Protein AF-0000000078865588 (afdb_homodimer)

Nearest PDB structures (foldseek):
  8ds6-assembly1_A  TM=9.724E-01  e=1.138E-53  Homo sapiens
  8ds6-assembly1_B  TM=9.670E-01  e=1.893E-51  Homo sapiens
  6yky-assembly2_B  TM=4.328E-01  e=1.311E-06  Homo sapiens
  5ax9-assembly2_B  TM=5.031E-01  e=2.613E-05  Homo sapiens
  5d7a-assembly2_B  TM=5.331E-01  e=5.804E-04  Homo sapiens

Radius of gyration: 38.64 Å; Cα contacts (8 Å, |Δi|>4): 1216; chains: 2; bounding box: 150×103×139 Å

pLDDT: mean 72.41, std 30.17, range [15.09, 98.25]

Organism: Pongo abelii (NCBI:txid9601)

Structure (mmCIF, N/CA/C/O backbone):
data_AF-0000000078865588-model_v1
#
loop_
_entity.id
_entity.type
_entity.pdbx_description
1 polymer 'C19orf35 isoform 1'
#
loop_
_atom_site.group_PDB
_atom_site.id
_atom_site.type_symbol
_atom_site.label_atom_id
_atom_site.label_alt_id
_atom_site.label_comp_id
_atom_site.label_asym_id
_atom_site.label_entity_id
_atom_site.label_seq_id
_atom_site.pdbx_PDB_ins_code
_atom_site.Cartn_x
_atom_site.Cartn_y
_atom_site.Cartn_z
_atom_site.occupancy
_atom_site.B_iso_or_equiv
_atom_site.auth_seq_id
_atom_site.auth_comp_id
_atom_site.auth_asym_id
_atom_site.auth_atom_id
_atom_site.pdbx_PDB_model_num
ATOM 1 N N . MET A 1 1 ? -64.5 -9.82 -84.812 1 24.53 1 MET A N 1
ATOM 2 C CA . MET A 1 1 ? -64.75 -11.031 -84 1 24.53 1 MET A CA 1
ATOM 3 C C . MET A 1 1 ? -64.125 -10.898 -82.625 1 24.53 1 MET A C 1
ATOM 5 O O . MET A 1 1 ? -62.906 -10.609 -82.5 1 24.53 1 MET A O 1
ATOM 9 N N . SER A 1 2 ? -64.875 -10.578 -81.5 1 27.16 2 SER A N 1
ATOM 10 C CA . SER A 1 2 ? -64.875 -10.07 -80.125 1 27.16 2 SER A CA 1
ATOM 11 C C . SER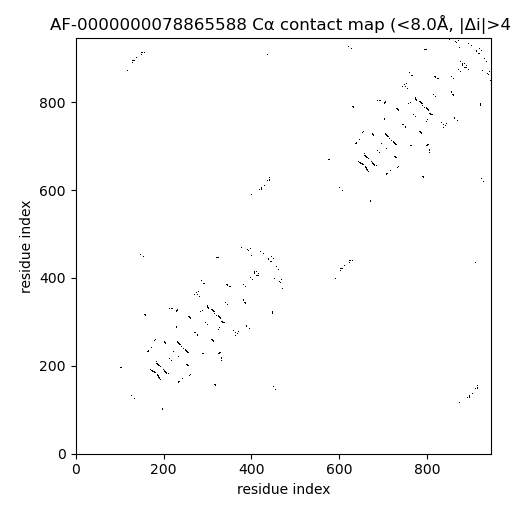 A 1 2 ? -64.312 -11.125 -79.188 1 27.16 2 SER A C 1
ATOM 13 O O . SER A 1 2 ? -65.062 -11.945 -78.688 1 27.16 2 SER A O 1
ATOM 15 N N . SER A 1 3 ? -63.094 -11.734 -79.5 1 28.11 3 SER A N 1
ATOM 16 C CA . SER A 1 3 ? -62.75 -12.992 -78.812 1 28.11 3 SER A CA 1
ATOM 17 C C . SER A 1 3 ? -62.656 -12.844 -77.312 1 28.11 3 SER A C 1
ATOM 19 O O . SER A 1 3 ? -62.219 -11.812 -76.812 1 28.11 3 SER A O 1
ATOM 21 N N . PRO A 1 4 ? -63.312 -13.711 -76.5 1 28.81 4 PRO A N 1
ATOM 22 C CA . PRO A 1 4 ? -63.719 -13.789 -75.125 1 28.81 4 PRO A CA 1
ATOM 23 C C . PRO A 1 4 ? -62.531 -13.898 -74.125 1 28.81 4 PRO A C 1
ATOM 25 O O . PRO A 1 4 ? -61.594 -14.664 -74.438 1 28.81 4 PRO A O 1
ATOM 28 N N . GLU A 1 5 ? -62.062 -12.836 -73.5 1 29.88 5 GLU A N 1
ATOM 29 C CA . GLU A 1 5 ? -60.844 -12.625 -72.75 1 29.88 5 GLU A CA 1
ATOM 30 C C . GLU A 1 5 ? -60.812 -13.523 -71.5 1 29.88 5 GLU A C 1
ATOM 32 O O . GLU A 1 5 ? -61.75 -13.531 -70.688 1 29.88 5 GLU A O 1
ATOM 37 N N . PRO A 1 6 ? -60.156 -14.758 -71.5 1 30.89 6 PRO A N 1
ATOM 38 C CA . PRO A 1 6 ? -60.312 -15.828 -70.562 1 30.89 6 PRO A CA 1
ATOM 39 C C . PRO A 1 6 ? -60.031 -15.359 -69.125 1 30.89 6 PRO A C 1
ATOM 41 O O . PRO A 1 6 ? -59.375 -14.352 -68.938 1 30.89 6 PRO A O 1
ATOM 44 N N . PRO A 1 7 ? -60.656 -15.953 -68.062 1 25.03 7 PRO A N 1
ATOM 45 C CA . PRO A 1 7 ? -60.938 -15.633 -66.688 1 25.03 7 PRO A CA 1
ATOM 46 C C . PRO A 1 7 ? -59.688 -15.648 -65.812 1 25.03 7 PRO A C 1
ATOM 48 O O . PRO A 1 7 ? -58.719 -16.375 -66.125 1 25.03 7 PRO A O 1
ATOM 51 N N . ARG A 1 8 ? -59.312 -14.578 -65.125 1 27.91 8 ARG A N 1
ATOM 52 C CA . ARG A 1 8 ? -58.156 -14.156 -64.312 1 27.91 8 ARG A CA 1
ATOM 53 C C . ARG A 1 8 ? -57.938 -15.102 -63.156 1 27.91 8 ARG A C 1
ATOM 55 O O . ARG A 1 8 ? -58.844 -15.258 -62.312 1 27.91 8 ARG A O 1
ATOM 62 N N . GLU A 1 9 ? -57.344 -16.359 -63.375 1 24.67 9 GLU A N 1
ATOM 63 C CA . GLU A 1 9 ? -57.25 -17.391 -62.344 1 24.67 9 GLU A CA 1
ATOM 64 C C . GLU A 1 9 ? -56.688 -16.844 -61.031 1 24.67 9 GLU A C 1
ATOM 66 O O . GLU A 1 9 ? -55.812 -15.984 -61.031 1 24.67 9 GLU A O 1
ATOM 71 N N . PRO A 1 10 ? -57.344 -17.031 -59.844 1 29.02 10 PRO A N 1
ATOM 72 C CA . PRO A 1 10 ? -57.219 -16.469 -58.469 1 29.02 10 PRO A CA 1
ATOM 73 C C . PRO A 1 10 ? -55.875 -16.766 -57.844 1 29.02 10 PRO A C 1
ATOM 75 O O . PRO A 1 10 ? -55.25 -17.766 -58.156 1 29.02 10 PRO A O 1
ATOM 78 N N . PRO A 1 11 ? -55.031 -15.781 -57.406 1 27.67 11 PRO A N 1
ATOM 79 C CA . PRO A 1 11 ? -53.656 -15.836 -56.938 1 27.67 11 PRO A CA 1
ATOM 80 C C . PRO A 1 11 ? -53.469 -16.781 -55.75 1 27.67 11 PRO A C 1
ATOM 82 O O . PRO A 1 11 ? -54.344 -16.828 -54.844 1 27.67 11 PRO A O 1
ATOM 85 N N . GLU A 1 12 ? -52.969 -18.047 -55.906 1 25 12 GLU A N 1
ATOM 86 C CA . GLU A 1 12 ? -52.812 -19.094 -54.906 1 25 12 GLU A CA 1
ATOM 87 C C . GLU A 1 12 ? -52.125 -18.562 -53.656 1 25 12 GLU A C 1
ATOM 89 O O . GLU A 1 12 ? -51.25 -17.688 -53.75 1 25 12 GLU A O 1
ATOM 94 N N . PRO A 1 13 ? -52.625 -18.797 -52.406 1 26.55 13 PRO A N 1
ATOM 95 C CA . PRO A 1 13 ? -52.281 -18.328 -51.062 1 26.55 13 PRO A CA 1
ATOM 96 C C . PRO A 1 13 ? -50.906 -18.75 -50.625 1 26.55 13 PRO A C 1
ATOM 98 O O . PRO A 1 13 ? -50.469 -19.891 -50.875 1 26.55 13 PRO A O 1
ATOM 101 N N . ASP A 1 14 ? -49.844 -17.938 -50.688 1 24.58 14 ASP A N 1
ATOM 102 C CA . ASP A 1 14 ? -48.438 -18.188 -50.344 1 24.58 14 ASP A CA 1
ATOM 103 C C . ASP A 1 14 ? -48.312 -18.781 -48.938 1 24.58 14 ASP A C 1
ATOM 105 O O . ASP A 1 14 ? -48.781 -18.203 -47.969 1 24.58 14 ASP A O 1
ATOM 109 N N . ASP A 1 15 ? -48.25 -20.141 -48.75 1 22.5 15 ASP A N 1
ATOM 110 C CA . ASP A 1 15 ? -48.125 -20.891 -47.5 1 22.5 15 ASP A CA 1
ATOM 111 C C . ASP A 1 15 ? -46.906 -20.391 -46.688 1 22.5 15 ASP A C 1
ATOM 113 O O . ASP A 1 15 ? -45.844 -20.125 -47.25 1 22.5 15 ASP A O 1
ATOM 117 N N . PRO A 1 16 ? -47.031 -19.906 -45.406 1 25.98 16 PRO A N 1
ATOM 118 C CA . PRO A 1 16 ? -46.125 -19.297 -44.438 1 25.98 16 PRO A CA 1
ATOM 119 C C . PRO A 1 16 ? -45 -20.234 -44 1 25.98 16 PRO A C 1
ATOM 121 O O . PRO A 1 16 ? -45.281 -21.328 -43.5 1 25.98 16 PRO A O 1
ATOM 124 N N . THR A 1 17 ? -43.906 -20.516 -44.75 1 22.86 17 THR A N 1
ATOM 125 C CA . THR A 1 17 ? -42.844 -21.469 -44.438 1 22.86 17 THR A CA 1
ATOM 126 C C . THR A 1 17 ? -42.219 -21.172 -43.062 1 22.86 17 THR A C 1
ATOM 128 O O . THR A 1 17 ? -41.75 -20.062 -42.812 1 22.86 17 THR A O 1
ATOM 131 N N . TRP A 1 18 ? -42.625 -21.875 -41.938 1 21.92 18 TRP A N 1
ATOM 132 C CA . TRP A 1 18 ? -42.219 -21.844 -40.531 1 21.92 18 TRP A CA 1
ATOM 133 C C . TRP A 1 18 ? -40.719 -22.125 -40.406 1 21.92 18 TRP A C 1
ATOM 135 O O . TRP A 1 18 ? -40.219 -23.141 -40.906 1 21.92 18 TRP A O 1
ATOM 145 N N . SER A 1 19 ? -39.812 -21.188 -40.469 1 21.75 19 SER A N 1
ATOM 146 C CA . SER A 1 19 ? -38.375 -21.312 -40.281 1 21.75 19 SER A CA 1
ATOM 147 C C . SER A 1 19 ? -38.031 -21.906 -38.906 1 21.75 19 SER A C 1
ATOM 149 O O . SER A 1 19 ? -38.406 -21.359 -37.875 1 21.75 19 SER A O 1
ATOM 151 N N . THR A 1 20 ? -37.844 -23.266 -38.719 1 21.89 20 THR A N 1
ATOM 152 C CA . THR A 1 20 ? -37.531 -24.078 -37.562 1 21.89 20 THR A CA 1
ATOM 153 C C . THR A 1 20 ? -36.188 -23.641 -36.938 1 21.89 20 THR A C 1
ATOM 155 O O . THR A 1 20 ? -35.125 -23.781 -37.562 1 21.89 20 THR A O 1
ATOM 158 N N . GLN A 1 21 ? -36.125 -22.578 -36.188 1 21.97 21 GLN A N 1
ATOM 159 C CA . GLN A 1 21 ? -34.938 -22.125 -35.469 1 21.97 21 GLN A CA 1
ATOM 160 C C . GLN A 1 21 ? -34.469 -23.172 -34.469 1 21.97 21 GLN A C 1
ATOM 162 O O . GLN A 1 21 ? -35.25 -23.625 -33.625 1 21.97 21 GLN A O 1
ATOM 167 N N . PRO A 1 22 ? -33.406 -24.031 -34.719 1 21.28 22 PRO A N 1
ATOM 168 C CA . PRO A 1 22 ? -32.938 -25.141 -33.875 1 21.28 22 PRO A CA 1
ATOM 169 C C . PRO A 1 22 ? -32.531 -24.703 -32.469 1 21.28 22 PRO A C 1
ATOM 171 O O . PRO A 1 22 ? -31.906 -23.656 -32.312 1 21.28 22 PRO A O 1
ATOM 174 N N . THR A 1 23 ? -33.312 -25.016 -31.406 1 21.92 23 THR A N 1
ATOM 175 C CA . THR A 1 23 ? -33.219 -24.797 -29.969 1 21.92 23 THR A CA 1
ATOM 176 C C . THR A 1 23 ? -32 -25.516 -29.391 1 21.92 23 THR A C 1
ATOM 178 O O . THR A 1 23 ? -31.812 -26.703 -29.609 1 21.92 23 THR A O 1
ATOM 181 N N . TYR A 1 24 ? -30.828 -24.844 -29.109 1 20.05 24 TYR A N 1
ATOM 182 C CA . TYR A 1 24 ? -29.625 -25.328 -28.469 1 20.05 24 TYR A CA 1
ATOM 183 C C . TYR A 1 24 ? -29.922 -25.875 -27.078 1 20.05 24 TYR A C 1
ATOM 185 O O . TYR A 1 24 ? -30.562 -25.219 -26.25 1 20.05 24 TYR A O 1
ATOM 193 N N . SER A 1 25 ? -30.172 -27.219 -26.859 1 19.28 25 SER A N 1
ATOM 194 C CA . SER A 1 25 ? -30.531 -28 -25.672 1 19.28 25 SER A CA 1
ATOM 195 C C . SER A 1 25 ? -29.438 -27.922 -24.625 1 19.28 25 SER A C 1
ATOM 197 O O . SER A 1 25 ? -28.266 -28.188 -24.906 1 19.28 25 SER A O 1
ATOM 199 N N . ASN A 1 26 ? -29.547 -27.109 -23.578 1 20.31 26 ASN A N 1
ATOM 200 C CA . ASN A 1 26 ? -28.781 -26.969 -22.328 1 20.31 26 ASN A CA 1
ATOM 201 C C . ASN A 1 26 ? -28.891 -28.234 -21.469 1 20.31 26 ASN A C 1
ATOM 203 O O . ASN A 1 26 ? -29.969 -28.594 -21.016 1 20.31 26 ASN A O 1
ATOM 207 N N . LEU A 1 27 ? -28.125 -29.328 -21.641 1 18.42 27 LEU A N 1
ATOM 208 C CA . LEU A 1 27 ? -28.141 -30.625 -20.969 1 18.42 27 LEU A CA 1
ATOM 209 C C . LEU A 1 27 ? -27.75 -30.484 -19.5 1 18.42 27 LEU A C 1
ATOM 211 O O . LEU A 1 27 ? -26.578 -30.297 -19.172 1 18.42 27 LEU A O 1
ATOM 215 N N . GLY A 1 28 ? -28.25 -29.656 -18.594 1 19.42 28 GLY A N 1
ATOM 216 C CA . GLY A 1 28 ? -27.766 -29.625 -17.234 1 19.42 28 GLY A CA 1
ATOM 217 C C . GLY A 1 28 ? -28.141 -30.844 -16.422 1 19.42 28 GLY A C 1
ATOM 218 O O . GLY A 1 28 ? -29.312 -31 -16.031 1 19.42 28 GLY A O 1
ATOM 219 N N . GLU A 1 29 ? -27.75 -32.094 -16.672 1 18.59 29 GLU A N 1
ATOM 220 C CA . GLU A 1 29 ? -28.234 -33.188 -15.852 1 18.59 29 GLU A CA 1
ATOM 221 C C . GLU A 1 29 ? -27.641 -33.156 -14.453 1 18.59 29 GLU A C 1
ATOM 223 O O . GLU A 1 29 ? -26.406 -33.125 -14.297 1 18.59 29 GLU A O 1
ATOM 228 N N . ILE A 1 30 ? -28.344 -32.719 -13.398 1 19.94 30 ILE A N 1
ATOM 229 C CA . ILE A 1 30 ? -28.094 -32.594 -11.969 1 19.94 30 ILE A CA 1
ATOM 230 C C . ILE A 1 30 ? -28.125 -33.969 -11.312 1 19.94 30 ILE A C 1
ATOM 232 O O . ILE A 1 30 ? -29.172 -34.594 -11.242 1 19.94 30 ILE A O 1
ATOM 236 N N . ARG A 1 31 ? -27.109 -34.875 -11.375 1 18.95 31 ARG A N 1
ATOM 237 C CA . ARG A 1 31 ? -27.234 -36.188 -10.766 1 18.95 31 ARG A CA 1
ATOM 238 C C . ARG A 1 31 ? -27.094 -36.125 -9.25 1 18.95 31 ARG A C 1
ATOM 240 O O . ARG A 1 31 ? -26.094 -35.594 -8.742 1 18.95 31 ARG A O 1
ATOM 247 N N . VAL A 1 32 ? -28.094 -36.406 -8.328 1 19.47 32 VAL A N 1
ATOM 248 C CA . VAL A 1 32 ? -28.391 -36.281 -6.906 1 19.47 32 VAL A CA 1
ATOM 249 C C . VAL A 1 32 ? -27.797 -37.469 -6.141 1 19.47 32 VAL A C 1
ATOM 251 O O . VAL A 1 32 ? -27.672 -37.406 -4.914 1 19.47 32 VAL A O 1
ATOM 254 N N . HIS A 1 33 ? -27.047 -38.562 -6.539 1 18.48 33 HIS A N 1
ATOM 255 C CA . HIS A 1 33 ? -27.438 -39.719 -5.738 1 18.48 33 HIS A CA 1
ATOM 256 C C . HIS A 1 33 ? -26.859 -39.625 -4.332 1 18.48 33 HIS A C 1
ATOM 258 O O . HIS A 1 33 ? -25.859 -38.938 -4.105 1 18.48 33 HIS A O 1
ATOM 264 N N . LEU A 1 34 ? -27.25 -40.594 -3.326 1 18.41 34 LEU A N 1
ATOM 265 C CA . LEU A 1 34 ? -27.688 -40.906 -1.968 1 18.41 34 LEU A CA 1
ATOM 266 C C . LEU A 1 34 ? -26.547 -41.531 -1.163 1 18.41 34 LEU A C 1
ATOM 268 O O . LEU A 1 34 ? -26.734 -41.938 -0.011 1 18.41 34 LEU A O 1
ATOM 272 N N . LEU A 1 35 ? -25.266 -41.219 -1.326 1 17.47 35 LEU A N 1
ATOM 273 C CA . LEU A 1 35 ? -24.547 -42.344 -0.748 1 17.47 35 LEU A CA 1
ATOM 274 C C . LEU A 1 35 ? -24.766 -42.406 0.762 1 17.47 35 LEU A C 1
ATOM 276 O O . LEU A 1 35 ? -25 -41.406 1.401 1 17.47 35 LEU A O 1
ATOM 280 N N . PRO A 1 36 ? -24.406 -43.75 1.47 1 17.92 36 PRO A N 1
ATOM 281 C CA . PRO A 1 36 ? -24.781 -44.5 2.682 1 17.92 36 PRO A CA 1
ATOM 282 C C . PRO A 1 36 ? -23.984 -44.062 3.904 1 17.92 36 PRO A C 1
ATOM 284 O O . PRO A 1 36 ? -22.922 -43.438 3.764 1 17.92 36 PRO A O 1
ATOM 287 N N . SER A 1 37 ? -24.328 -44.656 5.098 1 17.47 37 SER A N 1
ATOM 288 C CA . SER A 1 37 ? -24.359 -44.531 6.551 1 17.47 37 SER A CA 1
ATOM 289 C C . SER A 1 37 ? -23.031 -44.969 7.168 1 17.47 37 SER A C 1
ATOM 291 O O . SER A 1 37 ? -22.328 -45.812 6.637 1 17.47 37 SER A O 1
ATOM 293 N N . LYS A 1 38 ? -22.547 -44.062 8.078 1 17.78 38 LYS A N 1
ATOM 294 C CA . LYS A 1 38 ? -21.359 -43.938 8.906 1 17.78 38 LYS A CA 1
ATOM 295 C C . LYS A 1 38 ? -21.266 -45.094 9.906 1 17.78 38 LYS A C 1
ATOM 297 O O . LYS A 1 38 ? -22.078 -45.188 10.82 1 17.78 38 LYS A O 1
ATOM 302 N N . ALA A 1 39 ? -20.516 -46.281 9.555 1 16.45 39 ALA A N 1
ATOM 303 C CA . ALA A 1 39 ? -20.391 -47.344 10.523 1 16.45 39 ALA A CA 1
ATOM 304 C C . ALA A 1 39 ? -19.375 -47 11.609 1 16.45 39 ALA A C 1
ATOM 306 O O . ALA A 1 39 ? -18.266 -46.562 11.312 1 16.45 39 ALA A O 1
ATOM 307 N N . CYS A 1 40 ? -19.641 -46.938 12.914 1 18.28 40 CYS A N 1
ATOM 308 C CA . CYS A 1 40 ? -19.031 -46.531 14.172 1 18.28 40 CYS A CA 1
ATOM 309 C C . CYS A 1 40 ? -18.062 -47.594 14.664 1 18.28 40 CYS A C 1
ATOM 311 O O . CYS A 1 40 ? -17.609 -47.562 15.812 1 18.28 40 CYS A O 1
ATOM 313 N N . ARG A 1 41 ? -16.984 -48.062 13.93 1 16.12 41 ARG A N 1
ATOM 314 C CA . ARG A 1 41 ? -16.438 -49.25 14.617 1 16.12 41 ARG A CA 1
ATOM 315 C C . ARG A 1 41 ? -15.602 -48.812 15.82 1 16.12 41 ARG A C 1
ATOM 317 O O . ARG A 1 41 ? -14.898 -47.812 15.781 1 16.12 41 ARG A O 1
ATOM 324 N N . PRO A 1 42 ? -15.43 -49.688 16.969 1 17.67 42 PRO A N 1
ATOM 325 C CA . PRO A 1 42 ? -15.055 -49.594 18.375 1 17.67 42 PRO A CA 1
ATOM 326 C C . PRO A 1 42 ? -13.57 -49.906 18.609 1 17.67 42 PRO A C 1
ATOM 328 O O . PRO A 1 42 ? -13.047 -49.594 19.688 1 17.67 42 PRO A O 1
ATOM 331 N N . ARG A 1 43 ? -12.594 -50.188 17.625 1 15.3 43 ARG A N 1
ATOM 332 C CA . ARG A 1 43 ? -11.719 -51.25 18.125 1 15.3 43 ARG A CA 1
ATOM 333 C C . ARG A 1 43 ? -10.859 -50.75 19.281 1 15.3 43 ARG A C 1
ATOM 335 O O . ARG A 1 43 ? -10.625 -49.562 19.406 1 15.3 43 ARG A O 1
ATOM 342 N N . THR A 1 44 ? -9.836 -51.75 19.656 1 16.22 44 THR A N 1
ATOM 343 C CA . THR A 1 44 ? -9.344 -52.438 20.859 1 16.22 44 THR A CA 1
ATOM 344 C C . THR A 1 44 ? -8.031 -51.812 21.328 1 16.22 44 THR A C 1
ATOM 346 O O . THR A 1 44 ? -7.355 -51.125 20.562 1 16.22 44 THR A O 1
ATOM 349 N N . PRO A 1 45 ? -6.91 -52.688 21.828 1 17.42 45 PRO A N 1
ATOM 350 C CA . PRO A 1 45 ? -6.312 -52.844 23.156 1 17.42 45 PRO A CA 1
ATOM 351 C C . PRO A 1 45 ? -4.867 -52.344 23.203 1 17.42 45 PRO A C 1
ATOM 353 O O . PRO A 1 45 ? -4.5 -51.594 24.125 1 17.42 45 PRO A O 1
ATOM 356 N N . GLY A 1 46 ? -3.68 -52.875 22.438 1 16.16 46 GLY A N 1
ATOM 357 C CA . GLY A 1 46 ? -2.697 -53.625 23.219 1 16.16 46 GLY A CA 1
ATOM 358 C C . GLY A 1 46 ? -1.54 -52.75 23.688 1 16.16 46 GLY A C 1
ATOM 359 O O . GLY A 1 46 ? -1.399 -51.594 23.234 1 16.16 46 GLY A O 1
ATOM 360 N N . SER A 1 47 ? -0.183 -53.438 23.922 1 16.97 47 SER A N 1
ATOM 361 C CA . SER A 1 47 ? 0.722 -53.656 25.047 1 16.97 47 SER A CA 1
ATOM 362 C C . SER A 1 47 ? 1.968 -52.781 24.922 1 16.97 47 SER A C 1
ATOM 364 O O . SER A 1 47 ? 2.17 -52.125 23.906 1 16.97 47 SER A O 1
ATOM 366 N N . LEU A 1 48 ? 3.35 -53.406 24.844 1 17.17 48 LEU A N 1
ATOM 367 C CA . LEU A 1 48 ? 4.348 -53.531 25.891 1 17.17 48 LEU A CA 1
ATOM 368 C C . LEU A 1 48 ? 5.551 -52.625 25.609 1 17.17 48 LEU A C 1
ATOM 370 O O . LEU A 1 48 ? 5.984 -51.875 26.484 1 17.17 48 LEU A O 1
ATOM 374 N N . SER A 1 49 ? 6.668 -52.938 24.75 1 17.62 49 SER A N 1
ATOM 375 C CA . SER A 1 49 ? 7.938 -53.312 25.359 1 17.62 49 SER A CA 1
ATOM 376 C C . SER A 1 49 ? 8.906 -52.125 25.375 1 17.62 49 SER A C 1
ATOM 378 O O . SER A 1 49 ? 8.773 -51.219 24.578 1 17.62 49 SER A O 1
ATOM 380 N N . THR A 1 50 ? 10.219 -52.281 26.125 1 18.8 50 THR A N 1
ATOM 381 C CA . THR A 1 50 ? 11.125 -51.656 27.094 1 18.8 50 THR A CA 1
ATOM 382 C C . THR A 1 50 ? 12.352 -51.094 26.391 1 18.8 50 THR A C 1
ATOM 384 O O . THR A 1 50 ? 12.992 -50.156 26.891 1 18.8 50 THR A O 1
ATOM 387 N N . ASP A 1 51 ? 13.117 -51.562 25.344 1 19.59 51 ASP A N 1
ATOM 388 C CA . ASP A 1 51 ? 14.523 -51.781 25.656 1 19.59 51 ASP A CA 1
ATOM 389 C C . ASP A 1 51 ? 15.352 -50.531 25.422 1 19.59 51 ASP A C 1
ATOM 391 O O . ASP A 1 51 ? 15.008 -49.719 24.547 1 19.59 51 ASP A O 1
ATOM 395 N N . PRO A 1 52 ? 16.703 -50.5 25.969 1 20.25 52 PRO A N 1
ATOM 396 C CA . PRO A 1 52 ? 17.594 -49.5 26.562 1 20.25 52 PRO A CA 1
ATOM 397 C C . PRO A 1 52 ? 18.406 -48.75 25.531 1 20.25 52 PRO A C 1
ATOM 399 O O . PRO A 1 52 ? 18.375 -49.062 24.344 1 20.25 52 PRO A O 1
ATOM 402 N N . GLN A 1 53 ? 19.797 -48.594 25.719 1 20.89 53 GLN A N 1
ATOM 403 C CA . GLN A 1 53 ? 20.672 -47.5 26.141 1 20.89 53 GLN A CA 1
ATOM 404 C C . GLN A 1 53 ? 21.641 -47.094 25.016 1 20.89 53 GLN A C 1
ATOM 406 O O . GLN A 1 53 ? 21.891 -45.906 24.812 1 20.89 53 GLN A O 1
ATOM 411 N N . PRO A 1 54 ? 22.484 -47.938 24.281 1 21.83 54 PRO A N 1
ATOM 412 C CA . PRO A 1 54 ? 23.906 -47.656 24.453 1 21.83 54 PRO A CA 1
ATOM 413 C C . PRO A 1 54 ? 24.406 -46.562 23.531 1 21.83 54 PRO A C 1
ATOM 415 O O . PRO A 1 54 ? 23.812 -46.312 22.484 1 21.83 54 PRO A O 1
ATOM 418 N N . LEU A 1 55 ? 25.438 -45.781 23.891 1 25.88 55 LEU A N 1
ATOM 419 C CA . LEU A 1 55 ? 26.141 -44.5 23.672 1 25.88 55 LEU A CA 1
ATOM 420 C C . LEU A 1 55 ? 27.109 -44.625 22.5 1 25.88 55 LEU A C 1
ATOM 422 O O . LEU A 1 55 ? 28.047 -45.406 22.547 1 25.88 55 LEU A O 1
ATOM 426 N N . PRO A 1 56 ? 26.672 -44.594 21.25 1 18.98 56 PRO A N 1
ATOM 427 C CA . PRO A 1 56 ? 27.672 -45.031 20.266 1 18.98 56 PRO A CA 1
ATOM 428 C C . PRO A 1 56 ? 28.906 -44.125 20.25 1 18.98 56 PRO A C 1
ATOM 430 O O . PRO A 1 56 ? 28.828 -42.969 20.625 1 18.98 56 PRO A O 1
ATOM 433 N N . PRO A 1 57 ? 30.062 -44.719 19.766 1 20.61 57 PRO A N 1
ATOM 434 C CA . PRO A 1 57 ? 31.516 -44.531 19.844 1 20.61 57 PRO A CA 1
ATOM 435 C C . PRO A 1 57 ? 32 -43.375 19 1 20.61 57 PRO A C 1
ATOM 437 O O . PRO A 1 57 ? 31.234 -42.812 18.203 1 20.61 57 PRO A O 1
ATOM 440 N N . PRO A 1 58 ? 33.188 -43.469 18.281 1 21.97 58 PRO A N 1
ATOM 441 C CA . PRO A 1 58 ? 34.531 -42.875 18.281 1 21.97 58 PRO A CA 1
ATOM 442 C C . PRO A 1 58 ? 34.781 -42.031 17.031 1 21.97 58 PRO A C 1
ATOM 444 O O . PRO A 1 58 ? 35.75 -41.25 16.984 1 21.97 58 PRO A O 1
ATOM 447 N N . LEU A 1 59 ? 33.969 -41.594 16.047 1 18.98 59 LEU A N 1
ATOM 448 C CA . LEU A 1 59 ? 34.625 -41.781 14.758 1 18.98 59 LEU A CA 1
ATOM 449 C C . LEU A 1 59 ? 35.719 -40.75 14.555 1 18.98 59 LEU A C 1
ATOM 451 O O . LEU A 1 59 ? 35.594 -39.594 14.992 1 18.98 59 LEU A O 1
ATOM 455 N N . PRO A 1 60 ? 36.969 -41.094 13.922 1 20.31 60 PRO A N 1
ATOM 456 C CA . PRO A 1 60 ? 38.344 -40.688 13.711 1 20.31 60 PRO A CA 1
ATOM 457 C C . PRO A 1 60 ? 38.469 -39.625 12.641 1 20.31 60 PRO A C 1
ATOM 459 O O . PRO A 1 60 ? 39.344 -38.75 12.742 1 20.31 60 PRO A O 1
ATOM 462 N N . LYS A 1 61 ? 37.812 -39.281 11.531 1 18.42 61 LYS A N 1
ATOM 463 C CA . LYS A 1 61 ? 38.469 -39.438 10.234 1 18.42 61 LYS A CA 1
ATOM 464 C C . LYS A 1 61 ? 39.125 -38.156 9.758 1 18.42 61 LYS A C 1
ATOM 466 O O . LYS A 1 61 ? 39.625 -38.094 8.641 1 18.42 61 LYS A O 1
ATOM 471 N N . LYS A 1 62 ? 39.562 -37.094 10.328 1 19.27 62 LYS A N 1
ATOM 472 C CA . LYS A 1 62 ? 39.562 -35.969 9.414 1 19.27 62 LYS A CA 1
ATOM 473 C C . LYS A 1 62 ? 40.656 -36.125 8.359 1 19.27 62 LYS A C 1
ATOM 475 O O . LYS A 1 62 ? 41.844 -36.188 8.688 1 19.27 62 LYS A O 1
ATOM 480 N N . VAL A 1 63 ? 40.25 -36.656 7.219 1 17.3 63 VAL A N 1
ATOM 481 C CA . VAL A 1 63 ? 41.062 -36.969 6.035 1 17.3 63 VAL A CA 1
ATOM 482 C C . VAL A 1 63 ? 41.781 -35.75 5.555 1 17.3 63 VAL A C 1
ATOM 484 O O . VAL A 1 63 ? 41.406 -34.625 5.883 1 17.3 63 VAL A O 1
ATOM 487 N N . LEU A 1 64 ? 42.25 -35.812 4.25 1 17.05 64 LEU A N 1
ATOM 488 C CA . LEU A 1 64 ? 43.375 -35.906 3.324 1 17.05 64 LEU A CA 1
ATOM 489 C C . LEU A 1 64 ? 43.594 -34.594 2.594 1 17.05 64 LEU A C 1
ATOM 491 O O . LEU A 1 64 ? 42.75 -33.688 2.664 1 17.05 64 LEU A O 1
ATOM 495 N N . THR A 1 65 ? 43.5 -34.562 1.238 1 15.64 65 THR A N 1
ATOM 496 C CA . THR A 1 65 ? 44.469 -34.531 0.142 1 15.64 65 THR A CA 1
ATOM 497 C C . THR A 1 65 ? 44.375 -33.219 -0.643 1 15.64 65 THR A C 1
ATOM 499 O O . THR A 1 65 ? 43.344 -32.969 -1.28 1 15.64 65 THR A O 1
ATOM 502 N N . ARG A 1 66 ? 44.656 -32.062 -0.093 1 19.14 66 ARG A N 1
ATOM 503 C CA . ARG A 1 66 ? 44.5 -30.859 -0.923 1 19.14 66 ARG A CA 1
ATOM 504 C C . ARG A 1 66 ? 45.25 -31 -2.234 1 19.14 66 ARG A C 1
ATOM 506 O O . ARG A 1 66 ? 46.469 -31.188 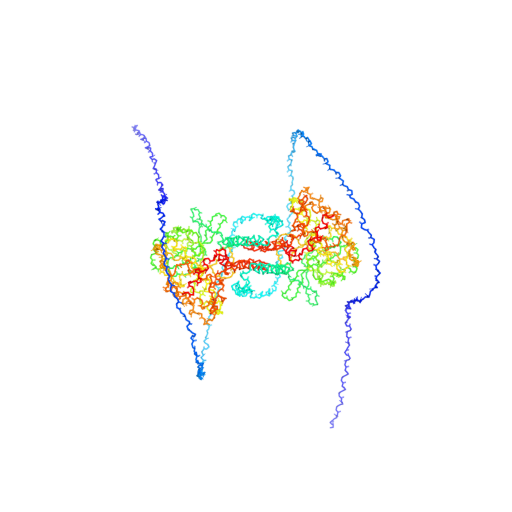-2.229 1 19.14 66 ARG A O 1
ATOM 513 N N . THR A 1 67 ? 44.562 -31.344 -3.346 1 16.16 67 THR A N 1
ATOM 514 C CA . THR A 1 67 ? 44.938 -31.641 -4.727 1 16.16 67 THR A CA 1
ATOM 515 C C . THR A 1 67 ? 45.562 -30.406 -5.375 1 16.16 67 THR A C 1
ATOM 517 O O . THR A 1 67 ? 45.125 -29.281 -5.141 1 16.16 67 THR A O 1
ATOM 520 N N . GLN A 1 68 ? 46.688 -30.594 -6.188 1 17.56 68 GLN A N 1
ATOM 521 C CA . GLN A 1 68 ? 47.844 -30.016 -6.898 1 17.56 68 GLN A CA 1
ATOM 522 C C . GLN A 1 68 ? 47.375 -29.312 -8.18 1 17.56 68 GLN A C 1
ATOM 524 O O . GLN A 1 68 ? 48.031 -28.375 -8.641 1 17.56 68 GLN A O 1
ATOM 529 N N . SER A 1 69 ? 46.25 -29.703 -8.977 1 16.17 69 SER A N 1
ATOM 530 C CA . SER A 1 69 ? 46.656 -29.953 -10.359 1 16.17 69 SER A CA 1
ATOM 531 C C . SER A 1 69 ? 46.938 -28.656 -11.102 1 16.17 69 SER A C 1
ATOM 533 O O . SER A 1 69 ? 46.688 -27.562 -10.586 1 16.17 69 SER A O 1
ATOM 535 N N . LEU A 1 70 ? 46.281 -28.438 -12.391 1 16.64 70 LEU A N 1
ATOM 536 C CA . LEU A 1 70 ? 46.781 -28.516 -13.766 1 16.64 70 LEU A CA 1
ATOM 537 C C . LEU A 1 70 ? 47.031 -27.125 -14.328 1 16.64 70 LEU A C 1
ATOM 539 O O . LEU A 1 70 ? 46.375 -26.156 -13.93 1 16.64 70 LEU A O 1
ATOM 543 N N . PRO A 1 71 ? 48.031 -26.953 -15.336 1 19.73 71 PRO A N 1
ATOM 544 C CA . PRO A 1 71 ? 48.906 -25.953 -15.977 1 19.73 71 PRO A CA 1
ATOM 545 C C . PRO A 1 71 ? 48.188 -25.188 -17.094 1 19.73 71 PRO A C 1
ATOM 547 O O . PRO A 1 71 ? 48.719 -24.219 -17.609 1 19.73 71 PRO A O 1
ATOM 550 N N . THR A 1 72 ? 46.906 -25.453 -17.5 1 16.59 72 THR A N 1
ATOM 551 C CA . THR A 1 72 ? 46.812 -25.469 -18.953 1 16.59 72 THR A CA 1
ATOM 552 C C . THR A 1 72 ? 47.125 -24.094 -19.531 1 16.59 72 THR A C 1
ATOM 554 O O . THR A 1 72 ? 46.875 -23.078 -18.891 1 16.59 72 THR A O 1
ATOM 557 N N . ARG A 1 73 ? 47.531 -24.141 -20.969 1 16.58 73 ARG A N 1
ATOM 558 C CA . ARG A 1 73 ? 48.25 -23.531 -22.078 1 16.58 73 ARG A CA 1
ATOM 559 C C . ARG A 1 73 ? 47.469 -22.359 -22.656 1 16.58 73 ARG A C 1
ATOM 561 O O . ARG A 1 73 ? 46.219 -22.422 -22.734 1 16.58 73 ARG A O 1
ATOM 568 N N . ARG A 1 74 ? 48.156 -21.422 -23.266 1 19.2 74 ARG A N 1
ATOM 569 C CA . ARG A 1 74 ? 48.219 -20.047 -23.734 1 19.2 74 ARG A CA 1
ATOM 570 C C . ARG A 1 74 ? 47.531 -19.891 -25.094 1 19.2 74 ARG A C 1
ATOM 572 O O . ARG A 1 74 ? 47.625 -18.828 -25.719 1 19.2 74 ARG A O 1
ATOM 579 N N . THR A 1 75 ? 46.531 -20.812 -25.484 1 16.7 75 THR A N 1
ATOM 580 C CA . THR A 1 75 ? 46.438 -20.797 -26.938 1 16.7 75 THR A CA 1
ATOM 581 C C . THR A 1 75 ? 46.125 -19.406 -27.438 1 16.7 75 THR A C 1
ATOM 583 O O . THR A 1 75 ? 45.469 -18.625 -26.75 1 16.7 75 THR A O 1
ATOM 586 N N . LEU A 1 76 ? 46.594 -19.125 -28.766 1 18.94 76 LEU A N 1
ATOM 587 C CA . LEU A 1 76 ? 47.031 -18.109 -29.719 1 18.94 76 LEU A CA 1
ATOM 588 C C . LEU A 1 76 ? 45.844 -17.531 -30.484 1 18.94 76 LEU A C 1
ATOM 590 O O . LEU A 1 76 ? 46 -16.562 -31.234 1 18.94 76 LEU A O 1
ATOM 594 N N . HIS A 1 77 ? 44.562 -17.859 -30.266 1 16.56 77 HIS A N 1
ATOM 595 C CA . HIS A 1 77 ? 43.875 -17.844 -31.562 1 16.56 77 HIS A CA 1
ATOM 596 C C . HIS A 1 77 ? 43.844 -16.422 -32.125 1 16.56 77 HIS A C 1
ATOM 598 O O . HIS A 1 77 ? 43.719 -15.453 -31.391 1 16.56 77 HIS A O 1
ATOM 604 N N . PRO A 1 78 ? 44.062 -16.391 -33.5 1 18.73 78 PRO A N 1
ATOM 605 C CA . PRO A 1 78 ? 44.375 -15.352 -34.5 1 18.73 78 PRO A CA 1
ATOM 606 C C . PRO A 1 78 ? 43.25 -14.367 -34.719 1 18.73 78 PRO A C 1
ATOM 608 O O . PRO A 1 78 ? 43.438 -13.156 -34.656 1 18.73 78 PRO A O 1
ATOM 611 N N . SER A 1 79 ? 42.25 -14.836 -35.562 1 16.88 79 SER A N 1
ATOM 612 C CA . SER A 1 79 ? 42.094 -14.32 -36.906 1 16.88 79 SER A CA 1
ATOM 613 C C . SER A 1 79 ? 41.281 -13.047 -36.938 1 16.88 79 SER A C 1
ATOM 615 O O . SER A 1 79 ? 40.719 -12.648 -35.906 1 16.88 79 SER A O 1
ATOM 617 N N . SER A 1 80 ? 40.156 -13.078 -37.875 1 18.02 80 SER A N 1
ATOM 618 C CA . SER A 1 80 ? 39.781 -12.438 -39.094 1 18.02 80 SER A CA 1
ATOM 619 C C . SER A 1 80 ? 38.719 -11.367 -38.875 1 18.02 80 SER A C 1
ATOM 621 O O . SER A 1 80 ? 37.688 -11.633 -38.25 1 18.02 80 SER A O 1
ATOM 623 N N . ILE A 1 81 ? 39.062 -10.172 -38.938 1 20.69 81 ILE A N 1
ATOM 624 C CA . ILE A 1 81 ? 38.312 -8.945 -38.719 1 20.69 81 ILE A CA 1
ATOM 625 C C . ILE A 1 81 ? 37.25 -8.797 -39.812 1 20.69 81 ILE A C 1
ATOM 627 O O . ILE A 1 81 ? 37.562 -8.438 -40.938 1 20.69 81 ILE A O 1
ATOM 631 N N . GLN A 1 82 ? 36.406 -9.922 -40.031 1 17.11 82 GLN A N 1
ATOM 632 C CA . GLN A 1 82 ? 35.562 -9.781 -41.219 1 17.11 82 GLN A CA 1
ATOM 633 C C . GLN A 1 82 ? 34.812 -8.445 -41.188 1 17.11 82 GLN A C 1
ATOM 635 O O . GLN A 1 82 ? 34.594 -7.883 -40.125 1 17.11 82 GLN A O 1
ATOM 640 N N . VAL A 1 83 ? 34.281 -8.18 -42.438 1 18.98 83 VAL A N 1
ATOM 641 C CA . VAL A 1 83 ? 33.875 -7.172 -43.406 1 18.98 83 VAL A CA 1
ATOM 642 C C . VAL A 1 83 ? 32.531 -6.551 -42.969 1 18.98 83 VAL A C 1
ATOM 644 O O . VAL A 1 83 ? 31.828 -7.105 -42.125 1 18.98 83 VAL A O 1
ATOM 647 N N . HIS A 1 84 ? 31.578 -6.32 -43.969 1 17.97 84 HIS A N 1
ATOM 648 C CA . HIS A 1 84 ? 31.062 -5.086 -44.562 1 17.97 84 HIS A CA 1
ATOM 649 C C . HIS A 1 84 ? 29.656 -4.785 -44.062 1 17.97 84 HIS A C 1
ATOM 651 O O . HIS A 1 84 ? 29.281 -3.617 -43.906 1 17.97 84 HIS A O 1
ATOM 657 N N . PRO A 1 85 ? 28.672 -5.863 -43.906 1 20.2 85 PRO A N 1
ATOM 658 C CA . PRO A 1 85 ? 27.547 -5.555 -44.781 1 20.2 85 PRO A CA 1
ATOM 659 C 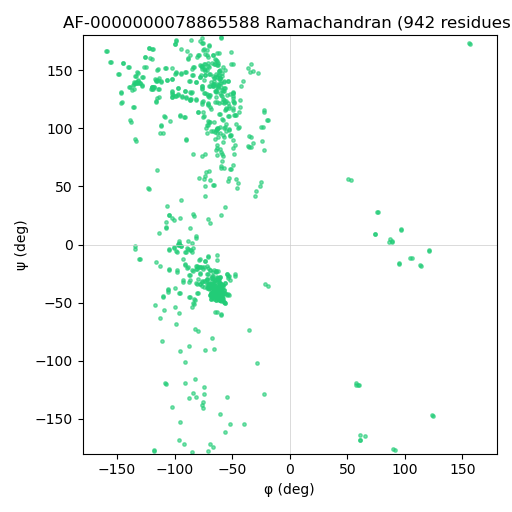C . PRO A 1 85 ? 26.703 -4.383 -44.281 1 20.2 85 PRO A C 1
ATOM 661 O O . PRO A 1 85 ? 26.734 -4.066 -43.094 1 20.2 85 PRO A O 1
ATOM 664 N N . PRO A 1 86 ? 25.781 -3.879 -45.219 1 20.25 86 PRO A N 1
ATOM 665 C CA . PRO A 1 86 ? 25.047 -2.646 -45.469 1 20.25 86 PRO A CA 1
ATOM 666 C C . PRO A 1 86 ? 23.859 -2.451 -44.531 1 20.25 86 PRO A C 1
ATOM 668 O O . PRO A 1 86 ? 23.359 -3.42 -43.938 1 20.25 86 PRO A O 1
ATOM 671 N N . ARG A 1 87 ? 23.531 -1.288 -44.281 1 19.61 87 ARG A N 1
ATOM 672 C CA . ARG A 1 87 ? 22.688 -0.52 -43.375 1 19.61 87 ARG A CA 1
ATOM 673 C C . ARG A 1 87 ? 21.203 -0.753 -43.656 1 19.61 87 ARG A C 1
ATOM 675 O O . ARG A 1 87 ? 20.703 -0.319 -44.688 1 19.61 87 ARG A O 1
ATOM 682 N N . ARG A 1 88 ? 20.656 -2.029 -43.656 1 19.23 88 ARG A N 1
ATOM 683 C CA . ARG A 1 88 ? 19.266 -2.025 -44.094 1 19.23 88 ARG A CA 1
ATOM 684 C C . ARG A 1 88 ? 18.438 -1.016 -43.312 1 19.23 88 ARG A C 1
ATOM 686 O O . ARG A 1 88 ? 18.609 -0.875 -42.094 1 19.23 88 ARG A O 1
ATOM 693 N N . PRO A 1 89 ? 17.656 -0.138 -44.062 1 20.78 89 PRO A N 1
ATOM 694 C CA . PRO A 1 89 ? 16.812 0.986 -43.656 1 20.78 89 PRO A CA 1
ATOM 695 C C . PRO A 1 89 ? 15.617 0.552 -42.812 1 20.78 89 PRO A C 1
ATOM 697 O O . PRO A 1 89 ? 14.953 -0.438 -43.125 1 20.78 89 PRO A O 1
ATOM 700 N N . PHE A 1 90 ? 15.734 0.512 -41.5 1 19.53 90 PHE A N 1
ATOM 701 C CA . PHE A 1 90 ? 14.672 0.097 -40.594 1 19.53 90 PHE A CA 1
ATOM 702 C C . PHE A 1 90 ? 13.359 0.786 -40.938 1 19.53 90 PHE A C 1
ATOM 704 O O . PHE A 1 90 ? 13.344 1.979 -41.25 1 19.53 90 PHE A O 1
ATOM 711 N N . LEU A 1 91 ? 12.438 -0.11 -41.438 1 20.25 91 LEU A N 1
ATOM 712 C CA . LEU A 1 91 ? 11.023 0.084 -41.75 1 20.25 91 LEU A CA 1
ATOM 713 C C . LEU A 1 91 ? 10.336 0.932 -40.688 1 20.25 91 LEU A C 1
ATOM 715 O O . LEU A 1 91 ? 10.75 0.929 -39.531 1 20.25 91 LEU A O 1
ATOM 719 N N . GLY A 1 92 ? 9.422 1.828 -41.156 1 20.56 92 GLY A N 1
ATOM 720 C CA . GLY A 1 92 ? 8.539 2.902 -40.75 1 20.56 92 GLY A CA 1
ATOM 721 C C . GLY A 1 92 ? 7.512 2.465 -39.719 1 20.56 92 GLY A C 1
ATOM 722 O O . GLY A 1 92 ? 6.668 1.615 -40 1 20.56 92 GLY A O 1
ATOM 723 N N . SER A 1 93 ? 7.922 2.125 -38.469 1 22.05 93 SER A N 1
ATOM 724 C CA . SER A 1 93 ? 6.949 1.683 -37.469 1 22.05 93 SER A CA 1
ATOM 725 C C . SER A 1 93 ? 5.797 2.672 -37.344 1 22.05 93 SER A C 1
ATOM 727 O O . SER A 1 93 ? 6.02 3.873 -37.188 1 22.05 93 SER A O 1
ATOM 729 N N . HIS A 1 94 ? 4.703 2.375 -38.125 1 21.5 94 HIS A N 1
ATOM 730 C CA . HIS A 1 94 ? 3.416 3.051 -38 1 21.5 94 HIS A CA 1
ATOM 731 C C . HIS A 1 94 ? 2.984 3.158 -36.531 1 21.5 94 HIS A C 1
ATOM 733 O O . HIS A 1 94 ? 3.137 2.205 -35.781 1 21.5 94 HIS A O 1
ATOM 739 N N . SER A 1 95 ? 2.992 4.336 -36.094 1 25.12 95 SER A N 1
ATOM 740 C CA . SER A 1 95 ? 2.611 4.832 -34.781 1 25.12 95 SER A CA 1
ATOM 741 C C . SER A 1 95 ? 1.214 4.359 -34.375 1 25.12 95 SER A C 1
ATOM 743 O O . SER A 1 95 ? 0.231 4.719 -35.031 1 25.12 95 SER A O 1
ATOM 745 N N . VAL A 1 96 ? 1.057 2.992 -34.188 1 26.86 96 VAL A N 1
ATOM 746 C CA . VAL A 1 96 ? -0.237 2.566 -33.656 1 26.86 96 VAL A CA 1
ATOM 747 C C . VAL A 1 96 ? -0.661 3.482 -32.5 1 26.86 96 VAL A C 1
ATOM 749 O O . VAL A 1 96 ? 0.097 3.688 -31.562 1 26.86 96 VAL A O 1
ATOM 752 N N . ASP A 1 97 ? -1.55 4.371 -32.844 1 24.73 97 ASP A N 1
ATOM 753 C CA . ASP A 1 97 ? -2.283 5.215 -31.891 1 24.73 97 ASP A CA 1
ATOM 754 C C . ASP A 1 97 ? -2.879 4.379 -30.766 1 24.73 97 ASP A C 1
ATOM 756 O O . ASP A 1 97 ? -3.656 3.453 -31 1 24.73 97 ASP A O 1
ATOM 760 N N . GLU A 1 98 ? -2.123 4.066 -29.781 1 25.38 98 GLU A N 1
ATOM 761 C CA . GLU A 1 98 ? -2.484 3.318 -28.578 1 25.38 98 GLU A CA 1
ATOM 762 C C . GLU A 1 98 ? -3.801 3.82 -27.984 1 25.38 98 GLU A C 1
ATOM 764 O O . GLU A 1 98 ? -3.811 4.742 -27.172 1 25.38 98 GLU A O 1
ATOM 769 N N . SER A 1 99 ? -4.828 3.951 -28.906 1 27.56 99 SER A N 1
ATOM 770 C CA . SER A 1 99 ? -6.102 4.336 -28.297 1 27.56 99 SER A CA 1
ATOM 771 C C . SER A 1 99 ? -6.566 3.305 -27.281 1 27.56 99 SER A C 1
ATOM 773 O O . SER A 1 99 ? -7.398 2.449 -27.578 1 27.56 99 SER A O 1
ATOM 775 N N . GLN A 1 100 ? -5.66 2.566 -26.719 1 20.64 100 GLN A N 1
ATOM 776 C CA . GLN A 1 100 ? -6.188 1.448 -25.938 1 20.64 100 GLN A CA 1
ATOM 777 C C . GLN A 1 100 ? -7.441 1.857 -25.156 1 20.64 100 GLN A C 1
ATOM 779 O O . GLN A 1 100 ? -7.742 3.047 -25.047 1 20.64 100 GLN A O 1
ATOM 784 N N . ALA A 1 101 ? -7.68 1.017 -23.922 1 25.53 101 ALA A N 1
ATOM 785 C CA . ALA A 1 101 ? -8.75 0.41 -23.141 1 25.53 101 ALA A CA 1
ATOM 786 C C . ALA A 1 101 ? -9.594 1.478 -22.438 1 25.53 101 ALA A C 1
ATOM 788 O O . ALA A 1 101 ? -9.055 2.346 -21.75 1 25.53 101 ALA A O 1
ATOM 789 N N . ALA A 1 102 ? -10.711 1.689 -22.922 1 26.39 102 ALA A N 1
ATOM 790 C CA . ALA A 1 102 ? -11.797 2.268 -22.141 1 26.39 102 ALA A CA 1
ATOM 791 C C . ALA A 1 102 ? -11.922 1.584 -20.781 1 26.39 102 ALA A C 1
ATOM 793 O O . ALA A 1 102 ? -12.344 0.429 -20.703 1 26.39 102 ALA A O 1
ATOM 794 N N . VAL A 1 103 ? -10.953 1.502 -19.922 1 29.53 103 VAL A N 1
ATOM 795 C CA . VAL A 1 103 ? -11.211 1.016 -18.562 1 29.53 103 VAL A CA 1
ATOM 796 C C . VAL A 1 103 ? -12.625 1.417 -18.141 1 29.53 103 VAL A C 1
ATOM 798 O O . VAL A 1 103 ? -12.961 2.602 -18.125 1 29.53 103 VAL A O 1
ATOM 801 N N . GLY A 1 104 ? -13.633 0.561 -18.484 1 27.55 104 GLY A N 1
ATOM 802 C CA . GLY A 1 104 ? -14.953 0.763 -17.906 1 27.55 104 GLY A CA 1
ATOM 803 C C . GLY A 1 104 ? -14.898 1.344 -16.5 1 27.55 104 GLY A C 1
ATOM 804 O O . GLY A 1 104 ? -13.852 1.334 -15.859 1 27.55 104 GLY A O 1
ATOM 805 N N . PRO A 1 105 ? -15.969 2.115 -16.234 1 27.77 105 PRO A N 1
ATOM 806 C CA . PRO A 1 105 ? -15.93 2.852 -14.977 1 27.77 105 PRO A CA 1
ATOM 807 C C . PRO A 1 105 ? -15.547 1.971 -13.789 1 27.77 105 PRO A C 1
ATOM 809 O O . PRO A 1 105 ? -16.016 0.834 -13.68 1 27.77 105 PRO A O 1
ATOM 812 N N . ALA A 1 106 ? -14.352 1.818 -13.453 1 29.5 106 ALA A N 1
ATOM 813 C CA . ALA A 1 106 ? -13.969 1.387 -12.109 1 29.5 106 ALA A CA 1
ATOM 814 C C . ALA A 1 106 ? -15.07 1.683 -11.102 1 29.5 106 ALA A C 1
ATOM 816 O O . ALA A 1 106 ? -15.531 2.822 -10.992 1 29.5 106 ALA A O 1
ATOM 817 N N . CYS A 1 107 ? -16.109 0.752 -11.055 1 27.78 107 CYS A N 1
ATOM 818 C CA . CYS A 1 107 ? -16.953 0.965 -9.891 1 27.78 107 CYS A CA 1
ATOM 819 C C . CYS A 1 107 ? -16.188 1.66 -8.773 1 27.78 107 CYS A C 1
ATOM 821 O O . CYS A 1 107 ? -15.078 1.251 -8.43 1 27.78 107 CYS A O 1
ATOM 823 N N . LEU A 1 108 ? -16.453 2.914 -8.719 1 29.38 108 LEU A N 1
ATOM 824 C CA . LEU A 1 108 ? -15.898 3.68 -7.613 1 29.38 108 LEU A CA 1
ATOM 825 C C . LEU A 1 108 ? -15.883 2.854 -6.332 1 29.38 108 LEU A C 1
ATOM 827 O O . LEU A 1 108 ? -16.891 2.258 -5.957 1 29.38 108 LEU A O 1
ATOM 831 N N . PRO A 1 109 ? -14.82 2.023 -6.121 1 29.59 109 PRO A N 1
ATOM 832 C CA . PRO A 1 109 ? -14.867 1.481 -4.762 1 29.59 109 PRO A CA 1
ATOM 833 C C . PRO A 1 109 ? -15.688 2.344 -3.809 1 29.59 109 PRO A C 1
ATOM 835 O O . PRO A 1 109 ? -15.836 3.547 -4.031 1 29.59 109 PRO A O 1
ATOM 838 N N . ALA A 1 110 ? -16.844 1.759 -3.324 1 30.97 110 ALA A N 1
ATOM 839 C CA . ALA A 1 110 ? -17.547 2.402 -2.211 1 30.97 110 ALA A CA 1
ATOM 840 C C . ALA A 1 110 ? -16.609 3.359 -1.466 1 30.97 110 ALA A C 1
ATOM 842 O O . ALA A 1 110 ? -15.438 3.051 -1.25 1 30.97 110 ALA A O 1
ATOM 843 N N . GLU A 1 111 ? -16.812 4.562 -1.637 1 32.94 111 GLU A N 1
ATOM 844 C CA . GLU A 1 111 ? -16.266 5.621 -0.8 1 32.94 111 GLU A CA 1
ATOM 845 C C . GLU A 1 111 ? -15.977 5.113 0.611 1 32.94 111 GLU A C 1
ATOM 847 O O . GLU A 1 111 ? -16.891 4.906 1.401 1 32.94 111 GLU A O 1
ATOM 852 N N . LEU A 1 112 ? -15.289 4.02 0.726 1 33.94 112 LEU A N 1
ATOM 853 C CA . LEU A 1 112 ? -14.797 3.844 2.088 1 33.94 112 LEU A CA 1
ATOM 854 C C . LEU A 1 112 ? -14.547 5.195 2.752 1 33.94 112 LEU A C 1
ATOM 856 O O . LEU A 1 112 ? -13.453 5.758 2.633 1 33.94 112 LEU A O 1
ATOM 860 N N . THR A 1 113 ? -15.398 6.059 2.549 1 35.94 113 THR A N 1
ATOM 861 C CA . THR A 1 113 ? -15.227 7.363 3.178 1 35.94 113 THR A CA 1
ATOM 862 C C . THR A 1 113 ? -14.438 7.234 4.48 1 35.94 113 THR A C 1
ATOM 864 O O . THR A 1 113 ? -13.422 7.898 4.664 1 35.94 113 THR A O 1
ATOM 867 N N . PHE A 1 114 ? -15.305 7.289 5.695 1 37.53 114 PHE A N 1
ATOM 868 C CA . PHE A 1 114 ? -14.836 7.812 6.973 1 37.53 114 PHE A CA 1
ATOM 869 C C . PHE A 1 114 ? -13.805 6.887 7.594 1 37.53 114 PHE A C 1
ATOM 871 O O . PHE A 1 114 ? -13.883 5.664 7.438 1 37.53 114 PHE A O 1
ATOM 878 N N . GLY A 1 115 ? -12.539 7.398 8.039 1 45.5 115 GLY A N 1
ATOM 879 C CA . GLY A 1 115 ? -11.234 7.113 8.609 1 45.5 115 GLY A CA 1
ATOM 880 C C . GLY A 1 115 ? -11.258 5.965 9.602 1 45.5 115 GLY A C 1
ATOM 881 O O . GLY A 1 115 ? -12.328 5.48 9.977 1 45.5 115 GLY A O 1
ATOM 882 N N . LEU A 1 116 ? -10.094 5.297 9.789 1 50.91 116 LEU A N 1
ATOM 883 C CA . LEU A 1 116 ? -9.664 4.496 10.93 1 50.91 116 LEU A CA 1
ATOM 884 C C . LEU A 1 116 ? -10.453 4.875 12.18 1 50.91 116 LEU A C 1
ATOM 886 O O . LEU A 1 116 ? -10.75 4.02 13.016 1 50.91 116 LEU A O 1
ATOM 890 N N . ALA A 1 117 ? -10.797 6.258 12.25 1 49.09 117 ALA A N 1
ATOM 891 C CA . ALA A 1 117 ? -11.328 6.828 13.484 1 49.09 117 ALA A CA 1
ATOM 892 C C . ALA A 1 117 ? -12.711 6.262 13.797 1 49.09 117 ALA A C 1
ATOM 894 O O . ALA A 1 117 ? -13.062 6.078 14.969 1 49.09 117 ALA A O 1
ATOM 895 N N . ASP A 1 118 ? -13.422 5.875 12.609 1 52.28 118 ASP A N 1
ATOM 896 C CA . ASP A 1 118 ? -14.805 5.598 12.984 1 52.28 118 ASP A CA 1
ATOM 897 C C . ASP A 1 118 ? -15.039 4.094 13.148 1 52.28 118 ASP A C 1
ATOM 899 O O . ASP A 1 118 ? -16.141 3.67 13.523 1 52.28 118 ASP A O 1
ATOM 903 N N . ALA A 1 119 ? -13.984 3.355 12.805 1 60.62 119 ALA A N 1
ATOM 904 C CA . ALA A 1 119 ? -14.305 1.935 12.914 1 60.62 119 ALA A CA 1
ATOM 905 C C . ALA A 1 119 ? -14.227 1.465 14.367 1 60.62 119 ALA A C 1
ATOM 907 O O . ALA A 1 119 ? -13.219 1.675 15.039 1 60.62 119 ALA A O 1
ATOM 908 N N . PRO A 1 120 ? -15.375 1.101 14.875 1 69.44 120 PRO A N 1
ATOM 909 C CA . PRO A 1 120 ? -15.344 0.572 16.234 1 69.44 120 PRO A CA 1
ATOM 910 C C . PRO A 1 120 ? -14.289 -0.512 16.438 1 69.44 120 PRO A C 1
ATOM 912 O O . PRO A 1 120 ? -13.992 -1.261 15.5 1 69.44 120 PRO A O 1
ATOM 915 N N . LEU A 1 121 ? -13.547 -0.313 17.484 1 77.12 121 LEU A N 1
ATOM 916 C CA . LEU A 1 121 ? -12.531 -1.317 17.797 1 77.12 121 LEU A CA 1
ATOM 917 C C . LEU A 1 121 ? -13.156 -2.709 17.875 1 77.12 121 LEU A C 1
ATOM 919 O O . LEU A 1 121 ? -12.5 -3.703 17.562 1 77.12 121 LEU A O 1
ATOM 923 N N . GLY A 1 122 ? -14.43 -2.818 18.203 1 74.88 122 GLY A N 1
ATOM 924 C CA . GLY A 1 122 ? -15.109 -4.086 18.391 1 74.88 122 GLY A CA 1
ATOM 925 C C . GLY A 1 122 ? -14.727 -4.785 19.688 1 74.88 122 GLY A C 1
ATOM 926 O O . GLY A 1 122 ? -14.914 -5.996 19.812 1 74.88 122 GLY A O 1
ATOM 927 N N . LEU A 1 123 ? -13.984 -4.125 20.578 1 85.25 123 LEU A N 1
ATOM 928 C CA . LEU A 1 123 ? -13.586 -4.688 21.875 1 85.25 123 LEU A CA 1
ATOM 929 C C . LEU A 1 123 ? -14.219 -3.916 23.016 1 85.25 123 LEU A C 1
ATOM 931 O O . LEU A 1 123 ? -14.273 -2.684 23 1 85.25 123 LEU A O 1
ATOM 935 N N . SER A 1 124 ? -14.742 -4.645 23.938 1 84.06 124 SER A N 1
ATOM 936 C CA . SER A 1 124 ? -15.273 -4.047 25.156 1 84.06 124 SER A CA 1
ATOM 937 C C . SER A 1 124 ? -14.148 -3.609 26.094 1 84.06 124 SER A C 1
ATOM 939 O O . SER A 1 124 ? -12.984 -3.949 25.875 1 84.06 124 SER A O 1
ATOM 941 N N . LEU A 1 125 ? -14.508 -2.834 27.109 1 83.62 125 LEU A N 1
ATOM 942 C CA . LEU A 1 125 ? -13.531 -2.424 28.109 1 83.62 125 LEU A CA 1
ATOM 943 C C . LEU A 1 125 ? -12.953 -3.637 28.828 1 83.62 125 LEU A C 1
ATOM 945 O O . LEU A 1 125 ? -11.758 -3.664 29.141 1 83.62 125 LEU A O 1
ATOM 949 N N . ARG A 1 126 ? -13.789 -4.574 29.031 1 85.81 126 ARG A N 1
ATOM 950 C CA . ARG A 1 126 ? -13.336 -5.809 29.672 1 85.81 126 ARG A CA 1
ATOM 951 C C . ARG A 1 126 ? -12.297 -6.52 28.812 1 85.81 126 ARG A C 1
ATOM 953 O O . ARG A 1 126 ? -11.305 -7.031 29.312 1 85.81 126 ARG A O 1
ATOM 960 N N . ASP A 1 127 ? -12.555 -6.52 27.547 1 89.12 127 ASP A N 1
ATOM 961 C CA . ASP A 1 127 ? -11.609 -7.137 26.625 1 89.12 127 ASP A CA 1
ATOM 962 C C . ASP A 1 127 ? -10.266 -6.426 26.656 1 89.12 127 ASP A C 1
ATOM 964 O O . ASP A 1 127 ? -9.211 -7.07 26.625 1 89.12 127 ASP A O 1
ATOM 968 N N . LEU A 1 128 ? -10.32 -5.129 26.812 1 89.62 128 LEU A N 1
ATOM 969 C CA . LEU A 1 128 ? -9.102 -4.336 26.781 1 89.62 128 LEU A CA 1
ATOM 970 C C . LEU A 1 128 ? -8.258 -4.566 28.031 1 89.62 128 LEU A C 1
ATOM 972 O O . LEU A 1 128 ? -7.043 -4.375 28.016 1 89.62 128 LEU A O 1
ATOM 976 N N . HIS A 1 129 ? -8.914 -5.059 29.047 1 90.88 129 HIS A N 1
ATOM 977 C CA . HIS A 1 129 ? -8.195 -5.309 30.281 1 90.88 129 HIS A CA 1
ATOM 978 C C . HIS A 1 129 ? -7.613 -6.719 30.312 1 90.88 129 HIS A C 1
ATOM 980 O O . HIS A 1 129 ? -6.855 -7.07 31.219 1 90.88 129 HIS A O 1
ATOM 986 N N . SER A 1 130 ? -7.973 -7.496 29.297 1 92.25 130 SER A N 1
ATOM 987 C CA . SER A 1 130 ? -7.445 -8.852 29.172 1 92.25 130 SER A CA 1
ATOM 988 C C . SER A 1 130 ? -6.465 -8.945 28 1 92.25 130 SER A C 1
ATOM 990 O O . SER A 1 130 ? -6.867 -8.961 26.844 1 92.25 130 SER A O 1
ATOM 992 N N . PRO A 1 131 ? -5.238 -9.117 28.391 1 90.38 131 PRO A N 1
ATOM 993 C CA . PRO A 1 131 ? -4.25 -9.203 27.312 1 90.38 131 PRO A CA 1
ATOM 994 C C . PRO A 1 131 ? -4.535 -10.344 26.344 1 90.38 131 PRO A C 1
ATOM 996 O O . PRO A 1 131 ? -4.293 -10.211 25.141 1 90.38 131 PRO A O 1
ATOM 999 N N . GLU A 1 132 ? -5.051 -11.438 26.859 1 90.5 132 GLU A N 1
ATOM 1000 C CA . GLU A 1 132 ? -5.375 -12.578 26.016 1 90.5 132 GLU A CA 1
ATOM 1001 C C . GLU A 1 132 ? -6.477 -12.234 25.016 1 90.5 132 GLU A C 1
ATOM 1003 O O . GLU A 1 132 ? -6.41 -12.617 23.844 1 90.5 132 GLU A O 1
ATOM 1008 N N . ALA A 1 133 ? -7.414 -11.531 25.547 1 92.69 133 ALA A N 1
ATOM 1009 C CA . ALA A 1 133 ? -8.523 -11.141 24.672 1 92.69 133 ALA A CA 1
ATOM 1010 C C . ALA A 1 133 ? -8.062 -10.172 23.594 1 92.69 133 ALA A C 1
ATOM 1012 O O . ALA A 1 133 ? -8.484 -10.273 22.438 1 92.69 133 ALA A O 1
ATOM 1013 N N . VAL A 1 134 ? -7.238 -9.266 23.938 1 92.25 134 VAL A N 1
ATOM 1014 C CA . VAL A 1 134 ? -6.715 -8.281 23 1 92.25 134 VAL A CA 1
ATOM 1015 C C . VAL A 1 134 ? -5.895 -8.992 21.922 1 92.25 134 VAL A C 1
ATOM 1017 O O . VAL A 1 134 ? -6.055 -8.719 20.734 1 92.25 134 VAL A O 1
ATOM 1020 N N . HIS A 1 135 ? -5.145 -9.922 22.344 1 90.75 135 HIS A N 1
ATOM 1021 C CA . HIS A 1 135 ? -4.289 -10.648 21.422 1 90.75 135 HIS A CA 1
ATOM 1022 C C . HIS A 1 135 ? -5.117 -11.5 20.453 1 90.75 135 HIS A C 1
ATOM 1024 O O . HIS A 1 135 ? -4.824 -11.547 19.25 1 90.75 135 HIS A O 1
ATOM 1030 N N . ALA A 1 136 ? -6.02 -12.125 21 1 91.81 136 ALA A N 1
ATOM 1031 C CA . ALA A 1 136 ? -6.883 -12.969 20.172 1 91.81 136 ALA A CA 1
ATOM 1032 C C . ALA A 1 136 ? -7.637 -12.141 19.141 1 91.81 136 ALA A C 1
ATOM 1034 O O . ALA A 1 136 ? -7.789 -12.555 17.984 1 91.81 136 ALA A O 1
ATOM 1035 N N . ALA A 1 137 ? -8.07 -11.016 19.594 1 91.5 137 ALA A N 1
ATOM 1036 C CA . ALA A 1 137 ? -8.805 -10.141 18.688 1 91.5 137 ALA A CA 1
ATOM 1037 C C . ALA A 1 137 ? -7.914 -9.633 17.562 1 91.5 137 ALA A C 1
ATOM 1039 O O . ALA A 1 137 ? -8.32 -9.609 16.406 1 91.5 137 ALA A O 1
ATOM 1040 N N . LEU A 1 138 ? -6.746 -9.266 17.906 1 91.69 138 LEU A N 1
ATOM 1041 C CA . LEU A 1 138 ? -5.812 -8.758 16.906 1 91.69 138 LEU A CA 1
ATOM 1042 C C . LEU A 1 138 ? -5.438 -9.859 15.914 1 91.69 138 LEU A C 1
ATOM 1044 O O . LEU A 1 138 ? -5.367 -9.609 14.711 1 91.69 138 LEU A O 1
ATOM 1048 N N . ALA A 1 139 ? -5.223 -11.047 16.406 1 93.06 139 ALA A N 1
ATOM 1049 C CA . ALA A 1 139 ? -4.879 -12.172 15.539 1 93.06 139 ALA A CA 1
ATOM 1050 C C . ALA A 1 139 ? -6.016 -12.484 14.562 1 93.06 139 ALA A C 1
ATOM 1052 O O . ALA A 1 139 ? -5.777 -12.742 13.383 1 93.06 139 ALA A O 1
ATOM 1053 N N . ALA A 1 140 ? -7.172 -12.438 15.109 1 93.81 140 ALA A N 1
ATOM 1054 C CA . ALA A 1 140 ? -8.336 -12.711 14.266 1 93.81 140 ALA A CA 1
ATOM 1055 C C . ALA A 1 140 ? -8.484 -11.648 13.18 1 93.81 140 ALA A C 1
ATOM 1057 O O . ALA A 1 140 ? -8.781 -11.969 12.031 1 93.81 140 ALA A O 1
ATOM 1058 N N . ARG A 1 141 ? -8.273 -10.43 13.531 1 93.38 141 ARG A N 1
ATOM 1059 C CA . ARG A 1 141 ? -8.383 -9.336 12.57 1 93.38 141 ARG A CA 1
ATOM 1060 C C . ARG A 1 141 ? -7.289 -9.43 11.508 1 93.38 141 ARG A C 1
ATOM 1062 O O . ARG A 1 141 ? -7.52 -9.117 10.336 1 93.38 141 ARG A O 1
ATOM 1069 N N . GLN A 1 142 ? -6.172 -9.82 11.953 1 94.12 142 GLN A N 1
ATOM 1070 C CA . GLN A 1 142 ? -5.066 -9.961 11.016 1 94.12 142 GLN A CA 1
ATOM 1071 C C . GLN A 1 142 ? -5.344 -11.062 10 1 94.12 142 GLN A C 1
ATOM 1073 O O . GLN A 1 142 ? -5.086 -10.891 8.805 1 94.12 142 GLN A O 1
ATOM 1078 N N . LEU A 1 143 ? -5.82 -12.148 10.469 1 96.31 143 LEU A N 1
ATOM 1079 C CA . LEU A 1 143 ? -6.152 -13.242 9.555 1 96.31 143 LEU A CA 1
ATOM 1080 C C . LEU A 1 143 ? -7.238 -12.82 8.578 1 96.31 143 LEU A C 1
ATOM 1082 O O . LEU A 1 143 ? -7.129 -13.07 7.375 1 96.31 143 LEU A O 1
ATOM 1086 N N . GLN A 1 144 ? -8.234 -12.164 9.094 1 96.19 144 GLN A N 1
ATOM 1087 C CA . GLN A 1 144 ? -9.289 -11.672 8.219 1 96.19 144 GLN A CA 1
ATOM 1088 C C . GLN A 1 144 ? -8.75 -10.648 7.23 1 96.19 144 GLN A C 1
ATOM 1090 O O . GLN A 1 144 ? -9.156 -10.625 6.066 1 96.19 144 GLN A O 1
ATOM 1095 N N . GLY A 1 145 ? -7.867 -9.828 7.742 1 96.75 145 GLY A N 1
ATOM 1096 C CA . GLY A 1 145 ? -7.234 -8.852 6.871 1 96.75 145 GLY A CA 1
ATOM 1097 C C . GLY A 1 145 ? -6.438 -9.477 5.746 1 96.75 145 GLY A C 1
ATOM 1098 O O . GLY A 1 145 ? -6.492 -9.016 4.602 1 96.75 145 GLY A O 1
ATOM 1099 N N . LEU A 1 146 ? -5.73 -10.508 6.055 1 97.56 146 LEU A N 1
ATOM 1100 C CA . LEU A 1 146 ? -4.961 -11.203 5.035 1 97.56 146 LEU A CA 1
ATOM 1101 C C . LEU A 1 146 ? -5.879 -11.797 3.971 1 97.56 146 LEU A C 1
ATOM 1103 O O . LEU A 1 146 ? -5.551 -11.781 2.781 1 97.56 146 LEU A O 1
ATOM 1107 N N . ARG A 1 147 ? -6.961 -12.297 4.352 1 98.06 147 ARG A N 1
ATOM 1108 C CA . ARG A 1 147 ? -7.93 -12.836 3.398 1 98.06 147 ARG A CA 1
ATOM 1109 C C . ARG A 1 147 ? -8.469 -11.734 2.492 1 98.06 147 ARG A C 1
ATOM 1111 O O . ARG A 1 147 ? -8.633 -11.938 1.288 1 98.06 147 ARG A O 1
ATOM 1118 N N . THR A 1 148 ? -8.703 -10.594 3.096 1 97.81 148 THR A N 1
ATOM 1119 C CA . THR A 1 148 ? -9.164 -9.445 2.318 1 97.81 148 THR A CA 1
ATOM 1120 C C . THR A 1 148 ? -8.086 -9 1.33 1 97.81 148 THR A C 1
ATOM 1122 O O . THR A 1 148 ? -8.383 -8.734 0.163 1 97.81 148 THR A O 1
ATOM 1125 N N . ILE A 1 149 ? -6.902 -8.969 1.819 1 98.12 149 ILE A N 1
ATOM 1126 C CA . ILE A 1 149 ? -5.777 -8.578 0.978 1 98.12 149 ILE A CA 1
ATOM 1127 C C . ILE A 1 149 ? -5.637 -9.555 -0.183 1 98.12 149 ILE A C 1
ATOM 1129 O O . ILE A 1 149 ? -5.457 -9.148 -1.332 1 98.12 149 ILE A O 1
ATOM 1133 N N . TYR A 1 150 ? -5.781 -10.828 0.119 1 97.75 150 TYR A N 1
ATOM 1134 C CA . TYR A 1 150 ? -5.691 -11.859 -0.906 1 97.75 150 TYR A CA 1
ATOM 1135 C C . TYR A 1 150 ? -6.75 -11.656 -1.98 1 97.75 150 TYR A C 1
ATOM 1137 O O . TYR A 1 150 ? -6.449 -11.695 -3.176 1 97.75 150 TYR A O 1
ATOM 1145 N N . ALA A 1 151 ? -7.887 -11.398 -1.595 1 97.56 151 ALA A N 1
ATOM 1146 C CA . ALA A 1 151 ? -9 -11.227 -2.525 1 97.56 151 ALA A CA 1
ATOM 1147 C C . ALA A 1 151 ? -8.812 -9.977 -3.379 1 97.56 151 ALA A C 1
ATOM 1149 O O . ALA A 1 151 ? -9.055 -10 -4.59 1 97.56 151 ALA A O 1
ATOM 1150 N N . ARG A 1 152 ? -8.406 -8.93 -2.785 1 96.44 152 ARG A N 1
ATOM 1151 C CA . ARG A 1 152 ? -8.211 -7.672 -3.502 1 96.44 152 ARG A CA 1
ATOM 1152 C C . ARG A 1 152 ? -7.07 -7.785 -4.508 1 96.44 152 ARG A C 1
ATOM 1154 O O . ARG A 1 152 ? -7.18 -7.289 -5.633 1 96.44 152 ARG A O 1
ATOM 1161 N N . LEU A 1 153 ? -6.035 -8.422 -4.105 1 95 153 LEU A N 1
ATOM 1162 C CA . LEU A 1 153 ? -4.91 -8.609 -5.012 1 95 153 LEU A CA 1
ATOM 1163 C C . LEU A 1 153 ? -5.305 -9.5 -6.184 1 95 153 LEU A C 1
ATOM 1165 O O . LEU A 1 153 ? -4.898 -9.258 -7.324 1 95 153 LEU A O 1
ATOM 1169 N N . ARG A 1 154 ? -6.062 -10.508 -5.867 1 94.88 154 ARG A N 1
ATOM 1170 C CA . ARG A 1 154 ? -6.539 -11.383 -6.934 1 94.88 154 ARG A CA 1
ATOM 1171 C C . ARG A 1 154 ? -7.34 -10.594 -7.969 1 94.88 154 ARG A C 1
ATOM 1173 O O . ARG A 1 154 ? -7.129 -10.75 -9.172 1 94.88 154 ARG A O 1
ATOM 1180 N N . ALA A 1 155 ? -8.172 -9.82 -7.484 1 93.94 155 ALA A N 1
ATOM 1181 C CA . ALA A 1 155 ? -9.008 -9.023 -8.375 1 93.94 155 ALA A CA 1
ATOM 1182 C C . ALA A 1 155 ? -8.156 -8.086 -9.234 1 93.94 155 ALA A C 1
ATOM 1184 O O . ALA A 1 155 ? -8.398 -7.941 -10.43 1 93.94 155 ALA A O 1
ATOM 1185 N N . ARG A 1 156 ? -7.188 -7.527 -8.656 1 92.19 156 ARG A N 1
ATOM 1186 C CA . ARG A 1 156 ? -6.32 -6.598 -9.367 1 92.19 156 ARG A CA 1
ATOM 1187 C C . ARG A 1 156 ? -5.473 -7.32 -10.414 1 92.19 156 ARG A C 1
ATOM 1189 O O . ARG A 1 156 ? -5.293 -6.824 -11.523 1 92.19 156 ARG A O 1
ATOM 1196 N N . LEU A 1 157 ? -4.945 -8.438 -10.047 1 92 157 LEU A N 1
ATOM 1197 C CA . LEU A 1 157 ? -4.078 -9.195 -10.945 1 92 157 LEU A CA 1
ATOM 1198 C C . LEU A 1 157 ? -4.879 -9.797 -12.094 1 92 157 LEU A C 1
ATOM 1200 O O . LEU A 1 157 ? -4.406 -9.836 -13.234 1 92 157 LEU A O 1
ATOM 1204 N N . MET A 1 158 ? -6.047 -10.227 -11.766 1 91.38 158 MET A N 1
ATOM 1205 C CA . MET A 1 158 ? -6.898 -10.82 -12.789 1 91.38 158 MET A CA 1
ATOM 1206 C C . MET A 1 158 ? -7.418 -9.758 -13.75 1 91.38 158 MET A C 1
ATOM 1208 O O . MET A 1 158 ? -7.574 -10.016 -14.945 1 91.38 158 MET A O 1
ATOM 1212 N N . GLY A 1 159 ? -7.656 -8.523 -13.156 1 88.19 159 GLY A N 1
ATOM 1213 C CA . GLY A 1 159 ? -8.203 -7.449 -13.977 1 88.19 159 GLY A CA 1
ATOM 1214 C C . GLY A 1 159 ? -9.562 -7.773 -14.555 1 88.19 159 GLY A C 1
ATOM 1215 O O . GLY A 1 159 ? -10.227 -8.711 -14.109 1 88.19 159 GLY A O 1
ATOM 1216 N N . GLY A 1 160 ? -10.008 -6.926 -15.508 1 84.38 160 GLY A N 1
ATOM 1217 C CA . GLY A 1 160 ? -11.273 -7.152 -16.188 1 84.38 160 GLY A CA 1
ATOM 1218 C C . GLY A 1 160 ? -11.242 -8.344 -17.125 1 84.38 160 GLY A C 1
ATOM 1219 O O . GLY A 1 160 ? -10.633 -8.281 -18.203 1 84.38 160 GLY A O 1
ATOM 1220 N N . HIS A 1 161 ? -11.828 -9.367 -16.734 1 84.62 161 HIS A N 1
ATOM 1221 C CA . HIS A 1 161 ? -11.891 -10.555 -17.578 1 84.62 161 HIS A CA 1
ATOM 1222 C C . HIS A 1 161 ? -12.914 -10.375 -18.703 1 84.62 161 HIS A C 1
ATOM 1224 O O . HIS A 1 161 ? -14.055 -9.977 -18.453 1 84.62 161 HIS A O 1
ATOM 1230 N N . PRO A 1 162 ? -12.562 -10.5 -19.984 1 88.44 162 PRO A N 1
ATOM 1231 C CA . PRO A 1 162 ? -13.422 -10.188 -21.141 1 88.44 162 PRO A CA 1
ATOM 1232 C C . PRO A 1 162 ? -14.656 -11.086 -21.203 1 88.44 162 PRO A C 1
ATOM 1234 O O . PRO A 1 162 ? -15.664 -10.703 -21.797 1 88.44 162 PRO A O 1
ATOM 1237 N N . GLY A 1 163 ? -14.938 -12.062 -20.562 1 86.19 163 GLY A N 1
ATOM 1238 C CA . GLY A 1 163 ? -16.062 -12.977 -20.672 1 86.19 163 GLY A CA 1
ATOM 1239 C C . GLY A 1 163 ? -16.125 -13.68 -22.016 1 86.19 163 GLY A C 1
ATOM 1240 O O . GLY A 1 163 ? -15.203 -13.578 -22.828 1 86.19 163 GLY A O 1
ATOM 1241 N N . PRO A 1 164 ? -17.281 -14.297 -22.391 1 91.44 164 PRO A N 1
ATOM 1242 C CA . PRO A 1 164 ? -17.422 -15.055 -23.641 1 91.44 164 PRO A CA 1
ATOM 1243 C C . PRO A 1 164 ? -17.719 -14.164 -24.844 1 91.44 164 PRO A C 1
ATOM 1245 O O . PRO A 1 164 ? -18.266 -13.07 -24.688 1 91.44 164 PRO A O 1
ATOM 1248 N N . CYS A 1 165 ? -17.312 -14.672 -25.953 1 92.12 165 CYS A N 1
ATOM 1249 C CA . CYS A 1 165 ? -17.656 -13.992 -27.188 1 92.12 165 CYS A CA 1
ATOM 1250 C C . CYS A 1 165 ? -19.141 -14.117 -27.5 1 92.12 165 CYS A C 1
ATOM 1252 O O . CYS A 1 165 ? -19.734 -15.172 -27.281 1 92.12 165 CYS A O 1
ATOM 1254 N N . ARG A 1 166 ? -19.719 -13.047 -27.906 1 90.81 166 ARG A N 1
ATOM 1255 C CA . ARG A 1 166 ? -21.141 -12.984 -28.234 1 90.81 166 ARG A CA 1
ATOM 1256 C C . ARG A 1 166 ? -21.344 -12.445 -29.656 1 90.81 166 ARG A C 1
ATOM 1258 O O . ARG A 1 166 ? -20.469 -11.797 -30.203 1 90.81 166 ARG A O 1
ATOM 1265 N N . PRO A 1 167 ? -22.656 -12.836 -29.984 1 87.44 167 PRO A N 1
ATOM 1266 C CA . PRO A 1 167 ? -22.969 -12.227 -31.266 1 87.44 167 PRO A CA 1
ATOM 1267 C C . PRO A 1 167 ? -23 -10.703 -31.219 1 87.44 167 PRO A C 1
ATOM 1269 O O . PRO A 1 167 ? -23.453 -10.125 -30.219 1 87.44 167 PRO A O 1
ATOM 1272 N N . GLY A 1 168 ? -22.406 -10.031 -32.062 1 88.5 168 GLY A N 1
ATOM 1273 C CA . GLY A 1 168 ? -22.344 -8.578 -32.094 1 88.5 168 GLY A CA 1
ATOM 1274 C C . GLY A 1 168 ? -20.953 -8.023 -31.828 1 88.5 168 GLY A C 1
ATOM 1275 O O . GLY A 1 168 ? -20.703 -6.844 -32.094 1 88.5 168 GLY A O 1
ATOM 1276 N N . HIS A 1 169 ? -20.203 -8.922 -31.266 1 93.44 169 HIS A N 1
ATOM 1277 C CA . HIS A 1 169 ? -18.828 -8.477 -31.062 1 93.44 169 HIS A CA 1
ATOM 1278 C C . HIS A 1 169 ? -18.125 -8.281 -32.406 1 93.44 169 HIS A C 1
ATOM 1280 O O . HIS A 1 169 ? -18.328 -9.047 -33.344 1 93.44 169 HIS A O 1
ATOM 1286 N N . GLY A 1 170 ? -17.406 -7.16 -32.406 1 94 170 GLY A N 1
ATOM 1287 C CA . GLY A 1 170 ? -16.469 -6.98 -33.531 1 94 170 GLY A CA 1
ATOM 1288 C C . GLY A 1 170 ? -15.07 -7.465 -33.188 1 94 170 GLY A C 1
ATOM 1289 O O . GLY A 1 170 ? -14.625 -7.383 -32.062 1 94 170 GLY A O 1
ATOM 1290 N N . PHE A 1 171 ? -14.375 -7.992 -34.281 1 95 171 PHE A N 1
ATOM 1291 C CA . PHE A 1 171 ? -13.031 -8.516 -34.094 1 95 171 PHE A CA 1
ATOM 1292 C C . PHE A 1 171 ? -12.07 -7.949 -35.125 1 95 171 PHE A C 1
ATOM 1294 O O . PHE A 1 171 ? -12.43 -7.773 -36.281 1 95 171 PHE A O 1
ATOM 1301 N N . ARG A 1 172 ? -10.883 -7.625 -34.625 1 94.5 172 ARG A N 1
ATOM 1302 C CA . ARG A 1 172 ? -9.828 -7.156 -35.5 1 94.5 172 ARG A CA 1
ATOM 1303 C C . ARG A 1 172 ? -8.477 -7.742 -35.125 1 94.5 172 ARG A C 1
ATOM 1305 O O . ARG A 1 172 ? -8.172 -7.848 -33.938 1 94.5 172 ARG A O 1
ATOM 1312 N N . LEU A 1 173 ? -7.75 -8.172 -36.094 1 95.06 173 LEU A N 1
ATOM 1313 C CA . LEU A 1 173 ? -6.391 -8.641 -35.844 1 95.06 173 LEU A CA 1
ATOM 1314 C C . LEU A 1 173 ? -5.453 -7.469 -35.594 1 95.06 173 LEU A C 1
ATOM 1316 O O . LEU A 1 173 ? -5.469 -6.469 -36.312 1 95.06 173 LEU A O 1
ATOM 1320 N N . LEU A 1 174 ? -4.684 -7.551 -34.531 1 94.06 174 LEU A N 1
ATOM 1321 C CA . LEU A 1 174 ? -3.793 -6.453 -34.156 1 94.06 174 LEU A CA 1
ATOM 1322 C C . LEU A 1 174 ? -2.451 -6.578 -34.875 1 94.06 174 LEU A C 1
ATOM 1324 O O . LEU A 1 174 ? -1.864 -5.574 -35.281 1 94.06 174 LEU A O 1
ATOM 1328 N N . ASP A 1 175 ? -1.898 -7.723 -34.906 1 90.62 175 ASP A N 1
ATOM 1329 C CA . ASP A 1 175 ? -0.611 -7.977 -35.562 1 90.62 175 ASP A CA 1
ATOM 1330 C C . ASP A 1 175 ? -0.709 -9.141 -36.531 1 90.62 175 ASP A C 1
ATOM 1332 O O . ASP A 1 175 ? -1.417 -10.117 -36.281 1 90.62 175 ASP A O 1
ATOM 1336 N N . SER A 1 176 ? 0.038 -9.031 -37.656 1 89.06 176 SER A N 1
ATOM 1337 C CA . SER A 1 176 ? 0.045 -10.102 -38.625 1 89.06 176 SER A CA 1
ATOM 1338 C C . SER A 1 176 ? 0.988 -11.227 -38.219 1 89.06 176 SER A C 1
ATOM 1340 O O . SER A 1 176 ? 0.884 -12.352 -38.719 1 89.06 176 SER A O 1
ATOM 1342 N N . SER A 1 177 ? 1.918 -10.93 -37.375 1 94.5 177 SER A N 1
ATOM 1343 C CA . SER A 1 177 ? 2.826 -11.945 -36.875 1 94.5 177 SER A CA 1
ATOM 1344 C C . SER A 1 177 ? 2.387 -12.445 -35.5 1 94.5 177 SER A C 1
ATOM 1346 O O . SER A 1 177 ? 1.771 -11.695 -34.719 1 94.5 177 SER A O 1
ATOM 1348 N N . PRO A 1 178 ? 2.672 -13.688 -35.281 1 96 178 PRO A N 1
ATOM 1349 C CA . PRO A 1 178 ? 2.293 -14.211 -33.969 1 96 178 PRO A CA 1
ATOM 1350 C C . PRO A 1 178 ? 3.07 -13.555 -32.844 1 96 178 PRO A C 1
ATOM 1352 O O . PRO A 1 178 ? 4.246 -13.219 -33 1 96 178 PRO A O 1
ATOM 1355 N N . CYS A 1 179 ? 2.398 -13.352 -31.75 1 95.62 179 CYS A N 1
ATOM 1356 C CA . CYS A 1 179 ? 3.031 -12.742 -30.594 1 95.62 179 CYS A CA 1
ATOM 1357 C C . CYS A 1 179 ? 3.768 -13.781 -29.75 1 95.62 179 CYS A C 1
ATOM 1359 O O . CYS A 1 179 ? 4.637 -13.438 -28.953 1 95.62 179 CYS A O 1
ATOM 1361 N N . ALA A 1 180 ? 3.375 -15.016 -29.891 1 95.75 180 ALA A N 1
ATOM 1362 C CA . ALA A 1 180 ? 4.027 -16.109 -29.172 1 95.75 180 ALA A CA 1
ATOM 1363 C C . ALA A 1 180 ? 3.82 -17.438 -29.906 1 95.75 180 ALA A C 1
ATOM 1365 O O . ALA A 1 180 ? 2.912 -17.562 -30.734 1 95.75 180 ALA A O 1
ATOM 1366 N N . GLU A 1 181 ? 4.715 -18.344 -29.625 1 93.31 181 GLU A N 1
ATOM 1367 C CA . GLU A 1 181 ? 4.633 -19.703 -30.172 1 93.31 181 GLU A CA 1
ATOM 1368 C C . GLU A 1 181 ? 4.945 -20.75 -29.109 1 93.31 181 GLU A C 1
ATOM 1370 O O . GLU A 1 181 ? 5.871 -20.562 -28.312 1 93.31 181 GLU A O 1
ATOM 1375 N N . SER A 1 182 ? 4.152 -21.719 -29.031 1 91.31 182 SER A N 1
ATOM 1376 C CA . SER A 1 182 ? 4.348 -22.797 -28.062 1 91.31 182 SER A CA 1
ATOM 1377 C C . SER A 1 182 ? 3.889 -24.141 -28.641 1 91.31 182 SER A C 1
ATOM 1379 O O . SER A 1 182 ? 2.73 -24.281 -29.031 1 91.31 182 SER A O 1
ATOM 1381 N N . GLY A 1 183 ? 4.828 -25.047 -28.656 1 84.31 183 GLY A N 1
ATOM 1382 C CA . GLY A 1 183 ? 4.484 -26.328 -29.25 1 84.31 183 GLY A CA 1
ATOM 1383 C C . GLY A 1 183 ? 4.016 -26.203 -30.688 1 84.31 183 GLY A C 1
ATOM 1384 O O . GLY A 1 183 ? 4.723 -25.656 -31.531 1 84.31 183 GLY A O 1
ATOM 1385 N N . ASP A 1 184 ? 2.707 -26.703 -30.828 1 85.25 184 ASP A N 1
ATOM 1386 C CA . ASP A 1 184 ? 2.135 -26.719 -32.188 1 85.25 184 ASP A CA 1
ATOM 1387 C C . ASP A 1 184 ? 1.116 -25.594 -32.344 1 85.25 184 ASP A C 1
ATOM 1389 O O . ASP A 1 184 ? 0.231 -25.672 -33.219 1 85.25 184 ASP A O 1
ATOM 1393 N N . THR A 1 185 ? 1.311 -24.594 -31.547 1 91.5 185 THR A N 1
ATOM 1394 C CA . THR A 1 185 ? 0.311 -23.531 -31.578 1 91.5 185 THR A CA 1
ATOM 1395 C C . THR A 1 185 ? 0.974 -22.172 -31.766 1 91.5 185 THR A C 1
ATOM 1397 O O . THR A 1 185 ? 2.02 -21.891 -31.172 1 91.5 185 THR A O 1
ATOM 1400 N N . LEU A 1 186 ? 0.384 -21.359 -32.625 1 94.38 186 LEU A N 1
ATOM 1401 C CA . LEU A 1 186 ? 0.74 -19.953 -32.781 1 94.38 186 LEU A CA 1
ATOM 1402 C C . LEU A 1 186 ? -0.319 -19.047 -32.188 1 94.38 186 LEU A C 1
ATOM 1404 O O . LEU A 1 186 ? -1.517 -19.328 -32.281 1 94.38 186 LEU A O 1
ATOM 1408 N N . TYR A 1 187 ? 0.133 -17.984 -31.562 1 96.25 187 TYR A N 1
ATOM 1409 C CA . TYR A 1 187 ? -0.792 -17.062 -30.906 1 96.25 187 TYR A CA 1
ATOM 1410 C C . TYR A 1 187 ? -0.786 -15.703 -31.594 1 96.25 187 TYR A C 1
ATOM 1412 O O . TYR A 1 187 ? 0.27 -15.086 -31.734 1 96.25 187 TYR A O 1
ATOM 1420 N N . TYR A 1 188 ? -2.002 -15.227 -31.984 1 96.94 188 TYR A N 1
ATOM 1421 C CA . TYR A 1 188 ? -2.158 -13.93 -32.625 1 96.94 188 TYR A CA 1
ATOM 1422 C C . TYR A 1 188 ? -3.031 -13.008 -31.781 1 96.94 188 TYR A C 1
ATOM 1424 O O . TYR A 1 188 ? -4.109 -13.398 -31.344 1 96.94 188 TYR A O 1
ATOM 1432 N N . ARG A 1 189 ? -2.594 -11.758 -31.641 1 96.69 189 ARG A N 1
ATOM 1433 C CA . ARG A 1 189 ? -3.367 -10.797 -30.859 1 96.69 189 ARG A CA 1
ATOM 1434 C C . ARG A 1 189 ? -4.586 -10.312 -31.641 1 96.69 189 ARG A C 1
ATOM 1436 O O . ARG A 1 189 ? -4.48 -9.977 -32.812 1 96.69 189 ARG A O 1
ATOM 1443 N N . VAL A 1 190 ? -5.688 -10.297 -30.938 1 96.19 190 VAL A N 1
ATOM 1444 C CA . VAL A 1 190 ? -6.965 -9.883 -31.516 1 96.19 190 VAL A CA 1
ATOM 1445 C C . VAL A 1 190 ? -7.664 -8.906 -30.578 1 96.19 190 VAL A C 1
ATOM 1447 O O . VAL A 1 190 ? -7.625 -9.07 -29.359 1 96.19 190 VAL A O 1
ATOM 1450 N N . VAL A 1 191 ? -8.266 -7.883 -31.141 1 95.81 191 VAL A N 1
ATOM 1451 C CA . VAL A 1 191 ? -9.078 -6.969 -30.328 1 95.81 191 VAL A CA 1
ATOM 1452 C C . VAL A 1 191 ? -10.562 -7.27 -30.531 1 95.81 191 VAL A C 1
ATOM 1454 O O . VAL A 1 191 ? -11.016 -7.41 -31.672 1 95.81 191 VAL A O 1
ATOM 1457 N N . ARG A 1 192 ? -11.242 -7.469 -29.516 1 95.44 192 ARG A N 1
ATOM 1458 C CA . ARG A 1 192 ? -12.695 -7.578 -29.516 1 95.44 192 ARG A CA 1
ATOM 1459 C C . ARG A 1 192 ? -13.344 -6.266 -29.094 1 95.44 192 ARG A C 1
ATOM 1461 O O . ARG A 1 192 ? -13.023 -5.727 -28.031 1 95.44 192 ARG A O 1
ATOM 1468 N N . VAL A 1 193 ? -14.234 -5.84 -29.891 1 94.31 193 VAL A N 1
ATOM 1469 C CA . VAL A 1 193 ? -14.859 -4.543 -29.641 1 94.31 193 VAL A CA 1
ATOM 1470 C C . VAL A 1 193 ? -16.359 -4.727 -29.438 1 94.31 193 VAL A C 1
ATOM 1472 O O . VAL A 1 193 ? -17 -5.504 -30.156 1 94.31 193 VAL A O 1
ATOM 1475 N N . HIS A 1 194 ? -16.922 -4.129 -28.469 1 92.12 194 HIS A N 1
ATOM 1476 C CA . HIS A 1 194 ? -18.359 -4.023 -28.234 1 92.12 194 HIS A CA 1
ATOM 1477 C C . HIS A 1 194 ? -18.734 -2.623 -27.766 1 92.12 194 HIS A C 1
ATOM 1479 O O . HIS A 1 194 ? -18.578 -2.291 -26.594 1 92.12 194 HIS A O 1
ATOM 1485 N N . GLY A 1 195 ? -19.344 -1.868 -28.609 1 90.75 195 GLY A N 1
ATOM 1486 C CA . GLY A 1 195 ? -19.578 -0.474 -28.266 1 90.75 195 GLY A CA 1
ATOM 1487 C C . GLY A 1 195 ? -18.312 0.298 -28 1 90.75 195 GLY A C 1
ATOM 1488 O O . GLY A 1 195 ? -17.406 0.332 -28.844 1 90.75 195 GLY A O 1
ATOM 1489 N N . ASP A 1 196 ? -18.25 0.853 -26.734 1 89.12 196 ASP A N 1
ATOM 1490 C CA . ASP A 1 196 ? -17.062 1.642 -26.375 1 89.12 196 ASP A CA 1
ATOM 1491 C C . ASP A 1 196 ? -16.047 0.8 -25.609 1 89.12 196 ASP A C 1
ATOM 1493 O O . ASP A 1 196 ? -14.953 1.271 -25.297 1 89.12 196 ASP A O 1
ATOM 1497 N N . ALA A 1 197 ? -16.391 -0.42 -25.422 1 90.12 197 ALA A N 1
ATOM 1498 C CA . ALA A 1 197 ? -15.492 -1.286 -24.656 1 90.12 197 ALA A CA 1
ATOM 1499 C C . ALA A 1 197 ? -14.695 -2.197 -25.594 1 90.12 197 ALA A C 1
ATOM 1501 O O . ALA A 1 197 ? -15.18 -2.574 -26.656 1 90.12 197 ALA A O 1
ATOM 1502 N N . TRP A 1 198 ? -13.492 -2.41 -25.25 1 92.25 198 TRP A N 1
ATOM 1503 C CA . TRP A 1 198 ? -12.672 -3.336 -26.031 1 92.25 198 TRP A CA 1
ATOM 1504 C C . TRP A 1 198 ? -11.789 -4.18 -25.125 1 92.25 198 TRP A C 1
ATOM 1506 O O . TRP A 1 198 ? -11.477 -3.771 -24 1 92.25 198 TRP A O 1
ATOM 1516 N N . HIS A 1 199 ? -11.445 -5.355 -25.578 1 93.94 199 HIS A N 1
ATOM 1517 C CA . HIS A 1 199 ? -10.539 -6.277 -24.906 1 93.94 199 HIS A CA 1
ATOM 1518 C C . HIS A 1 199 ? -9.531 -6.867 -25.891 1 93.94 199 HIS A C 1
ATOM 1520 O O . HIS A 1 199 ? -9.867 -7.152 -27.047 1 93.94 199 HIS A O 1
ATOM 1526 N N . ILE A 1 200 ? -8.352 -6.973 -25.453 1 94.5 200 ILE A N 1
ATOM 1527 C CA . ILE A 1 200 ? -7.355 -7.699 -26.234 1 94.5 200 ILE A CA 1
ATOM 1528 C C . ILE A 1 200 ? -7.422 -9.188 -25.891 1 94.5 200 ILE A C 1
ATOM 1530 O O . ILE A 1 200 ? -7.352 -9.57 -24.734 1 94.5 200 ILE A O 1
ATOM 1534 N N . LEU A 1 201 ? -7.605 -9.961 -26.859 1 95.94 201 LEU A N 1
ATOM 1535 C CA . LEU A 1 201 ? -7.625 -11.414 -26.781 1 95.94 201 LEU A CA 1
ATOM 1536 C C . LEU A 1 201 ? -6.508 -12.023 -27.625 1 95.94 201 LEU A C 1
ATOM 1538 O O . LEU A 1 201 ? -5.676 -11.297 -28.172 1 95.94 201 LEU A O 1
ATOM 1542 N N . VAL A 1 202 ? -6.48 -13.367 -27.656 1 96.56 202 VAL A N 1
ATOM 1543 C CA . VAL A 1 202 ? -5.488 -14.031 -28.5 1 96.56 202 VAL A CA 1
ATOM 1544 C C . VAL A 1 202 ? -6.145 -15.18 -29.266 1 96.56 202 VAL A C 1
ATOM 1546 O O . VAL A 1 202 ? -6.988 -15.898 -28.719 1 96.56 202 VAL A O 1
ATOM 1549 N N . ALA A 1 203 ? -5.809 -15.297 -30.469 1 96 203 ALA A N 1
ATOM 1550 C CA . ALA A 1 203 ? -6.246 -16.422 -31.297 1 96 203 ALA A CA 1
ATOM 1551 C C . ALA A 1 203 ? -5.246 -17.578 -31.219 1 96 203 ALA A C 1
ATOM 1553 O O . ALA A 1 203 ? -4.047 -17.375 -31.438 1 96 203 ALA A O 1
ATOM 1554 N N . LYS A 1 204 ? -5.715 -18.734 -30.906 1 93.19 204 LYS A N 1
ATOM 1555 C CA . LYS A 1 204 ? -4.898 -19.938 -30.891 1 93.19 204 LYS A CA 1
ATOM 1556 C C . LYS A 1 204 ? -4.957 -20.656 -32.219 1 93.19 204 LYS A C 1
ATOM 1558 O O . LYS A 1 204 ? -5.953 -21.312 -32.562 1 93.19 204 LYS A O 1
ATOM 1563 N N . VAL A 1 205 ? -3.857 -20.594 -32.906 1 92.88 205 VAL A N 1
ATOM 1564 C CA . VAL A 1 205 ? -3.83 -21.141 -34.281 1 92.88 205 VAL A CA 1
ATOM 1565 C C . VAL A 1 205 ? -2.865 -22.312 -34.344 1 92.88 205 VAL A C 1
ATOM 1567 O O . VAL A 1 205 ? -1.677 -22.172 -34.031 1 92.88 205 VAL A O 1
ATOM 1570 N N . PRO A 1 206 ? -3.352 -23.453 -34.75 1 89.56 206 PRO A N 1
ATOM 1571 C CA . PRO A 1 206 ? -2.447 -24.594 -34.906 1 89.56 206 PRO A CA 1
ATOM 1572 C C . PRO A 1 206 ? -1.437 -24.406 -36.031 1 89.56 206 PRO A C 1
ATOM 1574 O O . PRO A 1 206 ? -1.773 -23.828 -37.062 1 89.56 206 PRO A O 1
ATOM 1577 N N . LYS A 1 207 ? -0.243 -24.812 -35.719 1 89.75 207 LYS A N 1
ATOM 1578 C CA . LYS A 1 207 ? 0.765 -24.797 -36.781 1 89.75 207 LYS A CA 1
ATOM 1579 C C . LYS A 1 207 ? 0.38 -25.734 -37.938 1 89.75 207 LYS A C 1
ATOM 1581 O O . LYS A 1 207 ? -0.379 -26.672 -37.719 1 89.75 207 LYS A O 1
ATOM 1586 N N . PRO A 1 208 ? 0.94 -25.359 -39.094 1 85.06 208 PRO A N 1
ATOM 1587 C CA . PRO A 1 208 ? 0.661 -26.266 -40.188 1 85.06 208 PRO A CA 1
ATOM 1588 C C . PRO A 1 208 ? 1.153 -27.688 -39.938 1 85.06 208 PRO A C 1
ATOM 1590 O O . PRO A 1 208 ? 2.293 -27.891 -39.5 1 85.06 208 PRO A O 1
ATOM 1593 N N . GLY A 1 209 ? 0.344 -28.703 -40.094 1 81.81 209 GLY A N 1
ATOM 1594 C CA . GLY A 1 209 ? 0.722 -30.094 -39.906 1 81.81 209 GLY A CA 1
ATOM 1595 C C . GLY A 1 209 ? 0.538 -30.578 -38.469 1 81.81 209 GLY A C 1
ATOM 1596 O O . GLY A 1 209 ? 0.874 -31.719 -38.125 1 81.81 209 GLY A O 1
ATOM 1597 N N . ALA A 1 210 ? 0.049 -29.672 -37.719 1 81.12 210 ALA A N 1
ATOM 1598 C CA . ALA A 1 210 ? -0.128 -30.031 -36.312 1 81.12 210 ALA A CA 1
ATOM 1599 C C . ALA A 1 210 ? -1.245 -31.062 -36.156 1 81.12 210 ALA A C 1
ATOM 1601 O O . ALA A 1 210 ? -2.176 -31.109 -36.969 1 81.12 210 ALA A O 1
ATOM 1602 N N . ASP A 1 211 ? -1.062 -31.922 -35.188 1 73.25 211 ASP A N 1
ATOM 1603 C CA . ASP A 1 211 ? -2.092 -32.906 -34.875 1 73.25 211 ASP A CA 1
ATOM 1604 C C . ASP A 1 211 ? -3.379 -32.25 -34.406 1 73.25 211 ASP A C 1
ATOM 1606 O O . ASP A 1 211 ? -3.338 -31.156 -33.844 1 73.25 211 ASP A O 1
ATOM 1610 N N . VAL A 1 212 ? -4.453 -32.844 -34.781 1 67.56 212 VAL A N 1
ATOM 1611 C CA . VAL A 1 212 ? -5.75 -32.344 -34.312 1 67.56 212 VAL A CA 1
ATOM 1612 C C . VAL A 1 212 ? -5.848 -32.469 -32.812 1 67.56 212 VAL A C 1
ATOM 1614 O O . VAL A 1 212 ? -5.598 -33.531 -32.219 1 67.56 212 VAL A O 1
ATOM 1617 N N . PRO A 1 213 ? -6.086 -31.312 -32.219 1 69.44 213 PRO A N 1
ATOM 1618 C CA . PRO A 1 213 ? -6.211 -31.375 -30.75 1 69.44 213 PRO A CA 1
ATOM 1619 C C . PRO A 1 213 ? -7.324 -32.312 -30.297 1 69.44 213 PRO A C 1
ATOM 1621 O O . PRO A 1 213 ? -8.281 -32.562 -31.047 1 69.44 213 PRO A O 1
ATOM 1624 N N . HIS A 1 214 ? -7.062 -32.969 -29.156 1 70.69 214 HIS A N 1
ATOM 1625 C CA . HIS A 1 214 ? -8.109 -33.812 -28.609 1 70.69 214 HIS A CA 1
ATOM 1626 C C . HIS A 1 214 ? -9.391 -33.031 -28.359 1 70.69 214 HIS A C 1
ATOM 1628 O O . HIS A 1 214 ? -9.359 -31.984 -27.703 1 70.69 214 HIS A O 1
ATOM 1634 N N . PRO A 1 215 ? -10.43 -33.406 -28.922 1 73.75 215 PRO A N 1
ATOM 1635 C CA . PRO A 1 215 ? -11.695 -32.688 -28.766 1 73.75 215 PRO A CA 1
ATOM 1636 C C . PRO A 1 215 ? -12.07 -32.438 -27.312 1 73.75 215 PRO A C 1
ATOM 1638 O O . PRO A 1 215 ? -12.602 -31.391 -26.969 1 73.75 215 PRO A O 1
ATOM 1641 N N . TRP A 1 216 ? -11.641 -33.344 -26.5 1 81.81 216 TRP A N 1
ATOM 1642 C CA . TRP A 1 216 ? -12 -33.219 -25.094 1 81.81 216 TRP A CA 1
ATOM 1643 C C . TRP A 1 216 ? -11.258 -32.094 -24.422 1 81.81 216 TRP A C 1
ATOM 1645 O O . TRP A 1 216 ? -11.789 -31.438 -23.5 1 81.81 216 TRP A O 1
ATOM 1655 N N . GLY A 1 217 ? -10.133 -31.828 -24.859 1 82.81 217 GLY A N 1
ATOM 1656 C CA . GLY A 1 217 ? -9.328 -30.766 -24.281 1 82.81 217 GLY A CA 1
ATOM 1657 C C . GLY A 1 217 ? -9.961 -29.391 -24.422 1 82.81 217 GLY A C 1
ATOM 1658 O O . GLY A 1 217 ? -9.984 -28.609 -23.469 1 82.81 217 GLY A O 1
ATOM 1659 N N . LEU A 1 218 ? -10.469 -29.125 -25.562 1 80.25 218 LEU A N 1
ATOM 1660 C CA . LEU A 1 218 ? -11.117 -27.844 -25.797 1 80.25 218 LEU A CA 1
ATOM 1661 C C . LEU A 1 218 ? -12.406 -27.719 -25 1 80.25 218 LEU A C 1
ATOM 1663 O O . LEU A 1 218 ? -12.727 -26.641 -24.484 1 80.25 218 LEU A O 1
ATOM 1667 N N . GLU A 1 219 ? -13.094 -28.859 -24.938 1 86.25 219 GLU A N 1
ATOM 1668 C CA . GLU A 1 219 ? -14.328 -28.891 -24.156 1 86.25 219 GLU A CA 1
ATOM 1669 C C . GLU A 1 219 ? -14.039 -28.641 -22.672 1 86.25 219 GLU A C 1
ATOM 1671 O O . GLU A 1 219 ? -14.781 -27.922 -22 1 86.25 219 GLU A O 1
ATOM 1676 N N . LEU A 1 220 ? -13.016 -29.266 -22.25 1 88.81 220 LEU A N 1
ATOM 1677 C CA . LEU A 1 220 ? -12.609 -29.078 -20.859 1 88.81 220 LEU A CA 1
ATOM 1678 C C . LEU A 1 220 ? -12.273 -27.609 -20.594 1 88.81 220 LEU A C 1
ATOM 1680 O O . LEU A 1 220 ? -12.758 -27.016 -19.625 1 88.81 220 LEU A O 1
ATOM 1684 N N . GLN A 1 221 ? -11.508 -27.047 -21.453 1 89.62 221 GLN A N 1
ATOM 1685 C CA . GLN A 1 221 ? -11.086 -25.656 -21.297 1 89.62 221 GLN A CA 1
ATOM 1686 C C . GLN A 1 221 ? -12.297 -24.719 -21.25 1 89.62 221 GLN A C 1
ATOM 1688 O O . GLN A 1 221 ? -12.312 -23.766 -20.469 1 89.62 221 GLN A O 1
ATOM 1693 N N . ALA A 1 222 ? -13.25 -25.016 -22.016 1 87.69 222 ALA A N 1
ATOM 1694 C CA . ALA A 1 222 ? -14.453 -24.188 -22.094 1 87.69 222 ALA A CA 1
ATOM 1695 C C . ALA A 1 222 ? -15.297 -24.328 -20.828 1 87.69 222 ALA A C 1
ATOM 1697 O O . ALA A 1 222 ? -16.047 -23.422 -20.469 1 87.69 222 ALA A O 1
ATOM 1698 N N . SER A 1 223 ? -15.164 -25.422 -20.156 1 89.38 223 SER A N 1
ATOM 1699 C CA . SER A 1 223 ? -16 -25.719 -19 1 89.38 223 SER A CA 1
ATOM 1700 C C . SER A 1 223 ? -15.367 -25.219 -17.719 1 89.38 223 SER A C 1
ATOM 1702 O O . SER A 1 223 ? -16.047 -25.109 -16.688 1 89.38 223 SER A O 1
ATOM 1704 N N . LEU A 1 224 ? -14.172 -24.969 -17.766 1 90.31 224 LEU A N 1
ATOM 1705 C CA . LEU A 1 224 ? -13.453 -24.594 -16.547 1 90.31 224 LEU A CA 1
ATOM 1706 C C . LEU A 1 224 ? -13.773 -23.156 -16.156 1 90.31 224 LEU A C 1
ATOM 1708 O O . LEU A 1 224 ? -13.898 -22.281 -17.016 1 90.31 224 LEU A O 1
ATOM 1712 N N . SER A 1 225 ? -14 -22.969 -14.859 1 90.56 225 SER A N 1
ATOM 1713 C CA . SER A 1 225 ? -14.07 -21.609 -14.344 1 90.56 225 SER A CA 1
ATOM 1714 C C . SER A 1 225 ? -12.727 -20.906 -14.469 1 90.56 225 SER A C 1
ATOM 1716 O O . SER A 1 225 ? -11.68 -21.547 -14.539 1 90.56 225 SER A O 1
ATOM 1718 N N . PRO A 1 226 ? -12.789 -19.578 -14.516 1 91.75 226 PRO A N 1
ATOM 1719 C CA . PRO A 1 226 ? -11.539 -18.828 -14.648 1 91.75 226 PRO A CA 1
ATOM 1720 C C . PRO A 1 226 ? -10.555 -19.125 -13.516 1 91.75 226 PRO A C 1
ATOM 1722 O O . PRO A 1 226 ? -10.953 -19.219 -12.352 1 91.75 226 PRO A O 1
ATOM 1725 N N . HIS A 1 227 ? -9.359 -19.375 -13.828 1 94.56 227 HIS A N 1
ATOM 1726 C CA . HIS A 1 227 ? -8.242 -19.609 -12.922 1 94.56 227 HIS A CA 1
ATOM 1727 C C . HIS A 1 227 ? -7.023 -18.781 -13.32 1 94.56 227 HIS A C 1
ATOM 1729 O O . HIS A 1 227 ? -6.719 -18.656 -14.508 1 94.56 227 HIS A O 1
ATOM 1735 N N . PHE A 1 228 ? -6.324 -18.266 -12.383 1 95.69 228 PHE A N 1
ATOM 1736 C CA . PHE A 1 228 ? -5.266 -17.297 -12.641 1 95.69 228 PHE A CA 1
ATOM 1737 C C . PHE A 1 228 ? -4.184 -17.891 -13.531 1 95.69 228 PHE A C 1
ATOM 1739 O O . PHE A 1 228 ? -3.59 -17.188 -14.352 1 95.69 228 PHE A O 1
ATOM 1746 N N . ASN A 1 229 ? -3.924 -19.219 -13.391 1 97.19 229 ASN A N 1
ATOM 1747 C CA . ASN A 1 229 ? -2.805 -19.828 -14.094 1 97.19 229 ASN A CA 1
ATOM 1748 C C . ASN A 1 229 ? -3.281 -20.719 -15.242 1 97.19 229 ASN A C 1
ATOM 1750 O O . ASN A 1 229 ? -2.525 -21.547 -15.742 1 97.19 229 ASN A O 1
ATOM 1754 N N . LEU A 1 230 ? -4.5 -20.609 -15.641 1 95.31 230 LEU A N 1
ATOM 1755 C CA . LEU A 1 230 ? -5.055 -21.281 -16.797 1 95.31 230 LEU A CA 1
ATOM 1756 C C . LEU A 1 230 ? -5.574 -20.281 -17.828 1 95.31 230 LEU A C 1
ATOM 1758 O O . LEU A 1 230 ? -6.223 -19.297 -17.469 1 95.31 230 LEU A O 1
ATOM 1762 N N . GLN A 1 231 ? -5.242 -20.562 -19 1 94.62 231 GLN A N 1
ATOM 1763 C CA . GLN A 1 231 ? -5.754 -19.688 -20.047 1 94.62 231 GLN A CA 1
ATOM 1764 C C . GLN A 1 231 ? -7.254 -19.875 -20.25 1 94.62 231 GLN A C 1
ATOM 1766 O O . GLN A 1 231 ? -7.723 -21 -20.391 1 94.62 231 GLN A O 1
ATOM 1771 N N . GLY A 1 232 ? -7.941 -18.797 -20.203 1 93.06 232 GLY A N 1
ATOM 1772 C CA . GLY A 1 232 ? -9.383 -18.859 -20.375 1 93.06 232 GLY A CA 1
ATOM 1773 C C . GLY A 1 232 ? -9.812 -18.797 -21.828 1 93.06 232 GLY A C 1
ATOM 1774 O O . GLY A 1 232 ? -9.234 -18.047 -22.625 1 93.06 232 GLY A O 1
ATOM 1775 N N . LEU A 1 233 ? -10.805 -19.578 -22.125 1 93.19 233 LEU A N 1
ATOM 1776 C CA . LEU A 1 233 ? -11.367 -19.578 -23.469 1 93.19 233 LEU A CA 1
ATOM 1777 C C . LEU A 1 233 ? -12.555 -18.625 -23.562 1 93.19 233 LEU A C 1
ATOM 1779 O O . LEU A 1 233 ? -13.469 -18.688 -22.75 1 93.19 233 LEU A O 1
ATOM 1783 N N . CYS A 1 234 ? -12.461 -17.781 -24.516 1 93.62 234 CYS A N 1
ATOM 1784 C CA . CYS A 1 234 ? -13.547 -16.828 -24.703 1 93.62 234 CYS A CA 1
ATOM 1785 C C . CYS A 1 234 ? -14.57 -17.359 -25.688 1 93.62 234 CYS A C 1
ATOM 1787 O O . CYS A 1 234 ? -15.742 -16.984 -25.641 1 93.62 234 CYS A O 1
ATOM 1789 N N . GLY A 1 235 ? -14.078 -18.141 -26.656 1 91.5 235 GLY A N 1
ATOM 1790 C CA . GLY A 1 235 ? -14.992 -18.719 -27.641 1 91.5 235 GLY A CA 1
ATOM 1791 C C . GLY A 1 235 ? -14.32 -19.078 -28.953 1 91.5 235 GLY A C 1
ATOM 1792 O O . GLY A 1 235 ? -13.125 -18.844 -29.125 1 91.5 235 GLY A O 1
ATOM 1793 N N . LEU A 1 236 ? -15.148 -19.75 -29.75 1 90.56 236 LEU A N 1
ATOM 1794 C CA . LEU A 1 236 ? -14.742 -20.078 -31.109 1 90.56 236 LEU A CA 1
ATOM 1795 C C . LEU A 1 236 ? -15.375 -19.141 -32.125 1 90.56 236 LEU A C 1
ATOM 1797 O O . LEU A 1 236 ? -16.594 -18.891 -32.062 1 90.56 236 LEU A O 1
ATOM 1801 N N . VAL A 1 237 ? -14.539 -18.641 -32.906 1 92.25 237 VAL A N 1
ATOM 1802 C CA . VAL A 1 237 ? -15.07 -17.75 -33.938 1 92.25 237 VAL A CA 1
ATOM 1803 C C . VAL A 1 237 ? -14.914 -18.406 -35.312 1 92.25 237 VAL A C 1
ATOM 1805 O O . VAL A 1 237 ? -13.883 -19.016 -35.594 1 92.25 237 VAL A O 1
ATOM 1808 N N . PRO A 1 238 ? -15.93 -18.234 -36.125 1 91.62 238 PRO A N 1
ATOM 1809 C CA . PRO A 1 238 ? -15.891 -18.875 -37.438 1 91.62 238 PRO A CA 1
ATOM 1810 C C . PRO A 1 238 ? -14.875 -18.203 -38.375 1 91.62 238 PRO A C 1
ATOM 1812 O O . PRO A 1 238 ? -14.383 -17.109 -38.094 1 91.62 238 PRO A O 1
ATOM 1815 N N . GLU A 1 239 ? -14.609 -19.016 -39.375 1 90.88 239 GLU A N 1
ATOM 1816 C CA . GLU A 1 239 ? -13.727 -18.5 -40.406 1 90.88 239 GLU A CA 1
ATOM 1817 C C . GLU A 1 239 ? -14.281 -17.219 -41 1 90.88 239 GLU A C 1
ATOM 1819 O O . GLU A 1 239 ? -15.484 -17.094 -41.219 1 90.88 239 GLU A O 1
ATOM 1824 N N . GLY A 1 240 ? -13.438 -16.266 -41.281 1 87.25 240 GLY A N 1
ATOM 1825 C CA . GLY A 1 240 ? -13.859 -15.039 -41.938 1 87.25 240 GLY A CA 1
ATOM 1826 C C . GLY A 1 240 ? -14.164 -13.914 -40.969 1 87.25 240 GLY A C 1
ATOM 1827 O O . GLY A 1 240 ? -14.32 -12.758 -41.344 1 87.25 240 GLY A O 1
ATOM 1828 N N . THR A 1 241 ? -14.328 -14.297 -39.719 1 89.5 241 THR A N 1
ATOM 1829 C CA . THR A 1 241 ? -14.633 -13.305 -38.688 1 89.5 241 THR A CA 1
ATOM 1830 C C . THR A 1 241 ? -13.492 -12.312 -38.562 1 89.5 241 THR A C 1
ATOM 1832 O O . THR A 1 241 ? -13.711 -11.156 -38.188 1 89.5 241 THR A O 1
ATOM 1835 N N . LEU A 1 242 ? -12.273 -12.703 -38.812 1 92.12 242 LEU A N 1
ATOM 1836 C CA . LEU A 1 242 ? -11.086 -11.859 -38.688 1 92.12 242 LEU A CA 1
ATOM 1837 C C . LEU A 1 242 ? -10.484 -11.594 -40.062 1 92.12 242 LEU A C 1
ATOM 1839 O O . LEU A 1 242 ? -9.664 -12.375 -40.562 1 92.12 242 LEU A O 1
ATOM 1843 N N . PRO A 1 243 ? -10.898 -10.484 -40.531 1 88.38 243 PRO A N 1
ATOM 1844 C CA . PRO A 1 243 ? -10.328 -10.164 -41.844 1 88.38 243 PRO A CA 1
ATOM 1845 C C . PRO A 1 243 ? -8.805 -10.078 -41.812 1 88.38 243 PRO A C 1
ATOM 1847 O O . PRO A 1 243 ? -8.234 -9.5 -40.875 1 88.38 243 PRO A O 1
ATOM 1850 N N . GLY A 1 244 ? -8.156 -10.688 -42.812 1 88.12 244 GLY A N 1
ATOM 1851 C CA . GLY A 1 244 ? -6.711 -10.594 -42.906 1 88.12 244 GLY A CA 1
ATOM 1852 C C . GLY A 1 244 ? -5.984 -11.648 -42.094 1 88.12 244 GLY A C 1
ATOM 1853 O O . GLY A 1 244 ? -4.754 -11.633 -42 1 88.12 244 GLY A O 1
ATOM 1854 N N . ALA A 1 245 ? -6.738 -12.477 -41.5 1 92.12 245 ALA A N 1
ATOM 1855 C CA . ALA A 1 245 ? -6.125 -13.539 -40.688 1 92.12 245 ALA A CA 1
ATOM 1856 C C . ALA A 1 245 ? -5.262 -14.445 -41.562 1 92.12 245 ALA A C 1
ATOM 1858 O O . ALA A 1 245 ? -5.656 -14.82 -42.656 1 92.12 245 ALA A O 1
ATOM 1859 N N . PRO A 1 246 ? -4.086 -14.789 -41.156 1 91.5 246 PRO A N 1
ATOM 1860 C CA . PRO A 1 246 ? -3.188 -15.641 -41.938 1 91.5 246 PRO A CA 1
ATOM 1861 C C . PRO A 1 246 ? -3.52 -17.125 -41.781 1 91.5 246 PRO A C 1
ATOM 1863 O O . PRO A 1 246 ? -2.715 -17.984 -42.156 1 91.5 246 PRO A O 1
ATOM 1866 N N . TRP A 1 247 ? -4.562 -17.516 -41.156 1 90.06 247 TRP A N 1
ATOM 1867 C CA . TRP A 1 247 ? -4.961 -18.906 -41 1 90.06 247 TRP A CA 1
ATOM 1868 C C . TRP A 1 247 ? -6.32 -19.156 -41.625 1 90.06 247 TRP A C 1
ATOM 1870 O O . TRP A 1 247 ? -7.023 -18.203 -42 1 90.06 247 TRP A O 1
ATOM 1880 N N . ARG A 1 248 ? -6.641 -20.469 -41.75 1 88.06 248 ARG A N 1
ATOM 1881 C CA . ARG A 1 248 ? -7.93 -20.875 -42.281 1 88.06 248 ARG A CA 1
ATOM 1882 C C . ARG A 1 248 ? -8.766 -21.594 -41.25 1 88.06 248 ARG A C 1
ATOM 1884 O O . ARG A 1 248 ? -8.219 -22.172 -40.281 1 88.06 248 ARG A O 1
ATOM 1891 N N . GLY A 1 249 ? -10.023 -21.438 -41.406 1 88.12 249 GLY A N 1
ATOM 1892 C CA . GLY A 1 249 ? -10.922 -22.172 -40.531 1 88.12 249 GLY A CA 1
ATOM 1893 C C . GLY A 1 249 ? -11.289 -21.391 -39.281 1 88.12 249 GLY A C 1
ATOM 1894 O O . GLY A 1 249 ? -10.922 -20.234 -39.125 1 88.12 249 GLY A O 1
ATOM 1895 N N . ALA A 1 250 ? -12.055 -22.062 -38.438 1 90.56 250 ALA A N 1
ATOM 1896 C CA . ALA A 1 250 ? -12.461 -21.469 -37.156 1 90.56 250 ALA A CA 1
ATOM 1897 C C . ALA A 1 250 ? -11.289 -21.391 -36.188 1 90.56 250 ALA A C 1
ATOM 1899 O O . ALA A 1 250 ? -10.352 -22.188 -36.25 1 90.56 250 ALA A O 1
ATOM 1900 N N . VAL A 1 251 ? -11.328 -20.453 -35.375 1 92.38 251 VAL A N 1
ATOM 1901 C CA . VAL A 1 251 ? -10.203 -20.281 -34.469 1 92.38 251 VAL A CA 1
ATOM 1902 C C . VAL A 1 2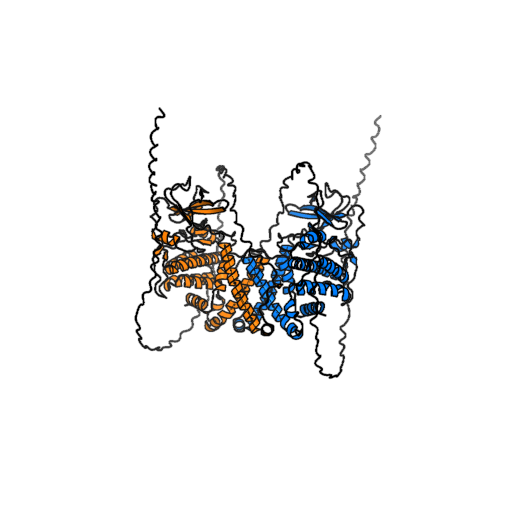51 ? -10.727 -20.047 -33.062 1 92.38 251 VAL A C 1
ATOM 1904 O O . VAL A 1 251 ? -11.766 -19.406 -32.875 1 92.38 251 VAL A O 1
ATOM 1907 N N . ALA A 1 252 ? -9.992 -20.578 -32.062 1 92.38 252 ALA A N 1
ATOM 1908 C CA . ALA A 1 252 ? -10.328 -20.359 -30.656 1 92.38 252 ALA A CA 1
ATOM 1909 C C . ALA A 1 252 ? -9.711 -19.062 -30.141 1 92.38 252 ALA A C 1
ATOM 1911 O O . ALA A 1 252 ? -8.523 -18.812 -30.344 1 92.38 252 ALA A O 1
ATOM 1912 N N . LEU A 1 253 ? -10.562 -18.25 -29.484 1 95 253 LEU A N 1
ATOM 1913 C CA . LEU A 1 253 ? -10.086 -17.031 -28.859 1 95 253 LEU A CA 1
ATOM 1914 C C . LEU A 1 253 ? -9.945 -17.219 -27.344 1 95 253 LEU A C 1
ATOM 1916 O O . LEU A 1 253 ? -10.844 -17.766 -26.703 1 95 253 LEU A O 1
ATOM 1920 N N . ALA A 1 254 ? -8.805 -16.812 -26.828 1 95.31 254 ALA A N 1
ATOM 1921 C CA . ALA A 1 254 ? -8.516 -16.953 -25.406 1 95.31 254 ALA A CA 1
ATOM 1922 C C . ALA A 1 254 ? -8.266 -15.602 -24.75 1 95.31 254 ALA A C 1
ATOM 1924 O O . ALA A 1 254 ? -7.941 -14.633 -25.438 1 95.31 254 ALA A O 1
ATOM 1925 N N . ALA A 1 255 ? -8.391 -15.555 -23.516 1 94.75 255 ALA A N 1
ATOM 1926 C CA . ALA A 1 255 ? -8.422 -14.305 -22.75 1 94.75 255 ALA A CA 1
ATOM 1927 C C . ALA A 1 255 ? -7.016 -13.789 -22.484 1 94.75 255 ALA A C 1
ATOM 1929 O O . ALA A 1 255 ? -6.746 -12.594 -22.641 1 94.75 255 ALA A O 1
ATOM 1930 N N . GLU A 1 256 ? -6.105 -14.625 -22.031 1 95.06 256 GLU A N 1
ATOM 1931 C CA . GLU A 1 256 ? -4.77 -14.188 -21.625 1 95.06 256 GLU A CA 1
ATOM 1932 C C . GLU A 1 256 ? -3.797 -14.25 -22.812 1 95.06 256 GLU A C 1
ATOM 1934 O O . GLU A 1 256 ? -3.709 -15.273 -23.484 1 95.06 256 GLU A O 1
ATOM 1939 N N . VAL A 1 257 ? -3.098 -13.203 -22.953 1 94.38 257 VAL A N 1
ATOM 1940 C CA . VAL A 1 257 ? -2.16 -13.086 -24.062 1 94.38 257 VAL A CA 1
ATOM 1941 C C . VAL A 1 257 ? -0.764 -13.508 -23.609 1 94.38 257 VAL A C 1
ATOM 1943 O O . VAL A 1 257 ? -0.127 -12.82 -22.812 1 94.38 257 VAL A O 1
ATOM 1946 N N . PRO A 1 258 ? -0.316 -14.633 -24.125 1 95.81 258 PRO A N 1
ATOM 1947 C CA . PRO A 1 258 ? 1.026 -15.055 -23.734 1 95.81 258 PRO A CA 1
ATOM 1948 C C . PRO A 1 258 ? 2.125 -14.164 -24.312 1 95.81 258 PRO A C 1
ATOM 1950 O O . PRO A 1 258 ? 1.947 -13.57 -25.375 1 95.81 258 PRO A O 1
ATOM 1953 N N . GLU A 1 259 ? 3.266 -14.094 -23.609 1 94.12 259 GLU A N 1
ATOM 1954 C CA . GLU A 1 259 ? 4.402 -13.289 -24.031 1 94.12 259 GLU A CA 1
ATOM 1955 C C . GLU A 1 259 ? 5.57 -14.164 -24.469 1 94.12 259 GLU A C 1
ATOM 1957 O O . GLU A 1 259 ? 6.223 -13.883 -25.469 1 94.12 259 GLU A O 1
ATOM 1962 N N . ARG A 1 260 ? 5.855 -15.172 -23.734 1 95.25 260 ARG A N 1
ATOM 1963 C CA . ARG A 1 260 ? 6.957 -16.078 -24.016 1 95.25 260 ARG A CA 1
ATOM 1964 C C . ARG A 1 260 ? 6.758 -17.422 -23.312 1 95.25 260 ARG A C 1
ATOM 1966 O O . ARG A 1 260 ? 5.879 -17.547 -22.453 1 95.25 260 ARG A O 1
ATOM 1973 N N . THR A 1 261 ? 7.516 -18.375 -23.703 1 95.94 261 THR A N 1
ATOM 1974 C CA . THR A 1 261 ? 7.496 -19.672 -23.031 1 95.94 261 THR A CA 1
ATOM 1975 C C . THR A 1 261 ? 8.484 -19.688 -21.859 1 95.94 261 THR A C 1
ATOM 1977 O O . THR A 1 261 ? 9.383 -18.844 -21.797 1 95.94 261 THR A O 1
ATOM 1980 N N . VAL A 1 262 ? 8.281 -20.594 -20.953 1 96.19 262 VAL A N 1
ATOM 1981 C CA . VAL A 1 262 ? 9.227 -20.781 -19.859 1 96.19 262 VAL A CA 1
ATOM 1982 C C . VAL A 1 262 ? 10.602 -21.141 -20.406 1 96.19 262 VAL A C 1
ATOM 1984 O O . VAL A 1 262 ? 11.625 -20.719 -19.875 1 96.19 262 VAL A O 1
ATOM 1987 N N . ALA A 1 263 ? 10.648 -21.875 -21.516 1 95 263 ALA A N 1
ATOM 1988 C CA . ALA A 1 263 ? 11.922 -22.219 -22.141 1 95 263 ALA A CA 1
ATOM 1989 C C . ALA A 1 263 ? 12.688 -20.969 -22.562 1 95 263 ALA A C 1
ATOM 1991 O O . ALA A 1 263 ? 13.898 -20.859 -22.328 1 95 263 ALA A O 1
ATOM 1992 N N . GLN A 1 264 ? 12.016 -20.078 -23.125 1 94.81 264 GLN A N 1
ATOM 1993 C CA . GLN A 1 264 ? 12.625 -18.812 -23.547 1 94.81 264 GLN A CA 1
ATOM 1994 C C . GLN A 1 264 ? 13.055 -17.984 -22.328 1 94.81 264 GLN A C 1
ATOM 1996 O O . GLN A 1 264 ? 14.109 -17.359 -22.359 1 94.81 264 GLN A O 1
ATOM 2001 N N . TRP A 1 265 ? 12.227 -17.969 -21.359 1 94.56 265 TRP A N 1
ATOM 2002 C CA . TRP A 1 265 ? 12.508 -17.219 -20.141 1 94.56 265 TRP A CA 1
ATOM 2003 C C . TRP A 1 265 ? 13.734 -17.781 -19.438 1 94.56 265 TRP A C 1
ATOM 2005 O O . TRP A 1 265 ? 14.555 -17.031 -18.906 1 94.56 265 TRP A O 1
ATOM 2015 N N . LEU A 1 266 ? 13.875 -19.078 -19.422 1 93.31 266 LEU A N 1
ATOM 2016 C CA . LEU A 1 266 ? 14.992 -19.75 -18.766 1 93.31 266 LEU A CA 1
ATOM 2017 C C . LEU A 1 266 ? 16.312 -19.344 -19.391 1 93.31 266 LEU A C 1
ATOM 2019 O O . LEU A 1 266 ? 17.344 -19.266 -18.703 1 93.31 266 LEU A O 1
ATOM 2023 N N . ALA A 1 267 ? 16.297 -19.047 -20.641 1 89.94 267 ALA A N 1
ATOM 2024 C CA . ALA A 1 267 ? 17.516 -18.641 -21.344 1 89.94 267 ALA A CA 1
ATOM 2025 C C . ALA A 1 267 ? 18.062 -17.344 -20.75 1 89.94 267 ALA A C 1
ATOM 2027 O O . ALA A 1 267 ? 19.281 -17.172 -20.672 1 89.94 267 ALA A O 1
ATOM 2028 N N . GLU A 1 268 ? 17.234 -16.547 -20.266 1 88.62 268 GLU A N 1
ATOM 2029 C CA . GLU A 1 268 ? 17.641 -15.281 -19.656 1 88.62 268 GLU A CA 1
ATOM 2030 C C . GLU A 1 268 ? 17.797 -15.406 -18.141 1 88.62 268 GLU A C 1
ATOM 2032 O O . GLU A 1 268 ? 18.734 -14.883 -17.562 1 88.62 268 GLU A O 1
ATOM 2037 N N . ALA A 1 269 ? 16.922 -16.062 -17.562 1 87.06 269 ALA A N 1
ATOM 2038 C CA . ALA A 1 269 ? 16.844 -16.156 -16.109 1 87.06 269 ALA A CA 1
ATOM 2039 C C . ALA A 1 269 ? 18.062 -16.875 -15.531 1 87.06 269 ALA A C 1
ATOM 2041 O O . ALA A 1 269 ? 18.5 -16.578 -14.422 1 87.06 269 ALA A O 1
ATOM 2042 N N . CYS A 1 270 ? 18.578 -17.75 -16.281 1 84.94 270 CYS A N 1
ATOM 2043 C CA . CYS A 1 270 ? 19.672 -18.562 -15.789 1 84.94 270 CYS A CA 1
ATOM 2044 C C . CYS A 1 270 ? 20.953 -17.75 -15.641 1 84.94 270 CYS A C 1
ATOM 2046 O O . CYS A 1 270 ? 21.906 -18.188 -15 1 84.94 270 CYS A O 1
ATOM 2048 N N . THR A 1 271 ? 20.938 -16.531 -16.172 1 84.75 271 THR A N 1
ATOM 2049 C CA . THR A 1 271 ? 22.109 -15.656 -16.078 1 84.75 271 THR A CA 1
ATOM 2050 C C . THR A 1 271 ? 22.047 -14.828 -14.797 1 84.75 271 THR A C 1
ATOM 2052 O O . THR A 1 271 ? 23.031 -14.188 -14.422 1 84.75 271 THR A O 1
ATOM 2055 N N . GLN A 1 272 ? 21.047 -14.977 -14.117 1 86.12 272 GLN A N 1
ATOM 2056 C CA . GLN A 1 272 ? 20.906 -14.266 -12.852 1 86.12 272 GLN A CA 1
ATOM 2057 C C . GLN A 1 272 ? 21.703 -14.953 -11.742 1 86.12 272 GLN A C 1
ATOM 2059 O O . GLN A 1 272 ? 22.109 -16.109 -11.891 1 86.12 272 GLN A O 1
ATOM 2064 N N . PRO A 1 273 ? 21.922 -14.203 -10.648 1 88.12 273 PRO A N 1
ATOM 2065 C CA . PRO A 1 273 ? 22.531 -14.883 -9.508 1 88.12 273 PRO A CA 1
ATOM 2066 C C . PRO A 1 273 ? 21.766 -16.141 -9.086 1 88.12 273 PRO A C 1
ATOM 2068 O O . PRO A 1 273 ? 20.547 -16.156 -9.133 1 88.12 273 PRO A O 1
ATOM 2071 N N . PRO A 1 274 ? 22.484 -17.156 -8.734 1 87.75 274 PRO A N 1
ATOM 2072 C CA . PRO A 1 274 ? 21.875 -18.453 -8.469 1 87.75 274 PRO A CA 1
ATOM 2073 C C . PRO A 1 274 ? 20.734 -18.375 -7.461 1 87.75 274 PRO A C 1
ATOM 2075 O O . PRO A 1 274 ? 19.719 -19.047 -7.633 1 87.75 274 PRO A O 1
ATOM 2078 N N . GLU A 1 275 ? 20.953 -17.641 -6.449 1 87.88 275 GLU A N 1
ATOM 2079 C CA . GLU A 1 275 ? 19.922 -17.547 -5.422 1 87.88 275 GLU A CA 1
ATOM 2080 C C . GLU A 1 275 ? 18.625 -16.969 -5.988 1 87.88 275 GLU A C 1
ATOM 2082 O O . GLU A 1 275 ? 17.531 -17.422 -5.664 1 87.88 275 GLU A O 1
ATOM 2087 N N . GLU A 1 276 ? 18.781 -16.016 -6.82 1 89.88 276 GLU A N 1
ATOM 2088 C CA . GLU A 1 276 ? 17.625 -15.383 -7.445 1 89.88 276 GLU A CA 1
ATOM 2089 C C . GLU A 1 276 ? 16.953 -16.328 -8.445 1 89.88 276 GLU A C 1
ATOM 2091 O O . GLU A 1 276 ? 15.734 -16.359 -8.547 1 89.88 276 GLU A O 1
ATOM 2096 N N . PHE A 1 277 ? 17.797 -17.078 -9.086 1 92.75 277 PHE A N 1
ATOM 2097 C CA . PHE A 1 277 ? 17.281 -18.016 -10.07 1 92.75 277 PHE A CA 1
ATOM 2098 C C . PHE A 1 277 ? 16.469 -19.109 -9.398 1 92.75 277 PHE A C 1
ATOM 2100 O O . PHE A 1 277 ? 15.344 -19.406 -9.82 1 92.75 277 PHE A O 1
ATOM 2107 N N . VAL A 1 278 ? 16.984 -19.656 -8.352 1 93.44 278 VAL A N 1
ATOM 2108 C CA . VAL A 1 278 ? 16.328 -20.734 -7.637 1 93.44 278 VAL A CA 1
ATOM 2109 C C . VAL A 1 278 ? 15 -20.25 -7.066 1 93.44 278 VAL A C 1
ATOM 2111 O O . VAL A 1 278 ? 14.008 -20.984 -7.09 1 93.44 278 VAL A O 1
ATOM 2114 N N . TRP A 1 279 ? 15.016 -19.094 -6.605 1 93.62 279 TRP A N 1
ATOM 2115 C CA . TRP A 1 279 ? 13.789 -18.516 -6.078 1 93.62 279 TRP A CA 1
ATOM 2116 C C . TRP A 1 279 ? 12.742 -18.359 -7.176 1 93.62 279 TRP A C 1
ATOM 2118 O O . TRP A 1 279 ? 11.578 -18.719 -6.984 1 93.62 279 TRP A O 1
ATOM 2128 N N . ALA A 1 280 ? 13.172 -17.859 -8.281 1 93.94 280 ALA A N 1
ATOM 2129 C CA . ALA A 1 280 ? 12.273 -17.672 -9.414 1 93.94 280 ALA A CA 1
ATOM 2130 C C . ALA A 1 280 ? 11.688 -19.016 -9.867 1 93.94 280 ALA A C 1
ATOM 2132 O O . ALA A 1 280 ? 10.508 -19.094 -10.219 1 93.94 280 ALA A O 1
ATOM 2133 N N . VAL A 1 281 ? 12.484 -20 -9.852 1 95.06 281 VAL A N 1
ATOM 2134 C CA . VAL A 1 281 ? 12.055 -21.328 -10.242 1 95.06 281 VAL A CA 1
ATOM 2135 C C . VAL A 1 281 ? 11 -21.844 -9.273 1 95.06 281 VAL A C 1
ATOM 2137 O O . VAL A 1 281 ? 9.977 -22.406 -9.688 1 95.06 281 VAL A O 1
ATOM 2140 N N . ALA A 1 282 ? 11.258 -21.641 -8.008 1 96.31 282 ALA A N 1
ATOM 2141 C CA . ALA A 1 282 ? 10.305 -22.078 -6.984 1 96.31 282 ALA A CA 1
ATOM 2142 C C . ALA A 1 282 ? 8.953 -21.391 -7.172 1 96.31 282 ALA A C 1
ATOM 2144 O O . ALA A 1 282 ? 7.902 -22.031 -7.066 1 96.31 282 ALA A O 1
ATOM 2145 N N . LEU A 1 283 ? 8.969 -20.109 -7.453 1 96.81 283 LEU A N 1
ATOM 2146 C CA . LEU A 1 283 ? 7.73 -19.359 -7.648 1 96.81 283 LEU A CA 1
ATOM 2147 C C . LEU A 1 283 ? 6.992 -19.844 -8.891 1 96.81 283 LEU A C 1
ATOM 2149 O O . LEU A 1 283 ? 5.762 -19.922 -8.898 1 96.81 283 LEU A O 1
ATOM 2153 N N . LEU A 1 284 ? 7.754 -20.156 -9.898 1 96.81 284 LEU A N 1
ATOM 2154 C CA . LEU A 1 284 ? 7.172 -20.688 -11.117 1 96.81 284 LEU A CA 1
ATOM 2155 C C . LEU A 1 284 ? 6.473 -22.016 -10.852 1 96.81 284 LEU A C 1
ATOM 2157 O O . LEU A 1 284 ? 5.328 -22.219 -11.266 1 96.81 284 LEU A O 1
ATOM 2161 N N . LEU A 1 285 ? 7.148 -22.859 -10.141 1 97.69 285 LEU A N 1
ATOM 2162 C CA . LEU A 1 285 ? 6.598 -24.188 -9.844 1 97.69 285 LEU A CA 1
ATOM 2163 C C . LEU A 1 285 ? 5.379 -24.062 -8.93 1 97.69 285 LEU A C 1
ATOM 2165 O O . LEU A 1 285 ? 4.449 -24.875 -9.023 1 97.69 285 LEU A O 1
ATOM 2169 N N . LEU A 1 286 ? 5.445 -23.109 -8.062 1 98.25 286 LEU A N 1
ATOM 2170 C CA . LEU A 1 286 ? 4.301 -22.875 -7.188 1 98.25 286 LEU A CA 1
ATOM 2171 C C . LEU A 1 286 ? 3.055 -22.531 -8 1 98.25 286 LEU A C 1
ATOM 2173 O O . LEU A 1 286 ? 1.979 -23.078 -7.754 1 98.25 286 LEU A O 1
ATOM 2177 N N . GLN A 1 287 ? 3.18 -21.688 -8.961 1 98.12 287 GLN A N 1
ATOM 2178 C CA . GLN A 1 287 ? 2.064 -21.344 -9.836 1 98.12 287 GLN A CA 1
ATOM 2179 C C . GLN A 1 287 ? 1.604 -22.547 -10.641 1 98.12 287 GLN A C 1
ATOM 2181 O O . GLN A 1 287 ? 0.403 -22.781 -10.789 1 98.12 287 GLN A O 1
ATOM 2186 N N . LEU A 1 288 ? 2.559 -23.281 -11.133 1 97.94 288 LEU A N 1
ATOM 2187 C CA . LEU A 1 288 ? 2.234 -24.484 -11.891 1 97.94 288 LEU A CA 1
ATOM 2188 C C . LEU A 1 288 ? 1.444 -25.469 -11.031 1 97.94 288 LEU A C 1
ATOM 2190 O O . LEU A 1 288 ? 0.443 -26.031 -11.484 1 97.94 288 LEU A O 1
ATOM 2194 N N . SER A 1 289 ? 1.914 -25.672 -9.828 1 97.81 289 SER A N 1
ATOM 2195 C CA . SER A 1 289 ? 1.242 -26.609 -8.938 1 97.81 289 SER A CA 1
ATOM 2196 C C . SER A 1 289 ? -0.192 -26.172 -8.656 1 97.81 289 SER A C 1
ATOM 2198 O O . SER A 1 289 ? -1.077 -27.016 -8.477 1 97.81 289 SER A O 1
ATOM 2200 N N . ALA A 1 290 ? -0.438 -24.891 -8.602 1 97.81 290 ALA A N 1
ATOM 2201 C CA . ALA A 1 290 ? -1.796 -24.391 -8.398 1 97.81 290 ALA A CA 1
ATOM 2202 C C . ALA A 1 290 ? -2.693 -24.766 -9.578 1 97.81 290 ALA A C 1
ATOM 2204 O O . ALA A 1 290 ? -3.84 -25.172 -9.383 1 97.81 290 ALA A O 1
ATOM 2205 N N . ALA A 1 291 ? -2.215 -24.578 -10.742 1 97 291 ALA A N 1
ATOM 2206 C CA . ALA A 1 291 ? -2.967 -24.953 -11.938 1 97 291 ALA A CA 1
ATOM 2207 C C . ALA A 1 291 ? -3.24 -26.453 -11.977 1 97 291 ALA A C 1
ATOM 2209 O O . ALA A 1 291 ? -4.359 -26.875 -12.273 1 97 291 ALA A O 1
ATOM 2210 N N . LEU A 1 292 ? -2.227 -27.219 -11.664 1 96.06 292 LEU A N 1
ATOM 2211 C CA . LEU A 1 292 ? -2.357 -28.672 -11.695 1 96.06 292 LEU A CA 1
ATOM 2212 C C . LEU A 1 292 ? -3.328 -29.156 -10.625 1 96.06 292 LEU A C 1
ATOM 2214 O O . LEU A 1 292 ? -4.078 -30.109 -10.844 1 96.06 292 LEU A O 1
ATOM 2218 N N . GLU A 1 293 ? -3.219 -28.516 -9.445 1 95.5 293 GLU A N 1
ATOM 2219 C CA . GLU A 1 293 ? -4.176 -28.844 -8.391 1 95.5 293 GLU A CA 1
ATOM 2220 C C . GLU A 1 293 ? -5.613 -28.656 -8.875 1 95.5 293 GLU A C 1
ATOM 2222 O O . GLU A 1 293 ? -6.473 -29.5 -8.625 1 95.5 293 GLU A O 1
ATOM 2227 N N . PHE A 1 294 ? -5.844 -27.641 -9.539 1 94.94 294 PHE A N 1
ATOM 2228 C CA . PHE A 1 294 ? -7.164 -27.344 -10.078 1 94.94 294 PHE A CA 1
ATOM 2229 C C . PHE A 1 294 ? -7.578 -28.391 -11.102 1 94.94 294 PHE A C 1
ATOM 2231 O O . PHE A 1 294 ? -8.703 -28.906 -11.062 1 94.94 294 PHE A O 1
ATOM 2238 N N . LEU A 1 295 ? -6.742 -28.75 -12.055 1 93.62 295 LEU A N 1
ATOM 2239 C CA . LEU A 1 295 ? -7.027 -29.75 -13.086 1 93.62 295 LEU A CA 1
ATOM 2240 C C . LEU A 1 295 ? -7.281 -31.125 -12.461 1 93.62 295 LEU A C 1
ATOM 2242 O O . LEU A 1 295 ? -8.203 -31.828 -12.867 1 93.62 295 LEU A O 1
ATOM 2246 N N . GLU A 1 296 ? -6.441 -31.484 -11.5 1 92.88 296 GLU A N 1
ATOM 2247 C CA . GLU A 1 296 ? -6.625 -32.75 -10.82 1 92.88 296 GLU A CA 1
ATOM 2248 C C . GLU A 1 296 ? -7.992 -32.844 -10.156 1 92.88 296 GLU A C 1
ATOM 2250 O O . GLU A 1 296 ? -8.625 -33.906 -10.141 1 92.88 296 GLU A O 1
ATOM 2255 N N . ALA A 1 297 ? -8.422 -31.703 -9.594 1 91.12 297 ALA A N 1
ATOM 2256 C CA . ALA A 1 297 ? -9.734 -31.656 -8.953 1 91.12 297 ALA A CA 1
ATOM 2257 C C . ALA A 1 297 ? -10.852 -31.891 -9.969 1 91.12 297 ALA A C 1
ATOM 2259 O O . ALA A 1 297 ? -11.93 -32.375 -9.617 1 91.12 297 ALA A O 1
ATOM 2260 N N . TRP A 1 298 ? -10.555 -31.625 -11.219 1 89.56 298 TRP A N 1
ATOM 2261 C CA . TRP A 1 298 ? -11.516 -31.828 -12.297 1 89.56 298 TRP A CA 1
ATOM 2262 C C . TRP A 1 298 ? -11.297 -33.188 -12.977 1 89.56 298 TRP A C 1
ATOM 2264 O O . TRP A 1 298 ? -11.938 -33.469 -13.992 1 89.56 298 TRP A O 1
ATOM 2274 N N . GLY A 1 299 ? -10.328 -33.906 -12.5 1 89.25 299 GLY A N 1
ATOM 2275 C CA . GLY A 1 299 ? -10.039 -35.219 -13.07 1 89.25 299 GLY A CA 1
ATOM 2276 C C . GLY A 1 299 ? -9.305 -35.125 -14.391 1 89.25 299 GLY A C 1
ATOM 2277 O O . GLY A 1 299 ? -9.531 -35.938 -15.289 1 89.25 299 GLY A O 1
ATOM 2278 N N . ALA A 1 300 ? -8.586 -34.125 -14.594 1 91.06 300 ALA A N 1
ATOM 2279 C CA . ALA A 1 300 ? -7.824 -33.906 -15.82 1 91.06 300 ALA A CA 1
ATOM 2280 C C . ALA A 1 300 ? -6.324 -33.906 -15.539 1 91.06 300 ALA A C 1
ATOM 2282 O O . ALA A 1 300 ? -5.879 -33.438 -14.492 1 91.06 300 ALA A O 1
ATOM 2283 N N . ALA A 1 301 ? -5.551 -34.5 -16.438 1 90.56 301 ALA A N 1
ATOM 2284 C CA . ALA A 1 301 ? -4.098 -34.5 -16.312 1 90.56 301 ALA A CA 1
ATOM 2285 C C . ALA A 1 301 ? -3.439 -34.125 -17.641 1 90.56 301 ALA A C 1
ATOM 2287 O O . ALA A 1 301 ? -3.902 -34.531 -18.719 1 90.56 301 ALA A O 1
ATOM 2288 N N . LEU A 1 302 ? -2.447 -33.375 -17.5 1 88.62 302 LEU A N 1
ATOM 2289 C CA . LEU A 1 302 ? -1.652 -33.031 -18.672 1 88.62 302 LEU A CA 1
ATOM 2290 C C . LEU A 1 302 ? -0.803 -34.219 -19.109 1 88.62 302 LEU A C 1
ATOM 2292 O O . LEU A 1 302 ? -0.255 -34.938 -18.266 1 88.62 302 LEU A O 1
ATOM 2296 N N . VAL A 1 303 ? -0.615 -34.344 -20.391 1 83.62 303 VAL A N 1
ATOM 2297 C CA . VAL A 1 303 ? 0.142 -35.469 -20.938 1 83.62 303 VAL A CA 1
ATOM 2298 C C . VAL A 1 303 ? 1.639 -35.188 -20.844 1 83.62 303 VAL A C 1
ATOM 2300 O O . VAL A 1 303 ? 2.438 -36.094 -20.609 1 83.62 303 VAL A O 1
ATOM 2303 N N . GLU A 1 304 ? 1.915 -33.938 -20.984 1 84.38 304 GLU A N 1
ATOM 2304 C CA . GLU A 1 304 ? 3.332 -33.562 -20.953 1 84.38 304 GLU A CA 1
ATOM 2305 C C . GLU A 1 304 ? 3.547 -32.188 -20.328 1 84.38 304 GLU A C 1
ATOM 2307 O O . GLU A 1 304 ? 2.828 -31.25 -20.641 1 84.38 304 GLU A O 1
ATOM 2312 N N . LEU A 1 305 ? 4.516 -32.219 -19.375 1 89.75 305 LEU A N 1
ATOM 2313 C CA . LEU A 1 305 ? 4.953 -30.984 -18.766 1 89.75 305 LEU A CA 1
ATOM 2314 C C . LEU A 1 305 ? 6.379 -30.641 -19.172 1 89.75 305 LEU A C 1
ATOM 2316 O O . LEU A 1 305 ? 7.332 -31.266 -18.719 1 89.75 305 LEU A O 1
ATOM 2320 N N . ARG A 1 306 ? 6.504 -29.672 -20.125 1 90.88 306 ARG A N 1
ATOM 2321 C CA . ARG A 1 306 ? 7.805 -29.203 -20.594 1 90.88 306 ARG A CA 1
ATOM 2322 C C . ARG A 1 306 ? 7.867 -27.688 -20.625 1 90.88 306 ARG A C 1
ATOM 2324 O O . ARG A 1 306 ? 6.848 -27.016 -20.828 1 90.88 306 ARG A O 1
ATOM 2331 N N . PRO A 1 307 ? 9.062 -27.141 -20.391 1 93.69 307 PRO A N 1
ATOM 2332 C CA . PRO A 1 307 ? 9.203 -25.688 -20.375 1 93.69 307 PRO A CA 1
ATOM 2333 C C . PRO A 1 307 ? 8.695 -25.031 -21.656 1 93.69 307 PRO A C 1
ATOM 2335 O O . PRO A 1 307 ? 8.227 -23.891 -21.625 1 93.69 307 PRO A O 1
ATOM 2338 N N . GLU A 1 308 ? 8.672 -25.734 -22.781 1 91.44 308 GLU A N 1
ATOM 2339 C CA . GLU A 1 308 ? 8.258 -25.203 -24.078 1 91.44 308 GLU A CA 1
ATOM 2340 C C . GLU A 1 308 ? 6.742 -25.062 -24.156 1 91.44 308 GLU A C 1
ATOM 2342 O O . GLU A 1 308 ? 6.227 -24.312 -24.984 1 91.44 308 GLU A O 1
ATOM 2347 N N . ASN A 1 309 ? 6.09 -25.812 -23.281 1 90.38 309 ASN A N 1
ATOM 2348 C CA . ASN A 1 309 ? 4.633 -25.797 -23.312 1 90.38 309 ASN A CA 1
ATOM 2349 C C . ASN A 1 309 ? 4.055 -24.906 -22.219 1 90.38 309 ASN A C 1
ATOM 2351 O O . ASN A 1 309 ? 2.836 -24.797 -22.078 1 90.38 309 ASN A O 1
ATOM 2355 N N . LEU A 1 310 ? 4.879 -24.375 -21.422 1 95.12 310 LEU A N 1
ATOM 2356 C CA . LEU A 1 310 ? 4.473 -23.453 -20.359 1 95.12 310 LEU A CA 1
ATOM 2357 C C . LEU A 1 310 ? 4.641 -22 -20.812 1 95.12 310 LEU A C 1
ATOM 2359 O O . LEU A 1 310 ? 5.719 -21.609 -21.266 1 95.12 310 LEU A O 1
ATOM 2363 N N . LEU A 1 311 ? 3.557 -21.25 -20.625 1 96.56 311 LEU A N 1
ATOM 2364 C CA . LEU A 1 311 ? 3.584 -19.891 -21.125 1 96.56 311 LEU A CA 1
ATOM 2365 C C . LEU A 1 311 ? 3.67 -18.891 -19.969 1 96.56 311 LEU A C 1
ATOM 2367 O O . LEU A 1 311 ? 3.285 -19.219 -18.844 1 96.56 311 LEU A O 1
ATOM 2371 N N . LEU A 1 312 ? 4.246 -17.781 -20.266 1 96.5 312 LEU A N 1
ATOM 2372 C CA . LEU A 1 312 ? 4.293 -16.656 -19.344 1 96.5 312 LEU A CA 1
ATOM 2373 C C . LEU A 1 312 ? 3.535 -15.453 -19.922 1 96.5 312 LEU A C 1
ATOM 2375 O O . LEU A 1 312 ? 3.545 -15.227 -21.125 1 96.5 312 LEU A O 1
ATOM 2379 N N . ALA A 1 313 ? 2.869 -14.781 -19.016 1 94.31 313 ALA A N 1
ATOM 2380 C CA . ALA A 1 313 ? 2.084 -13.617 -19.406 1 94.31 313 ALA A CA 1
ATOM 2381 C C . ALA A 1 313 ? 2.109 -12.547 -18.328 1 94.31 313 ALA A C 1
ATOM 2383 O O . ALA A 1 313 ? 2.455 -12.828 -17.172 1 94.31 313 ALA A O 1
ATOM 2384 N N . ALA A 1 314 ? 1.869 -11.336 -18.75 1 90.5 314 ALA A N 1
ATOM 2385 C CA . ALA A 1 314 ? 1.637 -10.281 -17.766 1 90.5 314 ALA A CA 1
ATOM 2386 C C . ALA A 1 314 ? 0.224 -10.367 -17.203 1 90.5 314 ALA A C 1
ATOM 2388 O O . ALA A 1 314 ? -0.719 -10.719 -17.906 1 90.5 314 ALA A O 1
ATOM 2389 N N . PRO A 1 315 ? 0.102 -10.039 -15.898 1 89.44 315 PRO A N 1
ATOM 2390 C CA . PRO A 1 315 ? -1.267 -9.945 -15.383 1 89.44 315 PRO A CA 1
ATOM 2391 C C . PRO A 1 315 ? -2.096 -8.883 -16.109 1 89.44 315 PRO A C 1
ATOM 2393 O O . PRO A 1 315 ? -1.566 -7.84 -16.5 1 89.44 315 PRO A O 1
ATOM 2396 N N . ARG A 1 316 ? -3.316 -9.094 -16.328 1 82.38 316 ARG A N 1
ATOM 2397 C CA . ARG A 1 316 ? -4.184 -8.203 -17.094 1 82.38 316 ARG A CA 1
ATOM 2398 C C . ARG A 1 316 ? -4.441 -6.906 -16.344 1 82.38 316 ARG A C 1
ATOM 2400 O O . ARG A 1 316 ? -4.59 -5.848 -16.953 1 82.38 316 ARG A O 1
ATOM 2407 N N . GLY A 1 317 ? -4.516 -6.941 -15.117 1 75.38 317 GLY A N 1
ATOM 2408 C CA . GLY A 1 317 ? -4.984 -5.812 -14.336 1 75.38 317 GLY A CA 1
ATOM 2409 C C . GLY A 1 317 ? -3.885 -4.832 -13.984 1 75.38 317 GLY A C 1
ATOM 2410 O O . GLY A 1 317 ? -4.16 -3.684 -13.625 1 75.38 317 GLY A O 1
ATOM 2411 N N . CYS A 1 318 ? -2.77 -5.211 -13.828 1 70.69 318 CYS A N 1
ATOM 2412 C CA . CYS A 1 318 ? -1.74 -4.266 -13.414 1 70.69 318 CYS A CA 1
ATOM 2413 C C . CYS A 1 318 ? -0.378 -4.668 -13.969 1 70.69 318 CYS A C 1
ATOM 2415 O O . CYS A 1 318 ? -0.171 -5.82 -14.344 1 70.69 318 CYS A O 1
ATOM 2417 N N . ALA A 1 319 ? 0.323 -3.492 -14.219 1 64.12 319 ALA A N 1
ATOM 2418 C CA . ALA A 1 319 ? 1.702 -3.736 -14.633 1 64.12 319 ALA A CA 1
ATOM 2419 C C . ALA A 1 319 ? 2.496 -4.422 -13.523 1 64.12 319 ALA A C 1
ATOM 2421 O O . ALA A 1 319 ? 2.477 -3.982 -12.375 1 64.12 319 ALA A O 1
ATOM 2422 N N . ALA A 1 320 ? 2.568 -5.691 -13.734 1 61.78 320 ALA A N 1
ATOM 2423 C CA . ALA A 1 320 ? 3.096 -6.434 -12.594 1 61.78 320 ALA A CA 1
ATOM 2424 C C . ALA A 1 320 ? 4.605 -6.242 -12.461 1 61.78 320 ALA A C 1
ATOM 2426 O O . ALA A 1 320 ? 5.332 -6.289 -13.461 1 61.78 320 ALA A O 1
ATOM 2427 N N . THR A 1 321 ? 4.938 -5.523 -11.406 1 70.56 321 THR A N 1
ATOM 2428 C CA . THR A 1 321 ? 6.305 -5.633 -10.906 1 70.56 321 THR A CA 1
ATOM 2429 C C . THR A 1 321 ? 6.523 -6.98 -10.219 1 70.56 321 THR A C 1
ATOM 2431 O O . THR A 1 321 ? 5.578 -7.582 -9.711 1 70.56 321 THR A O 1
ATOM 2434 N N . GLY A 1 322 ? 7.637 -7.695 -10.625 1 78.81 322 GLY A N 1
ATOM 2435 C CA . GLY A 1 322 ? 7.945 -8.945 -9.945 1 78.81 322 GLY A CA 1
ATOM 2436 C C . GLY A 1 322 ? 8.031 -10.133 -10.883 1 78.81 322 GLY A C 1
ATOM 2437 O O . GLY A 1 322 ? 8.469 -9.992 -12.031 1 78.81 322 GLY A O 1
ATOM 2438 N N . PRO A 1 323 ? 7.617 -11.289 -10.32 1 88.56 323 PRO A N 1
ATOM 2439 C CA . PRO A 1 323 ? 7.707 -12.5 -11.133 1 88.56 323 PRO A CA 1
ATOM 2440 C C . PRO A 1 323 ? 6.605 -12.586 -12.188 1 88.56 323 PRO A C 1
ATOM 2442 O O . PRO A 1 323 ? 5.512 -12.047 -11.992 1 88.56 323 PRO A O 1
ATOM 2445 N N . PRO A 1 324 ? 6.93 -13.289 -13.227 1 91 324 PRO A N 1
ATOM 2446 C CA . PRO A 1 324 ? 5.926 -13.422 -14.281 1 91 324 PRO A CA 1
ATOM 2447 C C . PRO A 1 324 ? 4.797 -14.375 -13.898 1 91 324 PRO A C 1
ATOM 2449 O O . PRO A 1 324 ? 4.984 -15.258 -13.062 1 91 324 PRO A O 1
ATOM 2452 N N . ARG A 1 325 ? 3.672 -14.18 -14.516 1 95.62 325 ARG A N 1
ATOM 2453 C CA . ARG A 1 325 ? 2.523 -15.062 -14.367 1 95.62 325 ARG A CA 1
ATOM 2454 C C . ARG A 1 325 ? 2.668 -16.297 -15.25 1 95.62 325 ARG A C 1
ATOM 2456 O O . ARG A 1 325 ? 2.914 -16.188 -16.453 1 95.62 325 ARG A O 1
ATOM 2463 N N . LEU A 1 326 ? 2.598 -17.453 -14.688 1 97.31 326 LEU A N 1
ATOM 2464 C CA . LEU A 1 326 ? 2.586 -18.703 -15.445 1 97.31 326 LEU A CA 1
ATOM 2465 C C . LEU A 1 326 ? 1.187 -19 -15.977 1 97.31 326 LEU A C 1
ATOM 2467 O O . LEU A 1 326 ? 0.199 -18.844 -15.258 1 97.31 326 LEU A O 1
ATOM 2471 N N . LEU A 1 327 ? 1.137 -19.484 -17.188 1 95.81 327 LEU A N 1
ATOM 2472 C CA . LEU A 1 327 ? -0.135 -19.75 -17.844 1 95.81 327 LEU A CA 1
ATOM 2473 C C . LEU A 1 327 ? -0.104 -21.109 -18.547 1 95.81 327 LEU A C 1
ATOM 2475 O O . LEU A 1 327 ? 0.747 -21.344 -19.406 1 95.81 327 LEU A O 1
ATOM 2479 N N . LEU A 1 328 ? -0.963 -21.969 -18.125 1 94.31 328 LEU A N 1
ATOM 2480 C CA . LEU A 1 328 ? -1.182 -23.203 -18.875 1 94.31 328 LEU A CA 1
ATOM 2481 C C . LEU A 1 328 ? -2.217 -23 -19.969 1 94.31 328 LEU A C 1
ATOM 2483 O O . LEU A 1 328 ? -3.332 -22.562 -19.703 1 94.31 328 LEU A O 1
ATOM 2487 N N . ALA A 1 329 ? -1.767 -23.344 -21.141 1 91.12 329 ALA A N 1
ATOM 2488 C CA . ALA A 1 329 ? -2.65 -23.031 -22.266 1 91.12 329 ALA A CA 1
ATOM 2489 C C . ALA A 1 329 ? -2.846 -24.25 -23.172 1 91.12 329 ALA A C 1
ATOM 2491 O O . ALA A 1 329 ? -3.697 -24.234 -24.062 1 91.12 329 ALA A O 1
ATOM 2492 N N . ASP A 1 330 ? -2.072 -25.312 -23.031 1 84.06 330 ASP A N 1
ATOM 2493 C CA . ASP A 1 330 ? -2.148 -26.453 -23.953 1 84.06 330 ASP A CA 1
ATOM 2494 C C . ASP A 1 330 ? -3.146 -27.484 -23.469 1 84.06 330 ASP A C 1
ATOM 2496 O O . ASP A 1 330 ? -2.762 -28.484 -22.828 1 84.06 330 ASP A O 1
ATOM 2500 N N . PHE A 1 331 ? -4.34 -27.375 -23.844 1 84.25 331 PHE A N 1
ATOM 2501 C CA . PHE A 1 331 ? -5.387 -28.312 -23.438 1 84.25 331 PHE A CA 1
ATOM 2502 C C . PHE A 1 331 ? -5.602 -29.391 -24.5 1 84.25 331 PHE A C 1
ATOM 2504 O O . PHE A 1 331 ? -6.465 -30.25 -24.344 1 84.25 331 PHE A O 1
ATOM 2511 N N . GLY A 1 332 ? -4.812 -29.234 -25.484 1 78.25 332 GLY A N 1
ATOM 2512 C CA . GLY A 1 332 ? -4.855 -30.281 -26.5 1 78.25 332 GLY A CA 1
ATOM 2513 C C . GLY A 1 332 ? -4.191 -31.578 -26.047 1 78.25 332 GLY A C 1
ATOM 2514 O O . GLY A 1 332 ? -4.406 -32.625 -26.641 1 78.25 332 GLY A O 1
ATOM 2515 N N . ARG A 1 333 ? -3.48 -31.484 -25.031 1 81 333 ARG A N 1
ATOM 2516 C CA . ARG A 1 333 ? -2.738 -32.625 -24.531 1 81 333 ARG A CA 1
ATOM 2517 C C . ARG A 1 333 ? -3.127 -32.938 -23.094 1 81 333 ARG A C 1
ATOM 2519 O O . ARG A 1 333 ? -2.26 -33.094 -22.234 1 81 333 ARG A O 1
ATOM 2526 N N . VAL A 1 334 ? -4.422 -32.969 -22.891 1 85.19 334 VAL A N 1
ATOM 2527 C CA . VAL A 1 334 ? -4.973 -33.281 -21.578 1 85.19 334 VAL A CA 1
ATOM 2528 C C . VAL A 1 334 ? -5.73 -34.625 -21.672 1 85.19 334 VAL A C 1
ATOM 2530 O O . VAL A 1 334 ? -6.332 -34.938 -22.703 1 85.19 334 VAL A O 1
ATOM 2533 N N . CYS A 1 335 ? -5.656 -35.438 -20.719 1 83.5 335 CYS A N 1
ATOM 2534 C CA . CYS A 1 335 ? -6.395 -36.688 -20.656 1 83.5 335 CYS A CA 1
ATOM 2535 C C . CYS A 1 335 ? -7.223 -36.781 -19.375 1 83.5 335 CYS A C 1
ATOM 2537 O O . CYS A 1 335 ? -6.938 -36.094 -18.406 1 83.5 335 CYS A O 1
ATOM 2539 N N . LEU A 1 336 ? -8.234 -37.531 -19.562 1 81.31 336 LEU A N 1
ATOM 2540 C CA . LEU A 1 336 ? -9.078 -37.781 -18.391 1 81.31 336 LEU A CA 1
ATOM 2541 C C . LEU A 1 336 ? -8.367 -38.688 -17.391 1 81.31 336 LEU A C 1
ATOM 2543 O O . LEU A 1 336 ? -7.828 -39.75 -17.781 1 81.31 336 LEU A O 1
ATOM 2547 N N . GLN A 1 337 ? -8.195 -38.25 -16.297 1 80.5 337 GLN A N 1
ATOM 2548 C CA . GLN A 1 337 ? -7.645 -39 -15.195 1 80.5 337 GLN A CA 1
ATOM 2549 C C . GLN A 1 337 ? -8.461 -38.812 -13.914 1 80.5 337 GLN A C 1
ATOM 2551 O O . GLN A 1 337 ? -8.148 -37.938 -13.117 1 80.5 337 GLN A O 1
ATOM 2556 N N . PRO A 1 338 ? -9.453 -39.656 -13.75 1 70.88 338 PRO A N 1
ATOM 2557 C CA . PRO A 1 338 ? -10.297 -39.469 -12.562 1 70.88 338 PRO A CA 1
ATOM 2558 C C . PRO A 1 338 ? -9.508 -39.562 -11.258 1 70.88 338 PRO A C 1
ATOM 2560 O O . PRO A 1 338 ? -8.531 -40.312 -11.18 1 70.88 338 PRO A O 1
ATOM 2563 N N . PRO A 1 339 ? -9.891 -38.656 -10.383 1 67.62 339 PRO A N 1
ATOM 2564 C CA . PRO A 1 339 ? -9.188 -38.688 -9.102 1 67.62 339 PRO A CA 1
ATOM 2565 C C . PRO A 1 339 ? -9.25 -40.062 -8.414 1 67.62 339 PRO A C 1
ATOM 2567 O O . PRO A 1 339 ? -10.297 -40.719 -8.43 1 67.62 339 PRO A O 1
ATOM 2570 N N . GLY A 1 340 ? -8.125 -40.562 -8.289 1 65.88 340 GLY A N 1
ATOM 2571 C CA . GLY A 1 340 ? -8.094 -41.812 -7.551 1 65.88 340 GLY A CA 1
ATOM 2572 C C . GLY A 1 340 ? -8.375 -41.656 -6.07 1 65.88 340 GLY A C 1
ATOM 2573 O O . GLY A 1 340 ? -8.672 -40.531 -5.617 1 65.88 340 GLY A O 1
ATOM 2574 N N . PRO A 1 341 ? -8.547 -42.781 -5.363 1 65.62 341 PRO A N 1
ATOM 2575 C CA . PRO A 1 341 ? -8.727 -42.719 -3.914 1 65.62 341 PRO A CA 1
ATOM 2576 C C . PRO A 1 341 ? -7.652 -41.844 -3.232 1 65.62 341 PRO A C 1
ATOM 2578 O O . PRO A 1 341 ? -6.609 -41.562 -3.828 1 65.62 341 PRO A O 1
ATOM 2581 N N . LEU A 1 342 ? -8.008 -41.344 -2.082 1 64.81 342 LEU A N 1
ATOM 2582 C CA . LEU A 1 342 ? -7.055 -40.594 -1.29 1 64.81 342 LEU A CA 1
ATOM 2583 C C . LEU A 1 342 ? -5.738 -41.344 -1.137 1 64.81 342 LEU A C 1
ATOM 2585 O O . LEU A 1 342 ? -5.738 -42.531 -0.857 1 64.81 342 LEU A O 1
ATOM 2589 N N . GLY A 1 343 ? -4.699 -40.75 -1.521 1 66.25 343 GLY A N 1
ATOM 2590 C CA . GLY A 1 343 ? -3.393 -41.375 -1.425 1 66.25 343 GLY A CA 1
ATOM 2591 C C . GLY A 1 343 ? -2.863 -41.875 -2.762 1 66.25 343 GLY A C 1
ATOM 2592 O O . GLY A 1 343 ? -1.705 -42.281 -2.865 1 66.25 343 GLY A O 1
ATOM 2593 N N . SER A 1 344 ? -3.729 -41.875 -3.705 1 75.88 344 SER A N 1
ATOM 2594 C CA . SER A 1 344 ? -3.275 -42.281 -5.031 1 75.88 344 SER A CA 1
ATOM 2595 C C . SER A 1 344 ? -2.197 -41.344 -5.562 1 75.88 344 SER A C 1
ATOM 2597 O O . SER A 1 344 ? -2.162 -40.156 -5.199 1 75.88 344 SER A O 1
ATOM 2599 N N . PRO A 1 345 ? -1.364 -41.938 -6.258 1 84.06 345 PRO A N 1
ATOM 2600 C CA . PRO A 1 345 ? -0.285 -41.125 -6.809 1 84.06 345 PRO A CA 1
ATOM 2601 C C . PRO A 1 345 ? -0.801 -39.969 -7.652 1 84.06 345 PRO A C 1
ATOM 2603 O O . PRO A 1 345 ? -1.794 -40.125 -8.367 1 84.06 345 PRO A O 1
ATOM 2606 N N . GLY A 1 346 ? -0.234 -38.875 -7.406 1 87.12 346 GLY A N 1
ATOM 2607 C CA . GLY A 1 346 ? -0.576 -37.719 -8.219 1 87.12 346 GLY A CA 1
ATOM 2608 C C . GLY A 1 346 ? -0.188 -37.906 -9.672 1 87.12 346 GLY A C 1
ATOM 2609 O O . GLY A 1 346 ? 0.95 -38.25 -9.984 1 87.12 346 GLY A O 1
ATOM 2610 N N . PRO A 1 347 ? -1.062 -37.625 -10.547 1 89 347 PRO A N 1
ATOM 2611 C CA . PRO A 1 347 ? -0.797 -37.875 -11.969 1 89 347 PRO A CA 1
ATOM 2612 C C . PRO A 1 347 ? 0.349 -37.031 -12.523 1 89 347 PRO A C 1
ATOM 2614 O O . PRO A 1 347 ? 0.993 -37.438 -13.5 1 89 347 PRO A O 1
ATOM 2617 N N . HIS A 1 348 ? 0.594 -35.938 -11.875 1 93.69 348 HIS A N 1
ATOM 2618 C CA . HIS A 1 348 ? 1.588 -35.031 -12.438 1 93.69 348 HIS A CA 1
ATOM 2619 C C . HIS A 1 348 ? 2.904 -35.094 -11.672 1 93.69 348 HIS A C 1
ATOM 2621 O O . HIS A 1 348 ? 3.891 -34.469 -12.062 1 93.69 348 HIS A O 1
ATOM 2627 N N . ALA A 1 349 ? 3.027 -35.812 -10.625 1 94.62 349 ALA A N 1
ATOM 2628 C CA . ALA A 1 349 ? 4.145 -35.781 -9.68 1 94.62 349 ALA A CA 1
ATOM 2629 C C . ALA A 1 349 ? 5.457 -36.125 -10.367 1 94.62 349 ALA A C 1
ATOM 2631 O O . ALA A 1 349 ? 6.457 -35.438 -10.219 1 94.62 349 ALA A O 1
ATOM 2632 N N . SER A 1 350 ? 5.48 -37.188 -11.133 1 93.62 350 SER A N 1
ATOM 2633 C CA . SER A 1 350 ? 6.699 -37.656 -11.797 1 93.62 350 SER A CA 1
ATOM 2634 C C . SER A 1 350 ? 7.195 -36.625 -12.797 1 93.62 350 SER A C 1
ATOM 2636 O O . SER A 1 350 ? 8.391 -36.312 -12.859 1 93.62 350 SER A O 1
ATOM 2638 N N . GLN A 1 351 ? 6.285 -36.094 -13.555 1 93.5 351 GLN A N 1
ATOM 2639 C CA . GLN A 1 351 ? 6.652 -35.062 -14.539 1 93.5 351 GLN A CA 1
ATOM 2640 C C . GLN A 1 351 ? 7.176 -33.812 -13.852 1 93.5 351 GLN A C 1
ATOM 2642 O O . GLN A 1 351 ? 8.141 -33.219 -14.32 1 93.5 351 GLN A O 1
ATOM 2647 N N . LEU A 1 352 ? 6.496 -33.469 -12.758 1 95.94 352 LEU A N 1
ATOM 2648 C CA . LEU A 1 352 ? 6.93 -32.312 -12.008 1 95.94 352 LEU A CA 1
ATOM 2649 C C . LEU A 1 352 ? 8.336 -32.5 -11.445 1 95.94 352 LEU A C 1
ATOM 2651 O O . LEU A 1 352 ? 9.148 -31.594 -11.453 1 95.94 352 LEU A O 1
ATOM 2655 N N . GLY A 1 353 ? 8.57 -33.656 -10.93 1 95.75 353 GLY A N 1
ATOM 2656 C CA . GLY A 1 353 ? 9.898 -34 -10.422 1 95.75 353 GLY A CA 1
ATOM 2657 C C . GLY A 1 353 ? 10.977 -33.875 -11.484 1 95.75 353 GLY A C 1
ATOM 2658 O O . GLY A 1 353 ? 12.039 -33.312 -11.234 1 95.75 353 GLY A O 1
ATOM 2659 N N . SER A 1 354 ? 10.719 -34.438 -12.648 1 95.12 354 SER A N 1
ATOM 2660 C CA . SER A 1 354 ? 11.664 -34.375 -13.758 1 95.12 354 SER A CA 1
ATOM 2661 C C . SER A 1 354 ? 11.898 -32.938 -14.203 1 95.12 354 SER A C 1
ATOM 2663 O O . SER A 1 354 ? 13.039 -32.531 -14.461 1 95.12 354 SER A O 1
ATOM 2665 N N . LEU A 1 355 ? 10.828 -32.219 -14.281 1 95.31 355 LEU A N 1
ATOM 2666 C CA . LEU A 1 355 ? 10.93 -30.812 -14.664 1 95.31 355 LEU A CA 1
ATOM 2667 C C . LEU A 1 355 ? 11.773 -30.047 -13.656 1 95.31 355 LEU A C 1
ATOM 2669 O O . LEU A 1 355 ? 12.656 -29.266 -14.039 1 95.31 355 LEU A O 1
ATOM 2673 N N . LEU A 1 356 ? 11.484 -30.234 -12.398 1 95.94 356 LEU A N 1
ATOM 2674 C CA . LEU A 1 356 ? 12.211 -29.531 -11.344 1 95.94 356 LEU A CA 1
ATOM 2675 C C . LEU A 1 356 ? 13.695 -29.875 -11.391 1 95.94 356 LEU A C 1
ATOM 2677 O O . LEU A 1 356 ? 14.539 -28.984 -11.281 1 95.94 356 LEU A O 1
ATOM 2681 N N . ARG A 1 357 ? 14.047 -31.094 -11.609 1 94.38 357 ARG A N 1
ATOM 2682 C CA . ARG A 1 357 ? 15.445 -31.5 -11.719 1 94.38 357 ARG A CA 1
ATOM 2683 C C . ARG A 1 357 ? 16.125 -30.828 -12.906 1 94.38 357 ARG A C 1
ATOM 2685 O O . ARG A 1 357 ? 17.25 -30.359 -12.805 1 94.38 357 ARG A O 1
ATOM 2692 N N . ALA A 1 358 ? 15.406 -30.797 -13.93 1 92.81 358 ALA A N 1
ATOM 2693 C CA . ALA A 1 358 ? 15.938 -30.156 -15.133 1 92.81 358 ALA A CA 1
ATOM 2694 C C . ALA A 1 358 ? 16.203 -28.672 -14.906 1 92.81 358 ALA A C 1
ATOM 2696 O O . ALA A 1 358 ? 17.234 -28.141 -15.32 1 92.81 358 ALA A O 1
ATOM 2697 N N . LEU A 1 359 ? 15.297 -28.078 -14.258 1 93.19 359 LEU A N 1
ATOM 2698 C CA . LEU A 1 359 ? 15.43 -26.641 -14.008 1 93.19 359 LEU A CA 1
ATOM 2699 C C . LEU A 1 359 ? 16.578 -26.359 -13.055 1 93.19 359 LEU A C 1
ATOM 2701 O O . LEU A 1 359 ? 17.359 -25.422 -13.258 1 93.19 359 LEU A O 1
ATOM 2705 N N . LEU A 1 360 ? 16.688 -27.172 -12.023 1 91.94 360 LEU A N 1
ATOM 2706 C CA . LEU A 1 360 ? 17.75 -26.984 -11.031 1 91.94 360 LEU A CA 1
ATOM 2707 C C . LEU A 1 360 ? 19.125 -27.25 -11.633 1 91.94 360 LEU A C 1
ATOM 2709 O O . LEU A 1 360 ? 20.125 -26.688 -11.18 1 91.94 360 LEU A O 1
ATOM 2713 N N . SER A 1 361 ? 19.172 -28.078 -12.641 1 91.06 361 SER A N 1
ATOM 2714 C CA . SER A 1 361 ? 20.438 -28.406 -13.289 1 91.06 361 SER A CA 1
ATOM 2715 C C . SER A 1 361 ? 20.984 -27.203 -14.062 1 91.06 361 SER A C 1
ATOM 2717 O O . SER A 1 361 ? 22.172 -27.156 -14.375 1 91.06 361 SER A O 1
ATOM 2719 N N . LEU A 1 362 ? 20.078 -26.281 -14.406 1 89.19 362 LEU A N 1
ATOM 2720 C CA . LEU A 1 362 ? 20.484 -25.094 -15.141 1 89.19 362 LEU A CA 1
ATOM 2721 C C . LEU A 1 362 ? 21.141 -24.078 -14.203 1 89.19 362 LEU A C 1
ATOM 2723 O O . LEU A 1 362 ? 21.828 -23.156 -14.664 1 89.19 362 LEU A O 1
ATOM 2727 N N . ALA A 1 363 ? 20.859 -24.25 -12.922 1 82.5 363 ALA A N 1
ATOM 2728 C CA . ALA A 1 363 ? 21.391 -23.312 -11.938 1 82.5 363 ALA A CA 1
ATOM 2729 C C . ALA A 1 363 ? 22.812 -23.703 -11.531 1 82.5 363 ALA A C 1
ATOM 2731 O O . ALA A 1 363 ? 23.156 -24.891 -11.492 1 82.5 363 ALA A O 1
ATOM 2732 N N . ALA A 1 364 ? 23.594 -22.656 -11.266 1 78.38 364 ALA A N 1
ATOM 2733 C CA . ALA A 1 364 ? 24.875 -22.938 -10.617 1 78.38 364 ALA A CA 1
ATOM 2734 C C . ALA A 1 364 ? 24.672 -23.578 -9.25 1 78.38 364 ALA A C 1
ATOM 2736 O O . ALA A 1 364 ? 23.625 -23.391 -8.617 1 78.38 364 ALA A O 1
ATOM 2737 N N . PRO A 1 365 ? 25.656 -24.422 -8.906 1 76.75 365 PRO A N 1
ATOM 2738 C CA . PRO A 1 365 ? 25.5 -25.062 -7.602 1 76.75 365 PRO A CA 1
ATOM 2739 C C . PRO A 1 365 ? 25.25 -24.062 -6.477 1 76.75 365 PRO A C 1
ATOM 2741 O O . PRO A 1 365 ? 25.875 -23 -6.434 1 76.75 365 PRO A O 1
ATOM 2744 N N . SER A 1 366 ? 24.172 -24.188 -5.879 1 76.44 366 SER A N 1
ATOM 2745 C CA . SER A 1 366 ? 23.797 -23.312 -4.766 1 76.44 366 SER A CA 1
ATOM 2746 C C . SER A 1 366 ? 23.562 -24.109 -3.492 1 76.44 366 SER A C 1
ATOM 2748 O O . SER A 1 366 ? 23.031 -25.219 -3.539 1 76.44 366 SER A O 1
ATOM 2750 N N . THR A 1 367 ? 24.125 -23.594 -2.436 1 76.69 367 THR A N 1
ATOM 2751 C CA . THR A 1 367 ? 24.016 -24.266 -1.146 1 76.69 367 THR A CA 1
ATOM 2752 C C . THR A 1 367 ? 22.938 -23.594 -0.287 1 76.69 367 THR A C 1
ATOM 2754 O O . THR A 1 367 ? 22.922 -23.766 0.933 1 76.69 367 THR A O 1
ATOM 2757 N N . THR A 1 368 ? 22.094 -22.922 -0.974 1 81.69 368 THR A N 1
ATOM 2758 C CA . THR A 1 368 ? 21.047 -22.281 -0.181 1 81.69 368 THR A CA 1
ATOM 2759 C C . THR A 1 368 ? 20.031 -23.312 0.321 1 81.69 368 THR A C 1
ATOM 2761 O O . THR A 1 368 ? 19.812 -24.344 -0.319 1 81.69 368 THR A O 1
ATOM 2764 N N . PRO A 1 369 ? 19.469 -23 1.414 1 83.88 369 PRO A N 1
ATOM 2765 C CA . PRO A 1 369 ? 18.453 -23.906 1.941 1 83.88 369 PRO A CA 1
ATOM 2766 C C . PRO A 1 369 ? 17.312 -24.156 0.949 1 83.88 369 PRO A C 1
ATOM 2768 O O . PRO A 1 369 ? 16.781 -25.266 0.888 1 83.88 369 PRO A O 1
ATOM 2771 N N . LEU A 1 370 ? 17.016 -23.188 0.205 1 90.56 370 LEU A N 1
ATOM 2772 C CA . LEU A 1 370 ? 15.945 -23.359 -0.765 1 90.56 370 LEU A CA 1
ATOM 2773 C C . LEU A 1 370 ? 16.359 -24.344 -1.858 1 90.56 370 LEU A C 1
ATOM 2775 O O . LEU A 1 370 ? 15.57 -25.219 -2.234 1 90.56 370 LEU A O 1
ATOM 2779 N N . ALA A 1 371 ? 17.562 -24.188 -2.307 1 91.12 371 ALA A N 1
ATOM 2780 C CA . ALA A 1 371 ? 18.047 -25.094 -3.346 1 91.12 371 ALA A CA 1
ATOM 2781 C C . ALA A 1 371 ? 18.047 -26.547 -2.854 1 91.12 371 ALA A C 1
ATOM 2783 O O . ALA A 1 371 ? 17.594 -27.453 -3.561 1 91.12 371 ALA A O 1
ATOM 2784 N N . ALA A 1 372 ? 18.547 -26.672 -1.663 1 88.38 372 ALA A N 1
ATOM 2785 C CA . ALA A 1 372 ? 18.594 -28 -1.074 1 88.38 372 ALA A CA 1
ATOM 2786 C C . ALA A 1 372 ? 17.188 -28.562 -0.886 1 88.38 372 ALA A C 1
ATOM 2788 O O . ALA A 1 372 ? 16.938 -29.75 -1.136 1 88.38 372 ALA A O 1
ATOM 2789 N N . GLY A 1 373 ? 16.297 -27.719 -0.406 1 91.62 373 GLY A N 1
ATOM 2790 C CA . GLY A 1 373 ? 14.906 -28.141 -0.228 1 91.62 373 GLY A CA 1
ATOM 2791 C C . GLY A 1 373 ? 14.227 -28.531 -1.526 1 91.62 373 GLY A C 1
ATOM 2792 O O . GLY A 1 373 ? 13.453 -29.484 -1.562 1 91.62 373 GLY A O 1
ATOM 2793 N N . LEU A 1 374 ? 14.531 -27.844 -2.582 1 94.31 374 LEU A N 1
ATOM 2794 C CA . LEU A 1 374 ? 13.938 -28.141 -3.879 1 94.31 374 LEU A CA 1
ATOM 2795 C C . LEU A 1 374 ? 14.477 -29.453 -4.43 1 94.31 374 LEU A C 1
ATOM 2797 O O . LEU A 1 374 ? 13.742 -30.203 -5.074 1 94.31 374 LEU A O 1
ATOM 2801 N N . GLU A 1 375 ? 15.727 -29.688 -4.188 1 92.5 375 GLU A N 1
ATOM 2802 C CA . GLU A 1 375 ? 16.297 -30.969 -4.59 1 92.5 375 GLU A CA 1
ATOM 2803 C C . GLU A 1 375 ? 15.617 -32.125 -3.861 1 92.5 375 GLU A C 1
ATOM 2805 O O . GLU A 1 375 ? 15.32 -33.156 -4.465 1 92.5 375 GLU A O 1
ATOM 2810 N N . LEU A 1 376 ? 15.422 -31.906 -2.646 1 91.56 376 LEU A N 1
ATOM 2811 C CA . LEU A 1 376 ? 14.727 -32.938 -1.862 1 91.56 376 LEU A CA 1
ATOM 2812 C C . LEU A 1 376 ? 13.305 -33.125 -2.377 1 91.56 376 LEU A C 1
ATOM 2814 O O . LEU A 1 376 ? 12.828 -34.25 -2.48 1 91.56 376 LEU A O 1
ATOM 2818 N N . LEU A 1 377 ? 12.633 -32.062 -2.637 1 95.06 377 LEU A N 1
ATOM 2819 C CA . LEU A 1 377 ? 11.273 -32.156 -3.162 1 95.06 377 LEU A CA 1
ATOM 2820 C C . LEU A 1 377 ? 11.258 -32.906 -4.484 1 95.06 377 LEU A C 1
ATOM 2822 O O . LEU A 1 377 ? 10.383 -33.75 -4.715 1 95.06 377 LEU A O 1
ATOM 2826 N N . ALA A 1 378 ? 12.25 -32.656 -5.34 1 95.38 378 ALA A N 1
ATOM 2827 C CA . ALA A 1 378 ? 12.336 -33.344 -6.617 1 95.38 378 ALA A CA 1
ATOM 2828 C C . ALA A 1 378 ? 12.422 -34.875 -6.406 1 95.38 378 ALA A C 1
ATOM 2830 O O . ALA A 1 378 ? 11.766 -35.625 -7.109 1 95.38 378 ALA A O 1
ATOM 2831 N N . ALA A 1 379 ? 13.172 -35.219 -5.488 1 93.75 379 ALA A N 1
ATOM 2832 C CA . ALA A 1 379 ? 13.328 -36.625 -5.172 1 93.75 379 ALA A CA 1
ATOM 2833 C C . ALA A 1 379 ? 12.031 -37.219 -4.629 1 93.75 379 ALA A C 1
ATOM 2835 O O . ALA A 1 379 ? 11.633 -38.312 -5.012 1 93.75 379 ALA A O 1
ATOM 2836 N N . GLN A 1 380 ? 11.352 -36.5 -3.799 1 93.94 380 GLN A N 1
ATOM 2837 C CA . GLN A 1 380 ? 10.117 -36.969 -3.178 1 93.94 380 GLN A CA 1
ATOM 2838 C C . GLN A 1 380 ? 8.992 -37.062 -4.203 1 93.94 380 GLN A C 1
ATOM 2840 O O . GLN A 1 380 ? 8.133 -37.938 -4.094 1 93.94 380 GLN A O 1
ATOM 2845 N N . LEU A 1 381 ? 9.016 -36.156 -5.152 1 95.5 381 LEU A N 1
ATOM 2846 C CA . LEU A 1 381 ? 7.996 -36.188 -6.195 1 95.5 381 LEU A CA 1
ATOM 2847 C C . LEU A 1 381 ? 8.07 -37.5 -6.984 1 95.5 381 LEU A C 1
ATOM 2849 O O . LEU A 1 381 ? 7.039 -38.062 -7.359 1 95.5 381 LEU A O 1
ATOM 2853 N N . THR A 1 382 ? 9.266 -37.938 -7.191 1 91.44 382 THR A N 1
ATOM 2854 C CA . THR A 1 382 ? 9.461 -39.156 -7.945 1 91.44 382 THR A CA 1
ATOM 2855 C C . THR A 1 382 ? 9.172 -40.375 -7.074 1 91.44 382 THR A C 1
ATOM 2857 O O . THR A 1 382 ? 8.586 -41.344 -7.543 1 91.44 382 THR A O 1
ATOM 2860 N N . ARG A 1 383 ? 9.453 -40.312 -5.879 1 91.94 383 ARG A N 1
ATOM 2861 C CA . ARG A 1 383 ? 9.359 -41.438 -4.98 1 91.94 383 ARG A CA 1
ATOM 2862 C C . ARG A 1 383 ? 7.934 -41.625 -4.461 1 91.94 383 ARG A C 1
ATOM 2864 O O . ARG A 1 383 ? 7.359 -42.719 -4.555 1 91.94 383 ARG A O 1
ATOM 2871 N N . LEU A 1 384 ? 7.324 -40.531 -3.928 1 92.5 384 LEU A N 1
ATOM 2872 C CA . LEU A 1 384 ? 6.047 -40.625 -3.229 1 92.5 384 LEU A CA 1
ATOM 2873 C C . LEU A 1 384 ? 4.895 -40.25 -4.156 1 92.5 384 LEU A C 1
ATOM 2875 O O . LEU A 1 384 ? 3.734 -40.562 -3.867 1 92.5 384 LEU A O 1
ATOM 2879 N N . ARG A 1 385 ? 5.148 -39.531 -5.172 1 94.31 385 ARG A N 1
ATOM 2880 C CA . ARG A 1 385 ? 4.184 -39.062 -6.176 1 94.31 385 ARG A CA 1
ATOM 2881 C C . ARG A 1 385 ? 2.986 -38.406 -5.52 1 94.31 385 ARG A C 1
ATOM 2883 O O . ARG A 1 385 ? 1.839 -38.781 -5.773 1 94.31 385 ARG A O 1
ATOM 2890 N N . PRO A 1 386 ? 3.254 -37.406 -4.723 1 94.69 386 PRO A N 1
ATOM 2891 C CA . PRO A 1 386 ? 2.166 -36.656 -4.066 1 94.69 386 PRO A CA 1
ATOM 2892 C C . PRO A 1 386 ? 1.252 -35.938 -5.055 1 94.69 386 PRO A C 1
ATOM 2894 O O . PRO A 1 386 ? 1.611 -35.781 -6.227 1 94.69 386 PRO A O 1
ATOM 2897 N N . SER A 1 387 ? 0.005 -35.625 -4.598 1 94.12 387 SER A N 1
ATOM 2898 C CA . SER A 1 387 ? -0.897 -34.781 -5.395 1 94.12 387 SER A CA 1
ATOM 2899 C C . SER A 1 387 ? -0.315 -33.406 -5.625 1 94.12 387 SER A C 1
ATOM 2901 O O . SER A 1 387 ? 0.638 -33 -4.953 1 94.12 387 SER A O 1
ATOM 2903 N N . ALA A 1 388 ? -0.886 -32.688 -6.578 1 95.62 388 ALA A N 1
ATOM 2904 C CA . ALA A 1 388 ? -0.455 -31.328 -6.84 1 95.62 388 ALA A CA 1
ATOM 2905 C C . ALA A 1 388 ? -0.697 -30.438 -5.629 1 95.62 388 ALA A C 1
ATOM 2907 O O . ALA A 1 388 ? 0.078 -29.516 -5.363 1 95.62 388 ALA A O 1
ATOM 2908 N N . SER A 1 389 ? -1.773 -30.703 -4.898 1 95.38 389 SER A N 1
ATOM 2909 C CA . SER A 1 389 ? -2.084 -29.938 -3.697 1 95.38 389 SER A CA 1
ATOM 2910 C C . SER A 1 389 ? -0.993 -30.094 -2.645 1 95.38 389 SER A C 1
ATOM 2912 O O . SER A 1 389 ? -0.564 -29.109 -2.035 1 95.38 389 SER A O 1
ATOM 2914 N N . ARG A 1 390 ? -0.577 -31.328 -2.438 1 95.44 390 ARG A N 1
ATOM 2915 C CA . ARG A 1 390 ? 0.489 -31.594 -1.476 1 95.44 390 ARG A CA 1
ATOM 2916 C C . ARG A 1 390 ? 1.805 -30.969 -1.937 1 95.44 390 ARG A C 1
ATOM 2918 O O . ARG A 1 390 ? 2.566 -30.438 -1.123 1 95.44 390 ARG A O 1
ATOM 2925 N N . THR A 1 391 ? 2.055 -31.062 -3.178 1 96.81 391 THR A N 1
ATOM 2926 C CA . THR A 1 391 ? 3.248 -30.453 -3.748 1 96.81 391 THR A CA 1
ATOM 2927 C C . THR A 1 391 ? 3.234 -28.938 -3.533 1 96.81 391 THR A C 1
ATOM 2929 O O . THR A 1 391 ? 4.25 -28.344 -3.162 1 96.81 391 THR A O 1
ATOM 2932 N N . ARG A 1 392 ? 2.084 -28.312 -3.758 1 97.62 392 ARG A N 1
ATOM 2933 C CA . ARG A 1 392 ? 1.912 -26.875 -3.555 1 97.62 392 ARG A CA 1
ATOM 2934 C C . ARG A 1 392 ? 2.213 -26.484 -2.111 1 97.62 392 ARG A C 1
ATOM 2936 O O . ARG A 1 392 ? 2.926 -25.516 -1.859 1 97.62 392 ARG A O 1
ATOM 2943 N N . GLY A 1 393 ? 1.663 -27.281 -1.231 1 96.31 393 GLY A N 1
ATOM 2944 C CA . GLY A 1 393 ? 1.939 -27.031 0.175 1 96.31 393 GLY A CA 1
ATOM 2945 C C . GLY A 1 393 ? 3.418 -27.109 0.513 1 96.31 393 GLY A C 1
ATOM 2946 O O . GLY A 1 393 ? 3.922 -26.281 1.287 1 96.31 393 GLY A O 1
ATOM 2947 N N . ALA A 1 394 ? 4.121 -28.062 -0.022 1 95.06 394 ALA A N 1
ATOM 2948 C CA . ALA A 1 394 ? 5.555 -28.219 0.215 1 95.06 394 ALA A CA 1
ATOM 2949 C C . ALA A 1 394 ? 6.336 -27.031 -0.338 1 95.06 394 ALA A C 1
ATOM 2951 O O . ALA A 1 394 ? 7.262 -26.531 0.306 1 95.06 394 ALA A O 1
ATOM 2952 N N . LEU A 1 395 ? 5.973 -26.594 -1.512 1 96.81 395 LEU A N 1
ATOM 2953 C CA . LEU A 1 395 ? 6.641 -25.453 -2.129 1 96.81 395 LEU A CA 1
ATOM 2954 C C . LEU A 1 395 ? 6.438 -24.188 -1.297 1 96.81 395 LEU A C 1
ATOM 2956 O O . LEU A 1 395 ? 7.375 -23.422 -1.092 1 96.81 395 LEU A O 1
ATOM 2960 N N . GLN A 1 396 ? 5.211 -24 -0.815 1 96.06 396 GLN A N 1
ATOM 2961 C CA . GLN A 1 396 ? 4.91 -22.859 0.039 1 96.06 396 GLN A CA 1
ATOM 2962 C C . GLN A 1 396 ? 5.754 -22.891 1.312 1 96.06 396 GLN A C 1
ATOM 2964 O O . GLN A 1 396 ? 6.293 -21.859 1.729 1 96.06 396 GLN A O 1
ATOM 2969 N N . ALA A 1 397 ? 5.895 -24.047 1.872 1 92.25 397 ALA A N 1
ATOM 2970 C CA . ALA A 1 397 ? 6.691 -24.203 3.086 1 92.25 397 ALA A CA 1
ATOM 2971 C C . ALA A 1 397 ? 8.164 -23.906 2.82 1 92.25 397 ALA A C 1
ATOM 2973 O O . ALA A 1 397 ? 8.844 -23.328 3.672 1 92.25 397 ALA A O 1
ATOM 2974 N N . LEU A 1 398 ? 8.633 -24.312 1.705 1 92.38 398 LEU A N 1
ATOM 2975 C CA . LEU A 1 398 ? 10.031 -24.078 1.353 1 92.38 398 LEU A CA 1
ATOM 2976 C C . LEU A 1 398 ? 10.281 -22.578 1.152 1 92.38 398 LEU A C 1
ATOM 2978 O O . LEU A 1 398 ? 11.352 -22.078 1.507 1 92.38 398 LEU A O 1
ATOM 2982 N N . LEU A 1 399 ? 9.336 -21.891 0.596 1 92.88 399 LEU A N 1
ATOM 2983 C CA . LEU A 1 399 ? 9.508 -20.484 0.262 1 92.88 399 LEU A CA 1
ATOM 2984 C C . LEU A 1 399 ? 9.32 -19.609 1.496 1 92.88 399 LEU A C 1
ATOM 2986 O O . LEU A 1 399 ? 10.102 -18.672 1.725 1 92.88 399 LEU A O 1
ATOM 2990 N N . TRP A 1 400 ? 8.258 -19.953 2.344 1 91.38 400 TRP A N 1
ATOM 2991 C CA . TRP A 1 400 ? 7.875 -19 3.373 1 91.38 400 TRP A CA 1
ATOM 2992 C C . TRP A 1 400 ? 7.668 -19.688 4.715 1 91.38 400 TRP A C 1
ATOM 2994 O O . TRP A 1 400 ? 7.246 -19.062 5.688 1 91.38 400 TRP A O 1
ATOM 3004 N N . GLY A 1 401 ? 7.828 -20.953 4.77 1 87.94 401 GLY A N 1
ATOM 3005 C CA . GLY A 1 401 ? 7.648 -21.688 6.008 1 87.94 401 GLY A CA 1
ATOM 3006 C C . GLY A 1 401 ? 8.828 -21.562 6.957 1 87.94 401 GLY A C 1
ATOM 3007 O O . GLY A 1 401 ? 9.75 -20.781 6.707 1 87.94 401 GLY A O 1
ATOM 3008 N N . PRO A 1 402 ? 8.797 -22.094 8.203 1 79.44 402 PRO A N 1
ATOM 3009 C CA . PRO A 1 402 ? 9.812 -21.938 9.25 1 79.44 402 PRO A CA 1
ATOM 3010 C C . PRO A 1 402 ? 11.117 -22.672 8.922 1 79.44 402 PRO A C 1
ATOM 3012 O O . PRO A 1 402 ? 12.109 -22.531 9.641 1 79.44 402 PRO A O 1
ATOM 3015 N N . GLY A 1 403 ? 11.453 -23.094 7.586 1 64.69 403 GLY A N 1
ATOM 3016 C CA . GLY A 1 403 ? 12.414 -24.047 7.027 1 64.69 403 GLY A CA 1
ATOM 3017 C C . GLY A 1 403 ? 13.711 -24.109 7.809 1 64.69 403 GLY A C 1
ATOM 3018 O O . GLY A 1 403 ? 13.977 -25.094 8.492 1 64.69 403 GLY A O 1
ATOM 3019 N N . PRO A 1 404 ? 14.758 -22.969 7.727 1 57.66 404 PRO A N 1
ATOM 3020 C CA . PRO A 1 404 ? 16.078 -23.281 8.273 1 57.66 404 PRO A CA 1
ATOM 3021 C C . PRO A 1 404 ? 16.062 -23.484 9.781 1 57.66 404 PRO A C 1
ATOM 3023 O O . PRO A 1 404 ? 16.953 -24.156 10.328 1 57.66 404 PRO A O 1
ATOM 3026 N N . GLU A 1 405 ? 15.102 -22.906 10.336 1 56.34 405 GLU A N 1
ATOM 3027 C CA . GLU A 1 405 ? 15.016 -22.984 11.797 1 56.34 405 GLU A CA 1
ATOM 3028 C C . GLU A 1 405 ? 14.695 -24.406 12.25 1 56.34 405 GLU A C 1
ATOM 3030 O O . GLU A 1 405 ? 15.008 -24.797 13.375 1 56.34 405 GLU A O 1
ATOM 3035 N N . LEU A 1 406 ? 13.969 -25.094 11.312 1 58.56 406 LEU A N 1
ATOM 3036 C CA . LEU A 1 406 ? 13.547 -26.453 11.594 1 58.56 406 LEU A CA 1
ATOM 3037 C C . LEU A 1 406 ? 14.609 -27.453 11.148 1 58.56 406 LEU A C 1
ATOM 3039 O O . LEU A 1 406 ? 14.555 -28.641 11.508 1 58.56 406 LEU A O 1
ATOM 3043 N N . ARG A 1 407 ? 15.422 -26.906 10.25 1 52.72 407 ARG A N 1
ATOM 3044 C CA . ARG A 1 407 ? 16.328 -27.844 9.586 1 52.72 407 ARG A CA 1
ATOM 3045 C C . ARG A 1 407 ? 17.5 -28.203 10.484 1 52.72 407 ARG A C 1
ATOM 3047 O O . ARG A 1 407 ? 18.297 -29.094 10.156 1 52.72 407 ARG A O 1
ATOM 3054 N N . GLY A 1 408 ? 17.578 -27.375 11.547 1 48.38 408 GLY A N 1
ATOM 3055 C CA . GLY A 1 408 ? 18.797 -27.812 12.203 1 48.38 408 GLY A CA 1
ATOM 3056 C C . GLY A 1 408 ? 18.781 -29.297 12.555 1 48.38 408 GLY A C 1
ATOM 3057 O O . GLY A 1 408 ? 17.734 -29.859 12.852 1 48.38 408 GLY A O 1
ATOM 3058 N N . ARG A 1 409 ? 19.734 -30 12.062 1 43.12 409 ARG A N 1
ATOM 3059 C CA . ARG A 1 409 ? 20.094 -31.359 12.445 1 43.12 409 ARG A CA 1
ATOM 3060 C C . ARG A 1 409 ? 19.875 -31.578 13.938 1 43.12 409 ARG A C 1
ATOM 3062 O O . ARG A 1 409 ? 20.484 -30.906 14.766 1 43.12 409 ARG A O 1
ATOM 3069 N N . GLY A 1 410 ? 18.609 -32.125 14.266 1 50.03 410 GLY A N 1
ATOM 3070 C CA . GLY A 1 410 ? 18.344 -32.656 15.602 1 50.03 410 GLY A CA 1
ATOM 3071 C C . GLY A 1 410 ? 17.188 -31.938 16.297 1 50.03 410 GLY A C 1
ATOM 3072 O O . GLY A 1 410 ? 16.984 -32.125 17.5 1 50.03 410 GLY A O 1
ATOM 3073 N N . ALA A 1 411 ? 16.734 -30.984 15.656 1 55.22 411 ALA A N 1
ATOM 3074 C CA . ALA A 1 411 ? 15.703 -30.281 16.422 1 55.22 411 ALA A CA 1
ATOM 3075 C C . ALA A 1 411 ? 14.453 -31.141 16.578 1 55.22 411 ALA A C 1
ATOM 3077 O O . ALA A 1 411 ? 14.039 -31.828 15.633 1 55.22 411 ALA A O 1
ATOM 3078 N N . PRO A 1 412 ? 14.148 -31.469 17.766 1 59.84 412 PRO A N 1
ATOM 3079 C CA . PRO A 1 412 ? 12.945 -32.281 17.984 1 59.84 412 PRO A CA 1
ATOM 3080 C C . PRO A 1 412 ? 11.703 -31.688 17.328 1 59.84 412 PRO A C 1
ATOM 3082 O O . PRO A 1 412 ? 11.391 -30.516 17.531 1 59.84 412 PRO A O 1
ATOM 3085 N N . LEU A 1 413 ? 11.117 -32.312 16.234 1 66.25 413 LEU A N 1
ATOM 3086 C CA . LEU A 1 413 ? 9.93 -31.953 15.469 1 66.25 413 LEU A CA 1
ATOM 3087 C C . LEU A 1 413 ? 8.773 -31.625 16.406 1 66.25 413 LEU A C 1
ATOM 3089 O O . LEU A 1 413 ? 7.957 -30.75 16.109 1 66.25 413 LEU A O 1
ATOM 3093 N N . GLY A 1 414 ? 8.828 -32.25 17.625 1 73.06 414 GLY A N 1
ATOM 3094 C CA . GLY A 1 414 ? 7.711 -32.062 18.547 1 73.06 414 GLY A CA 1
ATOM 3095 C C . GLY A 1 414 ? 7.516 -30.641 19 1 73.06 414 GLY A C 1
ATOM 3096 O O . GLY A 1 414 ? 6.48 -30.031 18.719 1 73.06 414 GLY A O 1
ATOM 3097 N N . PRO A 1 415 ? 8.562 -30.188 19.578 1 76 415 PRO A N 1
ATOM 3098 C CA . PRO A 1 415 ? 8.43 -28.812 20.062 1 76 415 PRO A CA 1
ATOM 3099 C C . PRO A 1 415 ? 8.148 -27.812 18.938 1 76 415 PRO A C 1
ATOM 3101 O O . PRO A 1 415 ? 7.445 -26.828 19.156 1 76 415 PRO A O 1
ATOM 3104 N N . TRP A 1 416 ? 8.586 -28.125 17.828 1 76.19 416 TRP A N 1
ATOM 3105 C CA . TRP A 1 416 ? 8.352 -27.219 16.703 1 76.19 416 TRP A CA 1
ATOM 3106 C C . TRP A 1 416 ? 6.902 -27.297 16.234 1 76.19 416 TRP A C 1
ATOM 3108 O O . TRP A 1 416 ? 6.305 -26.297 15.859 1 76.19 416 TRP A O 1
ATOM 3118 N N . LEU A 1 417 ? 6.414 -28.469 16.297 1 79.19 417 LEU A N 1
ATOM 3119 C CA . LEU A 1 417 ? 5.035 -28.609 15.844 1 79.19 417 LEU A CA 1
ATOM 3120 C C . LEU A 1 417 ? 4.09 -27.797 16.719 1 79.19 417 LEU A C 1
ATOM 3122 O O . LEU A 1 417 ? 3.119 -27.219 16.219 1 79.19 417 LEU A O 1
ATOM 3126 N N . ARG A 1 418 ? 4.496 -27.641 17.922 1 84.62 418 ARG A N 1
ATOM 3127 C CA . ARG A 1 418 ? 3.666 -26.875 18.844 1 84.62 418 ARG A CA 1
ATOM 3128 C C . ARG A 1 418 ? 3.865 -25.375 18.641 1 84.62 418 ARG A C 1
ATOM 3130 O O . ARG A 1 418 ? 3.039 -24.578 19.078 1 84.62 418 ARG A O 1
ATOM 3137 N N . ALA A 1 419 ? 4.949 -25.094 18 1 89.31 419 ALA A N 1
ATOM 3138 C CA . ALA A 1 419 ? 5.285 -23.688 17.828 1 89.31 419 ALA A CA 1
ATOM 3139 C C . ALA A 1 419 ? 4.773 -23.172 16.484 1 89.31 419 ALA A C 1
ATOM 3141 O O . ALA A 1 419 ? 4.879 -21.969 16.188 1 89.31 419 ALA A O 1
ATOM 3142 N N . LEU A 1 420 ? 4.137 -24.078 15.688 1 90 420 LEU A N 1
ATOM 3143 C CA . LEU A 1 420 ? 3.707 -23.672 14.352 1 90 420 LEU A CA 1
ATOM 3144 C C . LEU A 1 420 ? 2.592 -22.641 14.43 1 90 420 LEU A C 1
ATOM 3146 O O . LEU A 1 420 ? 2.545 -21.703 13.617 1 90 420 LEU A O 1
ATOM 3150 N N . GLY A 1 421 ? 1.707 -22.812 15.422 1 91.25 421 GLY A N 1
ATOM 3151 C CA . GLY A 1 421 ? 0.619 -21.859 15.586 1 91.25 421 GLY A CA 1
ATOM 3152 C C . GLY A 1 421 ? 1.099 -20.438 15.836 1 91.25 421 GLY A C 1
ATOM 3153 O O . GLY A 1 421 ? 0.812 -19.531 15.047 1 91.25 421 GLY A O 1
ATOM 3154 N N . PRO A 1 422 ? 1.856 -20.312 16.953 1 91.69 422 PRO A N 1
ATOM 3155 C CA . PRO A 1 422 ? 2.408 -18.984 17.234 1 91.69 422 PRO A CA 1
ATOM 3156 C C . PRO A 1 422 ? 3.293 -18.453 16.094 1 91.69 422 PRO A C 1
ATOM 3158 O O . PRO A 1 422 ? 3.299 -17.25 15.812 1 91.69 422 PRO A O 1
ATOM 3161 N N . TRP A 1 423 ? 4.008 -19.344 15.453 1 91.12 423 TRP A N 1
ATOM 3162 C CA . TRP A 1 423 ? 4.832 -18.953 14.312 1 91.12 423 TRP A CA 1
ATOM 3163 C C . TRP A 1 423 ? 3.982 -18.344 13.203 1 91.12 423 TRP A C 1
ATOM 3165 O O . TRP A 1 423 ? 4.32 -17.297 12.656 1 91.12 423 TRP A O 1
ATOM 3175 N N . LEU A 1 424 ? 2.918 -19 12.906 1 92.62 424 LEU A N 1
ATOM 3176 C CA . LEU A 1 424 ? 2.01 -18.547 11.867 1 92.62 424 LEU A CA 1
ATOM 3177 C C . LEU A 1 424 ? 1.434 -17.172 12.211 1 92.62 424 LEU A C 1
ATOM 3179 O O . LEU A 1 424 ? 1.331 -16.297 11.352 1 92.62 424 LEU A O 1
ATOM 3183 N N . ARG A 1 425 ? 1.116 -17.016 13.453 1 92.31 425 ARG A N 1
ATOM 3184 C CA . ARG A 1 425 ? 0.544 -15.758 13.898 1 92.31 425 ARG A CA 1
ATOM 3185 C C . ARG A 1 425 ? 1.53 -14.609 13.695 1 92.31 425 ARG A C 1
ATOM 3187 O O . ARG A 1 425 ? 1.158 -13.539 13.203 1 92.31 425 ARG A O 1
ATOM 3194 N N . VAL A 1 426 ? 2.736 -14.844 14.047 1 92.44 426 VAL A N 1
ATOM 3195 C CA . VAL A 1 426 ? 3.76 -13.812 13.914 1 92.44 426 VAL A CA 1
ATOM 3196 C C . VAL A 1 426 ? 4.004 -13.508 12.438 1 92.44 426 VAL A C 1
ATOM 3198 O O . VAL A 1 426 ? 4.07 -12.344 12.039 1 92.44 426 VAL A O 1
ATOM 3201 N N . ARG A 1 427 ? 4.059 -14.516 11.641 1 93.56 427 ARG A N 1
ATOM 3202 C CA . ARG A 1 427 ? 4.336 -14.336 10.219 1 93.56 427 ARG A CA 1
ATOM 3203 C C . ARG A 1 427 ? 3.201 -13.586 9.531 1 93.56 427 ARG A C 1
ATOM 3205 O O . ARG A 1 427 ? 3.439 -12.766 8.641 1 93.56 427 ARG A O 1
ATOM 3212 N N . ARG A 1 428 ? 2.02 -13.867 9.93 1 95.44 428 ARG A N 1
ATOM 3213 C CA . ARG A 1 428 ? 0.869 -13.148 9.391 1 95.44 428 ARG A CA 1
ATOM 3214 C C . ARG A 1 428 ? 0.964 -11.656 9.695 1 95.44 428 ARG A C 1
ATOM 3216 O O . ARG A 1 428 ? 0.774 -10.82 8.812 1 95.44 428 ARG A O 1
ATOM 3223 N N . GLY A 1 429 ? 1.29 -11.352 10.953 1 93.62 429 GLY A N 1
ATOM 3224 C CA . GLY A 1 429 ? 1.456 -9.961 11.328 1 93.62 429 GLY A CA 1
ATOM 3225 C C . GLY A 1 429 ? 2.582 -9.266 10.586 1 93.62 429 GLY A C 1
ATOM 3226 O O . GLY A 1 429 ? 2.447 -8.109 10.18 1 93.62 429 GLY A O 1
ATOM 3227 N N . LEU A 1 430 ? 3.633 -9.984 10.359 1 93.81 430 LEU A N 1
ATOM 3228 C CA . LEU A 1 430 ? 4.801 -9.398 9.703 1 93.81 430 LEU A CA 1
ATOM 3229 C C . LEU A 1 430 ? 4.523 -9.141 8.227 1 93.81 430 LEU A C 1
ATOM 3231 O O . LEU A 1 430 ? 5.016 -8.164 7.66 1 93.81 430 LEU A O 1
ATOM 3235 N N . LEU A 1 431 ? 3.785 -10.031 7.586 1 95.5 431 LEU A N 1
ATOM 3236 C CA . LEU A 1 431 ? 3.457 -9.805 6.184 1 95.5 431 LEU A CA 1
ATOM 3237 C C . LEU A 1 431 ? 2.627 -8.531 6.023 1 95.5 431 LEU A C 1
ATOM 3239 O O . LEU A 1 431 ? 2.9 -7.715 5.141 1 95.5 431 LEU A O 1
ATOM 3243 N N . VAL A 1 432 ? 1.641 -8.414 6.91 1 96.38 432 VAL A N 1
ATOM 3244 C CA . VAL A 1 432 ? 0.788 -7.234 6.867 1 96.38 432 VAL A CA 1
ATOM 3245 C C . VAL A 1 432 ? 1.638 -5.977 7.051 1 96.38 432 VAL A C 1
ATOM 3247 O O . VAL A 1 432 ? 1.475 -5 6.316 1 96.38 432 VAL A O 1
ATOM 3250 N N . LEU A 1 433 ? 2.494 -6.055 7.945 1 95.69 433 LEU A N 1
ATOM 3251 C CA . LEU A 1 433 ? 3.369 -4.926 8.234 1 95.69 433 LEU A CA 1
ATOM 3252 C C . LEU A 1 433 ? 4.246 -4.598 7.031 1 95.69 433 LEU A C 1
ATOM 3254 O O . LEU A 1 433 ? 4.383 -3.43 6.656 1 95.69 433 LEU A O 1
ATOM 3258 N N . ARG A 1 434 ? 4.762 -5.555 6.473 1 95.25 434 ARG A N 1
ATOM 3259 C CA . ARG A 1 434 ? 5.641 -5.363 5.324 1 95.25 434 ARG A CA 1
ATOM 3260 C C . ARG A 1 434 ? 4.891 -4.723 4.16 1 95.25 434 ARG A C 1
ATOM 3262 O O . ARG A 1 434 ? 5.414 -3.83 3.494 1 95.25 434 ARG A O 1
ATOM 3269 N N . LEU A 1 435 ? 3.75 -5.223 3.914 1 96.56 435 LEU A N 1
ATOM 3270 C CA . LEU A 1 435 ? 2.945 -4.664 2.832 1 96.56 435 LEU A CA 1
ATOM 3271 C C . LEU A 1 435 ? 2.643 -3.191 3.082 1 96.56 435 LEU A C 1
ATOM 3273 O O . LEU A 1 435 ? 2.715 -2.375 2.162 1 96.56 435 LEU A O 1
ATOM 3277 N N . ALA A 1 436 ? 2.352 -2.861 4.301 1 97.19 436 ALA A N 1
ATOM 3278 C CA . ALA A 1 436 ? 2.062 -1.473 4.652 1 97.19 436 ALA A CA 1
ATOM 3279 C C . ALA A 1 436 ? 3.305 -0.6 4.504 1 97.19 436 ALA A C 1
ATOM 3281 O O . ALA A 1 436 ? 3.225 0.527 4.008 1 97.19 436 ALA A O 1
ATOM 3282 N N . GLU A 1 437 ? 4.398 -1.082 4.957 1 96.69 437 GLU A N 1
ATOM 3283 C CA . GLU A 1 437 ? 5.648 -0.336 4.852 1 96.69 437 GLU A CA 1
ATOM 3284 C C . GLU A 1 437 ? 6.008 -0.07 3.393 1 96.69 437 GLU A C 1
ATOM 3286 O O . GLU A 1 437 ? 6.426 1.037 3.043 1 96.69 437 GLU A O 1
ATOM 3291 N N . ARG A 1 438 ? 5.875 -1.04 2.594 1 94.62 438 ARG A N 1
ATOM 3292 C CA . ARG A 1 438 ? 6.184 -0.892 1.176 1 94.62 438 ARG A CA 1
ATOM 3293 C C . ARG A 1 438 ? 5.215 0.074 0.501 1 94.62 438 ARG A C 1
ATOM 3295 O O . ARG A 1 438 ? 5.613 0.863 -0.358 1 94.62 438 ARG A O 1
ATOM 3302 N N . ALA A 1 439 ? 3.977 -0.044 0.851 1 94.88 439 ALA A N 1
ATOM 3303 C CA . ALA A 1 439 ? 2.99 0.895 0.323 1 94.88 439 ALA A CA 1
ATOM 3304 C C . ALA A 1 439 ? 3.373 2.336 0.651 1 94.88 439 ALA A C 1
ATOM 3306 O O . ALA A 1 439 ? 3.229 3.229 -0.187 1 94.88 439 ALA A O 1
ATOM 3307 N N . ALA A 1 440 ? 3.826 2.516 1.861 1 95.12 440 ALA A N 1
ATOM 3308 C CA . ALA A 1 440 ? 4.242 3.85 2.291 1 95.12 440 ALA A CA 1
ATOM 3309 C C . ALA A 1 440 ? 5.402 4.359 1.444 1 95.12 440 ALA A C 1
ATOM 3311 O O . ALA A 1 440 ? 5.555 5.57 1.256 1 95.12 440 ALA A O 1
ATOM 3312 N N . GLY A 1 441 ? 6.199 3.457 0.938 1 92.69 441 GLY A N 1
ATOM 3313 C CA . GLY A 1 441 ? 7.312 3.812 0.077 1 92.69 441 GLY A CA 1
ATOM 3314 C C . GLY A 1 441 ? 6.922 3.941 -1.384 1 92.69 441 GLY A C 1
ATOM 3315 O O . GLY A 1 441 ? 7.754 4.277 -2.229 1 92.69 441 GLY A O 1
ATOM 3316 N N . GLY A 1 442 ? 5.715 3.635 -1.693 1 90.44 442 GLY A N 1
ATOM 3317 C CA . GLY A 1 442 ? 5.23 3.787 -3.057 1 90.44 442 GLY A CA 1
ATOM 3318 C C . GLY A 1 442 ? 5.285 2.5 -3.857 1 90.44 442 GLY A C 1
ATOM 3319 O O . GLY A 1 442 ? 5.141 2.516 -5.082 1 90.44 442 GLY A O 1
ATOM 3320 N N . GLU A 1 443 ? 5.492 1.433 -3.188 1 91.31 443 GLU A N 1
ATOM 3321 C CA . GLU A 1 443 ? 5.562 0.145 -3.871 1 91.31 443 GLU A CA 1
ATOM 3322 C C . GLU A 1 443 ? 4.223 -0.585 -3.816 1 91.31 443 GLU A C 1
ATOM 3324 O O . GLU A 1 443 ? 3.613 -0.695 -2.752 1 91.31 443 GLU A O 1
ATOM 3329 N N . ALA A 1 444 ? 3.84 -1.1 -4.922 1 90.12 444 ALA A N 1
ATOM 3330 C CA . ALA A 1 444 ? 2.617 -1.896 -4.977 1 90.12 444 ALA A CA 1
ATOM 3331 C C . ALA A 1 444 ? 2.914 -3.373 -4.727 1 90.12 444 ALA A C 1
ATOM 3333 O O . ALA A 1 444 ? 3.994 -3.861 -5.066 1 90.12 444 ALA A O 1
ATOM 3334 N N . PRO A 1 445 ? 1.96 -4.055 -4.125 1 92.75 445 PRO A N 1
ATOM 3335 C CA . PRO A 1 445 ? 2.164 -5.492 -3.93 1 92.75 445 PRO A CA 1
ATOM 3336 C C . PRO A 1 445 ? 2.326 -6.25 -5.246 1 92.75 445 PRO A C 1
ATOM 3338 O O . PRO A 1 445 ? 1.666 -5.922 -6.234 1 92.75 445 PRO A O 1
ATOM 3341 N N . SER A 1 446 ? 3.174 -7.207 -5.25 1 92.62 446 SER A N 1
ATOM 3342 C CA . SER A 1 446 ? 3.512 -7.988 -6.434 1 92.62 446 SER A CA 1
ATOM 3343 C C . SER A 1 446 ? 2.756 -9.312 -6.457 1 92.62 446 SER A C 1
ATOM 3345 O O . SER A 1 446 ? 2.035 -9.641 -5.512 1 92.62 446 SER A O 1
ATOM 3347 N N . LEU A 1 447 ? 2.918 -10.062 -7.535 1 94.44 447 LEU A N 1
ATOM 3348 C CA . LEU A 1 447 ? 2.361 -11.406 -7.641 1 94.44 447 LEU A CA 1
ATOM 3349 C C . LEU A 1 447 ? 2.904 -12.305 -6.539 1 94.44 447 LEU A C 1
ATOM 3351 O O . LEU A 1 447 ? 2.17 -13.133 -5.988 1 94.44 447 LEU A O 1
ATOM 3355 N N . GLU A 1 448 ? 4.172 -12.172 -6.211 1 94.81 448 GLU A N 1
ATOM 3356 C CA . GLU A 1 448 ? 4.75 -12.961 -5.125 1 94.81 448 GLU A CA 1
ATOM 3357 C C . GLU A 1 448 ? 4.043 -12.68 -3.803 1 94.81 448 GLU A C 1
ATOM 3359 O O . GLU A 1 448 ? 3.801 -13.594 -3.016 1 94.81 448 GLU A O 1
ATOM 3364 N N . ASP A 1 449 ? 3.766 -11.391 -3.584 1 94.56 449 ASP A N 1
ATOM 3365 C CA . ASP A 1 449 ? 3.029 -11.055 -2.371 1 94.56 449 ASP A CA 1
ATOM 3366 C C . ASP A 1 449 ? 1.672 -11.75 -2.338 1 94.56 449 ASP A C 1
ATOM 3368 O O . ASP A 1 449 ? 1.221 -12.188 -1.278 1 94.56 449 ASP A O 1
ATOM 3372 N N . TRP A 1 450 ? 1.04 -11.781 -3.461 1 95.75 450 TRP A N 1
ATOM 3373 C CA . TRP A 1 450 ? -0.258 -12.438 -3.559 1 95.75 450 TRP A CA 1
ATOM 3374 C C . TRP A 1 450 ? -0.142 -13.922 -3.219 1 95.75 450 TRP A C 1
ATOM 3376 O O . TRP A 1 450 ? -0.962 -14.461 -2.471 1 95.75 450 TRP A O 1
ATOM 3386 N N . LEU A 1 451 ? 0.875 -14.539 -3.783 1 96.75 451 LEU A N 1
ATOM 3387 C CA . LEU A 1 451 ? 1.098 -15.953 -3.516 1 96.75 451 LEU A CA 1
ATOM 3388 C C . LEU A 1 451 ? 1.417 -16.188 -2.043 1 96.75 451 LEU A C 1
ATOM 3390 O O . LEU A 1 451 ? 0.924 -17.141 -1.439 1 96.75 451 LEU A O 1
ATOM 3394 N N . CYS A 1 452 ? 2.213 -15.359 -1.452 1 96.5 452 CYS A N 1
ATOM 3395 C CA . CYS A 1 452 ? 2.551 -15.461 -0.038 1 96.5 452 CYS A CA 1
ATOM 3396 C C . CYS A 1 452 ? 1.32 -15.25 0.835 1 96.5 452 CYS A C 1
ATOM 3398 O O . CYS A 1 452 ? 1.13 -15.953 1.829 1 96.5 452 CYS A O 1
ATOM 3400 N N . CYS A 1 453 ? 0.532 -14.281 0.457 1 97.19 453 CYS A N 1
ATOM 3401 C CA . CYS A 1 453 ? -0.703 -14.008 1.183 1 97.19 453 CYS A CA 1
ATOM 3402 C C . CYS A 1 453 ? -1.621 -15.227 1.172 1 97.19 453 CYS A C 1
ATOM 3404 O O . CYS A 1 453 ? -2.246 -15.547 2.184 1 97.19 453 CYS A O 1
ATOM 3406 N N . GLU A 1 454 ? -1.723 -15.859 0.08 1 97.25 454 GLU A N 1
ATOM 3407 C CA . GLU A 1 454 ? -2.518 -17.078 0.001 1 97.25 454 GLU A CA 1
ATOM 3408 C C . GLU A 1 454 ? -2.053 -18.109 1.026 1 97.25 454 GLU A C 1
ATOM 3410 O O . GLU A 1 454 ? -2.863 -18.672 1.771 1 97.25 454 GLU A O 1
ATOM 3415 N N . TYR A 1 455 ? -0.736 -18.359 1.046 1 97.31 455 TYR A N 1
ATOM 3416 C CA . TYR A 1 455 ? -0.159 -19.328 1.969 1 97.31 455 TYR A CA 1
ATOM 3417 C C . TYR A 1 455 ? -0.503 -18.969 3.412 1 97.31 455 TYR A C 1
ATOM 3419 O O . TYR A 1 455 ? -1.062 -19.797 4.141 1 97.31 455 TYR A O 1
ATOM 3427 N N . LEU A 1 456 ? -0.293 -17.734 3.779 1 96.88 456 LEU A N 1
ATOM 3428 C CA . LEU A 1 456 ? -0.423 -17.359 5.184 1 96.88 456 LEU A CA 1
ATOM 3429 C C . LEU A 1 456 ? -1.89 -17.203 5.57 1 96.88 456 LEU A C 1
ATOM 3431 O O . LEU A 1 456 ? -2.246 -17.359 6.742 1 96.88 456 LEU A O 1
ATOM 3435 N N . ALA A 1 457 ? -2.73 -16.922 4.637 1 97.19 457 ALA A N 1
ATOM 3436 C CA . ALA A 1 457 ? -4.16 -16.844 4.922 1 97.19 457 ALA A CA 1
ATOM 3437 C C . ALA A 1 457 ? -4.762 -18.234 5.105 1 97.19 457 ALA A C 1
ATOM 3439 O O . ALA A 1 457 ? -5.676 -18.422 5.91 1 97.19 457 ALA A O 1
ATOM 3440 N N . GLU A 1 458 ? -4.203 -19.234 4.395 1 96.56 458 GLU A N 1
ATOM 3441 C CA . GLU A 1 458 ? -4.855 -20.531 4.352 1 96.56 458 GLU A CA 1
ATOM 3442 C C . GLU A 1 458 ? -4.121 -21.547 5.23 1 96.56 458 GLU A C 1
ATOM 3444 O O . GLU A 1 458 ? -4.691 -22.562 5.621 1 96.56 458 GLU A O 1
ATOM 3449 N N . ALA A 1 459 ? -2.9 -21.312 5.52 1 95.88 459 ALA A N 1
ATOM 3450 C CA . ALA A 1 459 ? -2.076 -22.281 6.234 1 95.88 459 ALA A CA 1
ATOM 3451 C C . ALA A 1 459 ? -2.635 -22.562 7.629 1 95.88 459 ALA A C 1
ATOM 3453 O O . ALA A 1 459 ? -3.1 -21.641 8.305 1 95.88 459 ALA A O 1
ATOM 3454 N N . THR A 1 460 ? -2.666 -23.75 8.023 1 94.75 460 THR A N 1
ATOM 3455 C CA . THR A 1 460 ? -2.98 -24.219 9.367 1 94.75 460 THR A CA 1
ATOM 3456 C C . THR A 1 460 ? -1.833 -25.047 9.93 1 94.75 460 THR A C 1
ATOM 3458 O O . THR A 1 460 ? -0.907 -25.406 9.203 1 94.75 460 THR A O 1
ATOM 3461 N N . GLU A 1 461 ? -1.934 -25.328 11.227 1 92.12 461 GLU A N 1
ATOM 3462 C CA . GLU A 1 461 ? -0.905 -26.156 11.836 1 92.12 461 GLU A CA 1
ATOM 3463 C C . GLU A 1 461 ? -0.852 -27.531 11.172 1 92.12 461 GLU A C 1
ATOM 3465 O O . GLU A 1 461 ? 0.231 -28.062 10.922 1 92.12 461 GLU A O 1
ATOM 3470 N N . SER A 1 462 ? -1.991 -28.016 10.852 1 92.44 462 SER A N 1
ATOM 3471 C CA . SER A 1 462 ? -2.074 -29.344 10.234 1 92.44 462 SER A CA 1
ATOM 3472 C C . SER A 1 462 ? -1.479 -29.328 8.828 1 92.44 462 SER A C 1
ATOM 3474 O O . SER A 1 462 ? -0.694 -30.219 8.477 1 92.44 462 SER A O 1
ATOM 3476 N N . SER A 1 463 ? -1.818 -28.359 8.008 1 93.62 463 SER A N 1
ATOM 3477 C CA . SER A 1 463 ? -1.305 -28.312 6.641 1 93.62 463 SER A CA 1
ATOM 3478 C C . SER A 1 463 ? 0.204 -28.078 6.629 1 93.62 463 SER A C 1
ATOM 3480 O O . SER A 1 463 ? 0.909 -28.625 5.777 1 93.62 463 SER A O 1
ATOM 3482 N N . MET A 1 464 ? 0.699 -27.344 7.543 1 91.44 464 MET A N 1
ATOM 3483 C CA . MET A 1 464 ? 2.139 -27.109 7.637 1 91.44 464 MET A CA 1
ATOM 3484 C C . MET A 1 464 ? 2.865 -28.391 8.039 1 91.44 464 MET A C 1
ATOM 3486 O O . MET A 1 464 ? 3.938 -28.703 7.512 1 91.44 464 MET A O 1
ATOM 3490 N N . GLY A 1 465 ? 2.23 -29.031 9.039 1 88 465 GLY A N 1
ATOM 3491 C CA . GLY A 1 465 ? 2.811 -30.297 9.438 1 88 465 GLY A CA 1
ATOM 3492 C C . GLY A 1 465 ? 2.916 -31.297 8.297 1 88 465 GLY A C 1
ATOM 3493 O O . GLY A 1 465 ? 3.932 -31.984 8.156 1 88 465 GLY A O 1
ATOM 3494 N N . GLN A 1 466 ? 1.934 -31.359 7.434 1 89.5 466 GLN A N 1
ATOM 3495 C CA . GLN A 1 466 ? 1.922 -32.281 6.293 1 89.5 466 GLN A CA 1
ATOM 3496 C C . GLN A 1 466 ? 2.99 -31.875 5.273 1 89.5 466 GLN A C 1
ATOM 3498 O O . GLN A 1 466 ? 3.66 -32.75 4.711 1 89.5 466 GLN A O 1
ATOM 3503 N N . ALA A 1 467 ? 3.129 -30.625 5.027 1 91.5 467 ALA A N 1
ATOM 3504 C CA . ALA A 1 467 ? 4.137 -30.156 4.086 1 91.5 467 ALA A CA 1
ATOM 3505 C C . ALA A 1 467 ? 5.543 -30.484 4.57 1 91.5 467 ALA A C 1
ATOM 3507 O O . ALA A 1 467 ? 6.383 -30.938 3.789 1 91.5 467 ALA A O 1
ATOM 3508 N N . LEU A 1 468 ? 5.738 -30.281 5.848 1 86 468 LEU A N 1
ATOM 3509 C CA . LEU A 1 468 ? 7.055 -30.562 6.41 1 86 468 LEU A CA 1
ATOM 3510 C C . LEU A 1 468 ? 7.34 -32.062 6.402 1 86 468 LEU A C 1
ATOM 3512 O O . LEU A 1 468 ? 8.477 -32.469 6.199 1 86 468 LEU A O 1
ATOM 3516 N N . ALA A 1 469 ? 6.332 -32.844 6.633 1 85.81 469 ALA A N 1
ATOM 3517 C CA . ALA A 1 469 ? 6.488 -34.281 6.586 1 85.81 469 ALA A CA 1
ATOM 3518 C C . ALA A 1 469 ? 6.906 -34.75 5.191 1 85.81 469 ALA A C 1
ATOM 3520 O O . ALA A 1 469 ? 7.711 -35.656 5.055 1 85.81 469 ALA A O 1
ATOM 3521 N N . LEU A 1 470 ? 6.375 -34.125 4.176 1 87.62 470 LEU A N 1
ATOM 3522 C CA . LEU A 1 470 ? 6.723 -34.469 2.801 1 87.62 470 LEU A CA 1
ATOM 3523 C C . LEU A 1 470 ? 8.172 -34.125 2.498 1 87.62 470 LEU A C 1
ATOM 3525 O O . LEU A 1 470 ? 8.852 -34.844 1.751 1 87.62 470 LEU A O 1
ATOM 3529 N N . LEU A 1 471 ? 8.664 -33.094 3.092 1 85.88 471 LEU A N 1
ATOM 3530 C CA . LEU A 1 471 ? 10 -32.594 2.795 1 85.88 471 LEU A CA 1
ATOM 3531 C C . LEU A 1 471 ? 11.047 -33.312 3.633 1 85.88 471 LEU A C 1
ATOM 3533 O O . LEU A 1 471 ? 12.211 -33.406 3.24 1 85.88 471 LEU A O 1
ATOM 3537 N N . TRP A 1 472 ? 10.742 -33.844 4.785 1 76.19 472 TRP A N 1
ATOM 3538 C CA . TRP A 1 472 ? 11.773 -34.375 5.676 1 76.19 472 TRP A CA 1
ATOM 3539 C C . TRP A 1 472 ? 11.609 -35.875 5.863 1 76.19 472 TRP A C 1
ATOM 3541 O O . TRP A 1 472 ? 12.477 -36.531 6.449 1 76.19 472 TRP A O 1
ATOM 3551 N N . ASP A 1 473 ? 10.516 -36.469 5.527 1 64.25 473 ASP A N 1
ATOM 3552 C CA . ASP A 1 473 ? 10.445 -37.938 5.633 1 64.25 473 ASP A CA 1
ATOM 3553 C C . ASP A 1 473 ? 11.039 -38.594 4.395 1 64.25 473 ASP A C 1
ATOM 3555 O O . ASP A 1 473 ? 10.828 -38.125 3.27 1 64.25 473 ASP A O 1
ATOM 3559 N N . MET B 1 1 ? 84.75 45.906 -36.594 1 24.67 1 MET B N 1
ATOM 3560 C CA . MET B 1 1 ? 84.625 46.688 -35.344 1 24.67 1 MET B CA 1
ATOM 3561 C C . MET B 1 1 ? 83.188 46.469 -34.781 1 24.67 1 MET B C 1
ATOM 3563 O O . MET B 1 1 ? 82.188 46.875 -35.375 1 24.67 1 MET B O 1
ATOM 3567 N N . SER B 1 2 ? 82.875 45.344 -34.094 1 27.41 2 SER B N 1
ATOM 3568 C CA . SER B 1 2 ? 81.812 44.438 -33.656 1 27.41 2 SER B CA 1
ATOM 3569 C C . SER B 1 2 ? 81 45.062 -32.531 1 27.41 2 SER B C 1
ATOM 3571 O O . SER B 1 2 ? 81.438 44.938 -31.359 1 27.41 2 SER B O 1
ATOM 3573 N N . SER B 1 3 ? 80.438 46.312 -32.844 1 27.81 3 SER B N 1
ATOM 3574 C CA . SER B 1 3 ? 79.938 47.156 -31.766 1 27.81 3 SER B CA 1
ATOM 3575 C C . SER B 1 3 ? 78.875 46.469 -30.938 1 27.81 3 SER B C 1
ATOM 3577 O O . SER B 1 3 ? 78 45.781 -31.484 1 27.81 3 SER B O 1
ATOM 3579 N N . PRO B 1 4 ? 79 46.344 -29.578 1 29.98 4 PRO B N 1
ATOM 3580 C CA . PRO B 1 4 ? 78.438 45.531 -28.5 1 29.98 4 PRO B CA 1
ATOM 3581 C C . PRO B 1 4 ? 77.062 45.969 -28.141 1 29.98 4 PRO B C 1
ATOM 3583 O O . PRO B 1 4 ? 76.812 47.125 -27.781 1 29.98 4 PRO B O 1
ATOM 3586 N N . GLU B 1 5 ? 76 45.625 -28.969 1 31.39 5 GLU B N 1
ATOM 3587 C CA . GLU B 1 5 ? 74.625 46.125 -28.875 1 31.39 5 GLU B CA 1
ATOM 3588 C C . GLU B 1 5 ? 74.062 46.062 -27.453 1 31.39 5 GLU B C 1
ATOM 3590 O O . GLU B 1 5 ? 74.312 45.062 -26.75 1 31.39 5 GLU B O 1
ATOM 3595 N N . PRO B 1 6 ? 73.625 47.188 -26.828 1 31.48 6 PRO B N 1
ATOM 3596 C CA . PRO B 1 6 ? 73.375 47.438 -25.406 1 31.48 6 PRO B CA 1
ATOM 3597 C C . PRO B 1 6 ? 72.312 46.531 -24.812 1 31.48 6 PRO B C 1
ATOM 3599 O O . PRO B 1 6 ? 71.5 45.969 -25.562 1 31.48 6 PRO B O 1
ATOM 3602 N N . PRO B 1 7 ? 72.312 46.156 -23.484 1 25.55 7 PRO B N 1
ATOM 3603 C CA . PRO B 1 7 ? 71.688 45.125 -22.641 1 25.55 7 PRO B CA 1
ATOM 3604 C C . PRO B 1 7 ? 70.188 45.375 -22.406 1 25.55 7 PRO B C 1
ATOM 3606 O O . PRO B 1 7 ? 69.75 46.531 -22.25 1 25.55 7 PRO B O 1
ATOM 3609 N N . ARG B 1 8 ? 69.25 44.719 -23.094 1 28.2 8 ARG B N 1
ATOM 3610 C CA . ARG B 1 8 ? 67.812 44.844 -23.141 1 28.2 8 ARG B CA 1
ATOM 3611 C C . ARG B 1 8 ? 67.188 44.938 -21.734 1 28.2 8 ARG B C 1
ATOM 3613 O O . ARG B 1 8 ? 67.5 44.125 -20.875 1 28.2 8 ARG B O 1
ATOM 3620 N N . GLU B 1 9 ? 66.75 46.125 -21.219 1 24.44 9 GLU B N 1
ATOM 3621 C CA . GLU B 1 9 ? 66.312 46.469 -19.891 1 24.44 9 GLU B CA 1
ATOM 3622 C C . GLU B 1 9 ? 65.125 45.562 -19.453 1 24.44 9 GLU B C 1
ATOM 3624 O O . GLU B 1 9 ? 64.25 45.219 -20.266 1 24.44 9 GLU B O 1
ATOM 3629 N N . PRO B 1 10 ? 65.125 44.781 -18.297 1 29.14 10 PRO B N 1
ATOM 3630 C CA . PRO B 1 10 ? 64.25 43.719 -17.781 1 29.14 10 PRO B CA 1
ATOM 3631 C C . PRO B 1 10 ? 62.844 44.219 -17.453 1 29.14 10 PRO B C 1
ATOM 3633 O O . PRO B 1 10 ? 62.688 45.344 -17 1 29.14 10 PRO B O 1
ATOM 3636 N N . PRO B 1 11 ? 61.75 43.938 -18.266 1 27.67 11 PRO B N 1
ATOM 3637 C CA . PRO B 1 11 ? 60.406 44.531 -18.141 1 27.67 11 PRO B CA 1
ATOM 3638 C C . PRO B 1 11 ? 59.875 44.469 -16.703 1 27.67 11 PRO B C 1
ATOM 3640 O O . PRO B 1 11 ? 60.281 43.625 -15.914 1 27.67 11 PRO B O 1
ATOM 3643 N N . GLU B 1 12 ? 59.438 45.594 -16.062 1 24.59 12 GLU B N 1
ATOM 3644 C CA . GLU B 1 12 ? 58.938 45.875 -14.719 1 24.59 12 GLU B CA 1
ATOM 3645 C C . GLU B 1 12 ? 57.75 44.969 -14.359 1 24.59 12 GLU B C 1
ATOM 3647 O O . GLU B 1 12 ? 56.938 44.656 -15.219 1 24.59 12 GLU B O 1
ATOM 3652 N N . PRO B 1 13 ? 57.719 44.219 -13.156 1 26.48 13 PRO B N 1
ATOM 3653 C CA . PRO B 1 13 ? 56.781 43.219 -12.609 1 26.48 13 PRO B CA 1
ATOM 3654 C C . PRO B 1 13 ? 55.375 43.781 -12.344 1 26.48 13 PRO B C 1
ATOM 3656 O O . PRO B 1 13 ? 55.25 44.812 -11.672 1 26.48 13 PRO B O 1
ATOM 3659 N N . ASP B 1 14 ? 54.438 43.844 -13.281 1 24.7 14 ASP B N 1
ATOM 3660 C CA . ASP B 1 14 ? 53.125 44.469 -13.094 1 24.7 14 ASP B CA 1
ATOM 3661 C C . ASP B 1 14 ? 52.469 43.969 -11.812 1 24.7 14 ASP B C 1
ATOM 3663 O O . ASP B 1 14 ? 52.469 42.75 -11.523 1 24.7 14 ASP B O 1
ATOM 3667 N N . ASP B 1 15 ? 52.188 44.781 -10.734 1 22.97 15 ASP B N 1
ATOM 3668 C CA . ASP B 1 15 ? 51.562 44.625 -9.414 1 22.97 15 ASP B CA 1
ATOM 3669 C C . ASP B 1 15 ? 50.156 44.062 -9.508 1 22.97 15 ASP B C 1
ATOM 3671 O O . ASP B 1 15 ? 49.344 44.531 -10.32 1 22.97 15 ASP B O 1
ATOM 3675 N N . PRO B 1 16 ? 49.781 42.812 -8.977 1 26.09 16 PRO B N 1
ATOM 3676 C CA . PRO B 1 16 ? 48.531 42.031 -9.016 1 26.09 16 PRO B CA 1
ATOM 3677 C C . PRO B 1 16 ? 47.406 42.75 -8.289 1 26.09 16 PRO B C 1
ATOM 3679 O O . PRO B 1 16 ? 47.531 43.094 -7.105 1 26.09 16 PRO B O 1
ATOM 3682 N N . THR B 1 17 ? 46.656 43.75 -8.812 1 23.23 17 THR B N 1
ATOM 3683 C CA . THR B 1 17 ? 45.562 44.469 -8.164 1 23.23 17 THR B CA 1
ATOM 3684 C C . THR B 1 17 ? 44.531 43.531 -7.617 1 23.23 17 THR B C 1
ATOM 3686 O O . THR B 1 17 ? 43.938 42.719 -8.367 1 23.23 17 THR B O 1
ATOM 3689 N N . TRP B 1 18 ? 44.469 43.125 -6.25 1 22.42 18 TRP B N 1
ATOM 3690 C CA . TRP B 1 18 ? 43.625 42.281 -5.422 1 22.42 18 TRP B CA 1
ATOM 3691 C C . TRP B 1 18 ? 42.188 42.781 -5.43 1 22.42 18 TRP B C 1
ATOM 3693 O O . TRP B 1 18 ? 41.906 43.938 -5.086 1 22.42 18 TRP B O 1
ATOM 3703 N N . SER B 1 19 ? 41.344 42.531 -6.414 1 22.36 19 SER B N 1
ATOM 3704 C CA . SER B 1 19 ? 39.938 42.938 -6.426 1 22.36 19 SER B CA 1
ATOM 3705 C C . SER B 1 19 ? 39.219 42.406 -5.188 1 22.36 19 SER B C 1
ATOM 3707 O O . SER B 1 19 ? 39.25 41.219 -4.887 1 22.36 19 SER B O 1
ATOM 3709 N N . THR B 1 20 ? 38.906 43.219 -4.125 1 22.8 20 THR B N 1
ATOM 3710 C CA . THR B 1 20 ? 38.219 43.094 -2.836 1 22.8 20 THR B CA 1
ATOM 3711 C C . THR B 1 20 ? 36.812 42.594 -3.014 1 22.8 20 THR B C 1
ATOM 3713 O O . THR B 1 20 ? 35.938 43.344 -3.508 1 22.8 20 THR B O 1
ATOM 3716 N N . GLN B 1 21 ? 36.531 41.406 -3.461 1 22.72 21 GLN B N 1
ATOM 3717 C CA . GLN B 1 21 ? 35.156 40.969 -3.559 1 22.72 21 GLN B CA 1
ATOM 3718 C C . GLN B 1 21 ? 34.469 40.969 -2.193 1 22.72 21 GLN B C 1
ATOM 3720 O O . GLN B 1 21 ? 35 40.469 -1.211 1 22.72 21 GLN B O 1
ATOM 3725 N N . PRO B 1 22 ? 33.438 41.875 -1.916 1 22.53 22 PRO B N 1
ATOM 3726 C CA . PRO B 1 22 ? 32.75 42.125 -0.645 1 22.53 22 PRO B CA 1
ATOM 3727 C C . PRO B 1 22 ? 32.094 40.844 -0.09 1 22.53 22 PRO B C 1
ATOM 3729 O O . PRO B 1 22 ? 31.516 40.062 -0.847 1 22.53 22 PRO B O 1
ATOM 3732 N N . THR B 1 23 ? 32.625 40.219 0.991 1 22.39 23 THR B N 1
ATOM 3733 C CA . THR B 1 23 ? 32.25 39.062 1.783 1 22.39 23 THR B CA 1
ATOM 3734 C C . THR B 1 23 ? 30.875 39.25 2.422 1 22.39 23 THR B C 1
ATOM 3736 O O . THR B 1 23 ? 30.641 40.281 3.086 1 22.39 23 THR B O 1
ATOM 3739 N N . TYR B 1 24 ? 29.766 38.75 1.828 1 21.44 24 TYR B N 1
ATOM 3740 C CA . TYR B 1 24 ? 28.422 38.719 2.404 1 21.44 24 TYR B CA 1
ATOM 3741 C C . TYR B 1 24 ? 28.438 38.094 3.787 1 21.44 24 TYR B C 1
ATOM 3743 O O . TYR B 1 24 ? 29.016 37 3.973 1 21.44 24 TYR B O 1
ATOM 3751 N N . SER B 1 25 ? 28.531 38.906 4.875 1 20.44 25 SER B N 1
ATOM 3752 C CA . SER B 1 25 ? 28.625 38.594 6.297 1 20.44 25 SER B CA 1
ATOM 3753 C C . SER B 1 25 ? 27.438 37.719 6.758 1 20.44 25 SER B C 1
ATOM 3755 O O . SER B 1 25 ? 26.281 38.062 6.484 1 20.44 25 SER B O 1
ATOM 3757 N N . ASN B 1 26 ? 27.625 36.438 6.91 1 20.98 26 ASN B N 1
ATOM 3758 C CA . ASN B 1 26 ? 26.812 35.375 7.516 1 20.98 26 ASN B CA 1
ATOM 3759 C C . ASN B 1 26 ? 26.547 35.656 8.992 1 20.98 26 ASN B C 1
ATOM 3761 O O . ASN B 1 26 ? 27.484 35.75 9.789 1 20.98 26 ASN B O 1
ATOM 3765 N N . LEU B 1 27 ? 25.578 36.469 9.406 1 20.22 27 LEU B N 1
ATOM 3766 C CA . LEU B 1 27 ? 25.219 36.906 10.742 1 20.22 27 LEU B CA 1
ATOM 3767 C C . LEU B 1 27 ? 24.938 35.719 11.664 1 20.22 27 LEU B C 1
ATOM 3769 O O . LEU B 1 27 ? 24.359 35.906 12.742 1 20.22 27 LEU B O 1
ATOM 3773 N N . GLY B 1 28 ? 25.453 34.594 11.656 1 19.95 28 GLY B N 1
ATOM 3774 C CA . GLY B 1 28 ? 24.828 33.562 12.492 1 19.95 28 GLY B CA 1
ATOM 3775 C C . GLY B 1 28 ? 25.109 33.781 13.969 1 19.95 28 GLY B C 1
ATOM 3776 O O . GLY B 1 28 ? 24.859 32.875 14.781 1 19.95 28 GLY B O 1
ATOM 3777 N N . GLU B 1 29 ? 25.094 34.938 14.625 1 18.95 29 GLU B N 1
ATOM 3778 C CA . GLU B 1 29 ? 25.594 34.875 15.992 1 18.95 29 GLU B CA 1
ATOM 3779 C C . GLU B 1 29 ? 24.672 34.094 16.891 1 18.95 29 GLU B C 1
ATOM 3781 O O . GLU B 1 29 ? 23.5 34.438 17.047 1 18.95 29 GLU B O 1
ATOM 3786 N N . ILE B 1 30 ? 24.922 32.812 17.156 1 19.8 30 ILE B N 1
ATOM 3787 C CA . ILE B 1 30 ? 24.234 31.828 17.969 1 19.8 30 ILE B CA 1
ATOM 3788 C C . ILE B 1 30 ? 24.453 32.125 19.453 1 19.8 30 ILE B C 1
ATOM 3790 O O . ILE B 1 30 ? 25.562 31.922 19.969 1 19.8 30 ILE B O 1
ATOM 3794 N N . ARG B 1 31 ? 24.141 33.219 20.141 1 19.92 31 ARG B N 1
ATOM 3795 C CA . ARG B 1 31 ? 24.594 33.312 21.531 1 19.92 31 ARG B CA 1
ATOM 3796 C C . ARG B 1 31 ? 23.812 32.375 22.422 1 19.92 31 ARG B C 1
ATOM 3798 O O . ARG B 1 31 ? 22.578 32.469 22.547 1 19.92 31 ARG B O 1
ATOM 3805 N N . VAL B 1 32 ? 24.281 31.188 22.891 1 19.64 32 VAL B N 1
ATOM 3806 C CA . VAL B 1 32 ? 23.75 30.047 23.641 1 19.64 32 VAL B CA 1
ATOM 3807 C C . VAL B 1 32 ? 23.625 30.438 25.109 1 19.64 32 VAL B C 1
ATOM 3809 O O . VAL B 1 32 ? 22.719 29.953 25.812 1 19.64 32 VAL B O 1
ATOM 3812 N N . HIS B 1 33 ? 24.359 31.266 25.844 1 17.91 33 HIS B N 1
ATOM 3813 C CA . HIS B 1 33 ? 24.844 30.641 27.062 1 17.91 33 HIS B CA 1
ATOM 3814 C C . HIS B 1 33 ? 23.719 30.406 28.062 1 17.91 33 HIS B C 1
ATOM 3816 O O . HIS B 1 33 ? 22.656 31.016 27.938 1 17.91 33 HIS B O 1
ATOM 3822 N N . LEU B 1 34 ? 24.047 29.828 29.359 1 18.36 34 LEU B N 1
ATOM 3823 C CA . LEU B 1 34 ? 23.844 28.844 30.422 1 18.36 34 LEU B CA 1
ATOM 3824 C C . LEU B 1 34 ? 23.188 29.484 31.641 1 18.36 34 LEU B C 1
ATOM 3826 O O . LEU B 1 34 ? 22.906 28.797 32.625 1 18.36 34 LEU B O 1
ATOM 3830 N N . LEU B 1 35 ? 22.516 30.625 31.672 1 17 35 LEU B N 1
ATOM 3831 C CA . LEU B 1 35 ? 22.703 31.078 33.062 1 17 35 LEU B CA 1
ATOM 3832 C C . LEU B 1 35 ? 21.984 30.141 34.031 1 17 35 LEU B C 1
ATOM 3834 O O . LEU B 1 35 ? 21 29.5 33.656 1 17 35 LEU B O 1
ATOM 3838 N N . PRO B 1 36 ? 22.438 30.078 35.406 1 19.36 36 PRO B N 1
ATOM 3839 C CA . PRO B 1 36 ? 22.422 29.188 36.562 1 19.36 36 PRO B CA 1
ATOM 3840 C C . PRO B 1 36 ? 21.172 29.359 37.406 1 19.36 36 PRO B C 1
ATOM 3842 O O . PRO B 1 36 ? 21.016 28.688 38.438 1 19.36 36 PRO B O 1
ATOM 3845 N N . SER B 1 37 ? 20.156 29.969 37.031 1 16.73 37 SER B N 1
ATOM 3846 C CA . SER B 1 37 ? 19.578 30.656 38.188 1 16.73 37 SER B CA 1
ATOM 3847 C C . SER B 1 37 ? 19.203 29.672 39.281 1 16.73 37 SER B C 1
ATOM 3849 O O . SER B 1 37 ? 19.031 28.484 39.031 1 16.73 37 SER B O 1
ATOM 3851 N N . LYS B 1 38 ? 18.672 30.406 40.469 1 17.52 38 LYS B N 1
ATOM 3852 C CA . LYS B 1 38 ? 18.75 30.344 41.938 1 17.52 38 LYS B CA 1
ATOM 3853 C C . LYS B 1 38 ? 17.766 29.312 42.5 1 17.52 38 LYS B C 1
ATOM 3855 O O . LYS B 1 38 ? 18.172 28.359 43.156 1 17.52 38 LYS B O 1
ATOM 3860 N N . ALA B 1 39 ? 16.781 29.828 43.281 1 17.64 39 ALA B N 1
ATOM 3861 C CA . ALA B 1 39 ? 16.562 29.766 44.719 1 17.64 39 ALA B CA 1
ATOM 3862 C C . ALA B 1 39 ? 15.547 28.688 45.094 1 17.64 39 ALA B C 1
ATOM 3864 O O . ALA B 1 39 ? 14.641 28.391 44.312 1 17.64 39 ALA B O 1
ATOM 3865 N N . CYS B 1 40 ? 15.727 28.109 46.25 1 17.06 40 CYS B N 1
ATOM 3866 C CA . CYS B 1 40 ? 15.406 26.938 47.031 1 17.06 40 CYS B CA 1
ATOM 3867 C C . CYS B 1 40 ? 13.969 27 47.531 1 17.06 40 CYS B C 1
ATOM 3869 O O . CYS B 1 40 ? 13.398 25.984 47.938 1 17.06 40 CYS B O 1
ATOM 3871 N N . ARG B 1 41 ? 13.211 28.125 47.625 1 17.53 41 ARG B N 1
ATOM 3872 C CA . ARG B 1 41 ? 12.672 28.047 48.969 1 17.53 41 ARG B CA 1
ATOM 3873 C C . ARG B 1 41 ? 11.625 26.953 49.094 1 17.53 41 ARG B C 1
ATOM 3875 O O . ARG B 1 41 ? 10.922 26.641 48.125 1 17.53 41 ARG B O 1
ATOM 3882 N N . PRO B 1 42 ? 11.461 26.484 50.344 1 17.45 42 PRO B N 1
ATOM 3883 C CA . PRO B 1 42 ? 10.898 25.25 50.906 1 17.45 42 PRO B CA 1
ATOM 3884 C C . PRO B 1 42 ? 9.375 25.266 50.969 1 17.45 42 PRO B C 1
ATOM 3886 O O . PRO B 1 42 ? 8.742 24.203 50.906 1 17.45 42 PRO B O 1
ATOM 3889 N N . ARG B 1 43 ? 8.68 26.469 50.906 1 16.72 43 ARG B N 1
ATOM 3890 C CA . ARG B 1 43 ? 7.781 26.469 52.062 1 16.72 43 ARG B CA 1
ATOM 3891 C C . ARG B 1 43 ? 6.719 25.375 51.906 1 16.72 43 ARG B C 1
ATOM 3893 O O . ARG B 1 43 ? 6.434 24.922 50.812 1 16.72 43 ARG B O 1
ATOM 3900 N N . THR B 1 44 ? 5.902 25.562 52.938 1 16.86 44 THR B N 1
ATOM 3901 C CA . THR B 1 44 ? 5.219 24.672 53.875 1 16.86 44 THR B CA 1
ATOM 3902 C C . THR B 1 44 ? 3.939 24.109 53.25 1 16.86 44 THR B C 1
ATOM 3904 O O . THR B 1 44 ? 3.455 24.625 52.25 1 16.86 44 THR B O 1
ATOM 3907 N N . PRO B 1 45 ? 2.863 24.219 54.031 1 17.03 45 PRO B N 1
ATOM 3908 C CA . PRO B 1 45 ? 2.123 23.109 54.625 1 17.03 45 PRO B CA 1
ATOM 3909 C C . PRO B 1 45 ? 0.787 22.844 53.938 1 17.03 45 PRO B C 1
ATOM 3911 O O . PRO B 1 45 ? 0.382 21.703 53.781 1 17.03 45 PRO B O 1
ATOM 3914 N N . GLY B 1 46 ? 0.079 24 53.531 1 17.22 46 GLY B N 1
ATOM 3915 C CA . GLY B 1 46 ? -1.191 23.922 54.25 1 17.22 46 GLY B CA 1
ATOM 3916 C C . GLY B 1 46 ? -2.123 22.859 53.688 1 17.22 46 GLY B C 1
ATOM 3917 O O . GLY B 1 46 ? -1.93 22.391 52.562 1 17.22 46 GLY B O 1
ATOM 3918 N N . SER B 1 47 ? -3.105 22.578 54.562 1 16.86 47 SER B N 1
ATOM 3919 C CA . SER B 1 47 ? -4.035 21.5 54.844 1 16.86 47 SER B CA 1
ATOM 3920 C C . SER B 1 47 ? -5.188 21.469 53.875 1 16.86 47 SER B C 1
ATOM 3922 O O . SER B 1 47 ? -5.52 22.5 53.25 1 16.86 47 SER B O 1
ATOM 3924 N N . LEU B 1 48 ? -5.613 20.359 53.594 1 17.78 48 LEU B N 1
ATOM 3925 C CA . LEU B 1 48 ? -6.5 19.609 52.719 1 17.78 48 LEU B CA 1
ATOM 3926 C C . LEU B 1 48 ? -7.961 19.875 53.062 1 17.78 48 LEU B C 1
ATOM 3928 O O . LEU B 1 48 ? -8.859 19.219 52.531 1 17.78 48 LEU B O 1
ATOM 3932 N N . SER B 1 49 ? -8.297 21.062 53.75 1 15.91 49 SER B N 1
ATOM 3933 C CA . SER B 1 49 ? -9.5 20.484 54.344 1 15.91 49 SER B CA 1
ATOM 3934 C C . SER B 1 49 ? -10.492 20.031 53.281 1 15.91 49 SER B C 1
ATOM 3936 O O . SER B 1 49 ? -10.367 20.391 52.125 1 15.91 49 SER B O 1
ATOM 3938 N N . THR B 1 50 ? -11.805 20.234 53.75 1 16.25 50 THR B N 1
ATOM 3939 C CA . THR B 1 50 ? -12.914 19.359 54.094 1 16.25 50 THR B CA 1
ATOM 3940 C C . THR B 1 50 ? -13.883 19.203 52.906 1 16.25 50 THR B C 1
ATOM 3942 O O . THR B 1 50 ? -14.227 18.078 52.531 1 16.25 50 THR B O 1
ATOM 3945 N N . ASP B 1 51 ? -14.93 20.047 52.812 1 17.19 51 ASP B N 1
ATOM 3946 C CA . ASP B 1 51 ? -16.25 19.5 53.062 1 17.19 51 ASP B CA 1
ATOM 3947 C C . ASP B 1 51 ? -16.938 19.078 51.781 1 17.19 51 ASP B C 1
ATOM 3949 O O . ASP B 1 51 ? -16.625 19.594 50.719 1 17.19 51 ASP B O 1
ATOM 3953 N N . PRO B 1 52 ? -18.078 18.328 52 1 17.44 52 PRO B N 1
ATOM 3954 C CA . PRO B 1 52 ? -18.781 17.266 51.281 1 17.44 52 PRO B CA 1
ATOM 3955 C C . PRO B 1 52 ? -19.734 17.797 50.219 1 17.44 52 PRO B C 1
ATOM 3957 O O . PRO B 1 52 ? -20.156 17.062 49.312 1 17.44 52 PRO B O 1
ATOM 3960 N N . GLN B 1 53 ? -20 19.094 50.062 1 18.89 53 GLN B N 1
ATOM 3961 C CA . GLN B 1 53 ? -21.453 19.125 50.094 1 18.89 53 GLN B CA 1
ATOM 3962 C C . GLN B 1 53 ? -22.031 18.422 48.875 1 18.89 53 GLN B C 1
ATOM 3964 O O . GLN B 1 53 ? -21.5 18.531 47.75 1 18.89 53 GLN B O 1
ATOM 3969 N N . PRO B 1 54 ? -23.219 17.781 49.281 1 17.16 54 PRO B N 1
ATOM 3970 C CA . PRO B 1 54 ? -23.891 16.672 48.594 1 17.16 54 PRO B CA 1
ATOM 3971 C C . PRO B 1 54 ? -24.438 17.094 47.219 1 17.16 54 PRO B C 1
ATOM 3973 O O . PRO B 1 54 ? -24.109 16.484 46.188 1 17.16 54 PRO B O 1
ATOM 3976 N N . LEU B 1 55 ? -25.703 17.562 47.312 1 17.48 55 LEU B N 1
ATOM 3977 C CA . LEU B 1 55 ? -26.703 16.578 46.906 1 17.48 55 LEU B CA 1
ATOM 3978 C C . LEU B 1 55 ? -27.156 16.812 45.469 1 17.48 55 LEU B C 1
ATOM 3980 O O . LEU B 1 55 ? -27.203 15.867 44.656 1 17.48 55 LEU B O 1
ATOM 3984 N N . PRO B 1 56 ? -27.906 17.953 45.156 1 18.66 56 PRO B N 1
ATOM 3985 C CA . PRO B 1 56 ? -29.281 17.5 44.875 1 18.66 56 PRO B CA 1
ATOM 3986 C C . PRO B 1 56 ? -29.484 17.078 43.438 1 18.66 56 PRO B C 1
ATOM 3988 O O . PRO B 1 56 ? -28.734 17.484 42.531 1 18.66 56 PRO B O 1
ATOM 3991 N N . PRO B 1 57 ? -30.594 16.359 43.312 1 18.14 57 PRO B N 1
ATOM 3992 C CA . PRO B 1 57 ? -30.984 15.352 42.312 1 18.14 57 PRO B CA 1
ATOM 3993 C C . PRO B 1 57 ? -31.328 15.953 40.969 1 18.14 57 PRO B C 1
ATOM 3995 O O . PRO B 1 57 ? -30.75 15.547 39.938 1 18.14 57 PRO B O 1
ATOM 3998 N N . PRO B 1 58 ? -32.656 16.266 40.844 1 16.73 58 PRO B N 1
ATOM 3999 C CA . PRO B 1 58 ? -33.438 15.367 40 1 16.73 58 PRO B CA 1
ATOM 4000 C C . PRO B 1 58 ? -33.656 15.93 38.594 1 16.73 58 PRO B C 1
ATOM 4002 O O . PRO B 1 58 ? -33.562 15.188 37.594 1 16.73 58 PRO B O 1
ATOM 4005 N N . LEU B 1 59 ? -34.219 17.219 38.375 1 18 59 LEU B N 1
ATOM 4006 C CA . LEU B 1 59 ? -35.562 17.141 37.875 1 18 59 LEU B CA 1
ATOM 4007 C C . LEU B 1 59 ? -35.594 16.875 36.375 1 18 59 LEU B C 1
ATOM 4009 O O . LEU B 1 59 ? -34.625 17.234 35.656 1 18 59 LEU B O 1
ATOM 4013 N N . PRO B 1 60 ? -36.812 16.375 35.875 1 17.77 60 PRO B N 1
ATOM 4014 C CA . PRO B 1 60 ? -37.25 15.555 34.75 1 17.77 60 PRO B CA 1
ATOM 4015 C C . PRO B 1 60 ? -37.438 16.375 33.469 1 17.77 60 PRO B C 1
ATOM 4017 O O . PRO B 1 60 ? -37.719 15.805 32.406 1 17.77 60 PRO B O 1
ATOM 4020 N N . LYS B 1 61 ? -36.938 17.328 33.188 1 16.62 61 LYS B N 1
ATOM 4021 C CA . LYS B 1 61 ? -37.875 18.109 32.344 1 16.62 61 LYS B CA 1
ATOM 4022 C C . LYS B 1 61 ? -38.219 17.359 31.078 1 16.62 61 LYS B C 1
ATOM 4024 O O . LYS B 1 61 ? -37.344 16.984 30.297 1 16.62 61 LYS B O 1
ATOM 4029 N N . LYS B 1 62 ? -39.594 16.969 31.078 1 16.09 62 LYS B N 1
ATOM 4030 C CA . LYS B 1 62 ? -40.344 16.172 30.109 1 16.09 62 LYS B CA 1
ATOM 4031 C C . LYS B 1 62 ? -40.219 16.75 28.703 1 16.09 62 LYS B C 1
ATOM 4033 O O . LYS B 1 62 ? -39.719 17.859 28.531 1 16.09 62 LYS B O 1
ATOM 4038 N N . VAL B 1 63 ? -41.406 16.859 28.109 1 15.89 63 VAL B N 1
ATOM 4039 C CA . VAL B 1 63 ? -42.031 16.078 27.047 1 15.89 63 VAL B CA 1
ATOM 4040 C C . VAL B 1 63 ? -42.094 16.906 25.766 1 15.89 63 VAL B C 1
ATOM 4042 O O . VAL B 1 63 ? -41.781 16.406 24.672 1 15.89 63 VAL B O 1
ATOM 4045 N N . LEU B 1 64 ? -42.75 18.188 25.75 1 15.09 64 LEU B N 1
ATOM 4046 C CA . LEU B 1 64 ? -43.969 18.203 24.969 1 15.09 64 LEU B CA 1
ATOM 4047 C C . LEU B 1 64 ? -43.688 18.219 23.469 1 15.09 64 LEU B C 1
ATOM 4049 O O . LEU B 1 64 ? -42.562 18.516 23.062 1 15.09 64 LEU B O 1
ATOM 4053 N N . THR B 1 65 ? -44.5 19.156 22.719 1 15.16 65 THR B N 1
ATOM 4054 C CA . THR B 1 65 ? -45.656 19.062 21.812 1 15.16 65 THR B CA 1
ATOM 4055 C C . THR B 1 65 ? -45.219 19.141 20.359 1 15.16 65 THR B C 1
ATOM 4057 O O . THR B 1 65 ? -44.125 19.656 20.062 1 15.16 65 THR B O 1
ATOM 4060 N N . ARG B 1 66 ? -46.312 18.875 19.516 1 15.54 66 ARG B N 1
ATOM 4061 C CA . ARG B 1 66 ? -46.75 18.25 18.281 1 15.54 66 ARG B CA 1
ATOM 4062 C C . ARG B 1 66 ? -46.438 19.125 17.078 1 15.54 66 ARG B C 1
ATOM 4064 O O . ARG B 1 66 ? -45.906 18.656 16.078 1 15.54 66 ARG B O 1
ATOM 4071 N N . THR B 1 67 ? -47.312 20.312 16.906 1 15.36 67 THR B N 1
ATOM 4072 C CA . THR B 1 67 ? -48.281 20.172 15.836 1 15.36 67 THR B CA 1
ATOM 4073 C C . THR B 1 67 ? -47.688 20.625 14.5 1 15.36 67 THR B C 1
ATOM 4075 O O . THR B 1 67 ? -47.781 19.906 13.5 1 15.36 67 THR B O 1
ATOM 4078 N N . GLN B 1 68 ? -47.781 21.984 14.172 1 15.63 68 GLN B N 1
ATOM 4079 C CA . GLN B 1 68 ? -48.719 22.438 13.156 1 15.63 68 GLN B CA 1
ATOM 4080 C C . GLN B 1 68 ? -48.125 22.312 11.758 1 15.63 68 GLN B C 1
ATOM 4082 O O . GLN B 1 68 ? -46.906 22.266 11.602 1 15.63 68 GLN B O 1
ATOM 4087 N N . SER B 1 69 ? -49 22.781 10.781 1 15.86 69 SER B N 1
ATOM 4088 C CA . SER B 1 69 ? -49.688 22.484 9.523 1 15.86 69 SER B CA 1
ATOM 4089 C C . SER B 1 69 ? -48.875 22.922 8.32 1 15.86 69 SER B C 1
ATOM 4091 O O . SER B 1 69 ? -48.594 22.109 7.438 1 15.86 69 SER B O 1
ATOM 4093 N N . LEU B 1 70 ? -49.312 24.141 7.77 1 15.8 70 LEU B N 1
ATOM 4094 C CA . LEU B 1 70 ? -50.031 24.156 6.496 1 15.8 70 LEU B CA 1
ATOM 4095 C C . LEU B 1 70 ? -49.062 24.312 5.332 1 15.8 70 LEU B C 1
ATOM 4097 O O . LEU B 1 70 ? -49.031 23.469 4.43 1 15.8 70 LEU B O 1
ATOM 4101 N N . PRO B 1 71 ? -49.312 25.5 4.566 1 16.94 71 PRO B N 1
ATOM 4102 C CA . PRO B 1 71 ? -49.875 25.531 3.207 1 16.94 71 PRO B CA 1
ATOM 4103 C C . PRO B 1 71 ? -48.781 25.516 2.137 1 16.94 71 PRO B C 1
ATOM 4105 O O . PRO B 1 71 ? -47.625 25.75 2.441 1 16.94 71 PRO B O 1
ATOM 4108 N N . THR B 1 72 ? -49.344 25.734 0.912 1 16.31 72 THR B N 1
ATOM 4109 C CA . THR B 1 72 ? -49.344 25.328 -0.487 1 16.31 72 THR B CA 1
ATOM 4110 C C . THR B 1 72 ? -48.406 26.188 -1.321 1 16.31 72 THR B C 1
ATOM 4112 O O . THR B 1 72 ? -48.094 25.828 -2.455 1 16.31 72 THR B O 1
ATOM 4115 N N . ARG B 1 73 ? -47.906 27.328 -0.792 1 15.32 73 ARG B N 1
ATOM 4116 C CA . ARG B 1 73 ? -47.969 28.281 -1.894 1 15.32 73 ARG B CA 1
ATOM 4117 C C . ARG B 1 73 ? -47.062 27.844 -3.041 1 15.32 73 ARG B C 1
ATOM 4119 O O . ARG B 1 73 ? -45.875 27.594 -2.84 1 15.32 73 ARG B O 1
ATOM 4126 N N . ARG B 1 74 ? -47.75 27.812 -4.172 1 16.05 74 ARG B N 1
ATOM 4127 C CA . ARG B 1 74 ? -47.562 27.344 -5.539 1 16.05 74 ARG B CA 1
ATOM 4128 C C . ARG B 1 74 ? -46.469 28.156 -6.238 1 16.05 74 ARG B C 1
ATOM 4130 O O . ARG B 1 74 ? -45.812 27.672 -7.152 1 16.05 74 ARG B O 1
ATOM 4137 N N . THR B 1 75 ? -46.375 29.531 -5.789 1 16.5 75 THR B N 1
ATOM 4138 C CA . THR B 1 75 ? -46.438 30.359 -6.996 1 16.5 75 THR B CA 1
ATOM 4139 C C . THR B 1 75 ? -45.281 30.016 -7.938 1 16.5 75 THR B C 1
ATOM 4141 O O . THR B 1 75 ? -44.25 29.5 -7.504 1 16.5 75 THR B O 1
ATOM 4144 N N . LEU B 1 76 ? -45.375 30.781 -9.094 1 16.5 76 LEU B N 1
ATOM 4145 C CA . LEU B 1 76 ? -45.344 30.844 -10.555 1 16.5 76 LEU B CA 1
ATOM 4146 C C . LEU B 1 76 ? -43.938 31.219 -11.047 1 16.5 76 LEU B C 1
ATOM 4148 O O . LEU B 1 76 ? -43.75 31.422 -12.242 1 16.5 76 LEU B O 1
ATOM 4152 N N . HIS B 1 77 ? -42.969 30.797 -10.523 1 15.74 77 HIS B N 1
ATOM 4153 C CA . HIS B 1 77 ? -41.844 31.594 -11.039 1 15.74 77 HIS B CA 1
ATOM 4154 C C . HIS B 1 77 ? -41.656 31.359 -12.531 1 15.74 77 HIS B C 1
ATOM 4156 O O . HIS B 1 77 ? -41.438 30.234 -12.977 1 15.74 77 HIS B O 1
ATOM 4162 N N . PRO B 1 78 ? -42.25 32.312 -13.227 1 16.84 78 PRO B N 1
ATOM 4163 C CA . PRO B 1 78 ? -42.25 32.219 -14.695 1 16.84 78 PRO B CA 1
ATOM 4164 C C . PRO B 1 78 ? -40.844 32 -15.25 1 16.84 78 PRO B C 1
ATOM 4166 O O . PRO B 1 78 ? -39.844 32.094 -14.516 1 16.84 78 PRO B O 1
ATOM 4169 N N . SER B 1 79 ? -40.781 32.5 -16.578 1 16.17 79 SER B N 1
ATOM 4170 C CA . SER B 1 79 ? -40.469 32.031 -17.906 1 16.17 79 SER B CA 1
ATOM 4171 C C . SER B 1 79 ? -39 32.344 -18.281 1 16.17 79 SER B C 1
ATOM 4173 O O . SER B 1 79 ? -38.312 31.516 -18.844 1 16.17 79 SER B O 1
ATOM 4175 N N . SER B 1 80 ? -38.625 33.719 -18.25 1 17.19 80 SER B N 1
ATOM 4176 C CA . SER B 1 80 ? -38.25 34.219 -19.562 1 17.19 80 SER B CA 1
ATOM 4177 C C . SER B 1 80 ? -36.844 33.75 -19.969 1 17.19 80 SER B C 1
ATOM 4179 O O . SER B 1 80 ? -36.031 33.406 -19.109 1 17.19 80 SER B O 1
ATOM 4181 N N . ILE B 1 81 ? -36.562 34.125 -21.312 1 16.98 81 ILE B N 1
ATOM 4182 C CA . ILE B 1 81 ? -35.938 33.656 -22.547 1 16.98 81 ILE B CA 1
ATOM 4183 C C . ILE B 1 81 ? -34.469 33.938 -22.516 1 16.98 81 ILE B C 1
ATOM 4185 O O . ILE B 1 81 ? -33.625 33.094 -22.844 1 16.98 81 ILE B O 1
ATOM 4189 N N . GLN B 1 82 ? -34.031 35.344 -22.25 1 16.56 82 GLN B N 1
ATOM 4190 C CA . GLN B 1 82 ? -33.406 35.844 -23.469 1 16.56 82 GLN B CA 1
ATOM 4191 C C . GLN B 1 82 ? -32.031 35.25 -23.656 1 16.56 82 GLN B C 1
ATOM 4193 O O . GLN B 1 82 ? -31.734 34.656 -24.688 1 16.56 82 GLN B O 1
ATOM 4198 N N . VAL B 1 83 ? -31.047 36.25 -23.75 1 18.14 83 VAL B N 1
ATOM 4199 C CA . VAL B 1 83 ? -30.234 36.75 -24.859 1 18.14 83 VAL B CA 1
ATOM 4200 C C . VAL B 1 83 ? -28.875 36.062 -24.844 1 18.14 83 VAL B C 1
ATOM 4202 O O . VAL B 1 83 ? -28.453 35.5 -23.828 1 18.14 83 VAL B O 1
ATOM 4205 N N . HIS B 1 84 ? -27.922 36.625 -25.688 1 17.31 84 HIS B N 1
ATOM 4206 C CA . HIS B 1 84 ? -27.094 36.281 -26.828 1 17.31 84 HIS B CA 1
ATOM 4207 C C . HIS B 1 84 ? -25.672 35.938 -26.391 1 17.31 84 HIS B C 1
ATOM 4209 O O . HIS B 1 84 ? -25.031 35.094 -27.016 1 17.31 84 HIS B O 1
ATOM 4215 N N . PRO B 1 85 ? -25.094 36.688 -25.328 1 19.7 85 PRO B N 1
ATOM 4216 C CA . PRO B 1 85 ? -23.906 37.281 -25.938 1 19.7 85 PRO B CA 1
ATOM 4217 C C . PRO B 1 85 ? -22.859 36.219 -26.312 1 19.7 85 PRO B C 1
ATOM 4219 O O . PRO B 1 85 ? -22.859 35.125 -25.766 1 19.7 85 PRO B O 1
ATOM 4222 N N . PRO B 1 86 ? -21.953 36.75 -27.203 1 19.48 86 PRO B N 1
ATOM 4223 C CA . PRO B 1 86 ? -20.969 36.25 -28.156 1 19.48 86 PRO B CA 1
ATOM 4224 C C . PRO B 1 86 ? -19.812 35.531 -27.469 1 19.48 86 PRO B C 1
ATOM 4226 O O . PRO B 1 86 ? -19.516 35.781 -26.297 1 19.48 86 PRO B O 1
ATOM 4229 N N . ARG B 1 87 ? -19.5 34.5 -28.031 1 18.42 87 ARG B N 1
ATOM 4230 C CA . ARG B 1 87 ? -18.531 33.438 -27.766 1 18.42 87 ARG B CA 1
ATOM 4231 C C . ARG B 1 87 ? -17.109 34 -27.719 1 18.42 87 ARG B C 1
ATOM 4233 O O . ARG B 1 87 ? -16.594 34.469 -28.719 1 18.42 87 ARG B O 1
ATOM 4240 N N . ARG B 1 88 ? -16.828 34.875 -26.688 1 19.11 88 ARG B N 1
ATOM 4241 C CA . ARG B 1 88 ? -15.445 35.344 -26.812 1 19.11 88 ARG B CA 1
ATOM 4242 C C . ARG B 1 88 ? -14.484 34.188 -27.016 1 19.11 88 ARG B C 1
ATOM 4244 O O . ARG B 1 88 ? -14.602 33.156 -26.344 1 19.11 88 ARG B O 1
ATOM 4251 N N . PRO B 1 89 ? -13.844 34.219 -28.172 1 19.89 89 PRO B N 1
ATOM 4252 C CA . PRO B 1 89 ? -12.859 33.219 -28.625 1 19.89 89 PRO B CA 1
ATOM 4253 C C . PRO B 1 89 ? -11.68 33.094 -27.672 1 19.89 89 PRO B C 1
ATOM 4255 O O . PRO B 1 89 ? -11.008 34.062 -27.359 1 19.89 89 PRO B O 1
ATOM 4258 N N . PHE B 1 90 ? -11.906 32.5 -26.484 1 18.27 90 PHE B N 1
ATOM 4259 C CA . PHE B 1 90 ? -10.734 32.406 -25.625 1 18.27 90 PHE B CA 1
ATOM 4260 C C . PHE B 1 90 ? -9.508 31.969 -26.406 1 18.27 90 PHE B C 1
ATOM 4262 O O . PHE B 1 90 ? -9.609 31.156 -27.328 1 18.27 90 PHE B O 1
ATOM 4269 N N . LEU B 1 91 ? -8.531 32.844 -26.25 1 19.11 91 LEU B N 1
ATOM 4270 C CA . LEU B 1 91 ? -7.129 32.906 -26.641 1 19.11 91 LEU B CA 1
ATOM 4271 C C . LEU B 1 91 ? -6.441 31.578 -26.422 1 19.11 91 LEU B C 1
ATOM 4273 O O . LEU B 1 91 ? -6.824 30.812 -25.531 1 19.11 91 LEU B O 1
ATOM 4277 N N . GLY B 1 92 ? -5.66 31.219 -27.406 1 19.55 92 GLY B N 1
ATOM 4278 C CA . GLY B 1 92 ? -4.797 30.125 -27.812 1 19.55 92 GLY B CA 1
ATOM 4279 C C . GLY B 1 92 ? -3.748 29.766 -26.781 1 19.55 92 GLY B C 1
ATOM 4280 O O . GLY B 1 92 ? -2.822 30.547 -26.547 1 19.55 92 GLY B O 1
ATOM 4281 N N . SER B 1 93 ? -4.152 29.469 -25.484 1 20.2 93 SER B N 1
ATOM 4282 C CA . SER B 1 93 ? -3.035 29.188 -24.594 1 20.2 93 SER B CA 1
ATOM 4283 C C . SER B 1 93 ? -2.064 28.188 -25.203 1 20.2 93 SER B C 1
ATOM 4285 O O . SER B 1 93 ? -2.484 27.234 -25.859 1 20.2 93 SER B O 1
ATOM 4287 N N . HIS B 1 94 ? -0.886 28.703 -25.516 1 20.77 94 HIS B N 1
ATOM 4288 C CA . HIS B 1 94 ? 0.361 28.062 -25.891 1 20.77 94 HIS B CA 1
ATOM 4289 C C . HIS B 1 94 ? 0.662 26.859 -25 1 20.77 94 HIS B C 1
ATOM 4291 O O . HIS B 1 94 ? 0.428 26.922 -23.781 1 20.77 94 HIS B O 1
ATOM 4297 N N . SER B 1 95 ? 0.635 25.766 -25.578 1 23.86 95 SER B N 1
ATOM 4298 C CA . SER B 1 95 ? 0.916 24.406 -25.109 1 23.86 95 SER B CA 1
ATOM 4299 C C . SER B 1 95 ? 2.262 24.328 -24.406 1 23.86 95 SER B C 1
ATOM 4301 O O . SER B 1 95 ? 3.307 24.562 -25.016 1 23.86 95 SER B O 1
ATOM 4303 N N . VAL B 1 96 ? 2.361 25.062 -23.203 1 25.88 96 VAL B N 1
ATOM 4304 C CA . VAL B 1 96 ? 3.594 24.828 -22.469 1 25.88 96 VAL B CA 1
ATOM 4305 C C . VAL B 1 96 ? 3.887 23.328 -22.422 1 25.88 96 VAL B C 1
ATOM 4307 O O . VAL B 1 96 ? 3.029 22.531 -22.031 1 25.88 96 VAL B O 1
ATOM 4310 N N . ASP B 1 97 ? 4.754 22.922 -23.266 1 24.14 97 ASP B N 1
ATOM 4311 C CA . ASP B 1 97 ? 5.367 21.594 -23.25 1 24.14 97 ASP B CA 1
ATOM 4312 C C . ASP B 1 97 ? 5.863 21.25 -21.844 1 24.14 97 ASP B C 1
ATOM 4314 O O . ASP B 1 97 ? 6.703 21.953 -21.281 1 24.14 97 ASP B O 1
ATOM 4318 N N . GLU B 1 98 ? 4.988 20.859 -20.953 1 25.22 98 GLU B N 1
ATOM 4319 C CA . GLU B 1 98 ? 5.285 20.422 -19.594 1 25.22 98 GLU B CA 1
ATOM 4320 C C . GLU B 1 98 ? 6.469 19.453 -19.562 1 25.22 98 GLU B C 1
ATOM 4322 O O . GLU B 1 98 ? 6.301 18.25 -19.781 1 25.22 98 GLU B O 1
ATOM 4327 N N . SER B 1 99 ? 7.578 19.922 -20.188 1 26.7 99 SER B N 1
ATOM 4328 C CA . SER B 1 99 ? 8.742 19.047 -20 1 26.7 99 SER B CA 1
ATOM 4329 C C . SER B 1 99 ? 8.992 18.766 -18.531 1 26.7 99 SER B C 1
ATOM 4331 O O . SER B 1 99 ? 9.438 19.641 -17.781 1 26.7 99 SER B O 1
ATOM 4333 N N . GLN B 1 100 ? 8.086 18.25 -17.844 1 21.98 100 GLN B N 1
ATOM 4334 C CA . GLN B 1 100 ? 8.25 17.906 -16.438 1 21.98 100 GLN B CA 1
ATOM 4335 C C . GLN B 1 100 ? 9.672 17.438 -16.156 1 21.98 100 GLN B C 1
ATOM 4337 O O . GLN B 1 100 ? 10.367 16.953 -17.062 1 21.98 100 GLN B O 1
ATOM 4342 N N . ALA B 1 101 ? 10.156 17.766 -14.773 1 27.17 101 ALA B N 1
ATOM 4343 C CA . ALA B 1 101 ? 11.297 17.609 -13.883 1 27.17 101 ALA B CA 1
ATOM 4344 C C . ALA B 1 101 ? 11.859 16.203 -13.953 1 27.17 101 ALA B C 1
ATOM 4346 O O . ALA B 1 101 ? 11.109 15.219 -13.906 1 27.17 101 ALA B O 1
ATOM 4347 N N . ALA B 1 102 ? 12.992 16.156 -14.344 1 25.39 102 ALA B N 1
ATOM 4348 C CA . ALA B 1 102 ? 13.891 15.008 -14.266 1 25.39 102 ALA B CA 1
ATOM 4349 C C . ALA B 1 102 ? 13.898 14.414 -12.859 1 25.39 102 ALA B C 1
ATOM 4351 O O . ALA B 1 102 ? 14.359 15.055 -11.906 1 25.39 102 ALA B O 1
ATOM 4352 N N . VAL B 1 103 ? 12.867 13.797 -12.336 1 29.73 103 VAL B N 1
ATOM 4353 C CA . VAL B 1 103 ? 13.016 13.031 -11.102 1 29.73 103 VAL B CA 1
ATOM 4354 C C . VAL B 1 103 ? 14.383 12.352 -11.07 1 29.73 103 VAL B C 1
ATOM 4356 O O . VAL B 1 103 ? 14.727 11.586 -11.977 1 29.73 103 VAL B O 1
ATOM 4359 N N . GLY B 1 104 ? 15.422 13.094 -10.625 1 26.22 104 GLY B N 1
ATOM 4360 C CA . GLY B 1 104 ? 16.688 12.445 -10.32 1 26.22 104 GLY B CA 1
ATOM 4361 C C . GLY B 1 104 ? 16.531 10.992 -9.914 1 26.22 104 GLY B C 1
ATOM 4362 O O . GLY B 1 104 ? 15.43 10.547 -9.594 1 26.22 104 GLY B O 1
ATOM 4363 N N . PRO B 1 105 ? 17.625 10.25 -10.32 1 26.5 105 PRO B N 1
ATOM 4364 C CA . PRO B 1 105 ? 17.484 8.812 -10.086 1 26.5 105 PRO B CA 1
ATOM 4365 C C . PRO B 1 105 ? 16.984 8.5 -8.672 1 26.5 105 PRO B C 1
ATOM 4367 O O . PRO B 1 105 ? 17.5 9.062 -7.699 1 26.5 105 PRO B O 1
ATOM 4370 N N . ALA B 1 106 ? 15.766 8.5 -8.445 1 30.36 106 ALA B N 1
ATOM 4371 C CA . ALA B 1 106 ? 15.289 7.855 -7.223 1 30.36 106 ALA B CA 1
ATOM 4372 C C . ALA B 1 106 ? 16.281 6.805 -6.73 1 30.36 106 ALA B C 1
ATOM 4374 O O . ALA B 1 106 ? 16.719 5.949 -7.5 1 30.36 106 ALA B O 1
ATOM 4375 N N . CYS B 1 107 ? 17.281 7.27 -5.848 1 27.36 107 CYS B N 1
ATOM 4376 C CA . CYS B 1 107 ? 18.078 6.234 -5.191 1 27.36 107 CYS B CA 1
ATOM 4377 C C . CYS B 1 107 ? 17.312 4.91 -5.16 1 27.36 107 CYS B C 1
ATOM 4379 O O . CYS B 1 107 ? 16.141 4.875 -4.809 1 27.36 107 CYS B O 1
ATOM 4381 N N . LEU B 1 108 ? 17.766 4.109 -6.117 1 29.58 108 LEU B N 1
ATOM 4382 C CA . LEU B 1 108 ? 17.25 2.744 -6.102 1 29.58 108 LEU B CA 1
ATOM 4383 C C . LEU B 1 108 ? 17 2.268 -4.676 1 29.58 108 LEU B C 1
ATOM 4385 O O . LEU B 1 108 ? 17.891 2.371 -3.822 1 29.58 108 LEU B O 1
ATOM 4389 N N . PRO B 1 109 ? 15.805 2.625 -4.105 1 29.8 109 PRO B N 1
ATOM 4390 C CA . PRO B 1 109 ? 15.672 1.916 -2.832 1 29.8 109 PRO B CA 1
ATOM 4391 C C . PRO B 1 109 ? 16.531 0.654 -2.766 1 29.8 109 PRO B C 1
ATOM 4393 O O . PRO B 1 109 ? 16.859 0.075 -3.801 1 29.8 109 PRO B O 1
ATOM 4396 N N . ALA B 1 110 ? 17.531 0.663 -1.834 1 30.81 110 ALA B N 1
ATOM 4397 C CA . ALA B 1 110 ? 18.188 -0.603 -1.543 1 30.81 110 ALA B CA 1
ATOM 4398 C C . ALA B 1 110 ? 17.344 -1.787 -2 1 30.81 110 ALA B C 1
ATOM 4400 O O . ALA B 1 110 ? 16.125 -1.776 -1.856 1 30.81 110 ALA B O 1
ATOM 4401 N N . GLU B 1 111 ? 17.75 -2.389 -3.014 1 32.78 111 GLU B N 1
ATOM 4402 C CA . GLU B 1 111 ? 17.25 -3.699 -3.42 1 32.78 111 GLU B CA 1
ATOM 4403 C C . GLU B 1 111 ? 16.703 -4.473 -2.229 1 32.78 111 GLU B C 1
ATOM 4405 O O . GLU B 1 111 ? 17.453 -4.938 -1.373 1 32.78 111 GLU B O 1
ATOM 4410 N N . LEU B 1 112 ? 15.805 -3.867 -1.507 1 33.72 112 LEU B N 1
ATOM 4411 C CA . LEU B 1 112 ? 15.125 -4.816 -0.635 1 33.72 112 LEU B CA 1
ATOM 4412 C C . LEU B 1 112 ? 15.102 -6.207 -1.261 1 33.72 112 LEU B C 1
ATOM 4414 O O . LEU B 1 112 ? 14.234 -6.504 -2.09 1 33.72 112 LEU B O 1
ATOM 4418 N N . THR B 1 113 ? 16.203 -6.613 -1.748 1 35.06 113 THR B N 1
ATOM 4419 C CA . THR B 1 113 ? 16.266 -7.988 -2.23 1 35.06 113 THR B CA 1
ATOM 4420 C C . THR B 1 113 ? 15.18 -8.844 -1.582 1 35.06 113 THR B C 1
ATOM 4422 O O . THR B 1 113 ? 14.492 -8.391 -0.665 1 35.06 113 THR B O 1
ATOM 4425 N N . PHE B 1 114 ? 15.703 -10.039 -1.001 1 36.5 114 PHE B N 1
ATOM 4426 C CA . PHE B 1 114 ? 15.031 -11.305 -0.744 1 36.5 114 PHE B CA 1
ATOM 4427 C C . PHE B 1 114 ? 13.938 -11.133 0.307 1 36.5 114 PHE B C 1
ATOM 4429 O O . PHE B 1 114 ? 14.039 -10.273 1.182 1 36.5 114 PHE B O 1
ATOM 4436 N N . GLY B 1 115 ? 12.664 -11.797 0.12 1 44.75 115 GLY B N 1
ATOM 4437 C CA . GLY B 1 115 ? 11.305 -12.039 0.566 1 44.75 115 GLY B CA 1
ATOM 4438 C C . GLY B 1 115 ? 11.164 -12.078 2.076 1 44.75 115 GLY B C 1
ATOM 4439 O O . GLY B 1 115 ? 12.172 -12.102 2.795 1 44.75 115 GLY B O 1
ATOM 4440 N N . LEU B 1 116 ? 9.969 -11.719 2.602 1 50.38 116 LEU B N 1
ATOM 4441 C CA . LEU B 1 116 ? 9.406 -12.102 3.893 1 50.38 116 LEU B CA 1
ATOM 4442 C C . LEU B 1 116 ? 10.102 -13.352 4.438 1 50.38 116 LEU B C 1
ATOM 4444 O O . LEU B 1 116 ? 10.289 -13.484 5.648 1 50.38 116 LEU B O 1
ATOM 4448 N N . ALA B 1 117 ? 10.477 -14.281 3.443 1 48.53 117 ALA B N 1
ATOM 4449 C CA . ALA B 1 117 ? 10.93 -15.617 3.812 1 48.53 117 ALA B CA 1
ATOM 4450 C C . ALA B 1 117 ? 12.258 -15.562 4.562 1 48.53 117 ALA B C 1
ATOM 4452 O O . ALA B 1 117 ? 12.508 -16.375 5.457 1 48.53 117 ALA B O 1
ATOM 4453 N N . ASP B 1 118 ? 13.047 -14.43 4.168 1 52.06 118 ASP B N 1
ATOM 4454 C CA . ASP B 1 118 ? 14.383 -14.617 4.738 1 52.06 118 ASP B CA 1
ATOM 4455 C C . ASP B 1 118 ? 14.539 -13.828 6.035 1 52.06 118 ASP B C 1
ATOM 4457 O O . ASP B 1 118 ? 15.578 -13.914 6.699 1 52.06 118 ASP B O 1
ATOM 4461 N N . ALA B 1 119 ? 13.492 -13.039 6.309 1 60.38 119 ALA B N 1
ATOM 4462 C CA . ALA B 1 119 ? 13.758 -12.266 7.52 1 60.38 119 ALA B CA 1
ATOM 4463 C C . ALA B 1 119 ? 13.523 -13.109 8.773 1 60.38 119 ALA B C 1
ATOM 4465 O O . ALA B 1 119 ? 12.469 -13.719 8.93 1 60.38 119 ALA B O 1
ATOM 4466 N N . PRO B 1 120 ? 14.602 -13.336 9.453 1 69.25 120 PRO B N 1
ATOM 4467 C CA . PRO B 1 120 ? 14.43 -14.078 10.703 1 69.25 120 PRO B CA 1
ATOM 4468 C C . PRO B 1 120 ? 13.32 -13.5 11.578 1 69.25 120 PRO B C 1
ATOM 4470 O O . PRO B 1 120 ? 13.078 -12.289 11.562 1 69.25 120 PRO B O 1
ATOM 4473 N N . LEU B 1 121 ? 12.477 -14.422 12 1 77.06 121 LEU B N 1
ATOM 4474 C CA . LEU B 1 121 ? 11.406 -13.992 12.891 1 77.06 121 LEU B CA 1
ATOM 4475 C C . LEU B 1 121 ? 11.969 -13.219 14.078 1 77.06 121 LEU B C 1
ATOM 4477 O O . LEU B 1 121 ? 11.305 -12.328 14.617 1 77.06 121 LEU B O 1
ATOM 4481 N N . GLY B 1 122 ? 13.203 -13.469 14.477 1 74.94 122 GLY B N 1
ATOM 4482 C CA . GLY B 1 122 ? 13.82 -12.859 15.641 1 74.94 122 GLY B CA 1
ATOM 4483 C C . GLY B 1 122 ? 13.297 -13.422 16.953 1 74.94 122 GLY B C 1
ATOM 4484 O O . GLY B 1 122 ? 13.43 -12.781 18 1 74.94 122 GLY B O 1
ATOM 4485 N N . LEU B 1 123 ? 12.5 -14.492 16.922 1 85.44 123 LEU B N 1
ATOM 4486 C CA . LEU B 1 123 ? 11.977 -15.133 18.125 1 85.44 123 LEU B CA 1
ATOM 4487 C C . LEU B 1 123 ? 12.547 -16.531 18.297 1 85.44 123 LEU B C 1
ATOM 4489 O O . LEU B 1 123 ? 12.648 -17.281 17.312 1 85.44 123 LEU B O 1
ATOM 4493 N N . SER B 1 124 ? 12.961 -16.828 19.484 1 84.31 124 SER B N 1
ATOM 4494 C CA . SER B 1 124 ? 13.414 -18.172 19.812 1 84.31 124 SER B CA 1
ATOM 4495 C C . SER B 1 124 ? 12.234 -19.141 19.953 1 84.31 124 SER B C 1
ATOM 4497 O O . SER B 1 124 ? 11.078 -18.703 19.984 1 84.31 124 SER B O 1
ATOM 4499 N N . LEU B 1 125 ? 12.539 -20.422 19.984 1 83.94 125 LEU B N 1
ATOM 4500 C CA . LEU B 1 125 ? 11.5 -21.422 20.203 1 83.94 125 LEU B CA 1
ATOM 4501 C C . LEU B 1 125 ? 10.812 -21.219 21.547 1 83.94 125 LEU B C 1
ATOM 4503 O O . LEU B 1 125 ? 9.602 -21.406 21.672 1 83.94 125 LEU B O 1
ATOM 4507 N N . ARG B 1 126 ? 11.602 -20.828 22.484 1 86.06 126 ARG B N 1
ATOM 4508 C CA . ARG B 1 126 ? 11.055 -20.547 23.797 1 86.06 126 ARG B CA 1
ATOM 4509 C C . ARG B 1 126 ? 10.062 -19.375 23.75 1 86.06 126 ARG B C 1
ATOM 4511 O O . ARG B 1 126 ? 9.008 -19.422 24.375 1 86.06 126 ARG B O 1
ATOM 4518 N N . ASP B 1 127 ? 10.43 -18.391 23 1 89.44 127 ASP B N 1
ATOM 4519 C CA . ASP B 1 127 ? 9.539 -17.25 22.828 1 89.44 127 ASP B CA 1
ATOM 4520 C C . ASP B 1 127 ? 8.219 -17.656 22.188 1 89.44 127 ASP B C 1
ATOM 4522 O O . ASP B 1 127 ? 7.152 -17.203 22.578 1 89.44 127 ASP B O 1
ATOM 4526 N N . LEU B 1 128 ? 8.312 -18.594 21.25 1 89.75 128 LEU B N 1
ATOM 4527 C CA . LEU B 1 128 ? 7.125 -19 20.5 1 89.75 128 LEU B CA 1
ATOM 4528 C C . LEU B 1 128 ? 6.176 -19.812 21.391 1 89.75 128 LEU B C 1
ATOM 4530 O O . LEU B 1 128 ? 4.973 -19.859 21.125 1 89.75 128 LEU B O 1
ATOM 4534 N N . HIS B 1 129 ? 6.719 -20.312 22.453 1 91.06 129 HIS B N 1
ATOM 4535 C CA . HIS B 1 129 ? 5.883 -21.109 23.359 1 91.06 129 HIS B CA 1
ATOM 4536 C C . HIS B 1 129 ? 5.254 -20.234 24.438 1 91.06 129 HIS B C 1
ATOM 4538 O O . HIS B 1 129 ? 4.41 -20.688 25.203 1 91.06 129 HIS B O 1
ATOM 4544 N N . SER B 1 130 ? 5.668 -18.984 24.453 1 92.5 130 SER B N 1
ATOM 4545 C CA . SER B 1 130 ? 5.105 -18.016 25.391 1 92.5 130 SER B CA 1
ATOM 4546 C C . SER B 1 130 ? 4.219 -17 24.672 1 92.5 130 SER B C 1
ATOM 4548 O O . SER B 1 130 ? 4.715 -16.094 24 1 92.5 130 SER B O 1
ATOM 4550 N N . PRO B 1 131 ? 2.957 -17.156 24.938 1 90.44 131 PRO B N 1
ATOM 4551 C CA . PRO B 1 131 ? 2.059 -16.219 24.25 1 90.44 131 PRO B CA 1
ATOM 4552 C C . PRO B 1 131 ? 2.377 -14.758 24.578 1 90.44 131 PRO B C 1
ATOM 4554 O O . PRO B 1 131 ? 2.24 -13.891 23.703 1 90.44 131 PRO B O 1
ATOM 4557 N N . GLU B 1 132 ? 2.801 -14.508 25.797 1 90.62 132 GLU B N 1
ATOM 4558 C CA . GLU B 1 132 ? 3.148 -13.141 26.203 1 90.62 132 GLU B CA 1
ATOM 4559 C C . GLU B 1 132 ? 4.34 -12.625 25.406 1 90.62 132 GLU B C 1
ATOM 4561 O O . GLU B 1 132 ? 4.355 -11.469 24.984 1 90.62 132 GLU B O 1
ATOM 4566 N N . ALA B 1 133 ? 5.258 -13.5 25.25 1 92.75 133 ALA B N 1
ATOM 4567 C CA . ALA B 1 133 ? 6.453 -13.109 24.516 1 92.75 133 ALA B CA 1
ATOM 4568 C C . ALA B 1 133 ? 6.121 -12.844 23.047 1 92.75 133 ALA B C 1
ATOM 4570 O O . ALA B 1 133 ? 6.633 -11.898 22.453 1 92.75 133 ALA B O 1
ATOM 4571 N N . VAL B 1 134 ? 5.305 -13.648 22.484 1 92.31 134 VAL B N 1
ATOM 4572 C CA . VAL B 1 134 ? 4.898 -13.492 21.078 1 92.31 134 VAL B CA 1
ATOM 4573 C C . VAL B 1 134 ? 4.145 -12.18 20.906 1 92.31 134 VAL B C 1
ATOM 4575 O O . VAL B 1 134 ? 4.418 -11.422 19.969 1 92.31 134 VAL B O 1
ATOM 4578 N N . HIS B 1 135 ? 3.32 -11.906 21.844 1 90.81 135 HIS B N 1
ATOM 4579 C CA . HIS B 1 135 ? 2.518 -10.688 21.766 1 90.81 135 HIS B CA 1
ATOM 4580 C C . HIS B 1 135 ? 3.389 -9.445 21.906 1 90.81 135 HIS B C 1
ATOM 4582 O O . HIS B 1 135 ? 3.197 -8.469 21.188 1 90.81 135 HIS B O 1
ATOM 4588 N N . ALA B 1 136 ? 4.227 -9.531 22.812 1 91.94 136 ALA B N 1
ATOM 4589 C CA . ALA B 1 136 ? 5.121 -8.398 23.031 1 91.94 136 ALA B CA 1
ATOM 4590 C C . ALA B 1 136 ? 5.992 -8.133 21.812 1 91.94 136 ALA B C 1
ATOM 4592 O O . ALA B 1 136 ? 6.219 -6.98 21.438 1 91.94 136 ALA B O 1
ATOM 4593 N N . ALA B 1 137 ? 6.422 -9.195 21.234 1 91.5 137 ALA B N 1
ATOM 4594 C CA . ALA B 1 137 ? 7.266 -9.062 20.062 1 91.5 137 ALA B CA 1
ATOM 4595 C C . ALA B 1 137 ? 6.488 -8.453 18.891 1 91.5 137 ALA B C 1
ATOM 4597 O O . ALA B 1 137 ? 6.992 -7.574 18.188 1 91.5 137 ALA B O 1
ATOM 4598 N N . LEU B 1 138 ? 5.316 -8.914 18.719 1 91.75 138 LEU B N 1
ATOM 4599 C CA . LEU B 1 138 ? 4.488 -8.398 17.641 1 91.75 138 LEU B CA 1
ATOM 4600 C C . LEU B 1 138 ? 4.156 -6.93 17.844 1 91.75 138 LEU B C 1
ATOM 4602 O O . LEU B 1 138 ? 4.195 -6.133 16.906 1 91.75 138 LEU B O 1
ATOM 4606 N N . ALA B 1 139 ? 3.855 -6.559 19.062 1 93.12 139 ALA B N 1
ATOM 4607 C CA . ALA B 1 139 ? 3.541 -5.168 19.391 1 93.12 139 ALA B CA 1
ATOM 4608 C C . ALA B 1 139 ? 4.742 -4.262 19.125 1 93.12 139 ALA B C 1
ATOM 4610 O O . ALA B 1 139 ? 4.59 -3.164 18.578 1 93.12 139 ALA B O 1
ATOM 4611 N N . ALA B 1 140 ? 5.855 -4.766 19.516 1 93.88 140 ALA B N 1
ATOM 4612 C CA . ALA B 1 140 ? 7.074 -3.986 19.312 1 93.88 140 ALA B CA 1
ATOM 4613 C C . ALA B 1 140 ? 7.355 -3.799 17.812 1 93.88 140 ALA B C 1
ATOM 4615 O O . ALA B 1 140 ? 7.734 -2.707 17.391 1 93.88 140 ALA B O 1
ATOM 4616 N N . ARG B 1 141 ? 7.152 -4.82 17.047 1 93.44 141 ARG B N 1
ATOM 4617 C CA . ARG B 1 141 ? 7.383 -4.746 15.609 1 93.44 141 ARG B CA 1
ATOM 4618 C C . ARG B 1 141 ? 6.379 -3.818 14.945 1 93.44 141 ARG B C 1
ATOM 4620 O O . ARG B 1 141 ? 6.719 -3.105 13.992 1 93.44 141 ARG B O 1
ATOM 4627 N N . GLN B 1 142 ? 5.223 -3.879 15.438 1 94.12 142 GLN B N 1
ATOM 4628 C CA . GLN B 1 142 ? 4.195 -3.012 14.875 1 94.12 142 GLN B CA 1
ATOM 4629 C C . GLN B 1 142 ? 4.512 -1.541 15.141 1 94.12 142 GLN B C 1
ATOM 4631 O O . GLN B 1 142 ? 4.359 -0.701 14.25 1 94.12 142 GLN B O 1
ATOM 4636 N N . LEU B 1 143 ? 4.902 -1.249 16.312 1 96.38 143 LEU B N 1
ATOM 4637 C CA . LEU B 1 143 ? 5.262 0.127 16.641 1 96.38 143 LEU B CA 1
ATOM 4638 C C . LEU B 1 143 ? 6.445 0.59 15.797 1 96.38 143 LEU B C 1
ATOM 4640 O O . LEU B 1 143 ? 6.426 1.691 15.242 1 96.38 143 LEU B O 1
ATOM 4644 N N . GLN B 1 144 ? 7.422 -0.264 15.68 1 96.12 144 GLN B N 1
ATOM 4645 C CA . GLN B 1 144 ? 8.57 0.071 14.844 1 96.12 144 GLN B CA 1
ATOM 4646 C C . GLN B 1 144 ? 8.156 0.232 13.383 1 96.12 144 GLN B C 1
ATOM 4648 O O . GLN B 1 144 ? 8.656 1.114 12.68 1 96.12 144 GLN B O 1
ATOM 4653 N N . GLY B 1 145 ? 7.262 -0.642 12.977 1 96.75 145 GLY B N 1
ATOM 4654 C CA . GLY B 1 145 ? 6.746 -0.539 11.625 1 96.75 145 GLY B CA 1
ATOM 4655 C C . GLY B 1 145 ? 6.02 0.767 11.359 1 96.75 145 GLY B C 1
ATOM 4656 O O . GLY B 1 145 ? 6.188 1.372 10.297 1 96.75 145 GLY B O 1
ATOM 4657 N N . LEU B 1 146 ? 5.25 1.198 12.305 1 97.56 146 LEU B N 1
ATOM 4658 C CA . LEU B 1 146 ? 4.535 2.463 12.156 1 97.56 146 LEU B CA 1
ATOM 4659 C C . LEU B 1 146 ? 5.512 3.627 12.047 1 97.56 146 LEU B C 1
ATOM 4661 O O . LEU B 1 146 ? 5.289 4.562 11.273 1 97.56 146 LEU B O 1
ATOM 4665 N N . ARG B 1 147 ? 6.543 3.59 12.758 1 98.06 147 ARG B N 1
ATOM 4666 C CA . ARG B 1 147 ? 7.562 4.629 12.672 1 98.06 147 ARG B CA 1
ATOM 4667 C C . ARG B 1 147 ? 8.227 4.637 11.297 1 98.06 147 ARG B C 1
ATOM 4669 O O . ARG B 1 147 ? 8.477 5.703 10.727 1 98.06 147 ARG B O 1
ATOM 4676 N N . THR B 1 148 ? 8.453 3.451 10.797 1 97.81 148 THR B N 1
ATOM 4677 C CA . THR B 1 148 ? 9.016 3.33 9.461 1 97.81 148 THR B CA 1
ATOM 4678 C C . THR B 1 148 ? 8.055 3.869 8.414 1 97.81 148 THR B C 1
ATOM 4680 O O . THR B 1 148 ? 8.453 4.609 7.512 1 97.81 148 THR B O 1
ATOM 4683 N N . ILE B 1 149 ? 6.832 3.514 8.586 1 98.12 149 ILE B N 1
ATOM 4684 C CA . ILE B 1 149 ? 5.797 3.977 7.668 1 98.12 149 ILE B CA 1
ATOM 4685 C C . ILE B 1 149 ? 5.715 5.5 7.711 1 98.12 149 ILE B C 1
ATOM 4687 O O . ILE B 1 149 ? 5.652 6.156 6.668 1 98.12 149 ILE B O 1
ATOM 4691 N N . TYR B 1 150 ? 5.777 6.055 8.914 1 97.81 150 TYR B N 1
ATOM 4692 C CA . TYR B 1 150 ? 5.73 7.504 9.086 1 97.81 150 TYR B CA 1
ATOM 4693 C C . TYR B 1 150 ? 6.887 8.18 8.352 1 97.81 150 TYR B C 1
ATOM 4695 O O . TYR B 1 150 ? 6.684 9.148 7.625 1 97.81 150 TYR B O 1
ATOM 4703 N N . ALA B 1 151 ? 8 7.66 8.477 1 97.56 151 ALA B N 1
ATOM 4704 C CA . ALA B 1 151 ? 9.195 8.242 7.867 1 97.56 151 ALA B CA 1
ATOM 4705 C C . ALA B 1 151 ? 9.133 8.141 6.344 1 97.56 151 ALA B C 1
ATOM 4707 O O . ALA B 1 151 ? 9.469 9.094 5.641 1 97.56 151 ALA B O 1
ATOM 4708 N N . ARG B 1 152 ? 8.719 7.043 5.852 1 96.44 152 ARG B N 1
ATOM 4709 C CA . ARG B 1 152 ? 8.641 6.828 4.41 1 96.44 152 ARG B CA 1
ATOM 4710 C C . ARG B 1 152 ? 7.59 7.73 3.779 1 96.44 152 ARG B C 1
ATOM 4712 O O . ARG B 1 152 ? 7.812 8.305 2.709 1 96.44 152 ARG B O 1
ATOM 4719 N N . LEU B 1 153 ? 6.492 7.848 4.441 1 95.06 153 LEU B N 1
ATOM 4720 C CA . LEU B 1 153 ? 5.441 8.719 3.936 1 95.06 153 LEU B CA 1
ATOM 4721 C C . LEU B 1 153 ? 5.891 10.18 3.947 1 95.06 153 LEU B C 1
ATOM 4723 O O . LEU B 1 153 ? 5.594 10.93 3.02 1 95.06 153 LEU B O 1
ATOM 4727 N N . ARG B 1 154 ? 6.578 10.531 4.992 1 94.88 154 ARG B N 1
ATOM 4728 C CA . ARG B 1 154 ? 7.102 11.891 5.059 1 94.88 154 ARG B CA 1
ATOM 4729 C C . ARG B 1 154 ? 8.016 12.188 3.875 1 94.88 154 ARG B C 1
ATOM 4731 O O . ARG B 1 154 ? 7.898 13.234 3.236 1 94.88 154 ARG B O 1
ATOM 4738 N N . ALA B 1 155 ? 8.844 11.289 3.635 1 94 155 ALA B N 1
ATOM 4739 C CA . ALA B 1 155 ? 9.781 11.469 2.529 1 94 155 ALA B CA 1
ATOM 4740 C C . ALA B 1 155 ? 9.047 11.586 1.198 1 94 155 ALA B C 1
ATOM 4742 O O . ALA B 1 155 ? 9.398 12.43 0.364 1 94 155 ALA B O 1
ATOM 4743 N N . ARG B 1 156 ? 8.062 10.82 1.039 1 92.25 156 ARG B N 1
ATOM 4744 C CA . ARG B 1 156 ? 7.293 10.828 -0.203 1 92.25 156 ARG B CA 1
ATOM 4745 C C . ARG B 1 156 ? 6.504 12.125 -0.352 1 92.25 156 ARG B C 1
ATOM 4747 O O . ARG B 1 156 ? 6.438 12.695 -1.443 1 92.25 156 ARG B O 1
ATOM 4754 N N . LEU B 1 157 ? 5.895 12.555 0.704 1 92.12 157 LEU B N 1
ATOM 4755 C CA . LEU B 1 157 ? 5.074 13.758 0.67 1 92.12 157 LEU B CA 1
ATOM 4756 C C . LEU B 1 157 ? 5.941 15 0.499 1 92.12 157 LEU B C 1
ATOM 4758 O O . LEU B 1 157 ? 5.562 15.93 -0.215 1 92.12 157 LEU B O 1
ATOM 4762 N N . MET B 1 158 ? 7.062 14.969 1.142 1 91.44 158 MET B N 1
ATOM 4763 C CA . MET B 1 158 ? 7.969 16.109 1.044 1 91.44 158 MET B CA 1
ATOM 4764 C C . MET B 1 158 ? 8.609 16.188 -0.339 1 91.44 158 MET B C 1
ATOM 4766 O O . MET B 1 158 ? 8.844 17.281 -0.862 1 91.44 158 MET B O 1
ATOM 4770 N N . GLY B 1 159 ? 8.844 14.945 -0.919 1 88.31 159 GLY B N 1
ATOM 4771 C CA . GLY B 1 159 ? 9.5 14.898 -2.219 1 88.31 159 GLY B CA 1
ATOM 4772 C C . GLY B 1 159 ? 10.883 15.508 -2.211 1 88.31 159 GLY B C 1
ATOM 4773 O O . GLY B 1 159 ? 11.477 15.711 -1.146 1 88.31 159 GLY B O 1
ATOM 4774 N N . GLY B 1 160 ? 11.438 15.719 -3.432 1 84.38 160 GLY B N 1
ATOM 4775 C CA . GLY B 1 160 ? 12.75 16.328 -3.566 1 84.38 160 GLY B CA 1
ATOM 4776 C C . GLY B 1 160 ? 12.75 17.812 -3.221 1 84.38 160 GLY B C 1
ATOM 4777 O O . GLY B 1 160 ? 12.234 18.625 -3.977 1 84.38 160 GLY B O 1
ATOM 4778 N N . HIS B 1 161 ? 13.273 18.109 -2.119 1 84.62 161 HIS B N 1
ATOM 4779 C CA . HIS B 1 161 ? 13.367 19.5 -1.708 1 84.62 161 HIS B CA 1
ATOM 4780 C C . HIS B 1 161 ? 14.477 20.234 -2.461 1 84.62 161 HIS B C 1
ATOM 4782 O O . HIS B 1 161 ? 15.602 19.734 -2.535 1 84.62 161 HIS B O 1
ATOM 4788 N N . PRO B 1 162 ? 14.227 21.312 -3.158 1 88.5 162 PRO B N 1
ATOM 4789 C CA . PRO B 1 162 ? 15.195 21.969 -4.039 1 88.5 162 PRO B CA 1
ATOM 4790 C C . PRO B 1 162 ? 16.406 22.516 -3.285 1 88.5 162 PRO B C 1
ATOM 4792 O O . PRO B 1 162 ? 17.469 22.688 -3.871 1 88.5 162 PRO B O 1
ATOM 4795 N N . GLY B 1 163 ? 16.562 22.672 -2.098 1 86.31 163 GLY B N 1
ATOM 4796 C CA . GLY B 1 163 ? 17.656 23.281 -1.367 1 86.31 163 GLY B CA 1
ATOM 4797 C C . GLY B 1 163 ? 17.812 24.766 -1.638 1 86.31 163 GLY B C 1
ATOM 4798 O O . GLY B 1 163 ? 16.953 25.375 -2.283 1 86.31 163 GLY B O 1
ATOM 4799 N N . PRO B 1 164 ? 18.969 25.375 -1.278 1 91.31 164 PRO B N 1
ATOM 4800 C CA . PRO B 1 164 ? 19.172 26.828 -1.442 1 91.31 164 PRO B CA 1
ATOM 4801 C C . PRO B 1 164 ? 19.625 27.203 -2.855 1 91.31 164 PRO B C 1
ATOM 4803 O O . PRO B 1 164 ? 20.188 26.375 -3.566 1 91.31 164 PRO B O 1
ATOM 4806 N N . CYS B 1 165 ? 19.281 28.391 -3.172 1 91.88 165 CYS B N 1
ATOM 4807 C CA . CYS B 1 165 ? 19.75 28.938 -4.445 1 91.88 165 CYS B CA 1
ATOM 4808 C C . CYS B 1 165 ? 21.25 29.188 -4.414 1 91.88 165 CYS B C 1
ATOM 4810 O O . CYS B 1 165 ? 21.781 29.656 -3.4 1 91.88 165 CYS B O 1
ATOM 4812 N N . ARG B 1 166 ? 21.906 28.828 -5.465 1 90.75 166 ARG B N 1
ATOM 4813 C CA . ARG B 1 166 ? 23.344 28.984 -5.605 1 90.75 166 ARG B CA 1
ATOM 4814 C C . ARG B 1 166 ? 23.688 29.75 -6.879 1 90.75 166 ARG B C 1
ATOM 4816 O O . ARG B 1 166 ? 22.875 29.812 -7.805 1 90.75 166 ARG B O 1
ATOM 4823 N N . PRO B 1 167 ? 25 30.188 -6.672 1 87.31 167 PRO B N 1
ATOM 4824 C CA . PRO B 1 167 ? 25.453 30.812 -7.918 1 87.31 167 PRO B CA 1
ATOM 4825 C C . PRO B 1 167 ? 25.531 29.828 -9.078 1 87.31 167 PRO B C 1
ATOM 4827 O O . PRO B 1 167 ? 25.906 28.672 -8.883 1 87.31 167 PRO B O 1
ATOM 4830 N N . GLY B 1 168 ? 25.031 30.094 -10.164 1 88.44 168 GLY B N 1
ATOM 4831 C CA . GLY B 1 168 ? 25.047 29.219 -11.32 1 88.44 168 GLY B CA 1
ATOM 4832 C C . GLY B 1 168 ? 23.656 28.734 -11.711 1 88.44 168 GLY B C 1
ATOM 4833 O O . GLY B 1 168 ? 23.469 28.203 -12.812 1 88.44 168 GLY B O 1
ATOM 4834 N N . HIS B 1 169 ? 22.844 28.891 -10.711 1 93.31 169 HIS B N 1
ATOM 4835 C CA . HIS B 1 169 ? 21.469 28.516 -11.047 1 93.31 169 HIS B CA 1
ATOM 4836 C C . HIS B 1 169 ? 20.875 29.469 -12.086 1 93.31 169 HIS B C 1
ATOM 4838 O O . HIS B 1 169 ? 21.125 30.672 -12.047 1 93.31 169 HIS B O 1
ATOM 4844 N N . GLY B 1 170 ? 20.203 28.797 -13.031 1 93.94 170 GLY B N 1
ATOM 4845 C CA . GLY B 1 170 ? 19.375 29.594 -13.93 1 93.94 170 GLY B CA 1
ATOM 4846 C C . GLY B 1 170 ? 17.922 29.688 -13.469 1 93.94 170 GLY B C 1
ATOM 4847 O O . GLY B 1 170 ? 17.391 28.766 -12.859 1 93.94 170 GLY B O 1
ATOM 4848 N N . PHE B 1 171 ? 17.312 30.891 -13.781 1 95 171 PHE B N 1
ATOM 4849 C CA . PHE B 1 171 ? 15.938 31.125 -13.359 1 95 171 PHE B CA 1
ATOM 4850 C C . PHE B 1 171 ? 15.086 31.609 -14.523 1 95 171 PHE B C 1
ATOM 4852 O O . PHE B 1 171 ? 15.547 32.406 -15.344 1 95 171 PHE B O 1
ATOM 4859 N N . ARG B 1 172 ? 13.883 31.078 -14.57 1 94.5 172 ARG B N 1
ATOM 4860 C CA . ARG B 1 172 ? 12.922 31.516 -15.578 1 94.5 172 ARG B CA 1
ATOM 4861 C C . ARG B 1 172 ? 11.523 31.625 -14.984 1 94.5 172 ARG B C 1
ATOM 4863 O O . ARG B 1 172 ? 11.109 30.766 -14.188 1 94.5 172 ARG B O 1
ATOM 4870 N N . LEU B 1 173 ? 10.867 32.688 -15.312 1 95.06 173 LEU B N 1
ATOM 4871 C CA . LEU B 1 173 ? 9.469 32.844 -14.914 1 95.06 173 LEU B CA 1
ATOM 4872 C C . LEU B 1 173 ? 8.562 31.953 -15.742 1 95.06 173 LEU B C 1
ATOM 4874 O O . LEU B 1 173 ? 8.68 31.891 -16.969 1 95.06 173 LEU B O 1
ATOM 4878 N N . LEU B 1 174 ? 7.699 31.203 -15.086 1 94.12 174 LEU B N 1
ATOM 4879 C CA . LEU B 1 174 ? 6.828 30.281 -15.797 1 94.12 174 LEU B CA 1
ATOM 4880 C C . LEU B 1 174 ? 5.547 30.969 -16.25 1 94.12 174 LEU B C 1
ATOM 4882 O O . LEU B 1 174 ? 5.039 30.688 -17.344 1 94.12 174 LEU B O 1
ATOM 4886 N N . ASP B 1 175 ? 4.949 31.719 -15.422 1 90.75 175 ASP B N 1
ATOM 4887 C CA . ASP B 1 175 ? 3.711 32.438 -15.719 1 90.75 175 ASP B CA 1
ATOM 4888 C C . ASP B 1 175 ? 3.844 33.906 -15.406 1 90.75 175 ASP B C 1
ATOM 4890 O O . ASP B 1 175 ? 4.488 34.312 -14.43 1 90.75 175 ASP B O 1
ATOM 4894 N N . SER B 1 176 ? 3.201 34.75 -16.234 1 89.12 176 SER B N 1
ATOM 4895 C CA . SER B 1 176 ? 3.234 36.188 -16 1 89.12 176 SER B CA 1
ATOM 4896 C C . SER B 1 176 ? 2.215 36.594 -14.945 1 89.12 176 SER B C 1
ATOM 4898 O O . SER B 1 176 ? 2.312 37.688 -14.367 1 89.12 176 SER B O 1
ATOM 4900 N N . SER B 1 177 ? 1.227 35.781 -14.734 1 94.5 177 SER B N 1
ATOM 4901 C CA . SER B 1 177 ? 0.236 36.062 -13.703 1 94.5 177 SER B CA 1
ATOM 4902 C C . SER B 1 177 ? 0.538 35.25 -12.43 1 94.5 177 SER B C 1
ATOM 4904 O O . SER B 1 177 ? 1.117 34.188 -12.492 1 94.5 177 SER B O 1
ATOM 4906 N N . PRO B 1 178 ? 0.192 35.906 -11.344 1 96 178 PRO B N 1
ATOM 4907 C CA . PRO B 1 178 ? 0.436 35.156 -10.094 1 96 178 PRO B CA 1
ATOM 4908 C C . PRO B 1 178 ? -0.405 33.906 -9.977 1 96 178 PRO B C 1
ATOM 4910 O O . PRO B 1 178 ? -1.549 33.875 -10.438 1 96 178 PRO B O 1
ATOM 4913 N N . CYS B 1 179 ? 0.184 32.906 -9.414 1 95.56 179 CYS B N 1
ATOM 4914 C CA . CYS B 1 179 ? -0.52 31.641 -9.234 1 95.56 179 CYS B CA 1
ATOM 4915 C C . CYS B 1 179 ? -1.369 31.656 -7.969 1 95.56 179 CYS B C 1
ATOM 4917 O O . CYS B 1 179 ? -2.287 30.859 -7.816 1 95.56 179 CYS B O 1
ATOM 4919 N N . ALA B 1 180 ? -1.015 32.5 -7.055 1 95.75 180 ALA B N 1
ATOM 4920 C CA . ALA B 1 180 ? -1.773 32.656 -5.816 1 95.75 180 ALA B CA 1
ATOM 4921 C C . ALA B 1 180 ? -1.562 34.031 -5.207 1 95.75 180 ALA B C 1
ATOM 4923 O O . ALA B 1 180 ? -0.596 34.719 -5.539 1 95.75 180 ALA B O 1
ATOM 4924 N N . GLU B 1 181 ? -2.518 34.438 -4.395 1 93.31 181 GLU B N 1
ATOM 4925 C CA . GLU B 1 181 ? -2.447 35.688 -3.66 1 93.31 181 GLU B CA 1
ATOM 4926 C C . GLU B 1 181 ? -2.887 35.5 -2.211 1 93.31 181 GLU B C 1
ATOM 4928 O O . GLU B 1 181 ? -3.865 34.812 -1.936 1 93.31 181 GLU B O 1
ATOM 4933 N N . SER B 1 182 ? -2.135 36.031 -1.328 1 91.31 182 SER B N 1
ATOM 4934 C CA . SER B 1 182 ? -2.451 35.938 0.094 1 91.31 182 SER B CA 1
ATOM 4935 C C . SER B 1 182 ? -2.004 37.219 0.83 1 91.31 182 SER B C 1
ATOM 4937 O O . SER B 1 182 ? -0.825 37.562 0.797 1 91.31 182 SER B O 1
ATOM 4939 N N . GLY B 1 183 ? -2.982 37.844 1.456 1 84.38 183 GLY B N 1
ATOM 4940 C CA . GLY B 1 183 ? -2.645 39.094 2.119 1 84.38 183 GLY B CA 1
ATOM 4941 C C . GLY B 1 183 ? -2.051 40.125 1.18 1 84.38 183 GLY B C 1
ATOM 4942 O O . GLY B 1 183 ? -2.66 40.469 0.167 1 84.38 183 GLY B O 1
ATOM 4943 N N . ASP B 1 184 ? -0.751 40.469 1.595 1 85.25 184 ASP B N 1
ATOM 4944 C CA . ASP B 1 184 ? -0.07 41.531 0.823 1 85.25 184 ASP B CA 1
ATOM 4945 C C . ASP B 1 184 ? 1.003 40.906 -0.08 1 85.25 184 ASP B C 1
ATOM 4947 O O . ASP B 1 184 ? 1.953 41.594 -0.466 1 85.25 184 ASP B O 1
ATOM 4951 N N . THR B 1 185 ? 0.783 39.688 -0.391 1 91.5 185 THR B N 1
ATOM 4952 C CA . THR B 1 185 ? 1.824 39 -1.16 1 91.5 185 THR B CA 1
ATOM 4953 C C . THR B 1 185 ? 1.235 38.344 -2.398 1 91.5 185 THR B C 1
ATOM 4955 O O . THR B 1 185 ? 0.157 37.75 -2.336 1 91.5 185 THR B O 1
ATOM 4958 N N . LEU B 1 186 ? 1.932 38.469 -3.5 1 94.44 186 LEU B N 1
ATOM 4959 C CA . LEU B 1 186 ? 1.65 37.75 -4.738 1 94.44 186 LEU B CA 1
ATOM 4960 C C . LEU B 1 186 ? 2.689 36.656 -4.977 1 94.44 186 LEU B C 1
ATOM 4962 O O . LEU B 1 186 ? 3.881 36.875 -4.73 1 94.44 186 LEU B O 1
ATOM 4966 N N . TYR B 1 187 ? 2.23 35.531 -5.484 1 96.25 187 TYR B N 1
ATOM 4967 C CA . TYR B 1 187 ? 3.131 34.406 -5.719 1 96.25 187 TYR B CA 1
ATOM 4968 C C . TYR B 1 187 ? 3.236 34.094 -7.207 1 96.25 187 TYR B C 1
ATOM 4970 O O . TYR B 1 187 ? 2.223 33.875 -7.875 1 96.25 187 TYR B O 1
ATOM 4978 N N . TYR B 1 188 ? 4.512 34.062 -7.73 1 96.94 188 TYR B N 1
ATOM 4979 C CA . TYR B 1 188 ? 4.773 33.75 -9.133 1 96.94 188 TYR B CA 1
ATOM 4980 C C . TYR B 1 188 ? 5.613 32.5 -9.266 1 96.94 188 TYR B C 1
ATOM 4982 O O . TYR B 1 188 ? 6.633 32.344 -8.594 1 96.94 188 TYR B O 1
ATOM 4990 N N . ARG B 1 189 ? 5.219 31.625 -10.195 1 96.88 189 ARG B N 1
ATOM 4991 C CA . ARG B 1 189 ? 5.965 30.391 -10.398 1 96.88 189 ARG B CA 1
ATOM 4992 C C . ARG B 1 189 ? 7.262 30.656 -11.164 1 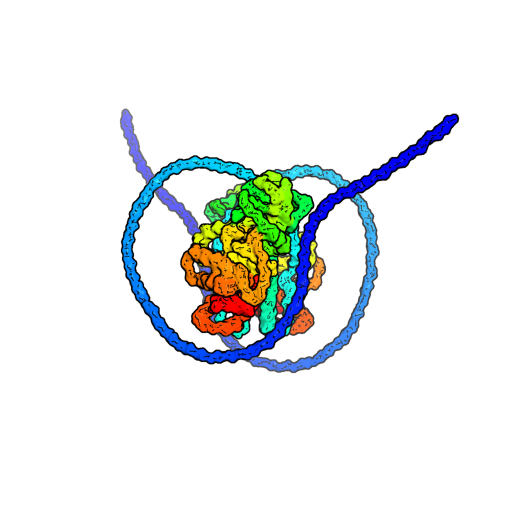96.88 189 ARG B C 1
ATOM 4994 O O . ARG B 1 189 ? 7.266 31.391 -12.156 1 96.88 189 ARG B O 1
ATOM 5001 N N . VAL B 1 190 ? 8.305 30.062 -10.641 1 96.19 190 VAL B N 1
ATOM 5002 C CA . VAL B 1 190 ? 9.641 30.203 -11.211 1 96.19 190 VAL B CA 1
ATOM 5003 C C . VAL B 1 190 ? 10.297 28.828 -11.352 1 96.19 190 VAL B C 1
ATOM 5005 O O . VAL B 1 190 ? 10.156 27.984 -10.469 1 96.19 190 VAL B O 1
ATOM 5008 N N . VAL B 1 191 ? 10.977 28.609 -12.445 1 95.75 191 VAL B N 1
ATOM 5009 C CA . VAL B 1 191 ? 11.75 27.375 -12.602 1 95.75 191 VAL B CA 1
ATOM 5010 C C . VAL B 1 191 ? 13.234 27.672 -12.367 1 95.75 191 VAL B C 1
ATOM 5012 O O . VAL B 1 191 ? 13.781 28.625 -12.922 1 95.75 191 VAL B O 1
ATOM 5015 N N . ARG B 1 192 ? 13.82 26.953 -11.523 1 95.44 192 ARG B N 1
ATOM 5016 C CA . ARG B 1 192 ? 15.266 26.969 -11.32 1 95.44 192 ARG B CA 1
ATOM 5017 C C . ARG B 1 192 ? 15.93 25.797 -12.031 1 95.44 192 ARG B C 1
ATOM 5019 O O . ARG B 1 192 ? 15.547 24.656 -11.828 1 95.44 192 ARG B O 1
ATOM 5026 N N . VAL B 1 193 ? 16.891 26.125 -12.789 1 94.31 193 VAL B N 1
ATOM 5027 C CA . VAL B 1 193 ? 17.547 25.109 -13.586 1 94.31 193 VAL B CA 1
ATOM 5028 C C . VAL B 1 193 ? 19.016 25 -13.203 1 94.31 193 VAL B C 1
ATOM 5030 O O . VAL B 1 193 ? 19.672 26.031 -12.977 1 94.31 193 VAL B O 1
ATOM 5033 N N . HIS B 1 194 ? 19.516 23.844 -13.016 1 92.12 194 HIS B N 1
ATOM 5034 C CA . HIS B 1 194 ? 20.922 23.547 -12.828 1 92.12 194 HIS B CA 1
ATOM 5035 C C . HIS B 1 194 ? 21.328 22.297 -13.602 1 92.12 194 HIS B C 1
ATOM 5037 O O . HIS B 1 194 ? 21.094 21.172 -13.148 1 92.12 194 HIS B O 1
ATOM 5043 N N . GLY B 1 195 ? 22.031 22.453 -14.68 1 90.75 195 GLY B N 1
ATOM 5044 C CA . GLY B 1 195 ? 22.297 21.312 -15.539 1 90.75 195 GLY B CA 1
ATOM 5045 C C . GLY B 1 195 ? 21.031 20.672 -16.078 1 90.75 195 GLY B C 1
ATOM 5046 O O . GLY B 1 195 ? 20.203 21.344 -16.703 1 90.75 195 GLY B O 1
ATOM 5047 N N . ASP B 1 196 ? 20.875 19.328 -15.734 1 89.12 196 ASP B N 1
ATOM 5048 C CA . ASP B 1 196 ? 19.719 18.609 -16.234 1 89.12 196 ASP B CA 1
ATOM 5049 C C . ASP B 1 196 ? 18.609 18.578 -15.188 1 89.12 196 ASP B C 1
ATOM 5051 O O . ASP B 1 196 ? 17.516 18.078 -15.453 1 89.12 196 ASP B O 1
ATOM 5055 N N . ALA B 1 197 ? 18.891 19.172 -14.094 1 90.25 197 ALA B N 1
ATOM 5056 C CA . ALA B 1 197 ? 17.891 19.141 -13.023 1 90.25 197 ALA B CA 1
ATOM 5057 C C . ALA B 1 197 ? 17.141 20.469 -12.953 1 90.25 197 ALA B C 1
ATOM 5059 O O . ALA B 1 197 ? 17.688 21.531 -13.266 1 90.25 197 ALA B O 1
ATOM 5060 N N . TRP B 1 198 ? 15.891 20.391 -12.688 1 92.31 198 TRP B N 1
ATOM 5061 C CA . TRP B 1 198 ? 15.109 21.609 -12.508 1 92.31 198 TRP B CA 1
ATOM 5062 C C . TRP B 1 198 ? 14.117 21.453 -11.359 1 92.31 198 TRP B C 1
ATOM 5064 O O . TRP B 1 198 ? 13.727 20.328 -11.023 1 92.31 198 TRP B O 1
ATOM 5074 N N . HIS B 1 199 ? 13.773 22.562 -10.742 1 93.94 199 HIS B N 1
ATOM 5075 C CA . HIS B 1 199 ? 12.781 22.656 -9.68 1 93.94 199 HIS B CA 1
ATOM 5076 C C . HIS B 1 199 ? 11.828 23.828 -9.898 1 93.94 199 HIS B C 1
ATOM 5078 O O . HIS B 1 199 ? 12.25 24.891 -10.359 1 93.94 199 HIS B O 1
ATOM 5084 N N . ILE B 1 200 ? 10.617 23.594 -9.648 1 94.56 200 ILE B N 1
ATOM 5085 C CA . ILE B 1 200 ? 9.664 24.703 -9.641 1 94.56 200 ILE B CA 1
ATOM 5086 C C . ILE B 1 200 ? 9.641 25.359 -8.266 1 94.56 200 ILE B C 1
ATOM 5088 O O . ILE B 1 200 ? 9.453 24.672 -7.25 1 94.56 200 ILE B O 1
ATOM 5092 N N . LEU B 1 201 ? 9.875 26.594 -8.242 1 95.94 201 LEU B N 1
ATOM 5093 C CA . LEU B 1 201 ? 9.828 27.422 -7.051 1 95.94 201 LEU B CA 1
ATOM 5094 C C . LEU B 1 201 ? 8.758 28.5 -7.188 1 95.94 201 LEU B C 1
ATOM 5096 O O . LEU B 1 201 ? 8.008 28.516 -8.156 1 95.94 201 LEU B O 1
ATOM 5100 N N . VAL B 1 202 ? 8.688 29.359 -6.156 1 96.56 202 VAL B N 1
ATOM 5101 C CA . VAL B 1 202 ? 7.742 30.469 -6.23 1 96.56 202 VAL B CA 1
ATOM 5102 C C . VAL B 1 202 ? 8.406 31.75 -5.746 1 96.56 202 VAL B C 1
ATOM 5104 O O . VAL B 1 202 ? 9.172 31.734 -4.777 1 96.56 202 VAL B O 1
ATOM 5107 N N . ALA B 1 203 ? 8.172 32.781 -6.434 1 96 203 ALA B N 1
ATOM 5108 C CA . ALA B 1 203 ? 8.625 34.125 -6.023 1 96 203 ALA B CA 1
ATOM 5109 C C . ALA B 1 203 ? 7.578 34.812 -5.16 1 96 203 ALA B C 1
ATOM 5111 O O . ALA B 1 203 ? 6.406 34.906 -5.539 1 96 203 ALA B O 1
ATOM 5112 N N . LYS B 1 204 ? 7.969 35.25 -4.008 1 93.19 204 LYS B N 1
ATOM 5113 C CA . LYS B 1 204 ? 7.105 36.031 -3.119 1 93.19 204 LYS B CA 1
ATOM 5114 C C . LYS B 1 204 ? 7.242 37.531 -3.377 1 93.19 204 LYS B C 1
ATOM 5116 O O . LYS B 1 204 ? 8.234 38.125 -2.98 1 93.19 204 LYS B O 1
ATOM 5121 N N . VAL B 1 205 ? 6.199 38.062 -3.93 1 92.81 205 VAL B N 1
ATOM 5122 C CA . VAL B 1 205 ? 6.262 39.469 -4.348 1 92.81 205 VAL B CA 1
ATOM 5123 C C . VAL B 1 205 ? 5.254 40.281 -3.547 1 92.81 205 VAL B C 1
ATOM 5125 O O . VAL B 1 205 ? 4.055 40.031 -3.578 1 92.81 205 VAL B O 1
ATOM 5128 N N . PRO B 1 206 ? 5.723 41.312 -2.867 1 89.56 206 PRO B N 1
ATOM 5129 C CA . PRO B 1 206 ? 4.785 42.156 -2.146 1 89.56 206 PRO B CA 1
ATOM 5130 C C . PRO B 1 206 ? 3.879 42.969 -3.08 1 89.56 206 PRO B C 1
ATOM 5132 O O . PRO B 1 206 ? 4.32 43.406 -4.141 1 89.56 206 PRO B O 1
ATOM 5135 N N . LYS B 1 207 ? 2.652 43.031 -2.67 1 89.62 207 LYS B N 1
ATOM 5136 C CA . LYS B 1 207 ? 1.732 43.875 -3.418 1 89.62 207 LYS B CA 1
ATOM 5137 C C . LYS B 1 207 ? 2.17 45.344 -3.359 1 89.62 207 LYS B C 1
ATOM 5139 O O . LYS B 1 207 ? 2.867 45.75 -2.428 1 89.6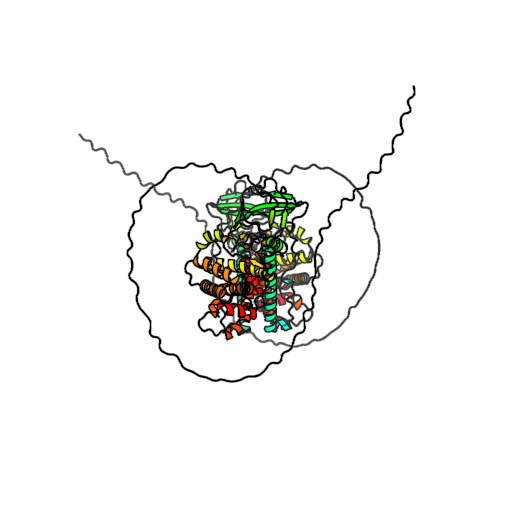2 207 LYS B O 1
ATOM 5144 N N . PRO B 1 208 ? 1.722 46.031 -4.41 1 85 208 PRO B N 1
ATOM 5145 C CA . PRO B 1 208 ? 2.049 47.469 -4.355 1 85 208 PRO B CA 1
ATOM 5146 C C . PRO B 1 208 ? 1.474 48.156 -3.121 1 85 208 PRO B C 1
ATOM 5148 O O . PRO B 1 208 ? 0.294 47.969 -2.803 1 85 208 PRO B O 1
ATOM 5151 N N . GLY B 1 209 ? 2.254 48.875 -2.346 1 81.75 209 GLY B N 1
ATOM 5152 C CA . GLY B 1 209 ? 1.802 49.625 -1.169 1 81.75 209 GLY B CA 1
ATOM 5153 C C . GLY B 1 209 ? 1.844 48.781 0.098 1 81.75 209 GLY B C 1
ATOM 5154 O O . GLY B 1 209 ? 1.426 49.25 1.163 1 81.75 209 GLY B O 1
ATOM 5155 N N . ALA B 1 210 ? 2.307 47.625 -0.105 1 81.19 210 ALA B N 1
ATOM 5156 C CA . ALA B 1 210 ? 2.352 46.75 1.061 1 81.19 210 ALA B CA 1
ATOM 5157 C C . ALA B 1 210 ? 3.402 47.219 2.062 1 81.19 210 ALA B C 1
ATOM 5159 O O . ALA B 1 210 ? 4.395 47.844 1.684 1 81.19 210 ALA B O 1
ATOM 5160 N N . ASP B 1 211 ? 3.1 47 3.32 1 73.44 211 ASP B N 1
ATOM 5161 C CA . ASP B 1 211 ? 4.055 47.344 4.375 1 73.44 211 ASP B CA 1
ATOM 5162 C C . ASP B 1 211 ? 5.332 46.5 4.242 1 73.44 211 ASP B C 1
ATOM 5164 O O . ASP B 1 211 ? 5.297 45.375 3.742 1 73.44 211 ASP B O 1
ATOM 5168 N N . VAL B 1 212 ? 6.398 47.125 4.609 1 67.5 212 VAL B N 1
ATOM 5169 C CA . VAL B 1 212 ? 7.676 46.406 4.609 1 67.5 212 VAL B CA 1
ATOM 5170 C C . VAL B 1 212 ? 7.645 45.281 5.629 1 67.5 212 VAL B C 1
ATOM 5172 O O . VAL B 1 212 ? 7.301 45.5 6.797 1 67.5 212 VAL B O 1
ATOM 5175 N N . PRO B 1 213 ? 7.891 44.094 5.105 1 69.44 213 PRO B N 1
ATOM 5176 C CA . PRO B 1 213 ? 7.898 43 6.059 1 69.44 213 PRO B CA 1
ATOM 5177 C C . PRO B 1 213 ? 8.93 43.188 7.172 1 69.44 213 PRO B C 1
ATOM 5179 O O . PRO B 1 213 ? 9.938 43.844 6.977 1 69.44 213 PRO B O 1
ATOM 5182 N N . HIS B 1 214 ? 8.539 42.656 8.359 1 70.81 214 HIS B N 1
ATOM 5183 C CA . HIS B 1 214 ? 9.5 42.719 9.453 1 70.81 214 HIS B CA 1
ATOM 5184 C C . HIS B 1 214 ? 10.789 42 9.086 1 70.81 214 HIS B C 1
ATOM 5186 O O . HIS B 1 214 ? 10.75 40.844 8.664 1 70.81 214 HIS B O 1
ATOM 5192 N N . PRO B 1 215 ? 11.859 42.625 9.117 1 73.69 215 PRO B N 1
ATOM 5193 C CA . PRO B 1 215 ? 13.125 42.031 8.734 1 73.69 215 PRO B CA 1
ATOM 5194 C C . PRO B 1 215 ? 13.398 40.719 9.492 1 73.69 215 PRO B C 1
ATOM 5196 O O . PRO B 1 215 ? 13.938 39.781 8.914 1 73.69 215 PRO B O 1
ATOM 5199 N N . TRP B 1 216 ? 12.867 40.656 10.648 1 81.56 216 TRP B N 1
ATOM 5200 C CA . TRP B 1 216 ? 13.117 39.469 11.469 1 81.56 216 TRP B CA 1
ATOM 5201 C C . TRP B 1 216 ? 12.367 38.25 10.922 1 81.56 216 TRP B C 1
ATOM 5203 O O . TRP B 1 216 ? 12.844 37.125 11.039 1 81.56 216 TRP B O 1
ATOM 5213 N N . GLY B 1 217 ? 11.312 38.469 10.336 1 82.69 217 GLY B N 1
ATOM 5214 C CA . GLY B 1 217 ? 10.508 37.375 9.797 1 82.69 217 GLY B CA 1
ATOM 5215 C C . GLY B 1 217 ? 11.203 36.625 8.688 1 82.69 217 GLY B C 1
ATOM 5216 O O . GLY B 1 217 ? 11.188 35.375 8.672 1 82.69 217 GLY B O 1
ATOM 5217 N N . LEU B 1 218 ? 11.797 37.344 7.82 1 80.12 218 LEU B N 1
ATOM 5218 C CA . LEU B 1 218 ? 12.523 36.719 6.719 1 80.12 218 LEU B CA 1
ATOM 5219 C C . LEU B 1 218 ? 13.742 35.938 7.23 1 80.12 218 LEU B C 1
ATOM 5221 O O . LEU B 1 218 ? 14.062 34.875 6.734 1 80.12 218 LEU B O 1
ATOM 5225 N N . GLU B 1 219 ? 14.375 36.594 8.227 1 86.25 219 GLU B N 1
ATOM 5226 C CA . GLU B 1 219 ? 15.539 35.938 8.828 1 86.25 219 GLU B CA 1
ATOM 5227 C C . GLU B 1 219 ? 15.141 34.656 9.523 1 86.25 219 GLU B C 1
ATOM 5229 O O . GLU B 1 219 ? 15.852 33.656 9.445 1 86.25 219 GLU B O 1
ATOM 5234 N N . LEU B 1 220 ? 14.062 34.719 10.195 1 88.94 220 LEU B N 1
ATOM 5235 C CA . LEU B 1 220 ? 13.547 33.531 10.859 1 88.94 220 LEU B CA 1
ATOM 5236 C C . LEU B 1 220 ? 13.25 32.438 9.852 1 88.94 220 LEU B C 1
ATOM 5238 O O . LEU B 1 220 ? 13.68 31.297 10.023 1 88.94 220 LEU B O 1
ATOM 5242 N N . GLN B 1 221 ? 12.586 32.781 8.812 1 89.62 221 GLN B N 1
ATOM 5243 C CA . GLN B 1 221 ? 12.219 31.812 7.789 1 89.62 221 GLN B CA 1
ATOM 5244 C C . GLN B 1 221 ? 13.453 31.156 7.184 1 89.62 221 GLN B C 1
ATOM 5246 O O . GLN B 1 221 ? 13.445 29.953 6.918 1 89.62 221 GLN B O 1
ATOM 5251 N N . ALA B 1 222 ? 14.453 31.906 7.012 1 87.62 222 ALA B N 1
ATOM 5252 C CA . ALA B 1 222 ? 15.695 31.406 6.426 1 87.62 222 ALA B CA 1
ATOM 5253 C C . ALA B 1 222 ? 16.422 30.469 7.387 1 87.62 222 ALA B C 1
ATOM 5255 O O . ALA B 1 222 ? 17.188 29.609 6.961 1 87.62 222 ALA B O 1
ATOM 5256 N N . SER B 1 223 ? 16.188 30.641 8.648 1 89.38 223 SER B N 1
ATOM 5257 C CA . SER B 1 223 ? 16.922 29.875 9.656 1 89.38 223 SER B CA 1
ATOM 5258 C C . SER B 1 223 ? 16.203 28.578 10.016 1 89.38 223 SER B C 1
ATOM 5260 O O . SER B 1 223 ? 16.797 27.688 10.609 1 89.38 223 SER B O 1
ATOM 5262 N N . LEU B 1 224 ? 15.031 28.516 9.68 1 90.38 224 LEU B N 1
ATOM 5263 C CA . LEU B 1 224 ? 14.227 27.359 10.078 1 90.38 224 LEU B CA 1
ATOM 5264 C C . LEU B 1 224 ? 14.578 26.141 9.219 1 90.38 224 LEU B C 1
ATOM 5266 O O . LEU B 1 224 ? 14.812 26.266 8.016 1 90.38 224 LEU B O 1
ATOM 5270 N N . SER B 1 225 ? 14.703 24.984 9.891 1 90.69 225 SER B N 1
ATOM 5271 C CA . SER B 1 225 ? 14.789 23.734 9.148 1 90.69 225 SER B CA 1
ATOM 5272 C C . SER B 1 225 ? 13.492 23.438 8.406 1 90.69 225 SER B C 1
ATOM 5274 O O . SER B 1 225 ? 12.43 23.953 8.781 1 90.69 225 SER B O 1
ATOM 5276 N N . PRO B 1 226 ? 13.617 22.656 7.34 1 91.75 226 PRO B N 1
ATOM 5277 C CA . PRO B 1 226 ? 12.414 22.344 6.57 1 91.75 226 PRO B CA 1
ATOM 5278 C C . PRO B 1 226 ? 11.328 21.688 7.418 1 91.75 226 PRO B C 1
ATOM 5280 O O . PRO B 1 226 ? 11.625 20.812 8.242 1 91.75 226 PRO B O 1
ATOM 5283 N N . HIS B 1 227 ? 10.156 22.141 7.324 1 94.62 227 HIS B N 1
ATOM 5284 C CA . HIS B 1 227 ? 8.961 21.625 7.973 1 94.62 227 HIS B CA 1
ATOM 5285 C C . HIS B 1 227 ? 7.816 21.469 6.973 1 94.62 227 HIS B C 1
ATOM 5287 O O . HIS B 1 227 ? 7.621 22.328 6.109 1 94.62 227 HIS B O 1
ATOM 5293 N N . PHE B 1 228 ? 7.055 20.438 7.09 1 95.81 228 PHE B N 1
ATOM 5294 C CA . PHE B 1 228 ? 6.07 20.062 6.078 1 95.81 228 PHE B CA 1
ATOM 5295 C C . PHE B 1 228 ? 5.039 21.188 5.906 1 95.81 228 PHE B C 1
ATOM 5297 O O . PHE B 1 228 ? 4.547 21.406 4.801 1 95.81 228 PHE B O 1
ATOM 5304 N N . ASN B 1 229 ? 4.711 21.906 7.008 1 97.19 229 ASN B N 1
ATOM 5305 C CA . ASN B 1 229 ? 3.629 22.875 6.961 1 97.19 229 ASN B CA 1
ATOM 5306 C C . ASN B 1 229 ? 4.16 24.312 6.984 1 97.19 22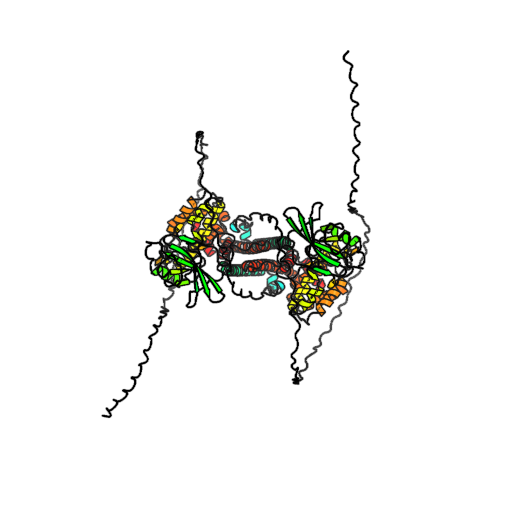9 ASN B C 1
ATOM 5308 O O . ASN B 1 229 ? 3.414 25.25 7.254 1 97.19 229 ASN B O 1
ATOM 5312 N N . LEU B 1 230 ? 5.414 24.516 6.754 1 95.31 230 LEU B N 1
ATOM 5313 C CA . LEU B 1 230 ? 6.031 25.828 6.617 1 95.31 230 LEU B CA 1
ATOM 5314 C C . LEU B 1 230 ? 6.676 25.984 5.246 1 95.31 230 LEU B C 1
ATOM 5316 O O . LEU B 1 230 ? 7.332 25.062 4.75 1 95.31 230 LEU B O 1
ATOM 5320 N N . GLN B 1 231 ? 6.43 27.078 4.707 1 94.62 231 GLN B N 1
ATOM 5321 C CA . GLN B 1 231 ? 7.062 27.344 3.418 1 94.62 231 GLN B CA 1
ATOM 5322 C C . GLN B 1 231 ? 8.562 27.562 3.578 1 94.62 231 GLN B C 1
ATOM 5324 O O . GLN B 1 231 ? 8.992 28.359 4.41 1 94.62 231 GLN B O 1
ATOM 5329 N N . GLY B 1 232 ? 9.289 26.828 2.818 1 93.06 232 GLY B N 1
ATOM 5330 C CA . GLY B 1 232 ? 10.734 26.953 2.885 1 93.06 232 GLY B CA 1
ATOM 5331 C C . GLY B 1 232 ? 11.289 28.031 1.971 1 93.06 232 GLY B C 1
ATOM 5332 O O . GLY B 1 232 ? 10.812 28.203 0.848 1 93.06 232 GLY B O 1
ATOM 5333 N N . LEU B 1 233 ? 12.266 28.719 2.484 1 93.12 233 LEU B N 1
ATOM 5334 C CA . LEU B 1 233 ? 12.93 29.75 1.692 1 93.12 233 LEU B CA 1
ATOM 5335 C C . LEU B 1 233 ? 14.164 29.188 0.993 1 93.12 233 LEU B C 1
ATOM 5337 O O . LEU B 1 233 ? 15 28.531 1.626 1 93.12 233 LEU B O 1
ATOM 5341 N N . CYS B 1 234 ? 14.188 29.406 -0.264 1 93.62 234 CYS B N 1
ATOM 5342 C CA . CYS B 1 234 ? 15.328 28.906 -1.033 1 93.62 234 CYS B CA 1
ATOM 5343 C C . CYS B 1 234 ? 16.406 29.969 -1.149 1 93.62 234 CYS B C 1
ATOM 5345 O O . CYS B 1 234 ? 17.594 29.656 -1.306 1 93.62 234 CYS B O 1
ATOM 5347 N N . GLY B 1 235 ? 15.961 31.25 -1.161 1 91.44 235 GLY B N 1
ATOM 5348 C CA . GLY B 1 235 ? 16.938 32.344 -1.232 1 91.44 235 GLY B CA 1
ATOM 5349 C C . GLY B 1 235 ? 16.359 33.594 -1.815 1 91.44 235 GLY B C 1
ATOM 5350 O O . GLY B 1 235 ? 15.18 33.656 -2.188 1 91.44 235 GLY B O 1
ATOM 5351 N N . LEU B 1 236 ? 17.234 34.625 -1.729 1 90.5 236 LEU B N 1
ATOM 5352 C CA . LEU B 1 236 ? 16.922 35.906 -2.334 1 90.5 236 LEU B CA 1
ATOM 5353 C C . LEU B 1 236 ? 17.672 36.094 -3.646 1 90.5 236 LEU B C 1
ATOM 5355 O O . LEU B 1 236 ? 18.891 35.875 -3.707 1 90.5 236 LEU B O 1
ATOM 5359 N N . VAL B 1 237 ? 16.906 36.438 -4.59 1 92.06 237 VAL B N 1
ATOM 5360 C CA . VAL B 1 237 ? 17.562 36.656 -5.875 1 92.06 237 VAL B CA 1
ATOM 5361 C C . VAL B 1 237 ? 17.5 38.156 -6.223 1 92.06 237 VAL B C 1
ATOM 5363 O O . VAL B 1 237 ? 16.469 38.812 -5.996 1 92.06 237 VAL B O 1
ATOM 5366 N N . PRO B 1 238 ? 18.578 38.656 -6.773 1 91.56 238 PRO B N 1
ATOM 5367 C CA . PRO B 1 238 ? 18.625 40.062 -7.098 1 91.56 238 PRO B CA 1
ATOM 5368 C C . PRO B 1 238 ? 17.719 40.438 -8.273 1 91.56 238 PRO B C 1
ATOM 5370 O O . PRO B 1 238 ? 17.266 39.562 -9 1 91.56 238 PRO B O 1
ATOM 5373 N N . GLU B 1 239 ? 17.516 41.719 -8.25 1 90.69 239 GLU B N 1
ATOM 5374 C CA . GLU B 1 239 ? 16.75 42.25 -9.367 1 90.69 239 GLU B CA 1
ATOM 5375 C C . GLU B 1 239 ? 17.406 41.906 -10.703 1 90.69 239 GLU B C 1
ATOM 5377 O O . GLU B 1 239 ? 18.625 41.938 -10.828 1 90.69 239 GLU B O 1
ATOM 5382 N N . GLY B 1 240 ? 16.625 41.562 -11.703 1 87.12 240 GLY B N 1
ATOM 5383 C CA . GLY B 1 240 ? 17.156 41.281 -13.031 1 87.12 240 GLY B CA 1
ATOM 5384 C C . GLY B 1 240 ? 17.422 39.812 -13.273 1 87.12 240 GLY B C 1
ATOM 5385 O O . GLY B 1 240 ? 17.656 39.406 -14.414 1 87.12 240 GLY B O 1
ATOM 5386 N N . THR B 1 241 ? 17.469 39.094 -12.203 1 89.12 241 THR B N 1
ATOM 5387 C CA . THR B 1 241 ? 17.734 37.656 -12.328 1 89.12 241 THR B CA 1
ATOM 5388 C C . THR B 1 241 ? 16.625 36.969 -13.109 1 89.12 241 THR B C 1
ATOM 5390 O O . THR B 1 241 ? 16.859 35.938 -13.766 1 89.12 241 THR B O 1
ATOM 5393 N N . LEU B 1 242 ? 15.414 37.438 -13.039 1 91.94 242 LEU B N 1
ATOM 5394 C CA . LEU B 1 242 ? 14.258 36.875 -13.734 1 91.94 242 LEU B CA 1
ATOM 5395 C C . LEU B 1 242 ? 13.789 37.812 -14.844 1 91.94 242 LEU B C 1
ATOM 5397 O O . LEU B 1 242 ? 12.969 38.719 -14.594 1 91.94 242 LEU B O 1
ATOM 5401 N N . PRO B 1 243 ? 14.281 37.469 -15.953 1 88.12 243 PRO B N 1
ATOM 5402 C CA . PRO B 1 243 ? 13.836 38.312 -17.062 1 88.12 243 PRO B CA 1
ATOM 5403 C C . PRO B 1 243 ? 12.32 38.312 -17.25 1 88.12 243 PRO B C 1
ATOM 5405 O O . PRO B 1 243 ? 11.695 37.25 -17.172 1 88.12 243 PRO B O 1
ATOM 5408 N N . GLY B 1 244 ? 11.727 39.5 -17.406 1 87.88 244 GLY B N 1
ATOM 5409 C CA . GLY B 1 244 ? 10.297 39.594 -17.672 1 87.88 244 GLY B CA 1
ATOM 5410 C C . GLY B 1 244 ? 9.461 39.625 -16.422 1 87.88 244 GLY B C 1
ATOM 5411 O O . GLY B 1 244 ? 8.227 39.594 -16.484 1 87.88 244 GLY B O 1
ATOM 5412 N N . ALA B 1 245 ? 10.125 39.656 -15.336 1 92.06 245 ALA B N 1
ATOM 5413 C CA . ALA B 1 245 ? 9.398 39.688 -14.07 1 92.06 245 ALA B CA 1
ATOM 5414 C C . ALA B 1 245 ? 8.57 40.969 -13.953 1 92.06 245 ALA B C 1
ATOM 5416 O O . ALA B 1 245 ? 9.039 42.062 -14.312 1 92.06 245 ALA B O 1
ATOM 5417 N N . PRO B 1 246 ? 7.352 40.906 -13.523 1 91.38 246 PRO B N 1
ATOM 5418 C CA . PRO B 1 246 ? 6.48 42.062 -13.414 1 91.38 246 PRO B CA 1
ATOM 5419 C C . PRO B 1 246 ? 6.738 42.875 -12.133 1 91.38 246 PRO B C 1
ATOM 5421 O O . PRO B 1 246 ? 5.922 43.719 -11.758 1 91.38 246 PRO B O 1
ATOM 5424 N N . TRP B 1 247 ? 7.715 42.562 -11.367 1 90.06 247 TRP B N 1
ATOM 5425 C CA . TRP B 1 247 ? 8.047 43.312 -10.148 1 90.06 247 TRP B CA 1
ATOM 5426 C C . TRP B 1 247 ? 9.438 43.906 -10.227 1 90.06 247 TRP B C 1
ATOM 5428 O O . TRP B 1 247 ? 10.211 43.562 -11.133 1 90.06 247 TRP B O 1
ATOM 5438 N N . ARG B 1 248 ? 9.719 44.812 -9.25 1 87.94 248 ARG B N 1
ATOM 5439 C CA . ARG B 1 248 ? 11.031 45.438 -9.156 1 87.94 248 ARG B CA 1
ATOM 5440 C C . ARG B 1 248 ? 11.75 45.031 -7.871 1 87.94 248 ARG B C 1
ATOM 5442 O O . ARG B 1 248 ? 11.102 44.656 -6.883 1 87.94 248 ARG B O 1
ATOM 5449 N N . GLY B 1 249 ? 13.023 45.031 -7.996 1 88.06 249 GLY B N 1
ATOM 5450 C CA . GLY B 1 249 ? 13.812 44.75 -6.805 1 88.06 249 GLY B CA 1
ATOM 5451 C C . GLY B 1 249 ? 14.109 43.281 -6.609 1 88.06 249 GLY B C 1
ATOM 5452 O O . GLY B 1 249 ? 13.789 42.438 -7.469 1 88.06 249 GLY B O 1
ATOM 5453 N N . ALA B 1 250 ? 14.758 42.969 -5.48 1 90.44 250 ALA B N 1
ATOM 5454 C CA . ALA B 1 250 ? 15.078 41.594 -5.133 1 90.44 250 ALA B CA 1
ATOM 5455 C C . ALA B 1 250 ? 13.836 40.844 -4.695 1 90.44 250 ALA B C 1
ATOM 5457 O O . ALA B 1 250 ? 12.883 41.438 -4.188 1 90.44 250 ALA B O 1
ATOM 5458 N N . VAL B 1 251 ? 13.852 39.625 -4.945 1 92.31 251 VAL B N 1
ATOM 5459 C CA . VAL B 1 251 ? 12.672 38.844 -4.605 1 92.31 251 VAL B CA 1
ATOM 5460 C C . VAL B 1 251 ? 13.086 37.562 -3.883 1 92.31 251 VAL B C 1
ATOM 5462 O O . VAL B 1 251 ? 14.133 36.969 -4.188 1 92.31 251 VAL B O 1
ATOM 5465 N N . ALA B 1 252 ? 12.242 37.156 -2.918 1 92.31 252 ALA B N 1
ATOM 5466 C CA . ALA B 1 252 ? 12.477 35.906 -2.197 1 92.31 252 ALA B CA 1
ATOM 5467 C C . ALA B 1 252 ? 11.867 34.719 -2.943 1 92.31 252 ALA B C 1
ATOM 5469 O O . ALA B 1 252 ? 10.711 34.781 -3.375 1 92.31 252 ALA B O 1
ATOM 5470 N N . LEU B 1 253 ? 12.695 33.656 -3.102 1 94.94 253 LEU B N 1
ATOM 5471 C CA . LEU B 1 253 ? 12.219 32.438 -3.707 1 94.94 253 LEU B CA 1
ATOM 5472 C C . LEU B 1 253 ? 11.938 31.375 -2.641 1 94.94 253 LEU B C 1
ATOM 5474 O O . LEU B 1 253 ? 12.758 31.156 -1.744 1 94.94 253 LEU B O 1
ATOM 5478 N N . ALA B 1 254 ? 10.773 30.75 -2.746 1 95.31 254 ALA B N 1
ATOM 5479 C CA . ALA B 1 254 ? 10.375 29.734 -1.777 1 95.31 254 ALA B CA 1
ATOM 5480 C C . ALA B 1 254 ? 10.117 28.391 -2.461 1 95.31 254 ALA B C 1
ATOM 5482 O O . ALA B 1 254 ? 9.883 28.328 -3.672 1 95.31 254 ALA B O 1
ATOM 5483 N N . ALA B 1 255 ? 10.141 27.375 -1.726 1 94.75 255 ALA B N 1
ATOM 5484 C CA . ALA B 1 255 ? 10.172 26.016 -2.238 1 94.75 255 ALA B CA 1
ATOM 5485 C C . ALA B 1 255 ? 8.766 25.531 -2.594 1 94.75 255 ALA B C 1
ATOM 5487 O O . ALA B 1 255 ? 8.555 24.922 -3.645 1 94.75 255 ALA B O 1
ATOM 5488 N N . GLU B 1 256 ? 7.785 25.734 -1.729 1 95.06 256 GLU B N 1
ATOM 5489 C CA . GLU B 1 256 ? 6.438 25.203 -1.932 1 95.06 256 GLU B CA 1
ATOM 5490 C C . GLU B 1 256 ? 5.566 26.203 -2.688 1 95.06 256 GLU B C 1
ATOM 5492 O O . GLU B 1 256 ? 5.484 27.375 -2.314 1 95.06 256 GLU B O 1
ATOM 5497 N N . VAL B 1 257 ? 4.926 25.703 -3.66 1 94.31 257 VAL B N 1
ATOM 5498 C CA . VAL B 1 257 ? 4.09 26.547 -4.512 1 94.31 257 VAL B CA 1
ATOM 5499 C C . VAL B 1 257 ? 2.645 26.5 -4.02 1 94.31 257 VAL B C 1
ATOM 5501 O O . VAL B 1 257 ? 1.973 25.469 -4.129 1 94.31 257 VAL B O 1
ATOM 5504 N N . PRO B 1 258 ? 2.197 27.609 -3.502 1 95.75 258 PRO B N 1
ATOM 5505 C CA . PRO B 1 258 ? 0.809 27.609 -3.035 1 95.75 258 PRO B CA 1
ATOM 5506 C C . PRO B 1 258 ? -0.199 27.562 -4.18 1 95.75 258 PRO B C 1
ATOM 5508 O O . PRO B 1 258 ? 0.094 28.016 -5.289 1 95.75 258 PRO B O 1
ATOM 5511 N N . GLU B 1 259 ? -1.389 27.016 -3.898 1 94.06 259 GLU B N 1
ATOM 5512 C CA . GLU B 1 259 ? -2.453 26.891 -4.887 1 94.06 259 GLU B CA 1
ATOM 5513 C C . GLU B 1 259 ? -3.613 27.828 -4.566 1 94.06 259 GLU B C 1
ATOM 5515 O O . GLU B 1 259 ? -4.164 28.484 -5.461 1 94.06 259 GLU B O 1
ATOM 5520 N N . ARG B 1 260 ? -4 27.875 -3.355 1 95.19 260 ARG B N 1
ATOM 5521 C CA . ARG B 1 260 ? -5.109 28.719 -2.91 1 95.19 260 ARG B CA 1
ATOM 5522 C C . ARG B 1 260 ? -5.027 28.984 -1.411 1 95.19 260 ARG B C 1
ATOM 5524 O O . ARG B 1 260 ? -4.227 28.375 -0.708 1 95.19 260 ARG B O 1
ATOM 5531 N N . THR B 1 261 ? -5.789 29.922 -0.968 1 95.88 261 THR B N 1
ATOM 5532 C CA . THR B 1 261 ? -5.879 30.188 0.462 1 95.88 261 THR B CA 1
ATOM 5533 C C . THR B 1 261 ? -6.957 29.328 1.109 1 95.88 261 THR B C 1
ATOM 5535 O O . THR B 1 261 ? -7.824 28.781 0.42 1 95.88 261 THR B O 1
ATOM 5538 N N . VAL B 1 262 ? -6.879 29.172 2.404 1 96.12 262 VAL B N 1
ATOM 5539 C CA . VAL B 1 262 ? -7.918 28.453 3.143 1 96.12 262 VAL B CA 1
ATOM 5540 C C . VAL B 1 262 ? -9.258 29.172 2.965 1 96.12 262 VAL B C 1
ATOM 5542 O O . VAL B 1 262 ? -10.305 28.516 2.879 1 96.12 262 VAL B O 1
ATOM 5545 N N . ALA B 1 263 ? -9.242 30.5 2.854 1 95 263 ALA B N 1
ATOM 5546 C CA . ALA B 1 263 ? -10.477 31.25 2.627 1 95 263 ALA B CA 1
ATOM 5547 C C . ALA B 1 263 ? -11.148 30.828 1.323 1 95 263 ALA B C 1
ATOM 5549 O O . ALA B 1 263 ? -12.359 30.641 1.279 1 95 263 ALA B O 1
ATOM 5550 N N . GLN B 1 264 ? -10.391 30.688 0.338 1 94.75 264 GLN B N 1
ATOM 5551 C CA . GLN B 1 264 ? -10.906 30.25 -0.958 1 94.75 264 GLN B CA 1
ATOM 5552 C C . GLN B 1 264 ? -11.398 28.812 -0.902 1 94.75 264 GLN B C 1
ATOM 5554 O O . GLN B 1 264 ? -12.422 28.484 -1.502 1 94.75 264 GLN B O 1
ATOM 5559 N N . TRP B 1 265 ? -10.656 28 -0.251 1 94.5 265 TRP B N 1
ATOM 5560 C CA . TRP B 1 265 ? -11.008 26.594 -0.099 1 94.5 265 TRP B CA 1
ATOM 5561 C C . TRP B 1 265 ? -12.32 26.438 0.667 1 94.5 265 TRP B C 1
ATOM 5563 O O . TRP B 1 265 ? -13.141 25.578 0.33 1 94.5 265 TRP B O 1
ATOM 5573 N N . LEU B 1 266 ? -12.508 27.234 1.662 1 93.12 266 LEU B N 1
ATOM 5574 C CA . LEU B 1 266 ? -13.703 27.172 2.498 1 93.12 266 LEU B CA 1
ATOM 5575 C C . LEU B 1 266 ? -14.953 27.469 1.679 1 93.12 266 LEU B C 1
ATOM 5577 O O . LEU B 1 266 ? -16.031 26.922 1.95 1 93.12 266 LEU B O 1
ATOM 5581 N N . ALA B 1 267 ? -14.805 28.266 0.671 1 89.69 267 ALA B N 1
ATOM 5582 C CA . ALA B 1 267 ? -15.945 28.609 -0.182 1 89.69 267 ALA B CA 1
ATOM 5583 C C . ALA B 1 267 ? -16.5 27.359 -0.88 1 89.69 267 ALA B C 1
ATOM 5585 O O . ALA B 1 267 ? -17.703 27.234 -1.067 1 89.69 267 ALA B O 1
ATOM 5586 N N . GLU B 1 268 ? -15.68 26.453 -1.116 1 88.38 268 GLU B N 1
ATOM 5587 C CA . GLU B 1 268 ? -16.078 25.203 -1.771 1 88.38 268 GLU B CA 1
ATOM 5588 C C . GLU B 1 268 ? -16.344 24.109 -0.75 1 88.38 268 GLU B C 1
ATOM 5590 O O . GLU B 1 268 ? -17.328 23.359 -0.881 1 88.38 268 GLU B O 1
ATOM 5595 N N . ALA B 1 269 ? -15.57 24.016 0.193 1 86.69 269 ALA B N 1
ATOM 5596 C CA . ALA B 1 269 ? -15.609 22.938 1.173 1 86.69 269 ALA B CA 1
ATOM 5597 C C . ALA B 1 269 ? -16.906 22.984 1.986 1 86.69 269 ALA B C 1
ATOM 5599 O O . ALA B 1 269 ? -17.422 21.938 2.4 1 86.69 269 ALA B O 1
ATOM 5600 N N . CYS B 1 270 ? -17.391 24.141 2.154 1 84.62 270 CYS B N 1
ATOM 5601 C CA . CYS B 1 270 ? -18.562 24.297 3.016 1 84.62 270 CYS B CA 1
ATOM 5602 C C . CYS B 1 270 ? -19.812 23.719 2.354 1 84.62 270 CYS B C 1
ATOM 5604 O O . CYS B 1 270 ? -20.828 23.531 3.012 1 84.62 270 CYS B O 1
ATOM 5606 N N . THR B 1 271 ? -19.688 23.375 1.063 1 84.38 271 THR B N 1
ATOM 5607 C CA . THR B 1 271 ? -20.828 22.797 0.34 1 84.38 271 THR B CA 1
ATOM 5608 C C . THR B 1 271 ? -20.844 21.281 0.492 1 84.38 271 THR B C 1
ATOM 5610 O O . THR B 1 271 ? -21.828 20.641 0.133 1 84.38 271 THR B O 1
ATOM 5613 N N . GLN B 1 272 ? -19.906 20.812 1.107 1 86 272 GLN B N 1
ATOM 5614 C CA . GLN B 1 272 ? -19.844 19.375 1.346 1 86 272 GLN B CA 1
ATOM 5615 C C . GLN B 1 272 ? -20.75 18.969 2.502 1 86 272 GLN B C 1
ATOM 5617 O O . GLN B 1 272 ? -21.188 19.812 3.285 1 86 272 GLN B O 1
ATOM 5622 N N . PRO B 1 273 ? -21.031 17.656 2.578 1 88 273 PRO B N 1
ATOM 5623 C CA . PRO B 1 273 ? -21.766 17.203 3.762 1 88 273 PRO B CA 1
ATOM 5624 C C . PRO B 1 273 ? -21.094 17.625 5.066 1 88 273 PRO B C 1
ATOM 5626 O O . PRO B 1 273 ? -19.859 17.641 5.16 1 88 273 PRO B O 1
ATOM 5629 N N . PRO B 1 274 ? -21.875 18 6.02 1 87.62 274 PRO B N 1
ATOM 5630 C CA . PRO B 1 274 ? -21.359 18.594 7.254 1 87.62 274 PRO B CA 1
ATOM 5631 C C . PRO B 1 274 ? -20.297 17.703 7.918 1 87.62 274 PRO B C 1
ATOM 5633 O O . PRO B 1 274 ? -19.297 18.219 8.422 1 87.62 274 PRO B O 1
ATOM 5636 N N . GLU B 1 275 ? -20.562 16.469 7.941 1 87.69 275 GLU B N 1
ATOM 5637 C CA . GLU B 1 275 ? -19.609 15.562 8.594 1 87.69 275 GLU B CA 1
ATOM 5638 C C . GLU B 1 275 ? -18.25 15.594 7.891 1 87.69 275 GLU B C 1
ATOM 5640 O O . GLU B 1 275 ? -17.203 15.586 8.547 1 87.69 275 GLU B O 1
ATOM 5645 N N . GLU B 1 276 ? -18.297 15.656 6.609 1 89.75 276 GLU B N 1
ATOM 5646 C CA . GLU B 1 276 ? -17.062 15.711 5.832 1 89.75 276 GLU B CA 1
ATOM 5647 C C . GLU B 1 276 ? -16.359 17.047 6.012 1 89.75 276 GLU B C 1
ATOM 5649 O O . GLU B 1 276 ? -15.133 17.109 6.074 1 89.75 276 GLU B O 1
ATOM 5654 N N . PHE B 1 277 ? -17.172 18.062 6.117 1 92.62 277 PHE B N 1
ATOM 5655 C CA . PHE B 1 277 ? -16.625 19.391 6.293 1 92.62 277 PHE B CA 1
ATOM 5656 C C . PHE B 1 277 ? -15.914 19.516 7.637 1 92.62 277 PHE B C 1
ATOM 5658 O O . PHE B 1 277 ? -14.781 19.984 7.707 1 92.62 277 PHE B O 1
ATOM 5665 N N . VAL B 1 278 ? -16.547 19.047 8.688 1 93.38 278 VAL B N 1
ATOM 5666 C CA . VAL B 1 278 ? -15.992 19.141 10.031 1 93.38 278 VAL B CA 1
ATOM 5667 C C . VAL B 1 278 ? -14.688 18.344 10.117 1 93.38 278 VAL B C 1
ATOM 5669 O O . VAL B 1 278 ? -13.727 18.766 10.758 1 93.38 278 VAL B O 1
ATOM 5672 N N . TRP B 1 279 ? -14.703 17.25 9.492 1 93.62 279 TRP B N 1
ATOM 5673 C CA . TRP B 1 279 ? -13.5 16.422 9.453 1 93.62 279 TRP B CA 1
ATOM 5674 C C . TRP B 1 279 ? -12.359 17.156 8.75 1 93.62 279 TRP B C 1
ATOM 5676 O O . TRP B 1 279 ? -11.227 17.188 9.242 1 93.62 279 TRP B O 1
ATOM 5686 N N . ALA B 1 280 ? -12.672 17.734 7.633 1 93.94 280 ALA B N 1
ATOM 5687 C CA . ALA B 1 280 ? -11.68 18.469 6.867 1 93.94 280 ALA B CA 1
ATOM 5688 C C . ALA B 1 280 ? -11.117 19.641 7.68 1 93.94 280 ALA B C 1
ATOM 5690 O O . ALA B 1 280 ? -9.914 19.906 7.633 1 93.94 280 ALA B O 1
ATOM 5691 N N . VAL B 1 281 ? -11.945 20.266 8.398 1 95 281 VAL B N 1
ATOM 5692 C CA . VAL B 1 281 ? -11.547 21.375 9.242 1 95 281 VAL B CA 1
ATOM 5693 C C . VAL B 1 281 ? -10.594 20.891 10.336 1 95 281 VAL B C 1
ATOM 5695 O O . VAL B 1 281 ? -9.57 21.531 10.602 1 95 281 VAL B O 1
ATOM 5698 N N . ALA B 1 282 ? -10.953 19.781 10.93 1 96.31 282 ALA B N 1
ATOM 5699 C CA . ALA B 1 282 ? -10.109 19.219 11.977 1 96.31 282 ALA B CA 1
ATOM 5700 C C . ALA B 1 282 ? -8.719 18.891 11.445 1 96.31 282 ALA B C 1
ATOM 5702 O O . ALA B 1 282 ? -7.711 19.156 12.102 1 96.31 282 ALA B O 1
ATOM 5703 N N . LEU B 1 283 ? -8.664 18.312 10.266 1 96.81 283 LEU B N 1
ATOM 5704 C CA . LEU B 1 283 ? -7.383 17.953 9.672 1 96.81 283 LEU B CA 1
ATOM 5705 C C . LEU B 1 283 ? -6.566 19.188 9.352 1 96.81 283 LEU B C 1
ATOM 5707 O O . LEU B 1 283 ? -5.344 19.203 9.508 1 96.81 283 LEU B O 1
ATOM 5711 N N . LEU B 1 284 ? -7.242 20.219 8.898 1 96.81 284 LEU B N 1
ATOM 5712 C CA . LEU B 1 284 ? -6.578 21.484 8.617 1 96.81 284 LEU B CA 1
ATOM 5713 C C . LEU B 1 284 ? -5.965 22.078 9.883 1 96.81 284 LEU B C 1
ATOM 5715 O O . LEU B 1 284 ? -4.801 22.469 9.883 1 96.81 284 LEU B O 1
ATOM 5719 N N . LEU B 1 285 ? -6.738 22.062 10.93 1 97.62 285 LEU B N 1
ATOM 5720 C CA . LEU B 1 285 ? -6.273 22.609 12.195 1 97.62 285 LEU B CA 1
ATOM 5721 C C . LEU B 1 285 ? -5.133 21.781 12.766 1 97.62 285 LEU B C 1
ATOM 5723 O O . LEU B 1 285 ? -4.234 22.312 13.414 1 97.62 285 LEU B O 1
ATOM 5727 N N . LEU B 1 286 ? -5.223 20.5 12.531 1 98.25 286 LEU B N 1
ATOM 5728 C CA . LEU B 1 286 ? -4.145 19.625 12.984 1 98.25 286 LEU B CA 1
ATOM 5729 C C . LEU B 1 286 ? -2.824 20.016 12.328 1 98.25 286 LEU B C 1
ATOM 5731 O O . LEU B 1 286 ? -1.798 20.125 13 1 98.25 286 LEU B O 1
ATOM 5735 N N . GLN B 1 287 ? -2.83 20.25 11.07 1 98.12 287 GLN B N 1
ATOM 5736 C CA . GLN B 1 287 ? -1.632 20.672 10.352 1 98.12 287 GLN B CA 1
ATOM 5737 C C . GLN B 1 287 ? -1.158 22.047 10.844 1 98.12 287 GLN B C 1
ATOM 5739 O O . GLN B 1 287 ? 0.041 22.25 11.031 1 98.12 287 GLN B O 1
ATOM 5744 N N . LEU B 1 288 ? -2.096 22.922 11.031 1 97.88 288 LEU B N 1
ATOM 5745 C CA . LEU B 1 288 ? -1.761 24.25 11.539 1 97.88 288 LEU B CA 1
ATOM 5746 C C . LEU B 1 288 ? -1.088 24.156 12.898 1 97.88 288 LEU B C 1
ATOM 5748 O O . LEU B 1 288 ? -0.077 24.812 13.148 1 97.88 288 LEU B O 1
ATOM 5752 N N . SER B 1 289 ? -1.665 23.359 13.758 1 97.81 289 SER B N 1
ATOM 5753 C CA . SER B 1 289 ? -1.111 23.203 15.102 1 97.81 289 SER B CA 1
ATOM 5754 C C . SER B 1 289 ? 0.312 22.656 15.055 1 97.81 289 SER B C 1
ATOM 5756 O O . SER B 1 289 ? 1.144 23.016 15.898 1 97.81 289 SER B O 1
ATOM 5758 N N . ALA B 1 290 ? 0.598 21.812 14.102 1 97.81 290 ALA B N 1
ATOM 5759 C CA . ALA B 1 290 ? 1.954 21.297 13.945 1 97.81 290 ALA B CA 1
ATOM 5760 C C . ALA B 1 290 ? 2.93 22.406 13.586 1 97.81 290 ALA B C 1
ATOM 5762 O O . ALA B 1 290 ? 4.035 22.469 14.125 1 97.81 290 ALA B O 1
ATOM 5763 N N . ALA B 1 291 ? 2.568 23.234 12.688 1 97 291 ALA B N 1
ATOM 5764 C CA . ALA B 1 291 ? 3.398 24.375 12.305 1 97 291 ALA B CA 1
ATOM 5765 C C . ALA B 1 291 ? 3.613 25.312 13.484 1 97 291 ALA B C 1
ATOM 5767 O O . ALA B 1 291 ? 4.734 25.766 13.727 1 97 291 ALA B O 1
ATOM 5768 N N . LEU B 1 292 ? 2.545 25.594 14.188 1 96 292 LEU B N 1
ATOM 5769 C CA . LEU B 1 292 ? 2.621 26.516 15.312 1 96 292 LEU B CA 1
ATOM 5770 C C . LEU B 1 292 ? 3.477 25.938 16.438 1 96 292 LEU B C 1
ATOM 5772 O O . LEU B 1 292 ? 4.203 26.672 17.109 1 96 292 LEU B O 1
ATOM 5776 N N . GLU B 1 293 ? 3.299 24.625 16.656 1 95.5 293 GLU B N 1
ATOM 5777 C CA . GLU B 1 293 ? 4.152 23.953 17.625 1 95.5 293 GLU B CA 1
ATOM 5778 C C . GLU B 1 293 ? 5.629 24.156 17.312 1 95.5 293 GLU B C 1
ATOM 5780 O O . GLU B 1 293 ? 6.43 24.453 18.203 1 95.5 293 GLU B O 1
ATOM 5785 N N . PHE B 1 294 ? 5.957 24.047 16.141 1 94.88 294 PHE B N 1
ATOM 5786 C CA . PHE B 1 294 ? 7.328 24.234 15.68 1 94.88 294 PHE B CA 1
ATOM 5787 C C . PHE B 1 294 ? 7.785 25.672 15.906 1 94.88 294 PHE B C 1
ATOM 5789 O O . PHE B 1 294 ? 8.883 25.906 16.422 1 94.88 294 PHE B O 1
ATOM 5796 N N . LEU B 1 295 ? 7.016 26.672 15.539 1 93.62 295 LEU B N 1
ATOM 5797 C CA . LEU B 1 295 ? 7.344 28.078 15.711 1 93.62 295 LEU B CA 1
ATOM 5798 C C . LEU B 1 295 ? 7.488 28.438 17.188 1 93.62 295 LEU B C 1
ATOM 5800 O O . LEU B 1 295 ? 8.414 29.156 17.578 1 93.62 295 LEU B O 1
ATOM 5804 N N . GLU B 1 296 ? 6.559 27.938 18 1 92.88 296 GLU B N 1
ATOM 5805 C CA . GLU B 1 296 ? 6.625 28.203 19.422 1 92.88 296 GLU B CA 1
ATOM 5806 C C . GLU B 1 296 ? 7.93 27.672 20.016 1 92.88 296 GLU B C 1
ATOM 5808 O O . GLU B 1 296 ? 8.508 28.297 20.906 1 92.88 296 GLU B O 1
ATOM 5813 N N . ALA B 1 297 ? 8.352 26.516 19.516 1 91.12 297 ALA B N 1
ATOM 5814 C CA . ALA B 1 297 ? 9.609 25.938 19.984 1 91.12 297 ALA B CA 1
ATOM 5815 C C . ALA B 1 297 ? 10.789 26.828 19.625 1 91.12 297 ALA B C 1
ATOM 5817 O O . ALA B 1 297 ? 11.812 26.812 20.312 1 91.12 297 ALA B O 1
ATOM 5818 N N . TRP B 1 298 ? 10.609 27.641 18.625 1 89.56 298 TRP B N 1
ATOM 5819 C CA . TRP B 1 298 ? 11.648 28.578 18.203 1 89.56 298 TRP B CA 1
ATOM 5820 C C . TRP B 1 298 ? 11.43 29.953 18.812 1 89.56 298 TRP B C 1
ATOM 5822 O O . TRP B 1 298 ? 12.133 30.906 18.484 1 89.56 298 TRP B O 1
ATOM 5832 N N . GLY B 1 299 ? 10.398 30.078 19.609 1 89.31 299 GLY B N 1
ATOM 5833 C CA . GLY B 1 299 ? 10.102 31.344 20.25 1 89.31 299 GLY B CA 1
ATOM 5834 C C . GLY B 1 299 ? 9.484 32.375 19.312 1 89.31 299 GLY B C 1
ATOM 5835 O O . GLY B 1 299 ? 9.75 33.562 19.422 1 89.31 299 GLY B O 1
ATOM 5836 N N . ALA B 1 300 ? 8.82 31.922 18.344 1 91.12 300 ALA B N 1
ATOM 5837 C CA . ALA B 1 300 ? 8.172 32.781 17.344 1 91.12 300 ALA B CA 1
ATOM 5838 C C . ALA B 1 300 ? 6.656 32.625 17.391 1 91.12 300 ALA B C 1
ATOM 5840 O O . ALA B 1 300 ? 6.148 31.516 17.625 1 91.12 300 ALA B O 1
ATOM 5841 N N . ALA B 1 301 ? 5.938 33.719 17.234 1 90.56 301 ALA B N 1
ATOM 5842 C CA . ALA B 1 301 ? 4.48 33.688 17.188 1 90.56 301 ALA B CA 1
ATOM 5843 C C . ALA B 1 301 ? 3.953 34.531 16.016 1 90.56 301 ALA B C 1
ATOM 5845 O O . ALA B 1 301 ? 4.488 35.594 15.719 1 90.56 301 ALA B O 1
ATOM 5846 N N . LEU B 1 302 ? 2.982 33.969 15.422 1 88.56 302 LEU B N 1
ATOM 5847 C CA . LEU B 1 302 ? 2.301 34.719 14.367 1 88.56 302 LEU B CA 1
ATOM 5848 C C . LEU B 1 302 ? 1.436 35.812 14.969 1 88.56 302 LEU B C 1
ATOM 5850 O O . LEU B 1 302 ? 0.79 35.625 16 1 88.56 302 LEU B O 1
ATOM 5854 N N . VAL B 1 303 ? 1.349 36.938 14.25 1 83.5 303 VAL B N 1
ATOM 5855 C CA . VAL B 1 303 ? 0.592 38.094 14.727 1 83.5 303 VAL B CA 1
ATOM 5856 C C . VAL B 1 303 ? -0.895 37.875 14.445 1 83.5 303 VAL B C 1
ATOM 5858 O O . VAL B 1 303 ? -1.745 38.312 15.234 1 83.5 303 VAL B O 1
ATOM 5861 N N . GLU B 1 304 ? -1.116 37.219 13.359 1 84.19 304 GLU B N 1
ATOM 5862 C CA . GLU B 1 304 ? -2.514 37.031 12.984 1 84.19 304 GLU B CA 1
ATOM 5863 C C . GLU B 1 304 ? -2.719 35.688 12.281 1 84.19 304 GLU B C 1
ATOM 5865 O O . GLU B 1 304 ? -1.934 35.312 11.406 1 84.19 304 GLU B O 1
ATOM 5870 N N . LEU B 1 305 ? -3.752 35 12.789 1 89.81 305 LEU B N 1
ATOM 5871 C CA . LEU B 1 305 ? -4.184 33.75 12.156 1 89.81 305 LEU B CA 1
ATOM 5872 C C . LEU B 1 305 ? -5.555 33.906 11.516 1 89.81 305 LEU B C 1
ATOM 5874 O O . LEU B 1 305 ? -6.57 33.969 12.211 1 89.81 305 LEU B O 1
ATOM 5878 N N . ARG B 1 306 ? -5.57 34.062 10.164 1 90.88 306 ARG B N 1
ATOM 5879 C CA . ARG B 1 306 ? -6.805 34.219 9.398 1 90.88 306 ARG B CA 1
ATOM 5880 C C . ARG B 1 306 ? -6.797 33.281 8.18 1 90.88 306 ARG B C 1
ATOM 5882 O O . ARG B 1 306 ? -5.738 33 7.621 1 90.88 306 ARG B O 1
ATOM 5889 N N . PRO B 1 307 ? -7.973 32.812 7.797 1 93.75 307 PRO B N 1
ATOM 5890 C CA . PRO B 1 307 ? -8.055 31.906 6.652 1 93.75 307 PRO B CA 1
ATOM 5891 C C . PRO B 1 307 ? -7.41 32.469 5.395 1 93.75 307 PRO B C 1
ATOM 5893 O O . PRO B 1 307 ? -6.902 31.734 4.555 1 93.75 307 PRO B O 1
ATOM 5896 N N . GLU B 1 308 ? -7.328 33.812 5.266 1 91.5 308 GLU B N 1
ATOM 5897 C CA . GLU B 1 308 ? -6.785 34.469 4.086 1 91.5 308 GLU B CA 1
ATOM 5898 C C . GLU B 1 308 ? -5.262 34.406 4.055 1 91.5 308 GLU B C 1
ATOM 5900 O O . GLU B 1 308 ? -4.648 34.562 3 1 91.5 308 GLU B O 1
ATOM 5905 N N . ASN B 1 309 ? -4.715 34.156 5.242 1 90.38 309 ASN B N 1
ATOM 5906 C CA . ASN B 1 309 ? -3.258 34.094 5.336 1 90.38 309 ASN B CA 1
ATOM 5907 C C . ASN B 1 309 ? -2.738 32.688 5.367 1 90.38 309 ASN B C 1
ATOM 5909 O O . ASN B 1 309 ? -1.531 32.438 5.473 1 90.38 309 ASN B O 1
ATOM 5913 N N . LEU B 1 310 ? -3.611 31.734 5.359 1 95.19 310 LEU B N 1
ATOM 5914 C CA . LEU B 1 310 ? -3.252 30.312 5.316 1 95.19 310 LEU B CA 1
ATOM 5915 C C . LEU B 1 310 ? -3.324 29.781 3.893 1 95.19 310 LEU B C 1
ATOM 5917 O O . LEU B 1 310 ? -4.344 29.938 3.219 1 95.19 310 LEU B O 1
ATOM 5921 N N . LEU B 1 311 ? -2.219 29.141 3.516 1 96.56 311 LEU B N 1
ATOM 5922 C CA . LEU B 1 311 ? -2.146 28.672 2.135 1 96.56 311 LEU B CA 1
ATOM 5923 C C . LEU B 1 311 ? -2.285 27.156 2.064 1 96.56 311 LEU B C 1
ATOM 5925 O O . LEU B 1 311 ? -2.01 26.453 3.043 1 96.56 311 LEU B O 1
ATOM 5929 N N . LEU B 1 312 ? -2.789 26.719 0.948 1 96.5 312 LEU B N 1
ATOM 5930 C CA . LEU B 1 312 ? -2.863 25.297 0.628 1 96.5 312 LEU B CA 1
ATOM 5931 C C . LEU B 1 312 ? -2.012 24.969 -0.594 1 96.5 312 LEU B C 1
ATOM 5933 O O . LEU B 1 312 ? -1.91 25.781 -1.519 1 96.5 312 LEU B O 1
ATOM 5937 N N . ALA B 1 313 ? -1.396 23.828 -0.501 1 94.31 313 ALA B N 1
ATOM 5938 C CA . ALA B 1 313 ? -0.531 23.391 -1.59 1 94.31 313 ALA B CA 1
ATOM 5939 C C . ALA B 1 313 ? -0.604 21.875 -1.761 1 94.31 313 ALA B C 1
ATOM 5941 O O . ALA B 1 313 ? -1.057 21.156 -0.86 1 94.31 313 ALA B O 1
ATOM 5942 N N . ALA B 1 314 ? -0.278 21.453 -2.959 1 90.5 314 ALA B N 1
ATOM 5943 C CA . ALA B 1 314 ? -0.085 20.016 -3.162 1 90.5 314 ALA B CA 1
ATOM 5944 C C . ALA B 1 314 ? 1.272 19.562 -2.631 1 90.5 314 ALA B C 1
ATOM 5946 O O . ALA B 1 314 ? 2.258 20.297 -2.725 1 90.5 314 ALA B O 1
ATOM 5947 N N . PRO B 1 315 ? 1.293 18.328 -2.076 1 89.5 315 PRO B N 1
ATOM 5948 C CA . PRO B 1 315 ? 2.617 17.812 -1.723 1 89.5 315 PRO B CA 1
ATOM 5949 C C . PRO B 1 315 ? 3.543 17.688 -2.93 1 89.5 315 PRO B C 1
ATOM 5951 O O . PRO B 1 315 ? 3.088 17.359 -4.031 1 89.5 315 PRO B O 1
ATOM 5954 N N . ARG B 1 316 ? 4.777 17.953 -2.797 1 82.31 316 ARG B N 1
ATOM 5955 C CA . ARG B 1 316 ? 5.738 17.953 -3.895 1 82.31 316 ARG B CA 1
ATOM 5956 C C . ARG B 1 316 ? 5.977 16.547 -4.426 1 82.31 316 ARG B C 1
ATOM 5958 O O . ARG B 1 316 ? 6.215 16.359 -5.621 1 82.31 316 ARG B O 1
ATOM 5965 N N . GLY B 1 317 ? 5.949 15.617 -3.645 1 75.56 317 GLY B N 1
ATOM 5966 C CA . GLY B 1 317 ? 6.395 14.281 -4.008 1 75.56 317 GLY B CA 1
ATOM 5967 C C . GLY B 1 317 ? 5.305 13.438 -4.641 1 75.56 317 GLY B C 1
ATOM 5968 O O . GLY B 1 317 ? 5.59 12.438 -5.301 1 75.56 317 GLY B O 1
ATOM 5969 N N . CYS B 1 318 ? 4.168 13.578 -4.328 1 70.69 318 CYS B N 1
ATOM 5970 C CA . CYS B 1 318 ? 3.145 12.711 -4.895 1 70.69 318 CYS B CA 1
ATOM 5971 C C . CYS B 1 318 ? 1.819 13.445 -5.039 1 70.69 318 CYS B C 1
ATOM 5973 O O . CYS B 1 318 ? 1.595 14.461 -4.379 1 70.69 318 CYS B O 1
ATOM 5975 N N . ALA B 1 319 ? 1.192 12.93 -6.184 1 64 319 ALA B N 1
ATOM 5976 C CA . ALA B 1 319 ? -0.153 13.469 -6.375 1 64 319 ALA B CA 1
ATOM 5977 C C . ALA B 1 319 ? -1.074 13.055 -5.23 1 64 319 ALA B C 1
ATOM 5979 O O . ALA B 1 319 ? -1.131 11.875 -4.867 1 64 319 ALA B O 1
ATOM 5980 N N . ALA B 1 320 ? -1.178 13.992 -4.359 1 61.66 320 ALA B N 1
ATOM 5981 C CA . ALA B 1 320 ? -1.823 13.578 -3.115 1 61.66 320 ALA B CA 1
ATOM 5982 C C . ALA B 1 320 ? -3.33 13.43 -3.303 1 61.66 320 ALA B C 1
ATOM 5984 O O . ALA B 1 320 ? -3.973 14.289 -3.916 1 61.66 320 ALA B O 1
ATOM 5985 N N . THR B 1 321 ? -3.748 12.18 -3.27 1 70.5 321 THR B N 1
ATOM 5986 C CA . THR B 1 321 ? -5.152 11.914 -2.979 1 70.5 321 THR B CA 1
ATOM 5987 C C . THR B 1 321 ? -5.469 12.227 -1.52 1 70.5 321 THR B C 1
ATOM 5989 O O . THR B 1 321 ? -4.594 12.148 -0.657 1 70.5 321 THR B O 1
ATOM 5992 N N . GLY B 1 322 ? -6.566 13.055 -1.293 1 78.69 322 GLY B N 1
ATOM 5993 C CA . GLY B 1 322 ? -6.969 13.312 0.08 1 78.69 322 GLY B CA 1
ATOM 5994 C C . GLY B 1 322 ? -7.027 14.789 0.418 1 78.69 322 GLY B C 1
ATOM 5995 O O . GLY B 1 322 ? -7.367 15.617 -0.432 1 78.69 322 GLY B O 1
ATOM 5996 N N . PRO B 1 323 ? -6.711 15.047 1.713 1 88.44 323 PRO B N 1
ATOM 5997 C CA . PRO B 1 323 ? -6.781 16.453 2.152 1 88.44 323 PRO B CA 1
ATOM 5998 C C . PRO B 1 323 ? -5.598 17.281 1.662 1 88.44 323 PRO B C 1
ATOM 6000 O O . PRO B 1 323 ? -4.504 16.75 1.456 1 88.44 323 PRO B O 1
ATOM 6003 N N . PRO B 1 324 ? -5.859 18.531 1.532 1 91 324 PRO B N 1
ATOM 6004 C CA . PRO B 1 324 ? -4.777 19.406 1.075 1 91 324 PRO B CA 1
ATOM 6005 C C . PRO B 1 324 ? -3.721 19.656 2.152 1 91 324 PRO B C 1
ATOM 6007 O O . PRO B 1 324 ? -4.016 19.547 3.346 1 91 324 PRO B O 1
ATOM 6010 N N . ARG B 1 325 ? -2.547 19.969 1.718 1 95.62 325 ARG B N 1
ATOM 6011 C CA . ARG B 1 325 ? -1.453 20.344 2.604 1 95.62 325 ARG B CA 1
ATOM 6012 C C . ARG B 1 325 ? -1.577 21.812 3.02 1 95.62 325 ARG B C 1
ATOM 6014 O O . ARG B 1 325 ? -1.725 22.688 2.17 1 95.62 325 ARG B O 1
ATOM 6021 N N . LEU B 1 326 ? -1.597 22.094 4.27 1 97.25 326 LEU B N 1
ATOM 6022 C CA . LEU B 1 326 ? -1.572 23.453 4.781 1 97.25 326 LEU B CA 1
ATOM 6023 C C . LEU B 1 326 ? -0.148 24 4.809 1 97.25 326 LEU B C 1
ATOM 6025 O O . LEU B 1 326 ? 0.783 23.297 5.207 1 97.25 326 LEU B O 1
ATOM 6029 N N . LEU B 1 327 ? -0.013 25.25 4.445 1 95.81 327 LEU B N 1
ATOM 6030 C CA . LEU B 1 327 ? 1.297 25.875 4.359 1 95.81 327 LEU B CA 1
ATOM 6031 C C . LEU B 1 327 ? 1.269 27.281 4.984 1 95.81 327 LEU B C 1
ATOM 6033 O O . LEU B 1 327 ? 0.485 28.125 4.566 1 95.81 327 LEU B O 1
ATOM 6037 N N . LEU B 1 328 ? 2.043 27.453 5.988 1 94.31 328 LEU B N 1
ATOM 6038 C CA . LEU B 1 328 ? 2.27 28.797 6.523 1 94.31 328 LEU B CA 1
ATOM 6039 C C . LEU B 1 328 ? 3.396 29.484 5.773 1 94.31 328 LEU B C 1
ATOM 6041 O O . LEU B 1 328 ? 4.508 28.953 5.676 1 94.31 328 LEU B O 1
ATOM 6045 N N . ALA B 1 329 ? 3.035 30.641 5.285 1 91.19 329 ALA B N 1
ATOM 6046 C CA . ALA B 1 329 ? 4.02 31.281 4.422 1 91.19 329 ALA B CA 1
ATOM 6047 C C . ALA B 1 329 ? 4.238 32.75 4.836 1 91.19 329 ALA B C 1
ATOM 6049 O O . ALA B 1 329 ? 5.164 33.406 4.355 1 91.19 329 ALA B O 1
ATOM 6050 N N . ASP B 1 330 ? 3.404 33.344 5.676 1 84.19 330 ASP B N 1
ATOM 6051 C CA . ASP B 1 330 ? 3.506 34.75 6.004 1 84.19 330 ASP B CA 1
ATOM 6052 C C . ASP B 1 330 ? 4.414 34.969 7.211 1 84.19 330 ASP B C 1
ATOM 6054 O O . ASP B 1 330 ? 3.938 35.125 8.336 1 84.19 330 ASP B O 1
ATOM 6058 N N . PHE B 1 331 ? 5.641 35.156 6.992 1 84.5 331 PHE B N 1
ATOM 6059 C CA . PHE B 1 331 ? 6.609 35.375 8.055 1 84.5 331 PHE B CA 1
ATOM 6060 C C . PHE B 1 331 ? 6.863 36.844 8.266 1 84.5 331 PHE B C 1
ATOM 6062 O O . PHE B 1 331 ? 7.672 37.25 9.109 1 84.5 331 PHE B O 1
ATOM 6069 N N . GLY B 1 332 ? 6.156 37.594 7.469 1 78.31 332 GLY B N 1
ATOM 6070 C CA . GLY B 1 332 ? 6.238 39.031 7.664 1 78.31 332 GLY B CA 1
ATOM 6071 C C . GLY B 1 332 ? 5.488 39.5 8.891 1 78.31 332 GLY B C 1
ATOM 6072 O O . GLY B 1 332 ? 5.707 40.625 9.367 1 78.31 332 GLY B O 1
ATOM 6073 N N . ARG B 1 333 ? 4.695 38.656 9.391 1 81.06 333 ARG B N 1
ATOM 6074 C CA . ARG B 1 333 ? 3.871 39.031 10.539 1 81.06 333 ARG B CA 1
ATOM 6075 C C . ARG B 1 333 ? 4.125 38.062 11.711 1 81.06 333 ARG B C 1
ATOM 6077 O O . ARG B 1 333 ? 3.186 37.531 12.289 1 81.06 333 ARG B O 1
ATOM 6084 N N . VAL B 1 334 ? 5.402 37.875 11.953 1 85.19 334 VAL B N 1
ATOM 6085 C CA . VAL B 1 334 ? 5.832 37.0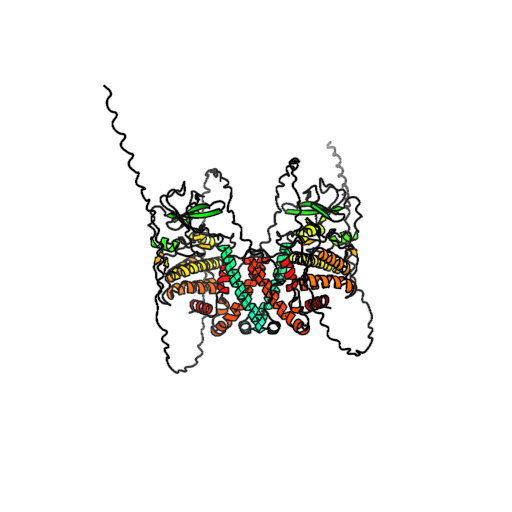31 13.07 1 85.19 334 VAL B CA 1
ATOM 6086 C C . VAL B 1 334 ? 6.535 37.906 14.117 1 85.19 334 VAL B C 1
ATOM 6088 O O . VAL B 1 334 ? 7.195 38.875 13.773 1 85.19 334 VAL B O 1
ATOM 6091 N N . CYS B 1 335 ? 6.363 37.625 15.336 1 83.5 335 CYS B N 1
ATOM 6092 C CA . CYS B 1 335 ? 7.035 38.344 16.422 1 83.5 335 CYS B CA 1
ATOM 6093 C C . CYS B 1 335 ? 7.758 37.375 17.344 1 83.5 335 CYS B C 1
ATOM 6095 O O . CYS B 1 335 ? 7.422 36.188 17.391 1 83.5 335 CYS B O 1
ATOM 6097 N N . LEU B 1 336 ? 8.75 37.938 17.906 1 81 336 LEU B N 1
ATOM 6098 C CA . LEU B 1 336 ? 9.484 37.156 18.906 1 81 336 LEU B CA 1
ATOM 6099 C C . LEU B 1 336 ? 8.656 36.969 20.172 1 81 336 LEU B C 1
ATOM 6101 O O . LEU B 1 336 ? 8.102 37.938 20.703 1 81 336 LEU B O 1
ATOM 6105 N N . GLN B 1 337 ? 8.422 35.812 20.469 1 80.31 337 GLN B N 1
ATOM 6106 C CA . GLN B 1 337 ? 7.746 35.438 21.719 1 80.31 337 GLN B CA 1
ATOM 6107 C C . GLN B 1 337 ? 8.461 34.281 22.406 1 80.31 337 GLN B C 1
ATOM 6109 O O . GLN B 1 337 ? 8.133 33.125 22.172 1 80.31 337 GLN B O 1
ATOM 6114 N N . PRO B 1 338 ? 9.383 34.656 23.266 1 70.81 338 PRO B N 1
ATOM 6115 C CA . PRO B 1 338 ? 10.133 33.594 23.922 1 70.81 338 PRO B CA 1
ATOM 6116 C C . PRO B 1 338 ? 9.234 32.656 24.734 1 70.81 338 PRO B C 1
ATOM 6118 O O . PRO B 1 338 ? 8.219 33.094 25.281 1 70.81 338 PRO B O 1
ATOM 6121 N N . PRO B 1 339 ? 9.578 31.391 24.609 1 67.62 339 PRO B N 1
ATOM 6122 C CA . PRO B 1 339 ? 8.773 30.422 25.359 1 67.62 339 PRO B CA 1
ATOM 6123 C C . PRO B 1 339 ? 8.719 30.734 26.859 1 67.62 339 PRO B C 1
ATOM 6125 O O . PRO B 1 339 ? 9.727 31.109 27.453 1 67.62 339 PRO B O 1
ATOM 6128 N N . GLY B 1 340 ? 7.57 31 27.25 1 65.81 340 GLY B N 1
ATOM 6129 C CA . GLY B 1 340 ? 7.426 31.203 28.688 1 65.81 340 GLY B CA 1
ATOM 6130 C C . GLY B 1 340 ? 7.59 29.938 29.484 1 65.81 340 GLY B C 1
ATOM 6131 O O . GLY B 1 340 ? 7.891 28.875 28.922 1 65.81 340 GLY B O 1
ATOM 6132 N N . PRO B 1 341 ? 7.641 30.078 30.812 1 65.69 341 PRO B N 1
ATOM 6133 C CA . PRO B 1 341 ? 7.703 28.891 31.656 1 65.69 341 PRO B CA 1
ATOM 6134 C C . PRO B 1 341 ? 6.617 27.875 31.328 1 65.69 341 PRO B C 1
ATOM 6136 O O . PRO B 1 341 ? 5.637 28.203 30.656 1 65.69 341 PRO B O 1
ATOM 6139 N N . LEU B 1 342 ? 6.898 26.641 31.656 1 65.19 342 LEU B N 1
ATOM 6140 C CA . LEU B 1 342 ? 5.922 25.578 31.469 1 65.19 342 LEU B CA 1
ATOM 6141 C C . LEU B 1 342 ? 4.562 25.969 32.031 1 65.19 342 LEU B C 1
ATOM 6143 O O . LEU B 1 342 ? 4.488 26.5 33.156 1 65.19 342 LEU B O 1
ATOM 6147 N N . GLY B 1 343 ? 3.59 25.953 31.266 1 66.38 343 GLY B N 1
ATOM 6148 C CA . GLY B 1 343 ? 2.25 26.312 31.703 1 66.38 343 GLY B CA 1
ATOM 6149 C C . GLY B 1 343 ? 1.811 27.672 31.203 1 66.38 343 GLY B C 1
ATOM 6150 O O . GLY B 1 343 ? 0.648 28.062 31.375 1 66.38 343 GLY B O 1
ATOM 6151 N N . SER B 1 344 ? 2.746 28.391 30.688 1 75.56 344 SER B N 1
ATOM 6152 C CA . SER B 1 344 ? 2.387 29.703 30.156 1 75.56 344 SER B CA 1
ATOM 6153 C C . SER B 1 344 ? 1.403 29.578 29 1 75.56 344 SER B C 1
ATOM 6155 O O . SER B 1 344 ? 1.395 28.562 28.281 1 75.56 344 SER B O 1
ATOM 6157 N N . PRO B 1 345 ? 0.604 30.531 28.984 1 83.81 345 PRO B N 1
ATOM 6158 C CA . PRO B 1 345 ? -0.387 30.5 27.906 1 83.81 345 PRO B CA 1
ATOM 6159 C C . PRO B 1 345 ? 0.249 30.422 26.516 1 83.81 345 PRO B C 1
ATOM 6161 O O . PRO B 1 345 ? 1.29 31.031 26.281 1 83.81 345 PRO B O 1
ATOM 6164 N N . GLY B 1 346 ? -0.289 29.594 25.781 1 87 346 GLY B N 1
ATOM 6165 C CA . GLY B 1 346 ? 0.171 29.5 24.406 1 87 346 GLY B CA 1
ATOM 6166 C C . GLY B 1 346 ? -0.106 30.75 23.609 1 87 346 GLY B C 1
ATOM 6167 O O . GLY B 1 346 ? -1.229 31.266 23.609 1 87 346 GLY B O 1
ATOM 6168 N N . PRO B 1 347 ? 0.857 31.234 22.906 1 88.81 347 PRO B N 1
ATOM 6169 C CA . PRO B 1 347 ? 0.694 32.531 22.219 1 88.81 347 PRO B CA 1
ATOM 6170 C C . PRO B 1 347 ? -0.366 32.469 21.125 1 88.81 347 PRO B C 1
ATOM 6172 O O . PRO B 1 347 ? -0.947 33.5 20.781 1 88.81 347 PRO B O 1
ATOM 6175 N N . HIS B 1 348 ? -0.618 31.266 20.656 1 93.62 348 HIS B N 1
ATOM 6176 C CA . HIS B 1 348 ? -1.522 31.188 19.5 1 93.62 348 HIS B CA 1
ATOM 6177 C C . HIS B 1 348 ? -2.9 30.688 19.938 1 93.62 348 HIS B C 1
ATOM 6179 O O . HIS B 1 348 ? -3.824 30.641 19.109 1 93.62 348 HIS B O 1
ATOM 6185 N N . ALA B 1 349 ? -3.139 30.312 21.125 1 94.5 349 ALA B N 1
ATOM 6186 C CA . ALA B 1 349 ? -4.324 29.594 21.578 1 94.5 349 ALA B CA 1
ATOM 6187 C C . ALA B 1 349 ? -5.59 30.406 21.328 1 94.5 349 ALA B C 1
ATOM 6189 O O . ALA B 1 349 ? -6.566 29.875 20.781 1 94.5 349 ALA B O 1
ATOM 6190 N N . SER B 1 350 ? -5.602 31.672 21.688 1 93.56 350 SER B N 1
ATOM 6191 C CA . SER B 1 350 ? -6.781 32.5 21.531 1 93.56 350 SER B CA 1
ATOM 6192 C C . SER B 1 350 ? -7.148 32.688 20.062 1 93.56 350 SER B C 1
ATOM 6194 O O . SER B 1 350 ? -8.32 32.594 19.688 1 93.56 350 SER B O 1
ATOM 6196 N N . GLN B 1 351 ? -6.16 32.906 19.25 1 93.38 351 GLN B N 1
ATOM 6197 C CA . GLN B 1 351 ? -6.402 33.062 17.828 1 93.38 351 GLN B CA 1
ATOM 6198 C C . GLN B 1 351 ? -6.922 31.766 17.203 1 93.38 351 GLN B C 1
ATOM 6200 O O . GLN B 1 351 ? -7.82 31.797 16.359 1 93.38 351 GLN B O 1
ATOM 6205 N N . LEU B 1 352 ? -6.324 30.672 17.672 1 95.88 352 LEU B N 1
ATOM 6206 C CA . LEU B 1 352 ? -6.77 29.375 17.188 1 95.88 352 LEU B CA 1
ATOM 6207 C C . LEU B 1 352 ? -8.219 29.109 17.578 1 95.88 352 LEU B C 1
ATOM 6209 O O . LEU B 1 352 ? -8.992 28.578 16.781 1 95.88 352 LEU B O 1
ATOM 6213 N N . GLY B 1 353 ? -8.555 29.422 18.781 1 95.69 353 GLY B N 1
ATOM 6214 C CA . GLY B 1 353 ? -9.93 29.281 19.234 1 95.69 353 GLY B CA 1
ATOM 6215 C C . GLY B 1 353 ? -10.914 30.094 18.406 1 95.69 353 GLY B C 1
ATOM 6216 O O . GLY B 1 353 ? -11.969 29.578 18.016 1 95.69 353 GLY B O 1
ATOM 6217 N N . SER B 1 354 ? -10.586 31.344 18.141 1 95.06 354 SER B N 1
ATOM 6218 C CA . SER B 1 354 ? -11.43 32.219 17.328 1 95.06 354 SER B CA 1
ATOM 6219 C C . SER B 1 354 ? -11.562 31.672 15.906 1 95.06 354 SER B C 1
ATOM 6221 O O . SER B 1 354 ? -12.656 31.672 15.344 1 95.06 354 SER B O 1
ATOM 6223 N N . LEU B 1 355 ? -10.453 31.25 15.391 1 95.19 355 LEU B N 1
ATOM 6224 C CA . LEU B 1 355 ? -10.469 30.688 14.047 1 95.19 355 LEU B CA 1
ATOM 6225 C C . LEU B 1 355 ? -11.352 29.438 13.992 1 95.19 355 LEU B C 1
ATOM 6227 O O . LEU B 1 355 ? -12.172 29.297 13.078 1 95.19 355 LEU B O 1
ATOM 6231 N N . LEU B 1 356 ? -11.18 28.562 14.938 1 95.88 356 LEU B N 1
ATOM 6232 C CA . LEU B 1 356 ? -11.953 27.328 14.984 1 95.88 356 LEU B CA 1
ATOM 6233 C C . LEU B 1 356 ? -13.445 27.641 15.086 1 95.88 356 LEU B C 1
ATOM 6235 O O . LEU B 1 356 ? -14.258 27.031 14.383 1 95.88 356 LEU B O 1
ATOM 6239 N N . ARG B 1 357 ? -13.836 28.578 15.883 1 94.25 357 ARG B N 1
ATOM 6240 C CA . ARG B 1 357 ? -15.234 28.969 16.016 1 94.25 357 ARG B CA 1
ATOM 6241 C C . ARG B 1 357 ? -15.773 29.516 14.688 1 94.25 357 ARG B C 1
ATOM 6243 O O . ARG B 1 357 ? -16.891 29.188 14.289 1 94.25 357 ARG B O 1
ATOM 6250 N N . ALA B 1 358 ? -14.992 30.266 14.078 1 92.56 358 ALA B N 1
ATOM 6251 C CA . ALA B 1 358 ? -15.391 30.844 12.797 1 92.56 358 ALA B CA 1
ATOM 6252 C C . ALA B 1 358 ? -15.602 29.75 11.75 1 92.56 358 ALA B C 1
ATOM 6254 O O . ALA B 1 358 ? -16.578 29.781 11 1 92.56 358 ALA B O 1
ATOM 6255 N N . LEU B 1 359 ? -14.734 28.828 11.766 1 93.06 359 LEU B N 1
ATOM 6256 C CA . LEU B 1 359 ? -14.828 27.75 10.789 1 93.06 359 LEU B CA 1
ATOM 6257 C C . LEU B 1 359 ? -16.047 26.875 11.062 1 93.06 359 LEU B C 1
ATOM 6259 O O . LEU B 1 359 ? -16.75 26.484 10.133 1 93.06 359 LEU B O 1
ATOM 6263 N N . LEU B 1 360 ? -16.266 26.578 12.328 1 91.75 360 LEU B N 1
ATOM 6264 C CA . LEU B 1 360 ? -17.391 25.719 12.695 1 91.75 360 LEU B CA 1
ATOM 6265 C C . LEU B 1 360 ? -18.719 26.406 12.422 1 91.75 360 LEU B C 1
ATOM 6267 O O . LEU B 1 360 ? -19.734 25.75 12.18 1 91.75 360 LEU B O 1
ATOM 6271 N N . SER B 1 361 ? -18.734 27.719 12.445 1 90.75 361 SER B N 1
ATOM 6272 C CA . SER B 1 361 ? -19.953 28.469 12.195 1 90.75 361 SER B CA 1
ATOM 6273 C C . SER B 1 361 ? -20.391 28.359 10.734 1 90.75 361 SER B C 1
ATOM 6275 O O . SER B 1 361 ? -21.547 28.609 10.398 1 90.75 361 SER B O 1
ATOM 6277 N N . LEU B 1 362 ? -19.422 28.031 9.875 1 88.88 362 LEU B N 1
ATOM 6278 C CA . LEU B 1 362 ? -19.719 27.875 8.453 1 88.88 362 LEU B CA 1
ATOM 6279 C C . LEU B 1 362 ? -20.391 26.547 8.18 1 88.88 362 LEU B C 1
ATOM 6281 O O . LEU B 1 362 ? -21 26.359 7.121 1 88.88 362 LEU B O 1
ATOM 6285 N N . ALA B 1 363 ? -20.219 25.625 9.141 1 82.31 363 ALA B N 1
ATOM 6286 C CA . ALA B 1 363 ? -20.797 24.297 8.969 1 82.31 363 ALA B CA 1
ATOM 6287 C C . ALA B 1 363 ? -22.25 24.266 9.414 1 82.31 363 ALA B C 1
ATOM 6289 O O . ALA B 1 363 ? -22.641 24.984 10.336 1 82.31 363 ALA B O 1
ATOM 6290 N N . ALA B 1 364 ? -23.016 23.453 8.695 1 77.75 364 ALA B N 1
ATOM 6291 C CA . ALA B 1 364 ? -24.359 23.172 9.203 1 77.75 364 ALA B CA 1
ATOM 6292 C C . ALA B 1 364 ? -24.297 22.484 10.57 1 77.75 364 ALA B C 1
ATOM 6294 O O . ALA B 1 364 ? -23.297 21.844 10.906 1 77.75 364 ALA B O 1
ATOM 6295 N N . PRO B 1 365 ? -25.344 22.781 11.344 1 76.38 365 PRO B N 1
ATOM 6296 C CA . PRO B 1 365 ? -25.328 22.156 12.672 1 76.38 365 PRO B CA 1
ATOM 6297 C C . PRO B 1 365 ? -25.125 20.641 12.609 1 76.38 365 PRO B C 1
ATOM 6299 O O . PRO B 1 365 ? -25.703 19.969 11.75 1 76.38 365 PRO B O 1
ATOM 6302 N N . SER B 1 366 ? -24.109 20.203 13.148 1 76.06 366 SER B N 1
ATOM 6303 C CA . SER B 1 366 ? -23.797 18.781 13.18 1 76.06 366 SER B CA 1
ATOM 6304 C C . SER B 1 366 ? -23.703 18.266 14.617 1 76.06 366 SER B C 1
ATOM 6306 O O . SER B 1 366 ? -23.203 18.969 15.5 1 76.06 366 SER B O 1
ATOM 6308 N N . THR B 1 367 ? -24.312 17.141 14.805 1 76.44 367 THR B N 1
ATOM 6309 C CA . THR B 1 367 ? -24.328 16.547 16.141 1 76.44 367 THR B CA 1
ATOM 6310 C C . THR B 1 367 ? -23.312 15.414 16.234 1 76.44 367 THR B C 1
ATOM 6312 O O . THR B 1 367 ? -23.391 14.562 17.125 1 76.44 367 THR B O 1
ATOM 6315 N N . THR B 1 368 ? -22.375 15.516 15.359 1 81.56 368 THR B N 1
ATOM 6316 C CA . THR B 1 368 ? -21.375 14.453 15.43 1 81.56 368 THR B CA 1
ATOM 6317 C C . THR B 1 368 ? -20.453 14.656 16.625 1 81.56 368 THR B C 1
ATOM 6319 O O . THR B 1 368 ? -20.234 15.789 17.062 1 81.56 368 THR B O 1
ATOM 6322 N N . PRO B 1 369 ? -19.969 13.594 17.109 1 83.88 369 PRO B N 1
ATOM 6323 C CA . PRO B 1 369 ? -19.031 13.703 18.234 1 83.88 369 PRO B CA 1
ATOM 6324 C C . PRO B 1 369 ? -17.828 14.586 17.906 1 83.88 369 PRO B C 1
ATOM 6326 O O . PRO B 1 369 ? -17.344 15.305 18.781 1 83.88 369 PRO B O 1
ATOM 6329 N N . LEU B 1 370 ? -17.438 14.555 16.719 1 90.5 370 LEU B N 1
ATOM 6330 C CA . LEU B 1 370 ? -16.297 15.383 16.344 1 90.5 370 LEU B CA 1
ATOM 6331 C C . LEU B 1 370 ? -16.656 16.859 16.406 1 90.5 370 LEU B C 1
ATOM 6333 O O . LEU B 1 370 ? -15.883 17.672 16.922 1 90.5 370 LEU B O 1
ATOM 6337 N N . ALA B 1 371 ? -17.812 17.172 15.914 1 91 371 ALA B N 1
ATOM 6338 C CA . ALA B 1 371 ? -18.234 18.562 15.938 1 91 371 ALA B CA 1
ATOM 6339 C C . ALA B 1 371 ? -18.344 19.078 17.375 1 91 371 ALA B C 1
ATOM 6341 O O . ALA B 1 371 ? -17.875 20.172 17.688 1 91 371 ALA B O 1
ATOM 6342 N N . ALA B 1 372 ? -18.953 18.25 18.156 1 88.38 372 ALA B N 1
ATOM 6343 C CA . ALA B 1 372 ? -19.094 18.609 19.562 1 88.38 372 ALA B CA 1
ATOM 6344 C C . ALA B 1 372 ? -17.719 18.75 20.234 1 88.38 372 ALA B C 1
ATOM 6346 O O . ALA B 1 372 ? -17.5 19.672 21.031 1 88.38 372 ALA B O 1
ATOM 6347 N N . GLY B 1 373 ? -16.859 17.812 19.953 1 91.5 373 GLY B N 1
ATOM 6348 C CA . GLY B 1 373 ? -15.508 17.875 20.5 1 91.5 373 GLY B CA 1
ATOM 6349 C C . GLY B 1 373 ? -14.742 19.109 20.062 1 91.5 373 GLY B C 1
ATOM 6350 O O . GLY B 1 373 ? -14.008 19.703 20.859 1 91.5 373 GLY B O 1
ATOM 6351 N N . LEU B 1 374 ? -14.93 19.516 18.859 1 94.25 374 LEU B N 1
ATOM 6352 C CA . LEU B 1 374 ? -14.242 20.703 18.344 1 94.25 374 LEU B CA 1
ATOM 6353 C C . LEU B 1 374 ? -14.789 21.969 18.984 1 94.25 374 LEU B C 1
ATOM 6355 O O . LEU B 1 374 ? -14.039 22.906 19.25 1 94.25 374 LEU B O 1
ATOM 6359 N N . GLU B 1 375 ? -16.062 21.969 19.219 1 92.44 375 GLU B N 1
ATOM 6360 C CA . GLU B 1 375 ? -16.641 23.109 19.922 1 92.44 375 GLU B CA 1
ATOM 6361 C C . GLU B 1 375 ? -16.078 23.234 21.344 1 92.44 375 GLU B C 1
ATOM 6363 O O . GLU B 1 375 ? -15.773 24.328 21.797 1 92.44 375 GLU B O 1
ATOM 6368 N N . LEU B 1 376 ? -15.969 22.141 21.922 1 91.5 376 LEU B N 1
ATOM 6369 C CA . LEU B 1 376 ? -15.383 22.125 23.266 1 91.5 376 LEU B CA 1
ATOM 6370 C C . LEU B 1 376 ? -13.938 22.594 23.219 1 91.5 376 LEU B C 1
ATOM 6372 O O . LEU B 1 376 ? -13.5 23.359 24.094 1 91.5 376 LEU B O 1
ATOM 6376 N N . LEU B 1 377 ? -13.203 22.109 22.297 1 94.94 377 LEU B N 1
ATOM 6377 C CA . LEU B 1 377 ? -11.812 22.531 22.156 1 94.94 377 LEU B CA 1
ATOM 6378 C C . LEU B 1 377 ? -11.719 24.031 21.938 1 94.94 377 LEU B C 1
ATOM 6380 O O . LEU B 1 377 ? -10.859 24.703 22.516 1 94.94 377 LEU B O 1
ATOM 6384 N N . ALA B 1 378 ? -12.625 24.578 21.125 1 95.38 378 ALA B N 1
ATOM 6385 C CA . ALA B 1 378 ? -12.625 26.031 20.875 1 95.38 378 ALA B CA 1
ATOM 6386 C C . ALA B 1 378 ? -12.797 26.797 22.172 1 95.38 378 ALA B C 1
ATOM 6388 O O . ALA B 1 378 ? -12.117 27.797 22.406 1 95.38 378 ALA B O 1
ATOM 6389 N N . ALA B 1 379 ? -13.633 26.328 22.953 1 93.62 379 ALA B N 1
ATOM 6390 C CA . ALA B 1 379 ? -13.875 26.969 24.25 1 93.62 379 ALA B CA 1
ATOM 6391 C C . ALA B 1 379 ? -12.656 26.859 25.156 1 93.62 379 ALA B C 1
ATOM 6393 O O . ALA B 1 379 ? -12.273 27.828 25.812 1 93.62 379 ALA B O 1
ATOM 6394 N N . GLN B 1 380 ? -12.023 25.719 25.141 1 93.81 380 GLN B N 1
ATOM 6395 C CA . GLN B 1 380 ? -10.867 25.484 26 1 93.81 380 GLN B CA 1
ATOM 6396 C C . GLN B 1 380 ? -9.664 26.297 25.547 1 93.81 380 GLN B C 1
ATOM 6398 O O . GLN B 1 380 ? -8.852 26.719 26.375 1 93.81 380 GLN B O 1
ATOM 6403 N N . LEU B 1 381 ? -9.57 26.484 24.25 1 95.38 381 LEU B N 1
ATOM 6404 C CA . LEU B 1 381 ? -8.469 27.266 23.719 1 95.38 381 LEU B CA 1
ATOM 6405 C C . LEU B 1 381 ? -8.523 28.703 24.25 1 95.38 381 LEU B C 1
ATOM 6407 O O . LEU B 1 381 ? -7.488 29.297 24.547 1 95.38 381 LEU B O 1
ATOM 6411 N N . THR B 1 382 ? -9.719 29.188 24.375 1 91.38 382 THR B N 1
ATOM 6412 C CA . THR B 1 382 ? -9.906 30.547 24.859 1 91.38 382 THR B CA 1
ATOM 6413 C C . THR B 1 382 ? -9.742 30.609 26.375 1 91.38 382 THR B C 1
ATOM 6415 O O . THR B 1 382 ? -9.156 31.562 26.891 1 91.38 382 THR B O 1
ATOM 6418 N N . ARG B 1 383 ? -10.117 29.641 27.016 1 91.75 383 ARG B N 1
ATOM 6419 C CA . ARG B 1 383 ? -10.148 29.641 28.484 1 91.75 383 ARG B CA 1
ATOM 6420 C C . ARG B 1 383 ? -8.781 29.281 29.062 1 91.75 383 ARG B C 1
ATOM 6422 O O . ARG B 1 383 ? -8.242 30.016 29.891 1 91.75 383 ARG B O 1
ATOM 6429 N N . LEU B 1 384 ? -8.164 28.188 28.594 1 92.38 384 LEU B N 1
ATOM 6430 C CA . LEU B 1 384 ? -6.957 27.641 29.188 1 92.38 384 LEU B CA 1
ATOM 6431 C C . LEU B 1 384 ? -5.715 28.094 28.422 1 92.38 384 LEU B C 1
ATOM 6433 O O . LEU B 1 384 ? -4.598 28 28.938 1 92.38 384 LEU B O 1
ATOM 6437 N N . ARG B 1 385 ? -5.852 28.438 27.203 1 94.25 385 ARG B N 1
ATOM 6438 C CA . ARG B 1 385 ? -4.789 28.906 26.328 1 94.25 385 ARG B CA 1
ATOM 6439 C C . ARG B 1 385 ? -3.623 27.922 26.297 1 94.25 385 ARG B C 1
ATOM 6441 O O . ARG B 1 385 ? -2.475 28.312 26.516 1 94.25 385 ARG B O 1
ATOM 6448 N N . PRO B 1 386 ? -3.914 26.688 25.969 1 94.62 386 PRO B N 1
ATOM 6449 C CA . PRO B 1 386 ? -2.855 25.672 25.906 1 94.62 386 PRO B CA 1
ATOM 6450 C C . PRO B 1 386 ? -1.835 25.969 24.797 1 94.62 386 PRO B C 1
ATOM 6452 O O . PRO B 1 386 ? -2.09 26.797 23.922 1 94.62 386 PRO B O 1
ATOM 6455 N N . SER B 1 387 ? -0.62 25.359 24.922 1 94 387 SER B N 1
ATOM 6456 C CA . SER B 1 387 ? 0.379 25.438 23.859 1 94 387 SER B CA 1
ATOM 6457 C C . SER B 1 387 ? -0.123 24.766 22.578 1 94 387 SER B C 1
ATOM 6459 O O . SER B 1 387 ? -1.113 24.031 22.609 1 94 387 SER B O 1
ATOM 6461 N N . ALA B 1 388 ? 0.56 25.047 21.5 1 95.56 388 ALA B N 1
ATOM 6462 C CA . ALA B 1 388 ? 0.212 24.422 20.234 1 95.56 388 ALA B CA 1
ATOM 6463 C C . ALA B 1 388 ? 0.39 22.906 20.297 1 95.56 388 ALA B C 1
ATOM 6465 O O . ALA B 1 388 ? -0.364 22.156 19.672 1 95.56 388 ALA B O 1
ATOM 6466 N N . SER B 1 389 ? 1.392 22.469 21.047 1 95.31 389 SER B N 1
ATOM 6467 C CA . SER B 1 389 ? 1.633 21.047 21.219 1 95.31 389 SER B CA 1
ATOM 6468 C C . SER B 1 389 ? 0.452 20.359 21.906 1 95.31 389 SER B C 1
ATOM 6470 O O . SER B 1 389 ? 0.016 19.297 21.469 1 95.31 389 SER B O 1
ATOM 6472 N N . ARG B 1 390 ? -0.042 20.969 22.953 1 95.44 390 ARG B N 1
ATOM 6473 C CA . ARG B 1 390 ? -1.194 20.422 23.656 1 95.44 390 ARG B CA 1
ATOM 6474 C C . ARG B 1 390 ? -2.441 20.453 22.781 1 95.44 390 ARG B C 1
ATOM 6476 O O . ARG B 1 390 ? -3.246 19.531 22.812 1 95.44 390 ARG B O 1
ATOM 6483 N N . THR B 1 391 ? -2.588 21.5 22.062 1 96.81 391 THR B N 1
ATOM 6484 C CA . THR B 1 391 ? -3.705 21.609 21.125 1 96.81 391 THR B CA 1
ATOM 6485 C C . THR B 1 391 ? -3.643 20.5 20.078 1 96.81 391 THR B C 1
ATOM 6487 O O . THR B 1 391 ? -4.664 19.891 19.766 1 96.81 391 THR B O 1
ATOM 6490 N N . ARG B 1 392 ? -2.453 20.234 19.547 1 97.62 392 ARG B N 1
ATOM 6491 C CA . ARG B 1 392 ? -2.24 19.188 18.562 1 97.62 392 ARG B CA 1
ATOM 6492 C C . ARG B 1 392 ? -2.643 17.828 19.125 1 97.62 392 ARG B C 1
ATOM 6494 O O . ARG B 1 392 ? -3.332 17.047 18.469 1 97.62 392 ARG B O 1
ATOM 6501 N N . GLY B 1 393 ? -2.195 17.609 20.328 1 96.25 393 GLY B N 1
ATOM 6502 C CA . GLY B 1 393 ? -2.578 16.359 20.984 1 96.25 393 GLY B CA 1
ATOM 6503 C C . GLY B 1 393 ? -4.078 16.203 21.125 1 96.25 393 GLY B C 1
ATOM 6504 O O . GLY B 1 393 ? -4.613 15.109 20.922 1 96.25 393 GLY B O 1
ATOM 6505 N N . ALA B 1 394 ? -4.777 17.234 21.484 1 95 394 ALA B N 1
ATOM 6506 C CA . ALA B 1 394 ? -6.23 17.203 21.641 1 95 394 ALA B CA 1
ATOM 6507 C C . ALA B 1 394 ? -6.91 16.938 20.297 1 95 394 ALA B C 1
ATOM 6509 O O . ALA B 1 394 ? -7.867 16.156 20.234 1 95 394 ALA B O 1
ATOM 6510 N N . LEU B 1 395 ? -6.438 17.562 19.25 1 96.75 395 LEU B N 1
ATOM 6511 C CA . LEU B 1 395 ? -7.004 17.359 17.922 1 96.75 395 LEU B CA 1
ATOM 6512 C C . LEU B 1 395 ? -6.816 15.922 17.469 1 96.75 395 LEU B C 1
ATOM 6514 O O . LEU B 1 395 ? -7.738 15.32 16.906 1 96.75 395 LEU B O 1
ATOM 6518 N N . GLN B 1 396 ? -5.629 15.383 17.719 1 96 396 GLN B N 1
ATOM 6519 C CA . GLN B 1 396 ? -5.355 13.992 17.375 1 96 396 GLN B CA 1
ATOM 6520 C C . GLN B 1 396 ? -6.301 13.047 18.109 1 96 396 GLN B C 1
ATOM 6522 O O . GLN B 1 396 ? -6.828 12.102 17.516 1 96 396 GLN B O 1
ATOM 6527 N N . ALA B 1 397 ? -6.535 13.344 19.359 1 92.25 397 ALA B N 1
ATOM 6528 C CA . ALA B 1 397 ? -7.438 12.516 20.172 1 92.25 397 ALA B CA 1
ATOM 6529 C C . ALA B 1 397 ? -8.867 12.594 19.641 1 92.25 397 ALA B C 1
ATOM 6531 O O . ALA B 1 397 ? -9.594 11.602 19.656 1 92.25 397 ALA B O 1
ATOM 6532 N N . LEU B 1 398 ? -9.258 13.75 19.234 1 92.31 398 LEU B N 1
ATOM 6533 C CA . LEU B 1 398 ? -10.609 13.93 18.703 1 92.31 398 LEU B CA 1
ATOM 6534 C C . LEU B 1 398 ? -10.781 13.172 17.391 1 92.31 398 LEU B C 1
ATOM 6536 O O . LEU B 1 398 ? -11.859 12.625 17.125 1 92.31 398 LEU B O 1
ATOM 6540 N N . LEU B 1 399 ? -9.758 13.133 16.594 1 92.88 399 LEU B N 1
ATOM 6541 C CA . LEU B 1 399 ? -9.844 12.531 15.266 1 92.88 399 LEU B CA 1
ATOM 6542 C C . LEU B 1 399 ? -9.727 11.008 15.359 1 92.88 399 LEU B C 1
ATOM 6544 O O . LEU B 1 399 ? -10.484 10.289 14.703 1 92.88 399 LEU B O 1
ATOM 6548 N N . TRP B 1 400 ? -8.75 10.523 16.25 1 91.44 400 TRP B N 1
ATOM 6549 C CA . TRP B 1 400 ? -8.414 9.109 16.172 1 91.44 400 TRP B CA 1
ATOM 6550 C C . TRP B 1 400 ? -8.352 8.484 17.562 1 91.44 400 TRP B C 1
ATOM 6552 O O . TRP B 1 400 ? -7.992 7.309 17.703 1 91.44 400 TRP B O 1
ATOM 6562 N N . GLY B 1 401 ? -8.523 9.266 18.594 1 87.81 401 GLY B N 1
ATOM 6563 C CA . GLY B 1 401 ? -8.469 8.742 19.938 1 87.81 401 GLY B CA 1
ATOM 6564 C C . GLY B 1 401 ? -9.719 7.98 20.344 1 87.81 401 GLY B C 1
ATOM 6565 O O . GLY B 1 401 ? -10.586 7.727 19.5 1 87.81 401 GLY B O 1
ATOM 6566 N N . PRO B 1 402 ? -9.617 7.449 21.609 1 78.88 402 PRO B N 1
ATOM 6567 C CA . PRO B 1 402 ? -10.742 6.66 22.109 1 78.88 402 PRO B CA 1
ATOM 6568 C C . PRO B 1 402 ? -11.953 7.52 22.469 1 78.88 402 PRO B C 1
ATOM 6570 O O . PRO B 1 402 ? -11.852 8.406 23.312 1 78.88 402 PRO B O 1
ATOM 6573 N N . GLY B 1 403 ? -12.727 8.344 21.609 1 64.88 403 GLY B N 1
ATOM 6574 C CA . GLY B 1 403 ? -13.656 9.398 21.969 1 64.88 403 GLY B CA 1
ATOM 6575 C C . GLY B 1 403 ? -15.031 8.891 22.344 1 64.88 403 GLY B C 1
ATOM 6576 O O . GLY B 1 403 ? -15.469 9.047 23.484 1 64.88 403 GLY B O 1
ATOM 6577 N N . PRO B 1 404 ? -15.852 8.406 21.312 1 57.75 404 PRO B N 1
ATOM 6578 C CA . PRO B 1 404 ? -17.234 8.203 21.75 1 57.75 404 PRO B CA 1
ATOM 6579 C C . PRO B 1 404 ? -17.359 7.16 22.859 1 57.75 404 PRO B C 1
ATOM 6581 O O . PRO B 1 404 ? -18.328 7.184 23.625 1 57.75 404 PRO B O 1
ATOM 6584 N N . GLU B 1 405 ? -16.375 6.367 22.859 1 56.34 405 GLU B N 1
ATOM 6585 C CA . GLU B 1 405 ? -16.422 5.273 23.828 1 56.34 405 GLU B CA 1
ATOM 6586 C C . GLU B 1 405 ? -16.203 5.781 25.25 1 56.34 405 GLU B C 1
ATOM 6588 O O . GLU B 1 405 ? -16.641 5.148 26.219 1 56.34 405 GLU B O 1
ATOM 6593 N N . LEU B 1 406 ? -15.422 6.895 25.281 1 58.41 406 LEU B N 1
ATOM 6594 C CA . LEU B 1 406 ? -15.094 7.504 26.578 1 58.41 406 LEU B CA 1
ATOM 6595 C C . LEU B 1 406 ? -16.156 8.508 26.984 1 58.41 406 LEU B C 1
ATOM 6597 O O . LEU B 1 406 ? -16.172 8.961 28.141 1 58.41 406 LEU B O 1
ATOM 6601 N N . ARG B 1 407 ? -16.859 8.898 25.953 1 52.75 407 ARG B N 1
ATOM 6602 C CA . ARG B 1 407 ? -17.75 10.023 26.203 1 52.75 407 ARG B CA 1
ATOM 6603 C C . ARG B 1 407 ? -19.016 9.57 26.922 1 52.75 407 ARG B C 1
ATOM 6605 O O . ARG B 1 407 ? -19.828 10.391 27.328 1 52.75 407 ARG B O 1
ATOM 6612 N N . GLY B 1 408 ? -19.125 8.227 26.891 1 48.44 408 GLY B N 1
ATOM 6613 C CA . GLY B 1 408 ? -20.422 8.016 27.531 1 48.44 408 GLY B CA 1
ATOM 6614 C C . GLY B 1 408 ? -20.516 8.648 28.906 1 48.44 408 GLY B C 1
ATOM 6615 O O . GLY B 1 408 ? -19.516 8.766 29.609 1 48.44 408 GLY B O 1
ATOM 6616 N N . ARG B 1 409 ? -21.469 9.492 29.094 1 42.69 409 ARG B N 1
ATOM 6617 C CA . ARG B 1 409 ? -21.953 10.039 30.344 1 42.69 409 ARG B CA 1
ATOM 6618 C C . ARG B 1 409 ? -21.844 9.008 31.469 1 42.69 409 ARG B C 1
ATOM 6620 O O . ARG B 1 409 ? -22.453 7.945 31.406 1 42.69 409 ARG B O 1
ATOM 6627 N N . GLY B 1 410 ? -20.625 9.078 32.219 1 49.78 410 GLY B N 1
ATOM 6628 C CA . GLY B 1 410 ? -20.484 8.359 33.469 1 49.78 410 GLY B CA 1
ATOM 6629 C C . GLY B 1 410 ? -19.344 7.352 33.469 1 49.78 410 GLY B C 1
ATOM 6630 O O . GLY B 1 410 ? -19.234 6.52 34.375 1 49.78 410 GLY B O 1
ATOM 6631 N N . ALA B 1 411 ? -18.781 7.234 32.344 1 55.09 411 ALA B N 1
ATOM 6632 C CA . ALA B 1 411 ? -17.781 6.164 32.375 1 55.09 411 ALA B CA 1
ATOM 6633 C C . ALA B 1 411 ? -16.594 6.559 33.25 1 55.09 411 ALA B C 1
ATOM 6635 O O . ALA B 1 411 ? -16.141 7.703 33.188 1 55.09 411 ALA B O 1
ATOM 6636 N N . PRO B 1 412 ? -16.391 5.84 34.25 1 59.66 412 PRO B N 1
ATOM 6637 C CA . PRO B 1 412 ? -15.25 6.152 35.125 1 59.66 412 PRO B CA 1
ATOM 6638 C C . PRO B 1 412 ? -13.93 6.242 34.375 1 59.66 412 PRO B C 1
ATOM 6640 O O . PRO B 1 412 ? -13.594 5.328 33.594 1 59.66 412 PRO B O 1
ATOM 6643 N N . LEU B 1 413 ? -13.281 7.461 34.219 1 66.19 413 LEU B N 1
ATOM 6644 C CA . LEU B 1 413 ? -12.023 7.77 33.562 1 66.19 413 LEU B CA 1
ATOM 6645 C C . LEU B 1 413 ? -10.938 6.785 34 1 66.19 413 LEU B C 1
ATOM 6647 O O . LEU B 1 413 ? -10.062 6.438 33.188 1 66.19 413 LEU B O 1
ATOM 6651 N N . GLY B 1 414 ? -11.109 6.203 35.219 1 73.12 414 GLY B N 1
ATOM 6652 C CA . GLY B 1 414 ? -10.07 5.336 35.75 1 73.12 414 GLY B CA 1
ATOM 6653 C C . GLY B 1 414 ? -9.852 4.082 34.938 1 73.12 414 GLY B C 1
ATOM 6654 O O . GLY B 1 414 ? -8.773 3.881 34.375 1 73.12 414 GLY B O 1
ATOM 6655 N N . PRO B 1 415 ? -10.938 3.393 34.844 1 75.88 415 PRO B N 1
ATOM 6656 C CA . PRO B 1 415 ? -10.789 2.152 34.062 1 75.88 415 PRO B CA 1
ATOM 6657 C C . PRO B 1 415 ? -10.367 2.398 32.625 1 75.88 415 PRO B C 1
ATOM 6659 O O . PRO B 1 415 ? -9.648 1.585 32.031 1 75.88 415 PRO B O 1
ATOM 6662 N N . TRP B 1 416 ? -10.711 3.482 32.156 1 76.19 416 TRP B N 1
ATOM 6663 C CA . TRP B 1 416 ? -10.344 3.781 30.766 1 76.19 416 TRP B CA 1
ATOM 6664 C C . TRP B 1 416 ? -8.867 4.152 30.656 1 76.19 416 TRP B C 1
ATOM 6666 O O . TRP B 1 416 ? -8.195 3.793 29.688 1 76.19 416 TRP B O 1
ATOM 6676 N N . LEU B 1 417 ? -8.438 4.809 31.656 1 79.38 417 LEU B N 1
ATOM 6677 C CA . LEU B 1 417 ? -7.031 5.191 31.609 1 79.38 417 LEU B CA 1
ATOM 6678 C C . LEU B 1 417 ? -6.129 3.961 31.594 1 79.38 417 LEU B C 1
ATOM 6680 O O . LEU B 1 417 ? -5.098 3.955 30.906 1 79.38 417 LEU B O 1
ATOM 6684 N N . ARG B 1 418 ? -6.621 2.949 32.156 1 84.56 418 ARG B N 1
ATOM 6685 C CA . ARG B 1 418 ? -5.836 1.72 32.219 1 84.56 418 ARG B CA 1
ATOM 6686 C C . ARG B 1 418 ? -5.961 0.951 30.891 1 84.56 418 ARG B C 1
ATOM 6688 O O . ARG B 1 418 ? -5.141 0.078 30.594 1 84.56 418 ARG B O 1
ATOM 6695 N N . ALA B 1 419 ? -6.977 1.318 30.188 1 89.25 419 ALA B N 1
ATOM 6696 C CA . ALA B 1 419 ? -7.242 0.6 28.953 1 89.25 419 ALA B CA 1
ATOM 6697 C C . ALA B 1 419 ? -6.602 1.308 27.766 1 89.25 419 ALA B C 1
ATOM 6699 O O . ALA B 1 419 ? -6.633 0.799 26.641 1 89.25 419 ALA B O 1
ATOM 6700 N N . LEU B 1 420 ? -5.938 2.469 28.031 1 89.94 420 LEU B N 1
ATOM 6701 C CA . LEU B 1 420 ? -5.383 3.248 26.938 1 89.94 420 LEU B CA 1
ATOM 6702 C C . LEU B 1 420 ? -4.234 2.5 26.266 1 89.94 420 LEU B C 1
ATOM 6704 O O . LEU B 1 420 ? -4.082 2.557 25.047 1 89.94 420 LEU B O 1
ATOM 6708 N N . GLY B 1 421 ? -3.447 1.791 27.078 1 91.19 421 GLY B N 1
ATOM 6709 C CA . GLY B 1 421 ? -2.34 1.026 26.531 1 91.19 421 GLY B CA 1
ATOM 6710 C C . GLY B 1 421 ? -2.779 -0.028 25.531 1 91.19 421 GLY B C 1
ATOM 6711 O O . GLY B 1 421 ? -2.391 0.016 24.359 1 91.19 421 GLY B O 1
ATOM 6712 N N . PRO B 1 422 ? -3.619 -0.949 26.047 1 91.69 422 PRO B N 1
ATOM 6713 C CA . PRO B 1 422 ? -4.137 -1.97 25.141 1 91.69 422 PRO B CA 1
ATOM 6714 C C . PRO B 1 422 ? -4.902 -1.372 23.953 1 91.69 422 PRO B C 1
ATOM 6716 O O . PRO B 1 422 ? -4.836 -1.898 22.844 1 91.69 422 PRO B O 1
ATOM 6719 N N . TRP B 1 423 ? -5.598 -0.294 24.188 1 91.12 423 TRP B N 1
ATOM 6720 C CA . TRP B 1 423 ? -6.309 0.388 23.125 1 91.12 423 TRP B CA 1
ATOM 6721 C C . TRP B 1 423 ? -5.344 0.849 22.031 1 91.12 423 TRP B C 1
ATOM 6723 O O . TRP B 1 423 ? -5.594 0.643 20.844 1 91.12 423 TRP B O 1
ATOM 6733 N N . LEU B 1 424 ? -4.293 1.44 22.453 1 92.62 424 LEU B N 1
ATOM 6734 C CA . LEU B 1 424 ? -3.283 1.935 21.516 1 92.62 424 LEU B CA 1
ATOM 6735 C C . LEU B 1 424 ? -2.684 0.79 20.719 1 92.62 424 LEU B C 1
ATOM 6737 O O . LEU B 1 424 ? -2.475 0.921 19.5 1 92.62 424 LEU B O 1
ATOM 6741 N N . ARG B 1 425 ? -2.455 -0.292 21.391 1 92.38 425 ARG B N 1
ATOM 6742 C CA . ARG B 1 425 ? -1.87 -1.445 20.719 1 92.38 425 ARG B CA 1
ATOM 6743 C C . ARG B 1 425 ? -2.789 -1.961 19.609 1 92.38 425 ARG B C 1
ATOM 6745 O O . ARG B 1 425 ? -2.336 -2.25 18.5 1 92.38 425 ARG B O 1
ATOM 6752 N N . VAL B 1 426 ? -4.027 -2.033 19.906 1 92.44 426 VAL B N 1
ATOM 6753 C CA . VAL B 1 426 ? -4.996 -2.529 18.938 1 92.44 426 VAL B CA 1
ATOM 6754 C C . VAL B 1 426 ? -5.102 -1.553 17.766 1 92.44 426 VAL B C 1
ATOM 6756 O O . VAL B 1 426 ? -5.09 -1.962 16.609 1 92.44 426 VAL B O 1
ATOM 6759 N N . ARG B 1 427 ? -5.137 -0.295 18.062 1 93.62 427 ARG B N 1
ATOM 6760 C CA . ARG B 1 427 ? -5.285 0.714 17.016 1 93.62 427 ARG B CA 1
ATOM 6761 C C . ARG B 1 427 ? -4.066 0.739 16.109 1 93.62 427 ARG B C 1
ATOM 6763 O O . ARG B 1 427 ? -4.195 0.938 14.898 1 93.62 427 ARG B O 1
ATOM 6770 N N . ARG B 1 428 ? -2.932 0.562 16.672 1 95.44 428 ARG B N 1
ATOM 6771 C CA . ARG B 1 428 ? -1.712 0.488 15.875 1 95.44 428 ARG B CA 1
ATOM 6772 C C . ARG B 1 428 ? -1.772 -0.674 14.891 1 95.44 428 ARG B C 1
ATOM 6774 O O . ARG B 1 428 ? -1.474 -0.507 13.703 1 95.44 428 ARG B O 1
ATOM 6781 N N . GLY B 1 429 ? -2.189 -1.832 15.398 1 93.69 429 GLY B N 1
ATOM 6782 C CA . GLY B 1 429 ? -2.332 -2.984 14.523 1 93.69 429 GLY B CA 1
ATOM 6783 C C . GLY B 1 429 ? -3.361 -2.779 13.43 1 93.69 429 GLY B C 1
ATOM 6784 O O . GLY B 1 429 ? -3.15 -3.186 12.281 1 93.69 429 GLY B O 1
ATOM 6785 N N . LEU B 1 430 ? -4.422 -2.125 13.758 1 93.88 430 LEU B N 1
ATOM 6786 C CA . LEU B 1 430 ? -5.504 -1.924 12.797 1 93.88 430 LEU B CA 1
ATOM 6787 C C . LEU B 1 430 ? -5.094 -0.936 11.711 1 93.88 430 LEU B C 1
ATOM 6789 O O . LEU B 1 430 ? -5.496 -1.077 10.555 1 93.88 430 LEU B O 1
ATOM 6793 N N . LEU B 1 431 ? -4.344 0.083 12.078 1 95.56 431 LEU B N 1
ATOM 6794 C CA . LEU B 1 431 ? -3.893 1.025 11.062 1 95.56 431 LEU B CA 1
ATOM 6795 C C . LEU B 1 431 ? -3 0.332 10.039 1 95.56 431 LEU B C 1
ATOM 6797 O O . LEU B 1 431 ? -3.166 0.525 8.836 1 95.56 431 LEU B O 1
ATOM 6801 N N . VAL B 1 432 ? -2.084 -0.472 10.578 1 96.44 432 VAL B N 1
ATOM 6802 C CA . VAL B 1 432 ? -1.185 -1.207 9.695 1 96.44 432 VAL B CA 1
ATOM 6803 C C . VAL B 1 432 ? -1.995 -2.096 8.758 1 96.44 432 VAL B C 1
ATOM 6805 O O . VAL B 1 432 ? -1.733 -2.137 7.555 1 96.44 432 VAL B O 1
ATOM 6808 N N . LEU B 1 433 ? -2.922 -2.715 9.289 1 95.75 433 LEU B N 1
ATOM 6809 C CA . LEU B 1 433 ? -3.771 -3.605 8.508 1 95.75 433 LEU B CA 1
ATOM 6810 C C . LEU B 1 433 ? -4.531 -2.83 7.434 1 95.75 433 LEU B C 1
ATOM 6812 O O . LEU B 1 433 ? -4.586 -3.256 6.277 1 95.75 433 LEU B O 1
ATOM 6816 N N . ARG B 1 434 ? -5.039 -1.781 7.805 1 95.31 434 ARG B N 1
ATOM 6817 C CA . ARG B 1 434 ? -5.809 -0.965 6.871 1 95.31 434 ARG B CA 1
ATOM 6818 C C . ARG B 1 434 ? -4.938 -0.482 5.715 1 95.31 434 ARG B C 1
ATOM 6820 O O . ARG B 1 434 ? -5.363 -0.494 4.562 1 95.31 434 ARG B O 1
ATOM 6827 N N . LEU B 1 435 ? -3.803 -0.025 6.051 1 96.62 435 LEU B N 1
ATOM 6828 C CA . LEU B 1 435 ? -2.887 0.446 5.016 1 96.62 435 LEU B CA 1
ATOM 6829 C C . LEU B 1 435 ? -2.545 -0.677 4.043 1 96.62 435 LEU B C 1
ATOM 6831 O O . LEU B 1 435 ? -2.502 -0.46 2.828 1 96.62 435 LEU B O 1
ATOM 6835 N N . ALA B 1 436 ? -2.34 -1.839 4.562 1 97.25 436 ALA B N 1
ATOM 6836 C CA . ALA B 1 436 ? -2.023 -2.986 3.717 1 97.25 436 ALA B CA 1
ATOM 6837 C C . ALA B 1 436 ? -3.211 -3.361 2.834 1 97.25 436 ALA B C 1
ATOM 6839 O O . ALA B 1 436 ? -3.041 -3.676 1.654 1 97.25 436 ALA B O 1
ATOM 6840 N N . GLU B 1 437 ? -4.355 -3.385 3.395 1 96.69 437 GLU B N 1
ATOM 6841 C CA . GLU B 1 437 ? -5.559 -3.711 2.637 1 96.69 437 GLU B CA 1
ATOM 6842 C C . GLU B 1 437 ? -5.781 -2.721 1.496 1 96.69 437 GLU B C 1
ATOM 6844 O O . GLU B 1 437 ? -6.117 -3.119 0.379 1 96.69 437 GLU B O 1
ATOM 6849 N N . ARG B 1 438 ? -5.625 -1.5 1.773 1 94.69 438 ARG B N 1
ATOM 6850 C CA . ARG B 1 438 ? -5.809 -0.471 0.754 1 94.69 438 ARG B CA 1
ATOM 6851 C C . ARG B 1 438 ? -4.742 -0.583 -0.333 1 94.69 438 ARG B C 1
ATOM 6853 O O . ARG B 1 438 ? -5.031 -0.386 -1.515 1 94.69 438 ARG B O 1
ATOM 6860 N N . ALA B 1 439 ? -3.539 -0.832 0.079 1 94.94 439 ALA B N 1
ATOM 6861 C CA . ALA B 1 439 ? -2.473 -1.045 -0.896 1 94.94 439 ALA B CA 1
ATOM 6862 C C . ALA B 1 439 ? -2.824 -2.18 -1.854 1 94.94 439 ALA B C 1
ATOM 6864 O O . ALA B 1 439 ? -2.574 -2.082 -3.059 1 94.94 439 ALA B O 1
ATOM 6865 N N . ALA B 1 440 ? -3.377 -3.213 -1.286 1 95.12 440 ALA B N 1
ATOM 6866 C CA . ALA B 1 440 ? -3.771 -4.359 -2.102 1 95.12 440 ALA B CA 1
ATOM 6867 C C . ALA B 1 440 ? -4.832 -3.965 -3.123 1 95.12 440 ALA B C 1
ATOM 6869 O O . ALA B 1 440 ? -4.918 -4.562 -4.199 1 95.12 440 ALA B O 1
ATOM 6870 N N . GLY B 1 441 ? -5.617 -2.98 -2.793 1 92.81 441 GLY B N 1
ATOM 6871 C CA . GLY B 1 441 ? -6.641 -2.482 -3.701 1 92.81 441 GLY B CA 1
ATOM 6872 C C . GLY B 1 441 ? -6.121 -1.437 -4.668 1 92.81 441 GLY B C 1
ATOM 6873 O O . GLY B 1 441 ? -6.863 -0.951 -5.523 1 92.81 441 GLY B O 1
ATOM 6874 N N . GLY B 1 442 ? -4.906 -1.053 -4.516 1 90.44 442 GLY B N 1
ATOM 6875 C CA . GLY B 1 442 ? -4.301 -0.101 -5.434 1 90.44 442 GLY B CA 1
ATOM 6876 C C . GLY B 1 442 ? -4.344 1.328 -4.926 1 90.44 442 GLY B C 1
ATOM 6877 O O . GLY B 1 442 ? -4.09 2.268 -5.684 1 90.44 442 GLY B O 1
ATOM 6878 N N . GLU B 1 443 ? -4.652 1.484 -3.691 1 91.31 443 GLU B N 1
ATOM 6879 C CA . GLU B 1 443 ? -4.719 2.824 -3.113 1 91.31 443 GLU B CA 1
ATOM 6880 C C . GLU B 1 443 ? -3.424 3.18 -2.391 1 91.31 443 GLU B C 1
ATOM 6882 O O . GLU B 1 443 ? -2.92 2.393 -1.586 1 91.31 443 GLU B O 1
ATOM 6887 N N . ALA B 1 444 ? -2.965 4.336 -2.633 1 90.25 444 ALA B N 1
ATOM 6888 C CA . ALA B 1 444 ? -1.777 4.82 -1.936 1 90.25 444 ALA B CA 1
ATOM 6889 C C . ALA B 1 444 ? -2.156 5.555 -0.651 1 90.25 444 ALA B C 1
ATOM 6891 O O . ALA B 1 444 ? -3.225 6.164 -0.569 1 90.25 444 ALA B O 1
ATOM 6892 N N . PRO B 1 445 ? -1.283 5.465 0.33 1 92.81 445 PRO B N 1
ATOM 6893 C CA . PRO B 1 445 ? -1.564 6.215 1.558 1 92.81 445 PRO B CA 1
ATOM 6894 C C . PRO B 1 445 ? -1.648 7.719 1.326 1 92.81 445 PRO B C 1
ATOM 6896 O O . PRO B 1 445 ? -0.894 8.266 0.518 1 92.81 445 PRO B O 1
ATOM 6899 N N . SER B 1 446 ? -2.527 8.359 2.002 1 92.69 446 SER B N 1
ATOM 6900 C CA . SER B 1 446 ? -2.799 9.789 1.853 1 92.69 446 SER B CA 1
ATOM 6901 C C . SER B 1 446 ? -2.1 10.602 2.939 1 92.69 446 SER B C 1
ATOM 6903 O O . SER B 1 446 ? -1.477 10.031 3.84 1 92.69 446 SER B O 1
ATOM 6905 N N . LEU B 1 447 ? -2.199 11.906 2.857 1 94.44 447 LEU B N 1
ATOM 6906 C CA . LEU B 1 447 ? -1.692 12.797 3.893 1 94.44 447 LEU B CA 1
ATOM 6907 C C . LEU B 1 447 ? -2.363 12.516 5.23 1 94.44 447 LEU B C 1
ATOM 6909 O O . LEU B 1 447 ? -1.714 12.57 6.281 1 94.44 447 LEU B O 1
ATOM 6913 N N . GLU B 1 448 ? -3.646 12.227 5.215 1 94.75 448 GLU B N 1
ATOM 6914 C CA . GLU B 1 448 ? -4.348 11.891 6.453 1 94.75 448 GLU B CA 1
ATOM 6915 C C . GLU B 1 448 ? -3.742 10.656 7.109 1 94.75 448 GLU B C 1
ATOM 6917 O O . GLU B 1 448 ? -3.609 10.602 8.336 1 94.75 448 GLU B O 1
ATOM 6922 N N . ASP B 1 449 ? -3.428 9.68 6.258 1 94.56 449 ASP B N 1
ATOM 6923 C CA . ASP B 1 449 ? -2.781 8.484 6.801 1 94.56 449 ASP B CA 1
ATOM 6924 C C . ASP B 1 449 ? -1.465 8.844 7.488 1 94.56 449 ASP B C 1
ATOM 6926 O O . ASP B 1 449 ? -1.124 8.266 8.523 1 94.56 449 ASP B O 1
ATOM 6930 N N . TRP B 1 450 ? -0.746 9.719 6.871 1 95.81 450 TRP B N 1
ATOM 6931 C CA . TRP B 1 450 ? 0.527 10.156 7.441 1 95.81 450 TRP B CA 1
ATOM 6932 C C . TRP B 1 450 ? 0.322 10.812 8.805 1 95.81 450 TRP B C 1
ATOM 6934 O O . TRP B 1 450 ? 1.051 10.523 9.75 1 95.81 450 TRP B O 1
ATOM 6944 N N . LEU B 1 451 ? -0.672 11.68 8.844 1 96.81 451 LEU B N 1
ATOM 6945 C CA . LEU B 1 451 ? -0.979 12.352 10.102 1 96.81 451 LEU B CA 1
ATOM 6946 C C . LEU B 1 451 ? -1.43 11.359 11.156 1 96.81 451 LEU B C 1
ATOM 6948 O O . LEU B 1 451 ? -1.029 11.453 12.32 1 96.81 451 LEU B O 1
ATOM 6952 N N . CYS B 1 452 ? -2.236 10.414 10.805 1 96.5 452 CYS B N 1
ATOM 6953 C CA . CYS B 1 452 ? -2.697 9.383 11.727 1 96.5 452 CYS B CA 1
ATOM 6954 C C . CYS B 1 452 ? -1.537 8.516 12.211 1 96.5 452 CYS B C 1
ATOM 6956 O O . CYS B 1 452 ? -1.462 8.172 13.383 1 96.5 452 CYS B O 1
ATOM 6958 N N . CYS B 1 453 ? -0.675 8.18 11.289 1 97.19 453 CYS B N 1
ATOM 6959 C CA . CYS B 1 453 ? 0.504 7.395 11.625 1 97.19 453 CYS B CA 1
ATOM 6960 C C . CYS B 1 453 ? 1.369 8.117 12.648 1 97.19 453 CYS B C 1
ATOM 6962 O O . CYS B 1 453 ? 1.893 7.496 13.578 1 97.19 453 CYS B O 1
ATOM 6964 N N . GLU B 1 454 ? 1.539 9.375 12.492 1 97.25 454 GLU B N 1
ATOM 6965 C CA . GLU B 1 454 ? 2.287 10.156 13.469 1 97.25 454 GLU B CA 1
ATOM 6966 C C . GLU B 1 454 ? 1.694 10.008 14.867 1 97.25 454 GLU B C 1
ATOM 6968 O O . GLU B 1 454 ? 2.418 9.742 15.828 1 97.25 454 GLU B O 1
ATOM 6973 N N . TYR B 1 455 ? 0.376 10.203 14.938 1 97.25 455 TYR B N 1
ATOM 6974 C CA . TYR B 1 455 ? -0.317 10.109 16.219 1 97.25 455 TYR B CA 1
ATOM 6975 C C . TYR B 1 455 ? -0.083 8.742 16.859 1 97.25 455 TYR B C 1
ATOM 6977 O O . TYR B 1 455 ? 0.378 8.664 18 1 97.25 455 TYR B O 1
ATOM 6985 N N . LEU B 1 456 ? -0.283 7.684 16.125 1 96.81 456 LEU B N 1
ATOM 6986 C CA . LEU B 1 456 ? -0.257 6.344 16.703 1 96.81 456 LEU B CA 1
ATOM 6987 C C . LEU B 1 456 ? 1.178 5.883 16.938 1 96.81 456 LEU B C 1
ATOM 6989 O O . LEU B 1 456 ? 1.43 5.055 17.812 1 96.81 456 LEU B O 1
ATOM 6993 N N . ALA B 1 457 ? 2.109 6.395 16.203 1 97.19 457 ALA B N 1
ATOM 6994 C CA . ALA B 1 457 ? 3.512 6.062 16.438 1 97.19 457 ALA B CA 1
ATOM 6995 C C . ALA B 1 457 ? 4.039 6.754 17.688 1 97.19 457 ALA B C 1
ATOM 6997 O O . ALA B 1 457 ? 4.867 6.195 18.422 1 97.19 457 ALA B O 1
ATOM 6998 N N . GLU B 1 458 ? 3.508 7.965 18 1 96.62 458 GLU B N 1
ATOM 6999 C CA . GLU B 1 458 ? 4.109 8.781 19.047 1 96.62 458 GLU B CA 1
ATOM 7000 C C . GLU B 1 458 ? 3.264 8.75 20.312 1 96.62 458 GLU B C 1
ATOM 7002 O O . GLU B 1 458 ? 3.756 9.055 21.406 1 96.62 458 GLU B O 1
ATOM 7007 N N . ALA B 1 459 ? 2.025 8.43 20.219 1 95.81 459 ALA B N 1
ATOM 7008 C CA . ALA B 1 459 ? 1.105 8.508 21.344 1 95.81 459 ALA B CA 1
ATOM 7009 C C . ALA B 1 459 ? 1.532 7.559 22.469 1 95.81 459 ALA B C 1
ATOM 7011 O O . ALA B 1 459 ? 1.977 6.438 22.203 1 95.81 459 ALA B O 1
ATOM 7012 N N . THR B 1 460 ? 1.492 7.996 23.641 1 94.81 460 THR B N 1
ATOM 7013 C CA . THR B 1 460 ? 1.672 7.219 24.859 1 94.81 460 THR B CA 1
ATOM 7014 C C . THR B 1 460 ? 0.448 7.34 25.766 1 94.81 460 THR B C 1
ATOM 7016 O O . THR B 1 460 ? -0.428 8.172 25.531 1 94.81 460 THR B O 1
ATOM 7019 N N . GLU B 1 461 ? 0.425 6.488 26.797 1 92.06 461 GLU B N 1
ATOM 7020 C CA . GLU B 1 461 ? -0.685 6.574 27.734 1 92.06 461 GLU B CA 1
ATOM 7021 C C . GLU B 1 461 ? -0.74 7.949 28.391 1 92.06 461 GLU B C 1
ATOM 7023 O O . GLU B 1 461 ? -1.82 8.516 28.562 1 92.06 461 GLU B O 1
ATOM 7028 N N . SER B 1 462 ? 0.395 8.453 28.672 1 92.5 462 SER B N 1
ATOM 7029 C CA . SER B 1 462 ? 0.476 9.758 29.344 1 92.5 462 SER B CA 1
ATOM 7030 C C . SER B 1 462 ? 0.001 10.875 28.422 1 92.5 462 SER B C 1
ATOM 7032 O O . SER B 1 462 ? -0.789 11.727 28.828 1 92.5 462 SER B O 1
ATOM 7034 N N . SER B 1 463 ? 0.447 10.906 27.188 1 93.62 463 SER B N 1
ATOM 7035 C CA . SER B 1 463 ? 0.052 11.961 26.25 1 93.62 463 SER B CA 1
ATOM 7036 C C . SER B 1 463 ? -1.439 11.891 25.938 1 93.62 463 SER B C 1
ATOM 7038 O O . SER B 1 463 ? -2.094 12.922 25.781 1 93.62 463 SER B O 1
ATOM 7040 N N . MET B 1 464 ? -1.979 10.727 25.875 1 91.44 464 MET B N 1
ATOM 7041 C CA . MET B 1 464 ? -3.41 10.578 25.641 1 91.44 464 MET B CA 1
ATOM 7042 C C . MET B 1 464 ? -4.219 11.086 26.828 1 91.44 464 MET B C 1
ATOM 7044 O O . MET B 1 464 ? -5.254 11.727 26.656 1 91.44 464 MET B O 1
ATOM 7048 N N . GLY B 1 465 ? -3.699 10.672 28 1 88.06 465 GLY B N 1
ATOM 7049 C CA . GLY B 1 465 ? -4.363 11.172 29.188 1 88.06 465 GLY B CA 1
ATOM 7050 C C . GLY B 1 465 ? -4.414 12.688 29.25 1 88.06 465 GLY B C 1
ATOM 7051 O O . GLY B 1 465 ? -5.438 13.266 29.625 1 88.06 465 GLY B O 1
ATOM 7052 N N . GLN B 1 466 ? -3.367 13.367 28.844 1 89.5 466 GLN B N 1
ATOM 7053 C CA . GLN B 1 466 ? -3.297 14.828 28.859 1 89.5 466 GLN B CA 1
ATOM 7054 C C . GLN B 1 466 ? -4.262 15.43 27.844 1 89.5 466 GLN B C 1
ATOM 7056 O O . GLN B 1 466 ? -4.918 16.438 28.109 1 89.5 466 GLN B O 1
ATOM 7061 N N . ALA B 1 467 ? -4.324 14.844 26.688 1 91.44 467 ALA B N 1
ATOM 7062 C CA . ALA B 1 467 ? -5.227 15.328 25.656 1 91.44 467 ALA B CA 1
ATOM 7063 C C . ALA B 1 467 ? -6.684 15.211 26.094 1 91.44 467 ALA B C 1
ATOM 7065 O O . ALA B 1 467 ? -7.473 16.141 25.906 1 91.44 467 ALA B O 1
ATOM 7066 N N . LEU B 1 468 ? -6.977 14.086 26.703 1 86 468 LEU B N 1
ATOM 7067 C CA . LEU B 1 468 ? -8.344 13.867 27.172 1 86 468 LEU B CA 1
ATOM 7068 C C . LEU B 1 468 ? -8.688 14.812 28.312 1 86 468 LEU B C 1
ATOM 7070 O O . LEU B 1 468 ? -9.828 15.281 28.422 1 86 468 LEU B O 1
ATOM 7074 N N . ALA B 1 469 ? -7.742 15.07 29.141 1 85.75 469 ALA B N 1
ATOM 7075 C CA . ALA B 1 469 ? -7.961 16.016 30.234 1 85.75 469 ALA B CA 1
ATOM 7076 C C . ALA B 1 469 ? -8.273 17.406 29.703 1 85.75 469 ALA B C 1
ATOM 7078 O O . ALA B 1 469 ? -9.109 18.125 30.266 1 85.75 469 ALA B O 1
ATOM 7079 N N . LEU B 1 470 ? -7.637 17.812 28.625 1 87.44 470 LEU B N 1
ATOM 7080 C CA . LEU B 1 470 ? -7.883 19.109 28.031 1 87.44 470 LEU B CA 1
ATOM 7081 C C . LEU B 1 470 ? -9.289 19.188 27.438 1 87.44 470 LEU B C 1
ATOM 7083 O O . LEU B 1 470 ? -9.922 20.234 27.469 1 87.44 470 LEU B O 1
ATOM 7087 N N . LEU B 1 471 ? -9.789 18.094 26.969 1 85.69 471 LEU B N 1
ATOM 7088 C CA . LEU B 1 471 ? -11.078 18.078 26.281 1 85.69 471 LEU B CA 1
ATOM 7089 C C . LEU B 1 471 ? -12.219 17.906 27.281 1 85.69 471 LEU B C 1
ATOM 7091 O O . LEU B 1 471 ? -13.359 18.297 27 1 85.69 471 LEU B O 1
ATOM 7095 N N . TRP B 1 472 ? -12.039 17.312 28.422 1 76.12 472 TRP B N 1
ATOM 7096 C CA . TRP B 1 472 ? -13.156 16.984 29.297 1 76.12 472 TRP B CA 1
ATOM 7097 C C . TRP B 1 472 ? -13.102 17.812 30.578 1 76.12 472 TRP B C 1
ATOM 7099 O O . TRP B 1 472 ? -14.047 17.812 31.375 1 76.12 472 TRP B O 1
ATOM 7109 N N . ASP B 1 473 ? -12 18.406 30.953 1 64.12 473 ASP B N 1
ATOM 7110 C CA . ASP B 1 473 ? -12.008 19.25 32.125 1 64.12 473 ASP B CA 1
ATOM 7111 C C . ASP B 1 473 ? -12.539 20.641 31.812 1 64.12 473 ASP B C 1
ATOM 7113 O O . ASP B 1 473 ? -12.195 21.219 30.766 1 64.12 473 ASP B O 1
#

InterPro domains:
  IPR051511 Mitochondrial Quality Control and Scaffold Kinases [PTHR22972] (121-338)

Solvent-accessible surface area (backbone atoms only — not comparable to full-atom values): 56330 Å² total; per-residue (Å²): 137,87,76,81,79,79,80,83,78,77,83,78,82,81,78,82,80,79,80,82,76,84,77,85,81,81,81,79,82,82,84,78,84,78,84,88,84,87,82,78,84,80,84,91,84,89,90,85,90,85,86,89,80,86,80,82,84,77,88,80,71,88,79,84,76,88,83,80,84,86,82,87,83,80,81,73,88,78,86,77,86,78,85,80,83,79,80,76,79,79,78,81,77,74,78,72,75,79,71,70,68,53,72,64,80,66,72,67,68,74,75,76,63,86,55,84,48,71,55,73,86,86,65,52,73,69,36,39,70,28,68,67,49,44,50,51,50,51,52,51,49,48,47,53,43,35,46,49,25,33,50,35,32,48,50,40,40,54,29,87,71,78,61,64,72,53,94,80,57,40,58,40,63,71,48,96,57,63,58,30,68,37,83,54,33,34,29,28,41,28,37,38,36,51,90,80,38,53,41,70,28,19,35,55,38,69,38,90,87,46,75,79,58,42,69,62,17,57,52,48,45,62,68,52,73,88,46,92,30,40,51,38,58,23,41,76,42,58,56,76,58,41,69,86,55,92,70,80,59,61,38,41,32,24,50,61,54,57,56,43,24,44,46,62,48,46,70,56,44,57,74,43,60,46,71,59,35,50,51,51,50,51,54,52,49,39,45,48,23,50,40,44,30,53,34,39,76,70,17,34,37,70,74,70,74,49,49,54,56,30,30,26,24,74,45,73,42,38,88,67,56,76,67,76,40,52,32,46,67,67,36,48,46,45,41,84,41,69,69,62,64,91,84,45,63,20,88,54,17,50,49,50,15,53,44,47,48,55,56,56,67,62,40,61,94,57,88,44,69,57,51,51,50,49,53,47,42,25,53,37,20,56,72,66,15,45,36,37,57,54,48,30,43,32,48,48,33,60,59,60,38,74,47,77,76,62,55,45,90,76,57,64,64,63,68,48,60,68,25,38,54,49,46,50,54,51,51,45,53,48,50,37,43,48,47,21,40,38,27,32,64,69,44,71,78,32,55,60,51,41,54,51,32,47,46,62,49,66,59,44,59,66,57,49,51,52,20,48,46,60,64,71,102,137,84,76,80,78,80,84,80,81,79,83,82,82,81,81,84,81,81,78,81,74,85,77,83,80,80,76,72,81,76,85,75,84,74,83,78,82,88,84,75,82,77,79,83,78,83,80,76,81,81,82,77,83,80,76,87,82,79,84,72,85,81,78,86,90,82,82,90,84,83,86,73,85,75,78,67,83,80,82,88,82,82,85,76,83,77,78,73,75,77,76,81,76,76,78,72,76,76,73,72,63,55,76,61,80,65,72,67,66,72,74,76,59,83,60,84,50,69,54,73,86,86,65,52,73,69,36,40,71,28,68,68,50,46,49,51,50,50,52,52,50,49,47,53,44,34,45,50,24,32,52,34,33,48,50,40,39,54,30,87,71,79,63,65,71,54,93,80,56,41,57,41,63,72,47,95,57,63,59,31,68,39,83,54,33,36,28,29,42,28,37,38,34,52,90,83,40,49,42,69,28,19,35,54,39,69,38,91,87,45,76,80,60,42,69,63,17,58,54,50,46,61,68,51,73,89,45,93,29,38,51,38,58,24,40,76,42,58,55,77,60,42,70,86,56,93,71,79,61,60,37,42,32,25,50,62,54,56,57,42,25,44,46,62,48,47,69,58,45,55,74,43,58,45,70,60,34,52,50,52,50,52,55,51,50,39,45,48,23,51,40,46,30,54,35,39,74,70,17,36,37,70,74,72,73,50,49,52,55,30,28,26,25,74,45,73,42,38,89,68,57,75,68,78,40,51,31,45,68,68,37,48,45,47,41,86,41,69,70,62,64,92,82,45,62,20,88,55,18,50,48,49,16,53,45,49,49,56,55,56,67,63,41,59,94,58,88,44,70,56,49,51,50,49,53,46,42,26,52,37,18,57,72,67,16,44,37,37,57,54,50,30,42,32,46,48,33,63,60,60,39,84,42,77,82,59,56,45,91,77,57,62,64,63,66,48,60,69,25,40,54,49,47,49,54,52,50,46,53,49,52,35,44,50,47,23,39,37,27,32,65,71,45,71,78,32,56,61,52,41,54,50,32,48,47,62,50,66,59,44,60,65,57,48,51,52,20,51,46,59,63,72,102

Foldseek 3Di:
DPPDDDDDPDDPDDPDPPPPPDDPDPPPPPDDDDDDDDDDDDDDDDDDDDDDDDDDDDDDDPDDDPDDDDDDDDDDDDDDPDDDDDDPDPDDPDPPPCPDFPLPPPPPPPCPPDDVVPDPPPDDPVLVVDPVSVLVSVLVVLLVVLVVVLVVVVCQLQDDFPAADDPPKAKEWDDQAFQEDFDQWTKTWMWIDDPRGIAIKIWTHGHPPDDDFDPVLVVVLQPDDDDQAEWHWRDKDFAPRYPPHPDGGIITITRFRFRYFLVVVLVVLQPDAQVSSLLLLLVQLLLVLVVQLRCQVVQKDFQADDSRQKTWGGRPRDRFDDHTRIHHYCSSRMDGGHNDPPQDAAPCLLRSLVRLVVSLVSHDDDPDQLSVLSPLSSVLSNVRRDHSVLSSLLSLCSNQNPRPVCPPDPDDVVVVLVCRVVVLSVSSVVLVVVCVVCVVVVDHDHPVSSSNSVCSSPDDSVSNVSSVVSRPD/DPPDPDDDPDDDDPDDPPPCPPDPDPPPPPPDDDDDDDDDDDDDDDDDDDDDDDDDDDDDPDDDDDDDDDDDDDDDPDDDDDDDDDDPPPDDPDPPPCPDWPLPPPPPPPPPPDDVVPDPPPDDPVLVVDPVSVLVSVLVVLLVVLVVVLVVVVCQLQDDFPAADDPPKAKEWDDQAFQEDFDQWTKTWMWIDDVRGIAIKIWTHGHPPDDDFDPVLVVVLQPDDDDQAEWHWRDKDFAPRYPPHPDGGIITITRFRFRYFLVVVLVVLQPDAQVSSLLLLLVQLLLVLVVQLRQQVVQKDFQADDSRQKTWGGRPRDRFDDHTRIHHYCSSRMDGGHNDPPQDAAPCLLRSLVRLVVSLVSHDDDPDQLSVLSPLSSVLSNVRRDHSVLSSLLSLCSNQNPPPVVPPDPDDVVVVLVCRVVVLSVSSVVLVVVCVVVVVVVDHDHPVSSSNSVCSSPDDSVSNVSSVVSRPD

Secondary structure (DSSP, 8-state):
-----------------------------------------------------------------------------------------------------------------S-GGGS-----HHHHT-HHHHHHHHHHHHHHHHHHHHHHHHHHHH--------TT-EEEES-SS-SEEETTEEEEEEEEEETTEEEEEEEEEEPTTPPPPPHHHHHHHHHSPP-TTBPPEEEEE-TTSSTT-SS-S-EEEESS---EEHHHHHHHHTTS-HHHHHHHHHHHHHHHHHHHHHHHHTTEEES---GGGEEEE--SSS---SSPEEEE--GGGEEE-PPPSTTPPPTTHHHHHHHHHHHHHTSPP---HHHHHHHHHHHHHHHH---HHHHHHHHHHHHHSSHHHHHSTT--HHHHHHHHHHHHHHHHHHHHHHHHHHHHTTPPP-HHHHHHHHHHHH--HHHHHHHHHHHH-/-----------------------------------------------------------------------------------------------------------------S-GGGS-----HHHHT-HHHHHHHHHHHHHHHHHHHHHHHHHHHH--------TT-EEEES-SS-SEEETTEEEEEEEEEETTEEEEEEEEEEPTTPPPPPHHHHHHHHHSPP-TTBPPEEEEE-TTSSTT-SS-S-EEEESS---EEHHHHHHHHTTS-HHHHHHHHHHHHHHHHHHHHHHHHTTEEES---GGGEEEE--SSS---SSPEEEE--GGGEEE-PPPSTTPPPTTHHHHHHHHHHHHHTSPP---HHHHHHHHHHHHHHHH---HHHHHHHHHHHHHSS-TTT-STT--HHHHHHHHHHHHHHHHHHHHHHHHHHHHTTPPP-HHHHHHHHHHHH--HHHHHHHHHHHH-

Sequence (946 aa):
MSSPEPPREPPEPDDPTWSTQPTYSNLGEIRVHLLPSKACRPRTPGSLSTDPQPLPPPLPKKVLTRTQSLPTRRTLHPSSIQVHPPRRPFLGSHSVDESQAAVGPACLPAELTFGLADAPLGLSLRDLHSPEAVHAALAARQLQGLRTIYARLRARLMGGHPGPCRPGHGFRLLDSSPCAESGDTLYYRVVRVHGDAWHILVAKVPKPGADVPHPWGLELQASLSPHFNLQGLCGLVPEGTLPGAPWRGAVALAAEVPERTVAQWLAEACTQPPEEFVWAVALLLLQLSAALEFLEAWGAALVELRPENLLLAAPRGCAATGPPRLLLADFGRVCLQPPGPLGSPGPHASQLGSLLRALLSLAAPSTTPLAAGLELLAAQLTRLRPSASRTRGALQALLWGPGPELRGRGAPLGPWLRALGPWLRVRRGLLVLRLAERAAGGEAPSLEDWLCCEYLAEATESSMGQALALLWDMSSPEPPREPPEPDDPTWSTQPTYSNLGEIRVHLLPSKACRPRTPGSLSTDPQPLPPPLPKKVLTRTQSLPTRRTLHPSSIQVHPPRRPFLGSHSVDESQAAVGPACLPAELTFGLADAPLGLSLRDLHSPEAVHAALAARQLQGLRTIYARLRARLMGGHPGPCRPGHGFRLLDSSPCAESGDTLYYRVVRVHGDAWHILVAKVPKPGADVPHPWGLELQASLSPHFNLQGLCGLVPEGTLPGAPWRGAVALAAEVPERTVAQWLAEACTQPPEEFVWAVALLLLQLSAALEFLEAWGAALVELRPENLLLAAPRGCAATGPPRLLLADFGRVCLQPPGPLGSPGPHASQLGSLLRALLSLAAPSTTPLAAGLELLAAQLTRLRPSASRTRGALQALLWGPGPELRGRGAPLGPWLRALGPWLRVRRGLLVLRLAERAAGGEAPSLEDWLCCEYLAEATESSMGQALALLWD